Protein AF-0000000078832193 (afdb_homodimer)

Structure (mmCIF, N/CA/C/O backbone):
data_AF-0000000078832193-model_v1
#
loop_
_entity.id
_entity.type
_entity.pdbx_description
1 polymer 'Adenosylmethionine-8-amino-7-oxononanoate aminotransferase'
#
loop_
_atom_site.group_PDB
_atom_site.id
_atom_site.type_symbol
_atom_site.label_atom_id
_atom_site.label_alt_id
_atom_site.label_comp_id
_atom_site.label_asym_id
_atom_site.label_entity_id
_atom_site.label_seq_id
_atom_site.pdbx_PDB_ins_code
_atom_site.Cartn_x
_atom_site.Cartn_y
_atom_site.Cartn_z
_atom_site.occupancy
_atom_site.B_iso_or_equiv
_atom_site.auth_seq_id
_atom_site.auth_comp_id
_atom_site.auth_asym_id
_atom_site.auth_atom_id
_atom_site.pdbx_PDB_model_num
ATOM 1 N N . MET A 1 1 ? -16.922 -15.695 18.828 1 90 1 MET A N 1
ATOM 2 C CA . MET A 1 1 ? -18.25 -15.602 18.203 1 90 1 MET A CA 1
ATOM 3 C C . MET A 1 1 ? -18.562 -16.875 17.422 1 90 1 MET A C 1
ATOM 5 O O . MET A 1 1 ? -17.656 -17.562 16.969 1 90 1 MET A O 1
ATOM 9 N N . LYS A 1 2 ? -19.953 -17.078 17.328 1 94.19 2 LYS A N 1
ATOM 10 C CA . LYS A 1 2 ? -20.359 -18.203 16.484 1 94.19 2 LYS A CA 1
ATOM 11 C C . LYS A 1 2 ? -20.109 -17.891 15.008 1 94.19 2 LYS A C 1
ATOM 13 O O . LYS A 1 2 ? -20.172 -16.734 14.586 1 94.19 2 LYS A O 1
ATOM 18 N N . ARG A 1 3 ? -19.766 -18.922 14.234 1 97.12 3 ARG A N 1
ATOM 19 C CA . ARG A 1 3 ? -19.516 -18.812 12.805 1 97.12 3 ARG A CA 1
ATOM 20 C C . ARG A 1 3 ? -20.609 -18.016 12.102 1 97.12 3 ARG A C 1
ATOM 22 O O . ARG A 1 3 ? -20.312 -17.109 11.328 1 97.12 3 ARG A O 1
ATOM 29 N N . ALA A 1 4 ? -21.828 -18.297 12.398 1 97.25 4 ALA A N 1
ATOM 30 C CA . ALA A 1 4 ? -22.953 -17.672 11.727 1 97.25 4 ALA A CA 1
ATOM 31 C C . ALA A 1 4 ? -22.969 -16.172 11.961 1 97.25 4 ALA A C 1
ATOM 33 O O . ALA A 1 4 ? -23.328 -15.398 11.062 1 97.25 4 ALA A O 1
ATOM 34 N N . ASP A 1 5 ? -22.625 -15.734 13.156 1 97.94 5 ASP A N 1
ATOM 35 C CA . ASP A 1 5 ? -22.578 -14.312 13.484 1 97.94 5 ASP A CA 1
ATOM 36 C C . ASP A 1 5 ? -21.469 -13.602 12.727 1 97.94 5 ASP A C 1
ATOM 38 O O . ASP A 1 5 ? -21.656 -12.492 12.227 1 97.94 5 ASP A O 1
ATOM 42 N N . ILE A 1 6 ? -20.312 -14.234 12.633 1 98.31 6 ILE A N 1
ATOM 43 C CA . ILE A 1 6 ? -19.188 -13.688 11.906 1 98.31 6 ILE A CA 1
ATOM 44 C C . ILE A 1 6 ? -19.547 -13.516 10.43 1 98.31 6 ILE A C 1
ATOM 46 O O . ILE A 1 6 ? -19.312 -12.445 9.852 1 98.31 6 ILE A O 1
ATOM 50 N N . VAL A 1 7 ? -20.094 -14.516 9.844 1 98.25 7 VAL A N 1
ATOM 51 C CA . VAL A 1 7 ? -20.453 -14.508 8.43 1 98.25 7 VAL A CA 1
ATOM 52 C C . VAL A 1 7 ? -21.531 -13.445 8.18 1 98.25 7 VAL A C 1
ATOM 54 O O . VAL A 1 7 ? -21.5 -12.766 7.152 1 98.25 7 VAL A O 1
ATOM 57 N N . GLY A 1 8 ? -22.5 -13.336 9.133 1 98.44 8 GLY A N 1
ATOM 58 C CA . GLY A 1 8 ? -23.531 -12.305 9 1 98.44 8 GLY A CA 1
ATOM 59 C C . GLY A 1 8 ? -22.953 -10.898 8.93 1 98.44 8 GLY A C 1
ATOM 60 O O . GLY A 1 8 ? -23.344 -10.117 8.062 1 98.44 8 GLY A O 1
ATOM 61 N N . LEU A 1 9 ? -22.062 -10.555 9.844 1 98.69 9 LEU A N 1
ATOM 62 C CA . LEU A 1 9 ? -21.406 -9.25 9.859 1 98.69 9 LEU A CA 1
ATOM 63 C C . LEU A 1 9 ? -20.547 -9.055 8.609 1 98.69 9 LEU A C 1
ATOM 65 O O . LEU A 1 9 ? -20.531 -7.973 8.023 1 98.69 9 LEU A O 1
ATOM 69 N N . ASP A 1 10 ? -19.875 -10.141 8.266 1 98.56 10 ASP A N 1
ATOM 70 C CA . ASP A 1 10 ? -19.016 -10.125 7.09 1 98.56 10 ASP A CA 1
ATOM 71 C C . ASP A 1 10 ? -19.812 -9.781 5.828 1 98.56 10 ASP A C 1
ATOM 73 O O . ASP A 1 10 ? -19.453 -8.844 5.105 1 98.56 10 ASP A O 1
ATOM 77 N N . LYS A 1 11 ? -20.875 -10.5 5.551 1 98.38 11 LYS A N 1
ATOM 78 C CA . LYS A 1 11 ? -21.688 -10.305 4.352 1 98.38 11 LYS A CA 1
ATOM 79 C C . LYS A 1 11 ? -22.391 -8.945 4.375 1 98.38 11 LYS A C 1
ATOM 81 O O . LYS A 1 11 ? -22.656 -8.367 3.324 1 98.38 11 LYS A O 1
ATOM 86 N N . ALA A 1 12 ? -22.531 -8.383 5.566 1 98.5 12 ALA A N 1
ATOM 87 C CA . ALA A 1 12 ? -23.25 -7.117 5.711 1 98.5 12 ALA A CA 1
ATOM 88 C C . ALA A 1 12 ? -22.328 -5.93 5.473 1 98.5 12 ALA A C 1
ATOM 90 O O . ALA A 1 12 ? -22.766 -4.871 5.012 1 98.5 12 ALA A O 1
ATOM 91 N N . HIS A 1 13 ? -21 -6.137 5.742 1 98.75 13 HIS A N 1
ATOM 92 C CA . HIS A 1 13 ? -20.219 -4.902 5.836 1 98.75 13 HIS A CA 1
ATOM 93 C C . HIS A 1 13 ? -18.891 -5.031 5.098 1 98.75 13 HIS A C 1
ATOM 95 O O . HIS A 1 13 ? -18.281 -4.023 4.738 1 98.75 13 HIS A O 1
ATOM 101 N N . VAL A 1 14 ? -18.375 -6.215 4.938 1 98.75 14 VAL A N 1
ATOM 102 C CA . VAL A 1 14 ? -17.047 -6.367 4.355 1 98.75 14 VAL A CA 1
ATOM 103 C C . VAL A 1 14 ? -17.156 -6.438 2.834 1 98.75 14 VAL A C 1
ATOM 105 O O . VAL A 1 14 ? -17.953 -7.207 2.297 1 98.75 14 VAL A O 1
ATOM 108 N N . TRP A 1 15 ? -16.516 -5.59 2.076 1 98.69 15 TRP A N 1
ATOM 109 C CA . TRP A 1 15 ? -16.312 -5.688 0.634 1 98.69 15 TRP A CA 1
ATOM 110 C C . TRP A 1 15 ? -15.016 -6.418 0.313 1 98.69 15 TRP A C 1
ATOM 112 O O . TRP A 1 15 ? -13.938 -5.84 0.411 1 98.69 15 TRP A O 1
ATOM 122 N N . HIS A 1 16 ? -15.078 -7.699 -0.088 1 98.12 16 HIS A N 1
ATOM 123 C CA . HIS A 1 16 ? -13.945 -8.594 -0.252 1 98.12 16 HIS A CA 1
ATOM 124 C C . HIS A 1 16 ? -13.172 -8.281 -1.527 1 98.12 16 HIS A C 1
ATOM 126 O O . HIS A 1 16 ? -13.766 -7.945 -2.553 1 98.12 16 HIS A O 1
ATOM 132 N N . PRO A 1 17 ? -11.867 -8.422 -1.45 1 96.56 17 PRO A N 1
ATOM 133 C CA . PRO A 1 17 ? -11.055 -8.281 -2.666 1 96.56 17 PRO A CA 1
ATOM 134 C C . PRO A 1 17 ? -11.328 -9.391 -3.68 1 96.56 17 PRO A C 1
ATOM 136 O O . PRO A 1 17 ? -11.547 -10.547 -3.297 1 96.56 17 PRO A O 1
ATOM 139 N N . TYR A 1 18 ? -11.367 -9.047 -4.996 1 94.25 18 TYR A N 1
ATOM 140 C CA . TYR A 1 18 ? -11.453 -9.984 -6.105 1 94.25 18 TYR A CA 1
ATOM 141 C C . TYR A 1 18 ? -12.664 -10.906 -5.945 1 94.25 18 TYR A C 1
ATOM 143 O O . TYR A 1 18 ? -12.562 -12.117 -6.152 1 94.25 18 TYR A O 1
ATOM 151 N N . THR A 1 19 ? -13.766 -10.328 -5.543 1 95.75 19 THR A N 1
ATOM 152 C CA . THR A 1 19 ? -14.922 -11.156 -5.215 1 95.75 19 THR A CA 1
ATOM 153 C C . THR A 1 19 ? -16.188 -10.594 -5.855 1 95.75 19 THR A C 1
ATOM 155 O O . THR A 1 19 ? -16.484 -9.398 -5.727 1 95.75 19 THR A O 1
ATOM 158 N N . ALA A 1 20 ? -16.875 -11.414 -6.621 1 95.69 20 ALA A N 1
ATOM 159 C CA . ALA A 1 20 ? -18.219 -11.078 -7.051 1 95.69 20 ALA A CA 1
ATOM 160 C C . ALA A 1 20 ? -19.188 -11.078 -5.875 1 95.69 20 ALA A C 1
ATOM 162 O O . ALA A 1 20 ? -19.766 -12.125 -5.531 1 95.69 20 ALA A O 1
ATOM 163 N N . MET A 1 21 ? -19.5 -9.945 -5.332 1 97.62 21 MET A N 1
ATOM 164 C CA . MET A 1 21 ? -20.094 -9.82 -4 1 97.62 21 MET A CA 1
ATOM 165 C C . MET A 1 21 ? -21.531 -10.289 -4 1 97.62 21 MET A C 1
ATOM 167 O O . MET A 1 21 ? -22.031 -10.797 -2.992 1 97.62 21 MET A O 1
ATOM 171 N N . GLU A 1 22 ? -22.266 -10.078 -5.125 1 97.94 22 GLU A N 1
ATOM 172 C CA . GLU A 1 22 ? -23.641 -10.578 -5.141 1 97.94 22 GLU A CA 1
ATOM 173 C C . GLU A 1 22 ? -23.688 -12.078 -4.898 1 97.94 22 GLU A C 1
ATOM 175 O O . GLU A 1 22 ? -24.438 -12.555 -4.039 1 97.94 22 GLU A O 1
ATOM 180 N N . ALA A 1 23 ? -22.906 -12.797 -5.641 1 96.06 23 ALA A N 1
ATOM 181 C CA . ALA A 1 23 ? -22.828 -14.242 -5.473 1 96.06 23 ALA A CA 1
ATOM 182 C C . ALA A 1 23 ? -22.281 -14.609 -4.098 1 96.06 23 ALA A C 1
ATOM 184 O O . ALA A 1 23 ? -22.719 -15.57 -3.475 1 96.06 23 ALA A O 1
ATOM 185 N N . TYR A 1 24 ? -21.312 -13.883 -3.646 1 96.62 24 TYR A N 1
ATOM 186 C CA . TYR A 1 24 ? -20.719 -14.133 -2.34 1 96.62 24 TYR A CA 1
ATOM 187 C C . TYR A 1 24 ? -21.766 -14.031 -1.234 1 96.62 24 TYR A C 1
ATOM 189 O O . TYR A 1 24 ? -21.859 -14.922 -0.387 1 96.62 24 TYR A O 1
ATOM 197 N N . ILE A 1 25 ? -22.531 -12.969 -1.25 1 97.5 25 ILE A N 1
ATOM 198 C CA . ILE A 1 25 ? -23.516 -12.711 -0.208 1 97.5 25 ILE A CA 1
ATOM 199 C C . ILE A 1 25 ? -24.641 -13.742 -0.289 1 97.5 25 ILE A C 1
ATOM 201 O O . ILE A 1 25 ? -25.078 -14.273 0.734 1 97.5 25 ILE A O 1
ATOM 205 N N . ALA A 1 26 ? -25.016 -14.102 -1.475 1 97.06 26 ALA A N 1
ATOM 206 C CA . ALA A 1 26 ? -26.203 -14.938 -1.674 1 97.06 26 ALA A CA 1
ATOM 207 C C . ALA A 1 26 ? -25.875 -16.422 -1.49 1 97.06 26 ALA A C 1
ATOM 209 O O . ALA A 1 26 ? -26.688 -17.172 -0.962 1 97.06 26 ALA A O 1
ATOM 210 N N . GLU A 1 27 ? -24.641 -16.797 -1.952 1 94.75 27 GLU A N 1
ATOM 211 C CA . GLU A 1 27 ? -24.453 -18.219 -2.209 1 94.75 27 GLU A CA 1
ATOM 212 C C . GLU A 1 27 ? -23.234 -18.766 -1.485 1 94.75 27 GLU A C 1
ATOM 214 O O . GLU A 1 27 ? -23.156 -19.969 -1.209 1 94.75 27 GLU A O 1
ATOM 219 N N . THR A 1 28 ? -22.297 -17.938 -1.209 1 93.5 28 THR A N 1
ATOM 220 C CA . THR A 1 28 ? -21.016 -18.438 -0.758 1 93.5 28 THR A CA 1
ATOM 221 C C . THR A 1 28 ? -21.047 -18.75 0.737 1 93.5 28 THR A C 1
ATOM 223 O O . THR A 1 28 ? -21.547 -17.938 1.527 1 93.5 28 THR A O 1
ATOM 226 N N . ASP A 1 29 ? -20.625 -19.938 1.06 1 92.56 29 ASP A N 1
ATOM 227 C CA . ASP A 1 29 ? -20.281 -20.25 2.443 1 92.56 29 ASP A CA 1
ATOM 228 C C . ASP A 1 29 ? -18.797 -20.047 2.703 1 92.56 29 ASP A C 1
ATOM 230 O O . ASP A 1 29 ? -18 -20.984 2.529 1 92.56 29 ASP A O 1
ATOM 234 N N . PRO A 1 30 ? -18.438 -18.906 3.121 1 94.56 30 PRO A N 1
ATOM 235 C CA . PRO A 1 30 ? -17 -18.609 3.215 1 94.56 30 PRO A CA 1
ATOM 236 C C . PRO A 1 30 ? -16.312 -19.406 4.316 1 94.56 30 PRO A C 1
ATOM 238 O O . PRO A 1 30 ? -16.938 -19.734 5.332 1 94.56 30 PRO A O 1
ATOM 241 N N . LEU A 1 31 ? -15.062 -19.766 4.051 1 95.75 31 LEU A N 1
ATOM 242 C CA . LEU A 1 31 ? -14.219 -20.281 5.125 1 95.75 31 LEU A CA 1
ATOM 243 C C . LEU A 1 31 ? -13.984 -19.219 6.188 1 95.75 31 LEU A C 1
ATOM 245 O O . LEU A 1 31 ? -13.609 -18.078 5.871 1 95.75 31 LEU A O 1
ATOM 249 N N . VAL A 1 32 ? -14.273 -19.5 7.43 1 98.06 32 VAL A N 1
ATOM 250 C CA . VAL A 1 32 ? -13.992 -18.625 8.555 1 98.06 32 VAL A CA 1
ATOM 251 C C . VAL A 1 32 ? -12.781 -19.141 9.328 1 98.06 32 VAL A C 1
ATOM 253 O O . VAL A 1 32 ? -12.906 -20 10.188 1 98.06 32 VAL A O 1
ATOM 256 N N . VAL A 1 33 ? -11.625 -18.578 9.078 1 98.38 33 VAL A N 1
ATOM 257 C CA . VAL A 1 33 ? -10.383 -19.062 9.664 1 98.38 33 VAL A CA 1
ATOM 258 C C . VAL A 1 33 ? -10.156 -18.391 11.023 1 98.38 33 VAL A C 1
ATOM 260 O O . VAL A 1 33 ? -10.32 -17.188 11.148 1 98.38 33 VAL A O 1
ATOM 263 N N . VAL A 1 34 ? -9.766 -19.156 12.031 1 98.19 34 VAL A N 1
ATOM 264 C CA . VAL A 1 34 ? -9.617 -18.594 13.375 1 98.19 34 VAL A CA 1
ATOM 265 C C . VAL A 1 34 ? -8.195 -18.812 13.875 1 98.19 34 VAL A C 1
ATOM 267 O O . VAL A 1 34 ? -7.746 -18.141 14.805 1 98.19 34 VAL A O 1
ATOM 270 N N . ARG A 1 35 ? -7.5 -19.75 13.211 1 98.12 35 ARG A N 1
ATOM 271 C CA . ARG A 1 35 ? -6.145 -20.094 13.641 1 98.12 35 ARG A CA 1
ATOM 272 C C . ARG A 1 35 ? -5.324 -20.656 12.484 1 98.12 35 ARG A C 1
ATOM 274 O O . ARG A 1 35 ? -5.879 -21.266 11.57 1 98.12 35 ARG A O 1
ATOM 281 N N . SER A 1 36 ? -4.016 -20.406 12.516 1 98 36 SER A N 1
ATOM 282 C CA . SER A 1 36 ? -3.107 -21.016 11.539 1 98 36 SER A CA 1
ATOM 283 C C . SER A 1 36 ? -1.822 -21.484 12.211 1 98 36 SER A C 1
ATOM 285 O O . SER A 1 36 ? -1.416 -20.953 13.242 1 98 36 SER A O 1
ATOM 287 N N . GLU A 1 37 ? -1.204 -22.5 11.727 1 97.12 37 GLU A N 1
ATOM 288 C CA . GLU A 1 37 ? 0.043 -23.047 12.258 1 97.12 37 GLU A CA 1
ATOM 289 C C . GLU A 1 37 ? 0.708 -23.984 11.25 1 97.12 37 GLU A C 1
ATOM 291 O O . GLU A 1 37 ? 0.05 -24.844 10.672 1 97.12 37 GLU A O 1
ATOM 296 N N . GLY A 1 38 ? 1.979 -23.797 11.133 1 97.25 38 GLY A N 1
ATOM 297 C CA . GLY A 1 38 ? 2.66 -24.625 10.148 1 97.25 38 GLY A CA 1
ATOM 298 C C . GLY A 1 38 ? 2.072 -24.516 8.758 1 97.25 38 GLY A C 1
ATOM 299 O O . GLY A 1 38 ? 1.941 -23.406 8.227 1 97.25 38 GLY A O 1
ATOM 300 N N . ALA A 1 39 ? 1.659 -25.656 8.234 1 98 39 ALA A N 1
ATOM 301 C CA . ALA A 1 39 ? 1.095 -25.656 6.887 1 98 39 ALA A CA 1
ATOM 302 C C . ALA A 1 39 ? -0.43 -25.656 6.93 1 98 39 ALA A C 1
ATOM 304 O O . ALA A 1 39 ? -1.087 -25.875 5.91 1 98 39 ALA A O 1
ATOM 305 N N . TYR A 1 40 ? -1.032 -25.312 8.117 1 98.31 40 TYR A N 1
ATOM 306 C CA . TYR A 1 40 ? -2.453 -25.594 8.273 1 98.31 40 TYR A CA 1
ATOM 307 C C . TYR A 1 40 ? -3.219 -24.344 8.688 1 98.31 40 TYR A C 1
ATOM 309 O O . TYR A 1 40 ? -2.691 -23.5 9.422 1 98.31 40 TYR A O 1
ATOM 317 N N . LEU A 1 41 ? -4.418 -24.25 8.234 1 97.88 41 LEU A N 1
ATOM 318 C CA . LEU A 1 41 ? -5.453 -23.328 8.688 1 97.88 41 LEU A CA 1
ATOM 319 C C . LEU A 1 41 ? -6.531 -24.062 9.477 1 97.88 41 LEU A C 1
ATOM 321 O O . LEU A 1 41 ? -6.832 -25.219 9.195 1 97.88 41 LEU A O 1
ATOM 325 N N . HIS A 1 42 ? -7.059 -23.406 10.398 1 98.12 42 HIS A N 1
ATOM 326 C CA . HIS A 1 42 ? -8.172 -23.938 11.18 1 98.12 42 HIS A CA 1
ATOM 327 C C . HIS A 1 42 ? -9.383 -23.016 11.109 1 98.12 42 HIS A C 1
ATOM 329 O O . HIS A 1 42 ? -9.258 -21.812 11.32 1 98.12 42 HIS A O 1
ATOM 335 N N . ASP A 1 43 ? -10.547 -23.594 10.836 1 97.31 43 ASP A N 1
ATOM 336 C CA . ASP A 1 43 ? -11.734 -22.75 10.711 1 97.31 43 ASP A CA 1
ATOM 337 C C . ASP A 1 43 ? -12.523 -22.719 12.023 1 97.31 43 ASP A C 1
ATOM 339 O O . ASP A 1 43 ? -12.125 -23.344 13.008 1 97.31 43 ASP A O 1
ATOM 343 N N . ALA A 1 44 ? -13.586 -22.016 12.047 1 97.31 44 ALA A N 1
ATOM 344 C CA . ALA A 1 44 ? -14.375 -21.75 13.25 1 97.31 44 ALA A CA 1
ATOM 345 C C . ALA A 1 44 ? -15.102 -23 13.719 1 97.31 44 ALA A C 1
ATOM 347 O O . ALA A 1 44 ? -15.562 -23.062 14.859 1 97.31 44 ALA A O 1
ATOM 348 N N . ASP A 1 45 ? -15.188 -24.047 12.883 1 96.19 45 ASP A N 1
ATOM 349 C CA . ASP A 1 45 ? -15.859 -25.281 13.242 1 96.19 45 ASP A CA 1
ATOM 350 C C . ASP A 1 45 ? -14.852 -26.344 13.695 1 96.19 45 ASP A C 1
ATOM 352 O O . ASP A 1 45 ? -15.234 -27.469 14.008 1 96.19 45 ASP A O 1
ATOM 356 N N . GLY A 1 46 ? -13.609 -26.031 13.625 1 96.25 46 GLY A N 1
ATOM 357 C CA . GLY A 1 46 ? -12.578 -26.922 14.117 1 96.25 46 GLY A CA 1
ATOM 358 C C . GLY A 1 46 ? -11.945 -27.781 13.031 1 96.25 46 GLY A C 1
ATOM 359 O O . GLY A 1 46 ? -11.094 -28.625 13.312 1 96.25 46 GLY A O 1
ATOM 360 N N . THR A 1 47 ? -12.352 -27.594 11.82 1 97.31 47 THR A N 1
ATOM 361 C CA . THR A 1 47 ? -11.766 -28.344 10.711 1 97.31 47 THR A CA 1
ATOM 362 C C . THR A 1 47 ? -10.406 -27.75 10.328 1 97.31 47 THR A C 1
ATOM 364 O O . THR A 1 47 ? -10.234 -26.531 10.297 1 97.31 47 THR A O 1
ATOM 367 N N . ARG A 1 48 ? -9.539 -28.641 10.086 1 97.69 48 ARG A N 1
ATOM 368 C CA . ARG A 1 48 ? -8.203 -28.25 9.656 1 97.69 48 ARG A CA 1
ATOM 369 C C . ARG A 1 48 ? -8.055 -28.375 8.141 1 97.69 48 ARG A C 1
ATOM 371 O O . ARG A 1 48 ? -8.57 -29.312 7.535 1 97.69 48 ARG A O 1
ATOM 378 N N . TYR A 1 49 ? -7.355 -27.406 7.523 1 98.12 49 TYR A N 1
ATOM 379 C CA . TYR A 1 49 ? -7.094 -27.422 6.086 1 98.12 49 TYR A CA 1
ATOM 380 C C . TYR A 1 49 ? -5.605 -27.281 5.801 1 98.12 49 TYR A C 1
ATOM 382 O O . TYR A 1 49 ? -4.941 -26.406 6.367 1 98.12 49 TYR A O 1
ATOM 390 N N . LEU A 1 50 ? -5.094 -28.156 5.039 1 98.69 50 LEU A N 1
ATOM 391 C CA . LEU A 1 50 ? -3.746 -27.984 4.512 1 98.69 50 LEU A CA 1
ATOM 392 C C . LEU A 1 50 ? -3.711 -26.859 3.484 1 98.69 50 LEU A C 1
ATOM 394 O O . LEU A 1 50 ? -4.43 -26.906 2.482 1 98.69 50 LEU A O 1
ATOM 398 N N . ASP A 1 51 ? -2.945 -25.844 3.732 1 98.06 51 ASP A N 1
ATOM 399 C CA . ASP A 1 51 ? -2.873 -24.656 2.896 1 98.06 51 ASP A CA 1
ATOM 400 C C . ASP A 1 51 ? -2.027 -24.906 1.649 1 98.06 51 ASP A C 1
ATOM 402 O O . ASP A 1 51 ? -0.797 -24.875 1.71 1 98.06 51 ASP A O 1
ATOM 406 N N . ALA A 1 52 ? -2.648 -25 0.529 1 98.12 52 ALA A N 1
ATOM 407 C CA . ALA A 1 52 ? -1.964 -25.344 -0.714 1 98.12 52 ALA A CA 1
ATOM 408 C C . ALA A 1 52 ? -1.36 -24.109 -1.373 1 98.12 52 ALA A C 1
ATOM 410 O O . ALA A 1 52 ? -0.583 -24.219 -2.324 1 98.12 52 ALA A O 1
ATOM 411 N N . ASN A 1 53 ? -1.647 -22.969 -0.881 1 95.5 53 ASN A N 1
ATOM 412 C CA . ASN A 1 53 ? -1.271 -21.766 -1.615 1 95.5 53 ASN A CA 1
ATOM 413 C C . ASN A 1 53 ? -0.446 -20.812 -0.75 1 95.5 53 ASN A C 1
ATOM 415 O O . ASN A 1 53 ? -0.036 -19.75 -1.21 1 95.5 53 ASN A O 1
ATOM 419 N N . GLY A 1 54 ? -0.193 -21.172 0.528 1 95.56 54 GLY A N 1
ATOM 420 C CA . GLY A 1 54 ? 0.604 -20.328 1.401 1 95.56 54 GLY A CA 1
ATOM 421 C C . GLY A 1 54 ? -0.069 -19.016 1.734 1 95.56 54 GLY A C 1
ATOM 422 O O . GLY A 1 54 ? 0.565 -17.953 1.689 1 95.56 54 GLY A O 1
ATOM 423 N N . SER A 1 55 ? -1.348 -19.062 1.993 1 94.75 55 SER A N 1
ATOM 424 C CA . SER A 1 55 ? -2.125 -17.875 2.324 1 94.75 55 SER A CA 1
ATOM 425 C C . SER A 1 55 ? -1.891 -16.766 1.312 1 94.75 55 SER A C 1
ATOM 427 O O . SER A 1 55 ? -1.487 -15.656 1.679 1 94.75 55 SER A O 1
ATOM 429 N N . TRP A 1 56 ? -2.188 -17.109 0.113 1 94.75 56 TRP A N 1
ATOM 430 C CA . TRP A 1 56 ? -2.049 -16.234 -1.039 1 94.75 56 TRP A CA 1
ATOM 431 C C . TRP A 1 56 ? -0.589 -15.844 -1.258 1 94.75 56 TRP A C 1
ATOM 433 O O . TRP A 1 56 ? -0.264 -14.656 -1.382 1 94.75 56 TRP A O 1
ATOM 443 N N . TRP A 1 57 ? 0.235 -16.828 -1.126 1 96.69 57 TRP A N 1
ATOM 444 C CA . TRP A 1 57 ? 1.615 -16.906 -1.593 1 96.69 57 TRP A CA 1
ATOM 445 C C . TRP A 1 57 ? 2.555 -16.188 -0.631 1 96.69 57 TRP A C 1
ATOM 447 O O . TRP A 1 57 ? 3.711 -15.922 -0.968 1 96.69 57 TRP A O 1
ATOM 457 N N . VAL A 1 58 ? 2.135 -15.797 0.604 1 97.31 58 VAL A N 1
ATOM 458 C CA . VAL A 1 58 ? 2.977 -14.961 1.454 1 97.31 58 VAL A CA 1
ATOM 459 C C . VAL A 1 58 ? 3.688 -15.836 2.49 1 97.31 58 VAL A C 1
ATOM 461 O O . VAL A 1 58 ? 4.773 -15.484 2.961 1 97.31 58 VAL A O 1
ATOM 464 N N . SER A 1 59 ? 3.113 -16.953 2.9 1 97.31 59 SER A N 1
ATOM 465 C CA . SER A 1 59 ? 3.609 -17.75 4.027 1 97.31 59 SER A CA 1
ATOM 466 C C . SER A 1 59 ? 4.617 -18.797 3.566 1 97.31 59 SER A C 1
ATOM 468 O O . SER A 1 59 ? 4.422 -19.984 3.797 1 97.31 59 SER A O 1
ATOM 470 N N . THR A 1 60 ? 5.738 -18.359 3.082 1 97.81 60 THR A N 1
ATOM 471 C CA . THR A 1 60 ? 6.742 -19.25 2.525 1 97.81 60 THR A CA 1
ATOM 472 C C . THR A 1 60 ? 7.387 -20.094 3.625 1 97.81 60 THR A C 1
ATOM 474 O O . THR A 1 60 ? 7.902 -21.172 3.359 1 97.81 60 THR A O 1
ATOM 477 N N . LEU A 1 61 ? 7.352 -19.641 4.902 1 98.38 61 LEU A N 1
ATOM 478 C CA . LEU A 1 61 ? 7.961 -20.359 6.012 1 98.38 61 LEU A CA 1
ATOM 479 C C . LEU A 1 61 ? 6.898 -21.031 6.875 1 98.38 61 LEU A C 1
ATOM 481 O O . LEU A 1 61 ? 7.18 -21.438 8.008 1 98.38 61 LEU A O 1
ATOM 485 N N . GLY A 1 62 ? 5.699 -21.141 6.324 1 97.75 62 GLY A N 1
ATOM 486 C CA . GLY A 1 62 ? 4.586 -21.641 7.109 1 97.75 62 GLY A CA 1
ATOM 487 C C . GLY A 1 62 ? 3.977 -20.594 8.023 1 97.75 62 GLY A C 1
ATOM 488 O O . GLY A 1 62 ? 4.488 -19.469 8.117 1 97.75 62 GLY A O 1
ATOM 489 N N . HIS A 1 63 ? 2.908 -20.984 8.641 1 97.75 63 HIS A N 1
ATOM 490 C CA . HIS A 1 63 ? 2.186 -20.078 9.523 1 97.75 63 HIS A CA 1
ATOM 491 C C . HIS A 1 63 ? 2.773 -20.094 10.93 1 97.75 63 HIS A C 1
ATOM 493 O O . HIS A 1 63 ? 3.162 -21.141 11.438 1 97.75 63 HIS A O 1
ATOM 499 N N . ARG A 1 64 ? 2.941 -18.891 11.445 1 96.81 64 ARG A N 1
ATOM 500 C CA . ARG A 1 64 ? 3.344 -18.672 12.828 1 96.81 64 ARG A CA 1
ATOM 501 C C . ARG A 1 64 ? 4.688 -19.328 13.125 1 96.81 64 ARG A C 1
ATOM 503 O O . ARG A 1 64 ? 4.816 -20.078 14.094 1 96.81 64 ARG A O 1
ATOM 510 N N . HIS A 1 65 ? 5.574 -19.203 12.18 1 97.94 65 HIS A N 1
ATOM 511 C CA . HIS A 1 65 ? 6.922 -19.688 12.484 1 97.94 65 HIS A CA 1
ATOM 512 C C . HIS A 1 65 ? 7.422 -19.109 13.805 1 97.94 65 HIS A C 1
ATOM 514 O O . HIS A 1 65 ? 7.422 -17.891 13.992 1 97.94 65 HIS A O 1
ATOM 520 N N . PRO A 1 66 ? 7.871 -19.906 14.734 1 97.94 66 PRO A N 1
ATOM 521 C CA . PRO A 1 66 ? 8.156 -19.438 16.094 1 97.94 66 PRO A CA 1
ATOM 522 C C . PRO A 1 66 ? 9.203 -18.328 16.125 1 97.94 66 PRO A C 1
ATOM 524 O O . PRO A 1 66 ? 9.094 -17.391 16.922 1 97.94 66 PRO A O 1
ATOM 527 N N . ARG A 1 67 ? 10.203 -18.391 15.312 1 98.44 67 ARG A N 1
ATOM 528 C CA . ARG A 1 67 ? 11.25 -17.375 15.289 1 98.44 67 ARG A CA 1
ATOM 529 C C . ARG A 1 67 ? 10.695 -16.031 14.828 1 98.44 67 ARG A C 1
ATOM 531 O O . ARG A 1 67 ? 11.109 -14.984 15.32 1 98.44 67 ARG A O 1
ATOM 538 N N . LEU A 1 68 ? 9.797 -16.016 13.852 1 98.62 68 LEU A N 1
ATOM 539 C CA . LEU A 1 68 ? 9.203 -14.773 13.375 1 98.62 68 LEU A CA 1
ATOM 540 C C . LEU A 1 68 ? 8.281 -14.172 14.43 1 98.62 68 LEU A C 1
ATOM 542 O O . LEU A 1 68 ? 8.234 -12.953 14.594 1 98.62 68 LEU A O 1
ATOM 546 N N . MET A 1 69 ? 7.531 -15.039 15.141 1 98.25 69 MET A N 1
ATOM 547 C CA . MET A 1 69 ? 6.672 -14.555 16.219 1 98.25 69 MET A CA 1
ATOM 548 C C . MET A 1 69 ? 7.496 -13.906 17.328 1 98.25 69 MET A C 1
ATOM 550 O O . MET A 1 69 ? 7.094 -12.883 17.875 1 98.25 69 MET A O 1
ATOM 554 N N . ARG A 1 70 ? 8.609 -14.5 17.609 1 98.5 70 ARG A N 1
ATOM 555 C CA . ARG A 1 70 ? 9.508 -13.922 18.609 1 98.5 70 ARG A CA 1
ATOM 556 C C . ARG A 1 70 ? 10.039 -12.57 18.156 1 98.5 70 ARG A C 1
ATOM 558 O O . ARG A 1 70 ? 10.062 -11.617 18.938 1 98.5 70 ARG A O 1
ATOM 565 N N . ALA A 1 71 ? 10.492 -12.461 16.906 1 98.69 71 ALA A N 1
ATOM 566 C CA . ALA A 1 71 ? 11 -11.211 16.359 1 98.69 71 ALA A CA 1
ATOM 567 C C . ALA A 1 71 ? 9.938 -10.109 16.438 1 98.69 71 ALA A C 1
ATOM 569 O O . ALA A 1 71 ? 10.25 -8.961 16.766 1 98.69 71 ALA A O 1
ATOM 570 N N . LEU A 1 72 ? 8.711 -10.477 16.078 1 98.62 72 LEU A N 1
ATOM 571 C CA . LEU A 1 72 ? 7.605 -9.523 16.156 1 98.62 72 LEU A CA 1
ATOM 572 C C . LEU A 1 72 ? 7.434 -9.008 17.594 1 98.62 72 LEU A C 1
ATOM 574 O O . LEU A 1 72 ? 7.336 -7.801 17.812 1 98.62 72 LEU A O 1
ATOM 578 N N . ALA A 1 73 ? 7.387 -9.938 18.516 1 98.12 73 ALA A N 1
ATOM 579 C CA . ALA A 1 73 ? 7.148 -9.586 19.906 1 98.12 73 ALA A CA 1
ATOM 580 C C . ALA A 1 73 ? 8.273 -8.703 20.453 1 98.12 73 ALA A C 1
ATOM 582 O O . ALA A 1 73 ? 8.016 -7.711 21.125 1 98.12 73 ALA A O 1
ATOM 583 N N . GLU A 1 74 ? 9.523 -9.086 20.188 1 98.5 74 GLU A N 1
ATOM 584 C CA . GLU A 1 74 ? 10.68 -8.352 20.688 1 98.5 74 GLU A CA 1
ATOM 585 C C . GLU A 1 74 ? 10.734 -6.941 20.109 1 98.5 74 GLU A C 1
ATOM 587 O O . GLU A 1 74 ? 10.969 -5.977 20.844 1 98.5 74 GLU A O 1
ATOM 592 N N . GLN A 1 75 ? 10.516 -6.805 18.844 1 98.56 75 GLN A N 1
ATOM 593 C CA . GLN A 1 75 ? 10.539 -5.488 18.219 1 98.56 75 GLN A CA 1
ATOM 594 C C . GLN A 1 75 ? 9.383 -4.617 18.703 1 98.56 75 GLN A C 1
ATOM 596 O O . GLN A 1 75 ? 9.562 -3.42 18.938 1 98.56 75 GLN A O 1
ATOM 601 N N . ALA A 1 76 ? 8.18 -5.227 18.797 1 98.25 76 ALA A N 1
ATOM 602 C CA . ALA A 1 76 ? 7.004 -4.492 19.266 1 98.25 76 ALA A CA 1
ATOM 603 C C . ALA A 1 76 ? 7.223 -3.945 20.672 1 98.25 76 ALA A C 1
ATOM 605 O O . ALA A 1 76 ? 6.746 -2.857 21 1 98.25 76 ALA A O 1
ATOM 606 N N . ALA A 1 77 ? 7.93 -4.688 21.453 1 97.56 77 ALA A N 1
ATOM 607 C CA . ALA A 1 77 ? 8.164 -4.312 22.844 1 97.56 77 ALA A CA 1
ATOM 608 C C . ALA A 1 77 ? 9.078 -3.098 22.938 1 97.56 77 ALA A C 1
ATOM 610 O O . ALA A 1 77 ? 9.055 -2.369 23.938 1 97.56 77 ALA A O 1
ATOM 611 N N . ALA A 1 78 ? 9.844 -2.863 21.906 1 97.81 78 ALA A N 1
ATOM 612 C CA . ALA A 1 78 ? 10.812 -1.769 21.938 1 97.81 78 ALA A CA 1
ATOM 613 C C . ALA A 1 78 ? 10.344 -0.598 21.078 1 97.81 78 ALA A C 1
ATOM 615 O O . ALA A 1 78 ? 10.297 0.542 21.547 1 97.81 78 ALA A O 1
ATOM 616 N N . LEU A 1 79 ? 10.039 -0.842 19.906 1 98.06 79 LEU A N 1
ATOM 617 C CA . LEU A 1 79 ? 9.773 0.19 18.906 1 98.06 79 LEU A CA 1
ATOM 618 C C . LEU A 1 79 ? 8.852 -0.335 17.812 1 98.06 79 LEU A C 1
ATOM 620 O O . LEU A 1 79 ? 9.312 -0.773 16.766 1 98.06 79 LEU A O 1
ATOM 624 N N . PRO A 1 80 ? 7.57 -0.134 18 1 97.06 80 PRO A N 1
ATOM 625 C CA . PRO A 1 80 ? 6.645 -0.617 16.969 1 97.06 80 PRO A CA 1
ATOM 626 C C . PRO A 1 80 ? 6.664 0.245 15.711 1 97.06 80 PRO A C 1
ATOM 628 O O . PRO A 1 80 ? 6.449 -0.263 14.609 1 97.06 80 PRO A O 1
ATOM 631 N N . HIS A 1 81 ? 6.906 1.513 15.93 1 95.94 81 HIS A N 1
ATOM 632 C CA . HIS A 1 81 ? 6.883 2.379 14.758 1 95.94 81 HIS A CA 1
ATOM 633 C C . HIS A 1 81 ? 7.719 3.635 14.984 1 95.94 81 HIS A C 1
ATOM 635 O O . HIS A 1 81 ? 7.754 4.172 16.094 1 95.94 81 HIS A O 1
ATOM 641 N N . VAL A 1 82 ? 8.336 4.023 13.961 1 96.12 82 VAL A N 1
ATOM 642 C CA . VAL A 1 82 ? 8.875 5.367 13.75 1 96.12 82 VAL A CA 1
ATOM 643 C C . VAL A 1 82 ? 9.062 5.617 12.25 1 96.12 82 VAL A C 1
ATOM 645 O O . VAL A 1 82 ? 9.398 4.703 11.5 1 96.12 82 VAL A O 1
ATOM 648 N N . SER A 1 83 ? 8.773 6.75 11.828 1 91.06 83 SER A N 1
ATOM 649 C CA . SER A 1 83 ? 8.898 7.055 10.406 1 91.06 83 SER A CA 1
ATOM 650 C C . SER A 1 83 ? 10.359 7.07 9.969 1 91.06 83 SER A C 1
ATOM 652 O O . SER A 1 83 ? 11.25 7.344 10.773 1 91.06 83 SER A O 1
ATOM 654 N N . LEU A 1 84 ? 10.633 6.879 8.695 1 94.25 84 LEU A N 1
ATOM 655 C CA . LEU A 1 84 ? 11.992 6.812 8.172 1 94.25 84 LEU A CA 1
ATOM 656 C C . LEU A 1 84 ? 12.383 8.133 7.508 1 94.25 84 LEU A C 1
ATOM 658 O O . LEU A 1 84 ? 13.5 8.273 7.012 1 94.25 84 LEU A O 1
ATOM 662 N N . ALA A 1 85 ? 11.508 9.039 7.496 1 86.5 85 ALA A N 1
ATOM 663 C CA . ALA A 1 85 ? 11.836 10.336 6.906 1 86.5 85 ALA A CA 1
ATOM 664 C C . ALA A 1 85 ? 12.641 11.188 7.875 1 86.5 85 ALA A C 1
ATOM 666 O O . ALA A 1 85 ? 12.078 11.805 8.781 1 86.5 85 ALA A O 1
ATOM 667 N N . GLY A 1 86 ? 13.953 11.258 7.762 1 81.06 86 GLY A N 1
ATOM 668 C CA . GLY A 1 86 ? 14.828 12.008 8.648 1 81.06 86 GLY A CA 1
ATOM 669 C C . GLY A 1 86 ? 15.234 11.227 9.883 1 81.06 86 GLY A C 1
ATOM 670 O O . GLY A 1 86 ? 15.984 11.734 10.727 1 81.06 86 GLY A O 1
ATOM 671 N N . ILE A 1 87 ? 14.703 10.047 10.031 1 93.94 87 ILE A N 1
ATOM 672 C CA . ILE A 1 87 ? 14.953 9.148 11.156 1 93.94 87 ILE A CA 1
ATOM 673 C C . ILE A 1 87 ? 15.383 7.777 10.625 1 93.94 87 ILE A C 1
ATOM 675 O O . ILE A 1 87 ? 15 7.383 9.523 1 93.94 87 ILE A O 1
ATOM 679 N N . THR A 1 88 ? 16.328 7.16 11.289 1 97.44 88 THR A N 1
ATOM 680 C CA . THR A 1 88 ? 16.641 5.766 10.984 1 97.44 88 THR A CA 1
ATOM 681 C C . THR A 1 88 ? 16.562 4.91 12.242 1 97.44 88 THR A C 1
ATOM 683 O O . THR A 1 88 ? 16.312 5.422 13.336 1 97.44 88 THR A O 1
ATOM 686 N N . HIS A 1 89 ? 16.562 3.662 12.094 1 98.5 89 HIS A N 1
ATOM 687 C CA . HIS A 1 89 ? 16.594 2.68 13.172 1 98.5 89 HIS A CA 1
ATOM 688 C C . HIS A 1 89 ? 17.328 1.415 12.742 1 98.5 89 HIS A C 1
ATOM 690 O O . HIS A 1 89 ? 17.469 1.154 11.547 1 98.5 89 HIS A O 1
ATOM 696 N N . GLU A 1 90 ? 17.734 0.684 13.672 1 98.62 90 GLU A N 1
ATOM 697 C CA . GLU A 1 90 ? 18.672 -0.42 13.484 1 98.62 90 GLU A CA 1
ATOM 698 C C . GLU A 1 90 ? 18.094 -1.478 12.547 1 98.62 90 GLU A C 1
ATOM 700 O O . GLU A 1 90 ? 18.75 -1.897 11.594 1 98.62 90 GLU A O 1
ATOM 705 N N . PRO A 1 91 ? 16.859 -1.938 12.703 1 98.75 91 PRO A N 1
ATOM 706 C CA . PRO A 1 91 ? 16.344 -2.996 11.836 1 98.75 91 PRO A CA 1
ATOM 707 C C . PRO A 1 91 ? 16.312 -2.592 10.367 1 98.75 91 PRO A C 1
ATOM 709 O O . PRO A 1 91 ? 16.641 -3.398 9.492 1 98.75 91 PRO A O 1
ATOM 712 N N . ALA A 1 92 ? 15.969 -1.389 10.047 1 98.75 92 ALA A N 1
ATOM 713 C CA . ALA A 1 92 ? 15.906 -0.948 8.656 1 98.75 92 ALA A CA 1
ATOM 714 C C . ALA A 1 92 ? 17.297 -0.886 8.039 1 98.75 92 ALA A C 1
ATOM 716 O O . ALA A 1 92 ? 17.5 -1.297 6.895 1 98.75 92 ALA A O 1
ATOM 717 N N . ALA A 1 93 ? 18.25 -0.351 8.797 1 98.81 93 ALA A N 1
ATOM 718 C CA . ALA A 1 93 ? 19.625 -0.231 8.312 1 98.81 93 ALA A CA 1
ATOM 719 C C . ALA A 1 93 ? 20.234 -1.604 8.055 1 98.81 93 ALA A C 1
ATOM 721 O O . ALA A 1 93 ? 20.828 -1.836 7 1 98.81 93 ALA A O 1
ATOM 722 N N . LEU A 1 94 ? 20.047 -2.51 8.984 1 98.88 94 LEU A N 1
ATOM 723 C CA . LEU A 1 94 ? 20.594 -3.854 8.867 1 98.88 94 LEU A CA 1
ATOM 724 C C . LEU A 1 94 ? 19.938 -4.617 7.723 1 98.88 94 LEU A C 1
ATOM 726 O O . LEU A 1 94 ? 20.625 -5.305 6.957 1 98.88 94 LEU A O 1
ATOM 730 N N . LEU A 1 95 ? 18.656 -4.492 7.625 1 98.94 95 LEU A N 1
ATOM 731 C CA . LEU A 1 95 ? 17.938 -5.207 6.57 1 98.94 95 LEU A CA 1
ATOM 732 C C . LEU A 1 95 ? 18.422 -4.773 5.191 1 98.94 95 LEU A C 1
ATOM 734 O O . LEU A 1 95 ? 18.609 -5.609 4.301 1 98.94 95 LEU A O 1
ATOM 738 N N . ALA A 1 96 ? 18.562 -3.461 5.02 1 98.94 96 ALA A N 1
ATOM 739 C CA . ALA A 1 96 ? 19.031 -2.965 3.723 1 98.94 96 ALA A CA 1
ATOM 740 C C . ALA A 1 96 ? 20.375 -3.566 3.354 1 98.94 96 ALA A C 1
ATOM 742 O O . ALA A 1 96 ? 20.594 -3.98 2.211 1 98.94 96 ALA A O 1
ATOM 743 N N . SER A 1 97 ? 21.25 -3.596 4.289 1 98.81 97 SER A N 1
ATOM 744 C CA . SER A 1 97 ? 22.578 -4.184 4.074 1 98.81 97 SER A CA 1
ATOM 745 C C . SER A 1 97 ? 22.469 -5.672 3.754 1 98.81 97 SER A C 1
ATOM 747 O O . SER A 1 97 ? 23.156 -6.168 2.855 1 98.81 97 SER A O 1
ATOM 749 N N . GLU A 1 98 ? 21.641 -6.363 4.441 1 98.81 98 GLU A N 1
ATOM 750 C CA . GLU A 1 98 ? 21.469 -7.801 4.242 1 98.81 98 GLU A CA 1
ATOM 751 C C . GLU A 1 98 ? 20.859 -8.094 2.877 1 98.81 98 GLU A C 1
ATOM 753 O O . GLU A 1 98 ? 21.266 -9.047 2.201 1 98.81 98 GLU A O 1
ATOM 758 N N . LEU A 1 99 ? 19.875 -7.309 2.459 1 98.94 99 LEU A N 1
ATOM 759 C CA . LEU A 1 99 ? 19.266 -7.477 1.145 1 98.94 99 LEU A CA 1
ATOM 760 C C . LEU A 1 99 ? 20.281 -7.207 0.036 1 98.94 99 LEU A C 1
ATOM 762 O O . LEU A 1 99 ? 20.328 -7.934 -0.96 1 98.94 99 LEU A O 1
ATOM 766 N N . ALA A 1 100 ? 21.062 -6.164 0.209 1 98.75 100 ALA A N 1
ATOM 767 C CA . ALA A 1 100 ? 22.109 -5.863 -0.77 1 98.75 100 ALA A CA 1
ATOM 768 C C . ALA A 1 100 ? 23.109 -7.012 -0.878 1 98.75 100 ALA A C 1
ATOM 770 O O . ALA A 1 100 ? 23.578 -7.332 -1.972 1 98.75 100 ALA A O 1
ATOM 771 N N . ALA A 1 101 ? 23.375 -7.641 0.198 1 98.38 101 ALA A N 1
ATOM 772 C CA . ALA A 1 101 ? 24.391 -8.695 0.264 1 98.38 101 ALA A CA 1
ATOM 773 C C . ALA A 1 101 ? 23.906 -9.953 -0.453 1 98.38 101 ALA A C 1
ATOM 775 O O . ALA A 1 101 ? 24.734 -10.75 -0.935 1 98.38 101 ALA A O 1
ATOM 776 N N . ILE A 1 102 ? 22.625 -10.117 -0.54 1 98.19 102 ILE A N 1
ATOM 777 C CA . ILE A 1 102 ? 22.141 -11.352 -1.155 1 98.19 102 ILE A CA 1
ATOM 778 C C . ILE A 1 102 ? 21.516 -11.039 -2.518 1 98.19 102 ILE A C 1
ATOM 780 O O . ILE A 1 102 ? 21.016 -11.93 -3.197 1 98.19 102 ILE A O 1
ATOM 784 N N . ALA A 1 103 ? 21.547 -9.797 -2.947 1 98.62 103 ALA A N 1
ATOM 785 C CA . ALA A 1 103 ? 20.938 -9.391 -4.207 1 98.62 103 ALA A CA 1
ATOM 786 C C . ALA A 1 103 ? 21.578 -10.109 -5.391 1 98.62 103 ALA A C 1
ATOM 788 O O . ALA A 1 103 ? 22.719 -10.562 -5.301 1 98.62 103 ALA A O 1
ATOM 789 N N . PRO A 1 104 ? 20.812 -10.242 -6.531 1 98.62 104 PRO A N 1
ATOM 790 C CA . PRO A 1 104 ? 21.406 -10.844 -7.723 1 98.62 104 PRO A CA 1
ATOM 791 C C . PRO A 1 104 ? 22.734 -10.195 -8.109 1 98.62 104 PRO A C 1
ATOM 793 O O . PRO A 1 104 ? 22.828 -8.969 -8.164 1 98.62 104 PRO A O 1
ATOM 796 N N . GLY A 1 105 ? 23.719 -10.977 -8.281 1 97.75 105 GLY A N 1
ATOM 797 C CA . GLY A 1 105 ? 25 -10.484 -8.742 1 97.75 105 GLY A CA 1
ATOM 798 C C . GLY A 1 105 ? 25.922 -10.055 -7.613 1 97.75 105 GLY A C 1
ATOM 799 O O . GLY A 1 105 ? 27.078 -9.703 -7.848 1 97.75 105 GLY A O 1
ATOM 800 N N . SER A 1 106 ? 25.453 -10.164 -6.34 1 96.75 106 SER A N 1
ATOM 801 C CA . SER A 1 106 ? 26.25 -9.688 -5.219 1 96.75 106 SER A CA 1
ATOM 802 C C . SER A 1 106 ? 27.516 -10.523 -5.035 1 96.75 106 SER A C 1
ATOM 804 O O . SER A 1 106 ? 28.516 -10.039 -4.5 1 96.75 106 SER A O 1
ATOM 806 N N . ASP A 1 107 ? 27.469 -11.727 -5.52 1 94.25 107 ASP A N 1
ATOM 807 C CA . ASP A 1 107 ? 28.609 -12.633 -5.359 1 94.25 107 ASP A CA 1
ATOM 808 C C . ASP A 1 107 ? 29.531 -12.586 -6.578 1 94.25 107 ASP A C 1
ATOM 810 O O . ASP A 1 107 ? 30.469 -13.367 -6.68 1 94.25 107 ASP A O 1
ATOM 814 N N . ARG A 1 108 ? 29.266 -11.703 -7.5 1 95.56 108 ARG A N 1
ATOM 815 C CA . ARG A 1 108 ? 30.078 -11.562 -8.703 1 95.56 108 ARG A CA 1
ATOM 816 C C . ARG A 1 108 ? 31.078 -10.43 -8.555 1 95.56 108 ARG A C 1
ATOM 818 O O . ARG A 1 108 ? 30.75 -9.266 -8.75 1 95.56 108 ARG A O 1
ATOM 825 N N . PRO A 1 109 ? 32.312 -10.695 -8.359 1 91.56 109 PRO A N 1
ATOM 826 C CA . PRO A 1 109 ? 33.312 -9.641 -8.156 1 91.56 109 PRO A CA 1
ATOM 827 C C . PRO A 1 109 ? 33.469 -8.75 -9.383 1 91.56 109 PRO A C 1
ATOM 829 O O . PRO A 1 109 ? 33.812 -7.574 -9.258 1 91.56 109 PRO A O 1
ATOM 832 N N . GLY A 1 110 ? 33.188 -9.234 -10.484 1 94.19 110 GLY A N 1
ATOM 833 C CA . GLY A 1 110 ? 33.406 -8.484 -11.711 1 94.19 110 GLY A CA 1
ATOM 834 C C . GLY A 1 110 ? 32.25 -7.586 -12.07 1 94.19 110 GLY A C 1
ATOM 835 O O . GLY A 1 110 ? 32.312 -6.816 -13.031 1 94.19 110 GLY A O 1
ATOM 836 N N . LEU A 1 111 ? 31.156 -7.676 -11.32 1 96.31 111 LEU A N 1
ATOM 837 C CA . LEU A 1 111 ? 30.016 -6.812 -11.586 1 96.31 111 LEU A CA 1
ATOM 838 C C . LEU A 1 111 ? 30.344 -5.359 -11.258 1 96.31 111 LEU A C 1
ATOM 840 O O . LEU A 1 111 ? 30.766 -5.051 -10.141 1 96.31 111 LEU A O 1
ATOM 844 N N . PRO A 1 112 ? 30.234 -4.457 -12.195 1 97.19 112 PRO A N 1
ATOM 845 C CA . PRO A 1 112 ? 30.469 -3.041 -11.906 1 97.19 112 PRO A CA 1
ATOM 846 C C . PRO A 1 112 ? 29.609 -2.525 -10.75 1 97.19 112 PRO A C 1
ATOM 848 O O . PRO A 1 112 ? 28.453 -2.912 -10.625 1 97.19 112 PRO A O 1
ATOM 851 N N . SER A 1 113 ? 30.172 -1.64 -9.984 1 96.75 113 SER A N 1
ATOM 852 C CA . SER A 1 113 ? 29.469 -1.08 -8.836 1 96.75 113 SER A CA 1
ATOM 853 C C . SER A 1 113 ? 28.141 -0.447 -9.258 1 96.75 113 SER A C 1
ATOM 855 O O . SER A 1 113 ? 27.141 -0.542 -8.531 1 96.75 113 SER A O 1
ATOM 857 N N . SER A 1 114 ? 28.172 0.168 -10.383 1 97.88 114 SER A N 1
ATOM 858 C CA . SER A 1 114 ? 26.984 0.867 -10.875 1 97.88 114 SER A CA 1
ATOM 859 C C . SER A 1 114 ? 25.828 -0.103 -11.125 1 97.88 114 SER A C 1
ATOM 861 O O . SER A 1 114 ? 24.672 0.298 -11.133 1 97.88 114 SER A O 1
ATOM 863 N N . GLU A 1 115 ? 26.141 -1.37 -11.328 1 98.19 115 GLU A N 1
ATOM 864 C CA . GLU A 1 115 ? 25.125 -2.359 -11.68 1 98.19 115 GLU A CA 1
ATOM 865 C C . GLU A 1 115 ? 24.688 -3.162 -10.461 1 98.19 115 GLU A C 1
ATOM 867 O O . GLU A 1 115 ? 23.75 -3.949 -10.531 1 98.19 115 GLU A O 1
ATOM 872 N N . ARG A 1 116 ? 25.344 -2.953 -9.336 1 98.44 116 ARG A N 1
ATOM 873 C CA . ARG A 1 116 ? 25.016 -3.668 -8.109 1 98.44 116 ARG A CA 1
ATOM 874 C C . ARG A 1 116 ? 23.734 -3.125 -7.48 1 98.44 116 ARG A C 1
ATOM 876 O O . ARG A 1 116 ? 23.547 -1.91 -7.402 1 98.44 116 ARG A O 1
ATOM 883 N N . LEU A 1 117 ? 22.844 -4.016 -7.129 1 98.81 117 LEU A N 1
ATOM 884 C CA . LEU A 1 117 ? 21.656 -3.641 -6.355 1 98.81 117 LEU A CA 1
ATOM 885 C C . LEU A 1 117 ? 22.031 -3.324 -4.91 1 98.81 117 LEU A C 1
ATOM 887 O O . LEU A 1 117 ? 21.875 -4.168 -4.023 1 98.81 117 LEU A O 1
ATOM 891 N N . SER A 1 118 ? 22.406 -2.051 -4.66 1 98.31 118 SER A N 1
ATOM 892 C CA . SER A 1 118 ? 23.031 -1.706 -3.389 1 98.31 118 SER A CA 1
ATOM 893 C C . SER A 1 118 ? 22.109 -0.842 -2.535 1 98.31 118 SER A C 1
ATOM 895 O O . SER A 1 118 ? 22.406 -0.586 -1.363 1 98.31 118 SER A O 1
ATOM 897 N N . ARG A 1 119 ? 21 -0.37 -3.125 1 98.88 119 ARG A N 1
ATOM 898 C CA . ARG A 1 119 ? 20.109 0.57 -2.441 1 98.88 119 ARG A CA 1
ATOM 899 C C . ARG A 1 119 ? 18.734 -0.03 -2.24 1 98.88 119 ARG A C 1
ATOM 901 O O . ARG A 1 119 ? 18.203 -0.712 -3.125 1 98.88 119 ARG A O 1
ATOM 908 N N . VAL A 1 120 ? 18.172 0.223 -1.072 1 98.94 120 VAL A N 1
ATOM 909 C CA . VAL A 1 120 ? 16.875 -0.359 -0.741 1 98.94 120 VAL A CA 1
ATOM 910 C C . VAL A 1 120 ? 15.891 0.748 -0.36 1 98.94 120 VAL A C 1
ATOM 912 O O . VAL A 1 120 ? 16.156 1.527 0.559 1 98.94 120 VAL A O 1
ATOM 915 N N . PHE A 1 121 ? 14.797 0.905 -1.057 1 98.88 121 PHE A N 1
ATOM 916 C CA . PHE A 1 121 ? 13.648 1.722 -0.687 1 98.88 121 PHE A CA 1
ATOM 917 C C . PHE A 1 121 ? 12.516 0.853 -0.153 1 98.88 121 PHE A C 1
ATOM 919 O O . PHE A 1 121 ? 12.062 -0.072 -0.831 1 98.88 121 PHE A O 1
ATOM 926 N N . TYR A 1 122 ? 12.023 1.173 1.04 1 98.69 122 TYR A N 1
ATOM 927 C CA . TYR A 1 122 ? 11.008 0.347 1.68 1 98.69 122 TYR A CA 1
ATOM 928 C C . TYR A 1 122 ? 9.609 0.864 1.366 1 98.69 122 TYR A C 1
ATOM 930 O O . TYR A 1 122 ? 9.391 2.074 1.281 1 98.69 122 TYR A O 1
ATOM 938 N N . SER A 1 123 ? 8.68 -0.034 1.201 1 97.81 123 SER A N 1
ATOM 939 C CA . SER A 1 123 ? 7.25 0.226 1.111 1 97.81 123 SER A CA 1
ATOM 940 C C . SER A 1 123 ? 6.449 -0.787 1.924 1 97.81 123 SER A C 1
ATOM 942 O O . SER A 1 123 ? 6.883 -1.205 3 1 97.81 123 SER A O 1
ATOM 944 N N . ASP A 1 124 ? 5.176 -1.174 1.466 1 97 124 ASP A N 1
ATOM 945 C CA . ASP A 1 124 ? 4.426 -2.023 2.387 1 97 124 ASP A CA 1
ATOM 946 C C . ASP A 1 124 ? 3.686 -3.129 1.635 1 97 124 ASP A C 1
ATOM 948 O O . ASP A 1 124 ? 3.041 -3.98 2.25 1 97 124 ASP A O 1
ATOM 952 N N . ASN A 1 125 ? 3.707 -3.162 0.328 1 97.44 125 ASN A N 1
ATOM 953 C CA . ASN A 1 125 ? 3.133 -4.266 -0.434 1 97.44 125 ASN A CA 1
ATOM 954 C C . ASN A 1 125 ? 3.73 -4.352 -1.836 1 97.44 125 ASN A C 1
ATOM 956 O O . ASN A 1 125 ? 4.598 -3.553 -2.195 1 97.44 125 ASN A O 1
ATOM 960 N N . GLY A 1 126 ? 3.314 -5.387 -2.629 1 98.06 126 GLY A N 1
ATOM 961 C CA . GLY A 1 126 ? 3.854 -5.586 -3.965 1 98.06 126 GLY A CA 1
ATOM 962 C C . GLY A 1 126 ? 3.525 -4.453 -4.918 1 98.06 126 GLY A C 1
ATOM 963 O O . GLY A 1 126 ? 4.387 -4.008 -5.68 1 98.06 126 GLY A O 1
ATOM 964 N N . SER A 1 127 ? 2.26 -3.953 -4.879 1 98.31 127 SER A N 1
ATOM 965 C CA . SER A 1 127 ? 1.853 -2.852 -5.742 1 98.31 127 SER A CA 1
ATOM 966 C C . SER A 1 127 ? 2.717 -1.616 -5.512 1 98.31 127 SER A C 1
ATOM 968 O O . SER A 1 127 ? 3.162 -0.975 -6.465 1 98.31 127 SER A O 1
ATOM 970 N N . THR A 1 128 ? 2.967 -1.301 -4.234 1 98.38 128 THR A N 1
ATOM 971 C CA . THR A 1 128 ? 3.723 -0.091 -3.932 1 98.38 128 THR A CA 1
ATOM 972 C C . THR A 1 128 ? 5.207 -0.291 -4.23 1 98.38 128 THR A C 1
ATOM 974 O O . THR A 1 128 ? 5.898 0.65 -4.625 1 98.38 128 THR A O 1
ATOM 977 N N . ALA A 1 129 ? 5.727 -1.501 -4.086 1 98.75 129 ALA A N 1
ATOM 978 C CA . ALA A 1 129 ? 7.098 -1.769 -4.52 1 98.75 129 ALA A CA 1
ATOM 979 C C . ALA A 1 129 ? 7.254 -1.531 -6.02 1 98.75 129 ALA A C 1
ATOM 981 O O . ALA A 1 129 ? 8.25 -0.946 -6.461 1 98.75 129 ALA A O 1
ATOM 982 N N . VAL A 1 130 ? 6.258 -1.944 -6.785 1 98.88 130 VAL A N 1
ATOM 983 C CA . VAL A 1 130 ? 6.258 -1.756 -8.227 1 98.88 130 VAL A CA 1
ATOM 984 C C . VAL A 1 130 ? 6.094 -0.273 -8.555 1 98.88 130 VAL A C 1
ATOM 986 O O . VAL A 1 130 ? 6.758 0.247 -9.461 1 98.88 130 VAL A O 1
ATOM 989 N N . GLU A 1 131 ? 5.211 0.407 -7.812 1 98.69 131 GLU A N 1
ATOM 990 C CA . GLU A 1 131 ? 5.031 1.848 -7.969 1 98.69 131 GLU A CA 1
ATOM 991 C C . GLU A 1 131 ? 6.352 2.59 -7.793 1 98.69 131 GLU A C 1
ATOM 993 O O . GLU A 1 131 ? 6.652 3.523 -8.539 1 98.69 131 GLU A O 1
ATOM 998 N N . VAL A 1 132 ? 7.117 2.205 -6.801 1 98.81 132 VAL A N 1
ATOM 999 C CA . VAL A 1 132 ? 8.406 2.826 -6.527 1 98.81 132 VAL A CA 1
ATOM 1000 C C . VAL A 1 132 ? 9.344 2.611 -7.711 1 98.81 132 VAL A C 1
ATOM 1002 O O . VAL A 1 132 ? 10.008 3.549 -8.164 1 98.81 132 VAL A O 1
ATOM 1005 N N . ALA A 1 133 ? 9.375 1.404 -8.25 1 98.94 133 ALA A N 1
ATOM 1006 C CA . ALA A 1 133 ? 10.242 1.098 -9.391 1 98.94 133 ALA A CA 1
ATOM 1007 C C . ALA A 1 133 ? 9.844 1.914 -10.617 1 98.94 133 ALA A C 1
ATOM 1009 O O . ALA A 1 133 ? 10.711 2.443 -11.32 1 98.94 133 ALA A O 1
ATOM 1010 N N . ILE A 1 134 ? 8.562 2.02 -10.875 1 98.81 134 ILE A N 1
ATOM 1011 C CA . ILE A 1 134 ? 8.055 2.793 -12 1 98.81 134 ILE A CA 1
ATOM 1012 C C . ILE A 1 134 ? 8.469 4.258 -11.852 1 98.81 134 ILE A C 1
ATOM 1014 O O . ILE A 1 134 ? 8.977 4.863 -12.797 1 98.81 134 ILE A O 1
ATOM 1018 N N . LYS A 1 135 ? 8.289 4.797 -10.727 1 98.69 135 LYS A N 1
ATOM 1019 C CA . LYS A 1 135 ? 8.602 6.207 -10.484 1 98.69 135 LYS A CA 1
ATOM 1020 C C . LYS A 1 135 ? 10.102 6.453 -10.516 1 98.69 135 LYS A C 1
ATOM 1022 O O . LYS A 1 135 ? 10.555 7.496 -11 1 98.69 135 LYS A O 1
ATOM 1027 N N . MET A 1 136 ? 10.891 5.5 -9.945 1 98.81 136 MET A N 1
ATOM 1028 C CA . MET A 1 136 ? 12.344 5.602 -10.047 1 98.81 136 MET A CA 1
ATOM 1029 C C . MET A 1 136 ? 12.781 5.684 -11.508 1 98.81 136 MET A C 1
ATOM 1031 O O . MET A 1 136 ? 13.562 6.562 -11.883 1 98.81 136 MET A O 1
ATOM 1035 N N . ALA A 1 137 ? 12.227 4.789 -12.336 1 98.81 137 ALA A N 1
ATOM 1036 C CA . ALA A 1 137 ? 12.617 4.734 -13.742 1 98.81 137 ALA A CA 1
ATOM 1037 C C . ALA A 1 137 ? 12.219 6.02 -14.469 1 98.81 137 ALA A C 1
ATOM 1039 O O . ALA A 1 137 ? 13.047 6.652 -15.125 1 98.81 137 ALA A O 1
ATOM 1040 N N . ALA A 1 138 ? 11 6.398 -14.312 1 98.38 138 ALA A N 1
ATOM 1041 C CA . ALA A 1 138 ? 10.477 7.57 -15.016 1 98.38 138 ALA A CA 1
ATOM 1042 C C . ALA A 1 138 ? 11.211 8.836 -14.578 1 98.38 138 ALA A C 1
ATOM 1044 O O . ALA A 1 138 ? 11.609 9.648 -15.422 1 98.38 138 ALA A O 1
ATOM 1045 N N . GLN A 1 139 ? 11.336 9.039 -13.305 1 98.5 139 GLN A N 1
ATOM 1046 C CA . GLN A 1 139 ? 11.977 10.25 -12.797 1 98.5 139 GLN A CA 1
ATOM 1047 C C . GLN A 1 139 ? 13.461 10.273 -13.148 1 98.5 139 GLN A C 1
ATOM 1049 O O . GLN A 1 139 ? 14.023 11.336 -13.406 1 98.5 139 GLN A O 1
ATOM 1054 N N . TYR A 1 140 ? 14.125 9.109 -13.078 1 98.75 140 TYR A N 1
ATOM 1055 C CA . TYR A 1 140 ? 15.523 9.023 -13.484 1 98.75 140 TYR A CA 1
ATOM 1056 C C . TYR A 1 140 ? 15.727 9.641 -14.859 1 98.75 140 TYR A C 1
ATOM 1058 O O . TYR A 1 140 ? 16.594 10.5 -15.039 1 98.75 140 TYR A O 1
ATOM 1066 N N . TRP A 1 141 ? 14.906 9.211 -15.812 1 98.56 141 TRP A N 1
ATOM 1067 C CA . TRP A 1 141 ? 15.078 9.688 -17.188 1 98.56 141 TRP A CA 1
ATOM 1068 C C . TRP A 1 141 ? 14.688 11.156 -17.297 1 98.56 141 TRP A C 1
ATOM 1070 O O . TRP A 1 141 ? 15.383 11.938 -17.953 1 98.56 141 TRP A O 1
ATOM 1080 N N . ALA A 1 142 ? 13.594 11.523 -16.641 1 97.62 142 ALA A N 1
ATOM 1081 C CA . ALA A 1 142 ? 13.086 12.891 -16.719 1 97.62 142 ALA A CA 1
ATOM 1082 C C . ALA A 1 142 ? 14.133 13.891 -16.219 1 97.62 142 ALA A C 1
ATOM 1084 O O . ALA A 1 142 ? 14.312 14.953 -16.812 1 97.62 142 ALA A O 1
ATOM 1085 N N . GLN A 1 143 ? 14.812 13.516 -15.188 1 97.06 143 GLN A N 1
ATOM 1086 C CA . GLN A 1 143 ? 15.68 14.5 -14.555 1 97.06 143 GLN A CA 1
ATOM 1087 C C . GLN A 1 143 ? 17.125 14.375 -15.039 1 97.06 143 GLN A C 1
ATOM 1089 O O . GLN A 1 143 ? 17.969 15.195 -14.703 1 97.06 143 GLN A O 1
ATOM 1094 N N . ASN A 1 144 ? 17.406 13.336 -15.836 1 97.94 144 ASN A N 1
ATOM 1095 C CA . ASN A 1 144 ? 18.766 13.148 -16.359 1 97.94 144 ASN A CA 1
ATOM 1096 C C . ASN A 1 144 ? 18.781 13.273 -17.891 1 97.94 144 ASN A C 1
ATOM 1098 O O . ASN A 1 144 ? 19.438 12.484 -18.562 1 97.94 144 ASN A O 1
ATOM 1102 N N . GLY A 1 145 ? 18.016 14.141 -18.453 1 97 145 GLY A N 1
ATOM 1103 C CA . GLY A 1 145 ? 18.172 14.625 -19.828 1 97 145 GLY A CA 1
ATOM 1104 C C . GLY A 1 145 ? 17.328 13.867 -20.828 1 97 145 GLY A C 1
ATOM 1105 O O . GLY A 1 145 ? 17.391 14.125 -22.031 1 97 145 GLY A O 1
ATOM 1106 N N . GLN A 1 146 ? 16.484 12.93 -20.422 1 97.69 146 GLN A N 1
ATOM 1107 C CA . GLN A 1 146 ? 15.688 12.148 -21.359 1 97.69 146 GLN A CA 1
ATOM 1108 C C . GLN A 1 146 ? 14.227 12.055 -20.922 1 97.69 146 GLN A C 1
ATOM 1110 O O . GLN A 1 146 ? 13.703 10.961 -20.719 1 97.69 146 GLN A O 1
ATOM 1115 N N . PRO A 1 147 ? 13.57 13.172 -20.812 1 96.19 147 PRO A N 1
ATOM 1116 C CA . PRO A 1 147 ? 12.219 13.234 -20.25 1 96.19 147 PRO A CA 1
ATOM 1117 C C . PRO A 1 147 ? 11.188 12.516 -21.109 1 96.19 147 PRO A C 1
ATOM 1119 O O . PRO A 1 147 ? 10.07 12.258 -20.656 1 96.19 147 PRO A O 1
ATOM 1122 N N . ARG A 1 148 ? 11.555 12.102 -22.375 1 96.69 148 ARG A N 1
ATOM 1123 C CA . ARG A 1 148 ? 10.602 11.445 -23.266 1 96.69 148 ARG A CA 1
ATOM 1124 C C . ARG A 1 148 ? 10.484 9.961 -22.938 1 96.69 148 ARG A C 1
ATOM 1126 O O . ARG A 1 148 ? 9.562 9.289 -23.406 1 96.69 148 ARG A O 1
ATOM 1133 N N . ARG A 1 149 ? 11.359 9.414 -22.156 1 97.81 149 ARG A N 1
ATOM 1134 C CA . ARG A 1 149 ? 11.328 8 -21.797 1 97.81 149 ARG A CA 1
ATOM 1135 C C . ARG A 1 149 ? 10.305 7.742 -20.703 1 97.81 149 ARG A C 1
ATOM 1137 O O . ARG A 1 149 ? 10.648 7.711 -19.516 1 97.81 149 ARG A O 1
ATOM 1144 N N . THR A 1 150 ? 9.094 7.52 -21.125 1 97.12 150 THR A N 1
ATOM 1145 C CA . THR A 1 150 ? 8 7.422 -20.172 1 97.12 150 THR A CA 1
ATOM 1146 C C . THR A 1 150 ? 7.219 6.129 -20.359 1 97.12 150 THR A C 1
ATOM 1148 O O . THR A 1 150 ? 6.309 5.82 -19.594 1 97.12 150 THR A O 1
ATOM 1151 N N . ARG A 1 151 ? 7.516 5.352 -21.375 1 97.75 151 ARG A N 1
ATOM 1152 C CA . ARG A 1 151 ? 6.754 4.145 -21.656 1 97.75 151 ARG A CA 1
ATOM 1153 C C . ARG A 1 151 ? 7.461 2.906 -21.125 1 97.75 151 ARG A C 1
ATOM 1155 O O . ARG A 1 151 ? 8.695 2.861 -21.062 1 97.75 151 ARG A O 1
ATOM 1162 N N . PHE A 1 152 ? 6.68 1.961 -20.797 1 98.75 152 PHE A N 1
ATOM 1163 C CA . PHE A 1 152 ? 7.18 0.682 -20.297 1 98.75 152 PHE A CA 1
ATOM 1164 C C . PHE A 1 152 ? 6.734 -0.458 -21.203 1 98.75 152 PHE A C 1
ATOM 1166 O O . PHE A 1 152 ? 5.668 -0.389 -21.828 1 98.75 152 PHE A O 1
ATOM 1173 N N . ILE A 1 153 ? 7.562 -1.417 -21.391 1 98.75 153 ILE A N 1
ATOM 1174 C CA . ILE A 1 153 ? 7.199 -2.676 -22.031 1 98.75 153 ILE A CA 1
ATOM 1175 C C . ILE A 1 153 ? 6.848 -3.715 -20.969 1 98.75 153 ILE A C 1
ATOM 1177 O O . ILE A 1 153 ? 7.555 -3.85 -19.969 1 98.75 153 ILE A O 1
ATOM 1181 N N . THR A 1 154 ? 5.762 -4.395 -21.109 1 98.31 154 THR A N 1
ATOM 1182 C CA . THR A 1 154 ? 5.328 -5.453 -20.203 1 98.31 154 THR A CA 1
ATOM 1183 C C . THR A 1 154 ? 4.77 -6.637 -20.984 1 98.31 154 THR A C 1
ATOM 1185 O O . THR A 1 154 ? 4.641 -6.574 -22.219 1 98.31 154 THR A O 1
ATOM 1188 N N . LEU A 1 155 ? 4.531 -7.738 -20.297 1 97.62 155 LEU A N 1
ATOM 1189 C CA . LEU A 1 155 ? 4.066 -8.961 -20.938 1 97.62 155 LEU A CA 1
ATOM 1190 C C . LEU A 1 155 ? 2.549 -9.078 -20.859 1 97.62 155 LEU A C 1
ATOM 1192 O O . LEU A 1 155 ? 1.948 -8.664 -19.859 1 97.62 155 LEU A O 1
ATOM 1196 N N . SER A 1 156 ? 1.974 -9.617 -21.906 1 94.75 156 SER A N 1
ATOM 1197 C CA . SER A 1 156 ? 0.585 -10.039 -21.75 1 94.75 156 SER A CA 1
ATOM 1198 C C . SER A 1 156 ? 0.428 -11.023 -20.594 1 94.75 156 SER A C 1
ATOM 1200 O O . SER A 1 156 ? 1.286 -11.875 -20.375 1 94.75 156 SER A O 1
ATOM 1202 N N . GLY A 1 157 ? -0.66 -10.836 -19.797 1 94.31 157 GLY A N 1
ATOM 1203 C CA . GLY A 1 157 ? -0.913 -11.711 -18.656 1 94.31 157 GLY A CA 1
ATOM 1204 C C . GLY A 1 157 ? -0.158 -11.297 -17.406 1 94.31 157 GLY A C 1
ATOM 1205 O O . GLY A 1 157 ? -0.354 -11.867 -16.344 1 94.31 157 GLY A O 1
ATOM 1206 N N . ALA A 1 158 ? 0.648 -10.234 -17.547 1 97 158 ALA A N 1
ATOM 1207 C CA . ALA A 1 158 ? 1.445 -9.797 -16.406 1 97 158 ALA A CA 1
ATOM 1208 C C . ALA A 1 158 ? 0.553 -9.281 -15.281 1 97 158 ALA A C 1
ATOM 1210 O O . ALA A 1 158 ? -0.49 -8.672 -15.539 1 97 158 ALA A O 1
ATOM 1211 N N . PHE A 1 159 ? 0.927 -9.555 -14.109 1 97.31 159 PHE A N 1
ATOM 1212 C CA . PHE A 1 159 ? 0.304 -9 -12.914 1 97.31 159 PHE A CA 1
ATOM 1213 C C . PHE A 1 159 ? 1.341 -8.32 -12.031 1 97.31 159 PHE A C 1
ATOM 1215 O O . PHE A 1 159 ? 2.205 -8.984 -11.453 1 97.31 159 PHE A O 1
ATOM 1222 N N . HIS A 1 160 ? 1.217 -7.016 -11.852 1 98.56 160 HIS A N 1
ATOM 1223 C CA . HIS A 1 160 ? 2.199 -6.258 -11.086 1 98.56 160 HIS A CA 1
ATOM 1224 C C . HIS A 1 160 ? 1.541 -5.512 -9.93 1 98.56 160 HIS A C 1
ATOM 1226 O O . HIS A 1 160 ? 2.152 -4.629 -9.328 1 98.56 160 HIS A O 1
ATOM 1232 N N . GLY A 1 161 ? 0.333 -5.883 -9.625 1 97.31 161 GLY A N 1
ATOM 1233 C CA . GLY A 1 161 ? -0.389 -5.223 -8.547 1 97.31 161 GLY A CA 1
ATOM 1234 C C . GLY A 1 161 ? -1.604 -4.453 -9.031 1 97.31 161 GLY A C 1
ATOM 1235 O O . GLY A 1 161 ? -2.039 -4.621 -10.172 1 97.31 161 GLY A O 1
ATOM 1236 N N . GLU A 1 162 ? -2.205 -3.629 -8.117 1 95.75 162 GLU A N 1
ATOM 1237 C CA . GLU A 1 162 ? -3.533 -3.146 -8.484 1 95.75 162 GLU A CA 1
ATOM 1238 C C . GLU A 1 162 ? -3.627 -1.629 -8.352 1 95.75 162 GLU A C 1
ATOM 1240 O O . GLU A 1 162 ? -4.629 -1.025 -8.742 1 95.75 162 GLU A O 1
ATOM 1245 N N . THR A 1 163 ? -2.65 -0.926 -7.801 1 97.81 163 THR A N 1
ATOM 1246 C CA . THR A 1 163 ? -2.658 0.529 -7.898 1 97.81 163 THR A CA 1
ATOM 1247 C C . THR A 1 163 ? -2.586 0.974 -9.359 1 97.81 163 THR A C 1
ATOM 1249 O O . THR A 1 163 ? -2.25 0.18 -10.234 1 97.81 163 THR A O 1
ATOM 1252 N N . MET A 1 164 ? -2.918 2.188 -9.594 1 98.25 164 MET A N 1
ATOM 1253 C CA . MET A 1 164 ? -3.072 2.637 -10.977 1 98.25 164 MET A CA 1
ATOM 1254 C C . MET A 1 164 ? -1.776 2.449 -11.758 1 98.25 164 MET A C 1
ATOM 1256 O O . MET A 1 164 ? -1.802 2.041 -12.914 1 98.25 164 MET A O 1
ATOM 1260 N N . GLY A 1 165 ? -0.646 2.789 -11.148 1 98.44 165 GLY A N 1
ATOM 1261 C CA . GLY A 1 165 ? 0.626 2.553 -11.812 1 98.44 165 GLY A CA 1
ATOM 1262 C C . GLY A 1 165 ? 0.904 1.082 -12.062 1 98.44 165 GLY A C 1
ATOM 1263 O O . GLY A 1 165 ? 1.272 0.695 -13.18 1 98.44 165 GLY A O 1
ATOM 1264 N N . ALA A 1 166 ? 0.676 0.268 -11.062 1 98.5 166 ALA A N 1
ATOM 1265 C CA . ALA A 1 166 ? 0.877 -1.173 -11.188 1 98.5 166 ALA A CA 1
ATOM 1266 C C . ALA A 1 166 ? -0.088 -1.776 -12.203 1 98.5 166 ALA A C 1
ATOM 1268 O O . ALA A 1 166 ? 0.296 -2.641 -12.992 1 98.5 166 ALA A O 1
ATOM 1269 N N . THR A 1 167 ? -1.344 -1.344 -12.156 1 98.12 167 THR A N 1
ATOM 1270 C CA . THR A 1 167 ? -2.342 -1.801 -13.117 1 98.12 167 THR A CA 1
ATOM 1271 C C . THR A 1 167 ? -1.942 -1.419 -14.539 1 98.12 167 THR A C 1
ATOM 1273 O O . THR A 1 167 ? -2.16 -2.186 -15.484 1 98.12 167 THR A O 1
ATOM 1276 N N . SER A 1 168 ? -1.383 -0.245 -14.695 1 98.38 168 SER A N 1
ATOM 1277 C CA . SER A 1 168 ? -0.979 0.225 -16.016 1 98.38 168 SER A CA 1
ATOM 1278 C C . SER A 1 168 ? 0.029 -0.724 -16.656 1 98.38 168 SER A C 1
ATOM 1280 O O . SER A 1 168 ? -0.045 -0.999 -17.859 1 98.38 168 SER A O 1
ATOM 1282 N N . VAL A 1 169 ? 0.913 -1.257 -15.859 1 98.31 169 VAL A N 1
ATOM 1283 C CA . VAL A 1 169 ? 1.936 -2.145 -16.406 1 98.31 169 VAL A CA 1
ATOM 1284 C C . VAL A 1 169 ? 1.476 -3.596 -16.297 1 98.31 169 VAL A C 1
ATOM 1286 O O . VAL A 1 169 ? 2.264 -4.52 -16.5 1 98.31 169 VAL A O 1
ATOM 1289 N N . GLY A 1 170 ? 0.224 -3.824 -15.875 1 96.88 170 GLY A N 1
ATOM 1290 C CA . GLY A 1 170 ? -0.363 -5.152 -15.875 1 96.88 170 GLY A CA 1
ATOM 1291 C C . GLY A 1 170 ? -0.81 -5.609 -17.25 1 96.88 170 GLY A C 1
ATOM 1292 O O . GLY A 1 170 ? -0.894 -4.801 -18.188 1 96.88 170 GLY A O 1
ATOM 1293 N N . GLY A 1 171 ? -1.14 -6.934 -17.422 1 94 171 GLY A N 1
ATOM 1294 C CA . GLY A 1 171 ? -1.474 -7.465 -18.734 1 94 171 GLY A CA 1
ATOM 1295 C C . GLY A 1 171 ? -2.707 -8.352 -18.734 1 94 171 GLY A C 1
ATOM 1296 O O . GLY A 1 171 ? -3.037 -8.977 -19.734 1 94 171 GLY A O 1
ATOM 1297 N N . VAL A 1 172 ? -3.367 -8.438 -17.594 1 91.44 172 VAL A N 1
ATOM 1298 C CA . VAL A 1 172 ? -4.625 -9.172 -17.516 1 91.44 172 VAL A CA 1
ATOM 1299 C C . VAL A 1 172 ? -5.793 -8.242 -17.828 1 91.44 172 VAL A C 1
ATOM 1301 O O . VAL A 1 172 ? -6.141 -7.379 -17.016 1 91.44 172 VAL A O 1
ATOM 1304 N N . PRO A 1 173 ? -6.43 -8.375 -18.922 1 90.31 173 PRO A N 1
ATOM 1305 C CA . PRO A 1 173 ? -7.461 -7.434 -19.359 1 90.31 173 PRO A CA 1
ATOM 1306 C C . PRO A 1 173 ? -8.57 -7.25 -18.328 1 90.31 173 PRO A C 1
ATOM 1308 O O . PRO A 1 173 ? -9.016 -6.125 -18.078 1 90.31 173 PRO A O 1
ATOM 1311 N N . LEU A 1 174 ? -8.977 -8.305 -17.688 1 89.12 174 LEU A N 1
ATOM 1312 C CA . LEU A 1 174 ? -10.055 -8.273 -16.703 1 89.12 174 LEU A CA 1
ATOM 1313 C C . LEU A 1 174 ? -9.742 -7.289 -15.578 1 89.12 174 LEU A C 1
ATOM 1315 O O . LEU A 1 174 ? -10.641 -6.645 -15.039 1 89.12 174 LEU A O 1
ATOM 1319 N N . PHE A 1 175 ? -8.492 -7.098 -15.258 1 91.38 175 PHE A N 1
ATOM 1320 C CA . PHE A 1 175 ? -8.086 -6.289 -14.117 1 91.38 175 PHE A CA 1
ATOM 1321 C C . PHE A 1 175 ? -7.828 -4.848 -14.539 1 91.38 175 PHE A C 1
ATOM 1323 O O . PHE A 1 175 ? -7.703 -3.961 -13.695 1 91.38 175 PHE A O 1
ATOM 1330 N N . ARG A 1 176 ? -7.809 -4.539 -15.812 1 92.19 176 ARG A N 1
ATOM 1331 C CA . ARG A 1 176 ? -7.238 -3.254 -16.203 1 92.19 176 ARG A CA 1
ATOM 1332 C C . ARG A 1 176 ? -8.18 -2.5 -17.141 1 92.19 176 ARG A C 1
ATOM 1334 O O . ARG A 1 176 ? -8.297 -1.274 -17.062 1 92.19 176 ARG A O 1
ATOM 1341 N N . GLU A 1 177 ? -8.93 -3.15 -17.984 1 92.94 177 GLU A N 1
ATOM 1342 C CA . GLU A 1 177 ? -9.586 -2.533 -19.141 1 92.94 177 GLU A CA 1
ATOM 1343 C C . GLU A 1 177 ? -10.625 -1.505 -18.688 1 92.94 177 GLU A C 1
ATOM 1345 O O . GLU A 1 177 ? -10.789 -0.467 -19.344 1 92.94 177 GLU A O 1
ATOM 1350 N N . VAL A 1 178 ? -11.234 -1.771 -17.594 1 94.81 178 VAL A 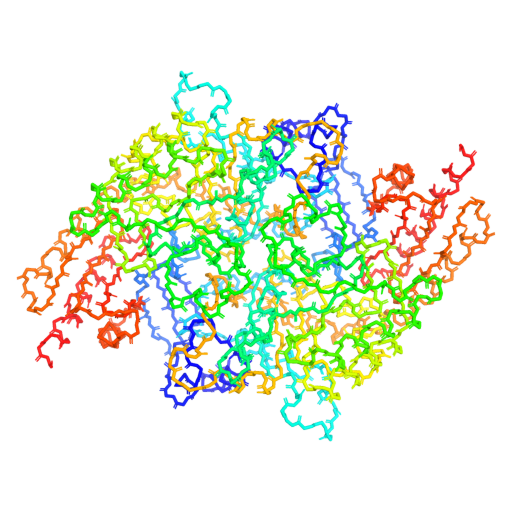N 1
ATOM 1351 C CA . VAL A 1 178 ? -12.312 -0.906 -17.125 1 94.81 178 VAL A CA 1
ATOM 1352 C C . VAL A 1 178 ? -11.742 0.444 -16.688 1 94.81 178 VAL A C 1
ATOM 1354 O O . VAL A 1 178 ? -12.461 1.449 -16.672 1 94.81 178 VAL A O 1
ATOM 1357 N N . PHE A 1 179 ? -10.438 0.523 -16.5 1 96.12 179 PHE A N 1
ATOM 1358 C CA . PHE A 1 179 ? -9.797 1.741 -16 1 96.12 179 PHE A CA 1
ATOM 1359 C C . PHE A 1 179 ? -9.047 2.449 -17.125 1 96.12 179 PHE A C 1
ATOM 1361 O O . PHE A 1 179 ? -8.266 3.365 -16.875 1 96.12 179 PHE A O 1
ATOM 1368 N N . GLY A 1 180 ? -9.266 2.123 -18.375 1 92.38 180 GLY A N 1
ATOM 1369 C CA . GLY A 1 180 ? -8.531 2.537 -19.562 1 92.38 180 GLY A CA 1
ATOM 1370 C C . GLY A 1 180 ? -8.117 3.996 -19.531 1 92.38 180 GLY A C 1
ATOM 1371 O O . GLY A 1 180 ? -6.922 4.309 -19.578 1 92.38 180 GLY A O 1
ATOM 1372 N N . PRO A 1 181 ? -8.969 5 -19.297 1 92 181 PRO A N 1
ATOM 1373 C CA . PRO A 1 181 ? -8.656 6.426 -19.344 1 92 181 PRO A CA 1
ATOM 1374 C C . PRO A 1 181 ? -7.727 6.867 -18.219 1 92 181 PRO A C 1
ATOM 1376 O O . PRO A 1 181 ? -7.129 7.945 -18.281 1 92 181 PRO A O 1
ATOM 1379 N N . LEU A 1 182 ? -7.656 6.051 -17.203 1 97 182 LEU A N 1
ATOM 1380 C CA . LEU A 1 182 ? -6.859 6.41 -16.047 1 97 182 LEU A CA 1
ATOM 1381 C C . LEU A 1 182 ? -5.477 5.777 -16.109 1 97 182 LEU A C 1
ATOM 1383 O O . LEU A 1 182 ? -4.609 6.074 -15.281 1 97 182 LEU A O 1
ATOM 1387 N N . LEU A 1 183 ? -5.238 4.926 -17.031 1 97.56 183 LEU A N 1
ATOM 1388 C CA . LEU A 1 183 ? -3.975 4.207 -17.156 1 97.56 183 LEU A CA 1
ATOM 1389 C C . LEU A 1 183 ? -3.027 4.93 -18.109 1 97.56 183 LEU A C 1
ATOM 1391 O O . LEU A 1 183 ? -3.473 5.613 -19.031 1 97.56 183 LEU A O 1
ATOM 1395 N N . PHE A 1 184 ? -1.728 4.871 -17.875 1 97.25 184 PHE A N 1
ATOM 1396 C CA . PHE A 1 184 ? -0.774 5.426 -18.812 1 97.25 184 PHE A CA 1
ATOM 1397 C C . PHE A 1 184 ? -0.39 4.395 -19.875 1 97.25 184 PHE A C 1
ATOM 1399 O O . PHE A 1 184 ? -0.675 3.205 -19.719 1 97.25 184 PHE A O 1
ATOM 1406 N N . ASP A 1 185 ? 0.178 4.863 -20.906 1 94.44 185 ASP A N 1
ATOM 1407 C CA . ASP A 1 185 ? 0.448 4.059 -22.094 1 94.44 185 ASP A CA 1
ATOM 1408 C C . ASP A 1 185 ? 1.615 3.102 -21.859 1 94.44 185 ASP A C 1
ATOM 1410 O O . ASP A 1 185 ? 2.643 3.496 -21.297 1 94.44 185 ASP A O 1
ATOM 1414 N N . VAL A 1 186 ? 1.402 1.849 -22.234 1 97.19 186 VAL A N 1
ATOM 1415 C CA . VAL A 1 186 ? 2.424 0.814 -22.109 1 97.19 186 VAL A CA 1
ATOM 1416 C C . VAL A 1 186 ? 2.445 -0.038 -23.375 1 97.19 186 VAL A C 1
ATOM 1418 O O . VAL A 1 186 ? 1.494 -0.018 -24.172 1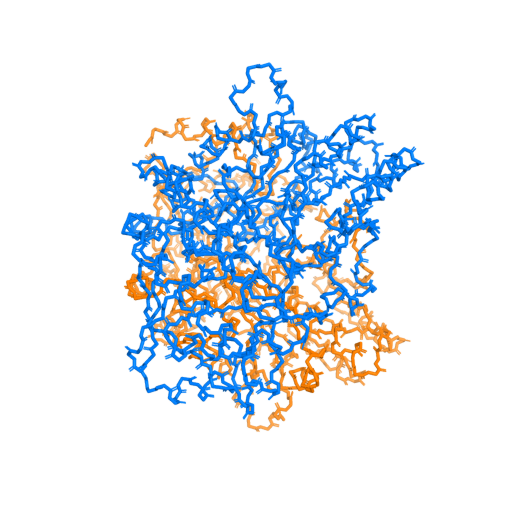 97.19 186 VAL A O 1
ATOM 1421 N N . VAL A 1 187 ? 3.549 -0.661 -23.656 1 97.56 187 VAL A N 1
ATOM 1422 C CA . VAL A 1 187 ? 3.648 -1.625 -24.734 1 97.56 187 VAL A CA 1
ATOM 1423 C C . VAL A 1 187 ? 3.463 -3.041 -24.203 1 97.56 187 VAL A C 1
ATOM 1425 O O . VAL A 1 187 ? 4.301 -3.535 -23.438 1 97.56 187 VAL A O 1
ATOM 1428 N N . HIS A 1 188 ? 2.412 -3.668 -24.609 1 96.44 188 HIS A N 1
ATOM 1429 C CA . HIS A 1 188 ? 2.209 -5.07 -24.266 1 96.44 188 HIS A CA 1
ATOM 1430 C C . HIS A 1 188 ? 2.797 -5.992 -25.344 1 96.44 188 HIS A C 1
ATOM 1432 O O . HIS A 1 188 ? 2.494 -5.848 -26.531 1 96.44 188 HIS A O 1
ATOM 1438 N N . VAL A 1 189 ? 3.613 -6.883 -24.922 1 96.75 189 VAL A N 1
ATOM 1439 C CA . VAL A 1 189 ? 4.102 -7.93 -25.812 1 96.75 189 VAL A CA 1
ATOM 1440 C C . VAL A 1 189 ? 3.527 -9.281 -25.391 1 96.75 189 VAL A C 1
ATOM 1442 O O . VAL A 1 189 ? 3.113 -9.453 -24.234 1 96.75 189 VAL A O 1
ATOM 1445 N N . PRO A 1 190 ? 3.459 -10.195 -26.266 1 95 190 PRO A N 1
ATOM 1446 C CA . PRO A 1 190 ? 2.887 -11.492 -25.891 1 95 190 PRO A CA 1
ATOM 1447 C C . PRO A 1 190 ? 3.711 -12.227 -24.844 1 95 190 PRO A C 1
ATOM 1449 O O . PRO A 1 190 ? 4.918 -12 -24.734 1 95 190 PRO A O 1
ATOM 1452 N N . SER A 1 191 ? 3.006 -13.023 -24.094 1 93.19 191 SER A N 1
ATOM 1453 C CA . SER A 1 191 ? 3.721 -13.875 -23.141 1 93.19 191 SER A CA 1
ATOM 1454 C C . SER A 1 191 ? 4.59 -14.898 -23.859 1 93.19 191 SER A C 1
ATOM 1456 O O . SER A 1 191 ? 4.145 -15.539 -24.812 1 93.19 191 SER A O 1
ATOM 1458 N N . PRO A 1 192 ? 5.828 -15.086 -23.391 1 94.19 192 PRO A N 1
ATOM 1459 C CA . PRO A 1 192 ? 6.707 -16.078 -24 1 94.19 192 PRO A CA 1
ATOM 1460 C C . PRO A 1 192 ? 6.254 -17.516 -23.734 1 94.19 192 PRO A C 1
ATOM 1462 O O . PRO A 1 192 ? 6.762 -18.453 -24.359 1 94.19 192 PRO A O 1
ATOM 1465 N N . ALA A 1 193 ? 5.34 -17.688 -22.844 1 88.62 193 ALA A N 1
ATOM 1466 C CA . ALA A 1 193 ? 4.91 -19.031 -22.438 1 88.62 193 ALA A CA 1
ATOM 1467 C C . ALA A 1 193 ? 3.932 -19.609 -23.453 1 88.62 193 ALA A C 1
ATOM 1469 O O . ALA A 1 193 ? 3.678 -20.828 -23.453 1 88.62 193 ALA A O 1
ATOM 1470 N N . GLU A 1 194 ? 3.467 -18.797 -24.328 1 84.06 194 GLU A N 1
ATOM 1471 C CA . GLU A 1 194 ? 2.574 -19.297 -25.375 1 84.06 194 GLU A CA 1
ATOM 1472 C C . GLU A 1 194 ? 3.328 -20.172 -26.375 1 84.06 194 GLU A C 1
ATOM 1474 O O . GLU A 1 194 ? 4.559 -20.141 -26.422 1 84.06 194 GLU A O 1
ATOM 1479 N N . GLU A 1 195 ? 2.547 -21.047 -27.062 1 79.88 195 GLU A N 1
ATOM 1480 C CA . GLU A 1 195 ? 3.191 -21.797 -28.125 1 79.88 195 GLU A CA 1
ATOM 1481 C C . GLU A 1 195 ? 3.834 -20.875 -29.156 1 79.88 195 GLU A C 1
ATOM 1483 O O . GLU A 1 195 ? 3.166 -20 -29.719 1 79.88 195 GLU A O 1
ATOM 1488 N N . GLY A 1 196 ? 5.113 -21.062 -29.422 1 83.12 196 GLY A N 1
ATOM 1489 C CA . GLY A 1 196 ? 5.852 -20.172 -30.297 1 83.12 196 GLY A CA 1
ATOM 1490 C C . GLY A 1 196 ? 5.992 -18.766 -29.734 1 83.12 196 GLY A C 1
ATOM 1491 O O . GLY A 1 196 ? 6.418 -17.844 -30.422 1 83.12 196 GLY A O 1
ATOM 1492 N N . GLY A 1 197 ? 5.652 -18.75 -28.469 1 88.44 197 GLY A N 1
ATOM 1493 C CA . GLY A 1 197 ? 5.512 -17.453 -27.859 1 88.44 197 GLY A CA 1
ATOM 1494 C C . GLY A 1 197 ? 6.844 -16.781 -27.547 1 88.44 197 GLY A C 1
ATOM 1495 O O . GLY A 1 197 ? 6.961 -15.562 -27.609 1 88.44 197 GLY A O 1
ATOM 1496 N N . TRP A 1 198 ? 7.863 -17.594 -27.328 1 92.44 198 TRP A N 1
ATOM 1497 C CA . TRP A 1 198 ? 9.172 -17.047 -27 1 92.44 198 TRP A CA 1
ATOM 1498 C C . TRP A 1 198 ? 9.695 -16.141 -28.109 1 92.44 198 TRP A C 1
ATOM 1500 O O . TRP A 1 198 ? 10.047 -14.984 -27.859 1 92.44 198 TRP A O 1
ATOM 1510 N N . ALA A 1 199 ? 9.781 -16.656 -29.328 1 94.75 199 ALA A N 1
ATOM 1511 C CA . ALA A 1 199 ? 10.312 -15.906 -30.453 1 94.75 199 ALA A CA 1
ATOM 1512 C C . ALA A 1 199 ? 9.461 -14.664 -30.734 1 94.75 199 ALA A C 1
ATOM 1514 O O . ALA A 1 199 ? 10 -13.586 -30.984 1 94.75 199 ALA A O 1
ATOM 1515 N N . ARG A 1 200 ? 8.227 -14.805 -30.672 1 95.31 200 ARG A N 1
ATOM 1516 C CA . ARG A 1 200 ? 7.305 -13.703 -30.938 1 95.31 200 ARG A CA 1
ATOM 1517 C C . ARG A 1 200 ? 7.445 -12.602 -29.891 1 95.31 200 ARG A C 1
ATOM 1519 O O . ARG A 1 200 ? 7.508 -11.414 -30.219 1 95.31 200 ARG A O 1
ATOM 1526 N N . ALA A 1 201 ? 7.438 -13.016 -28.672 1 96.81 201 ALA A N 1
ATOM 1527 C CA . ALA A 1 201 ? 7.566 -12.07 -27.578 1 96.81 201 ALA A CA 1
ATOM 1528 C C . ALA A 1 201 ? 8.891 -11.312 -27.656 1 96.81 201 ALA A C 1
ATOM 1530 O O . ALA A 1 201 ? 8.914 -10.086 -27.547 1 96.81 201 ALA A O 1
ATOM 1531 N N . PHE A 1 202 ? 9.938 -12.062 -27.875 1 97.69 202 PHE A N 1
ATOM 1532 C CA . PHE A 1 202 ? 11.25 -11.43 -27.875 1 97.69 202 PHE A CA 1
ATOM 1533 C C . PHE A 1 202 ? 11.406 -10.516 -29.094 1 97.69 202 PHE A C 1
ATOM 1535 O O . PHE A 1 202 ? 11.992 -9.438 -28.984 1 97.69 202 PHE A O 1
ATOM 1542 N N . GLU A 1 203 ? 10.969 -10.969 -30.219 1 97.5 203 GLU A N 1
ATOM 1543 C CA . GLU A 1 203 ? 11.016 -10.117 -31.406 1 97.5 203 GLU A CA 1
ATOM 1544 C C . GLU A 1 203 ? 10.312 -8.789 -31.156 1 97.5 203 GLU A C 1
ATOM 1546 O O . GLU A 1 203 ? 10.812 -7.73 -31.547 1 97.5 203 GLU A O 1
ATOM 1551 N N . GLN A 1 204 ? 9.25 -8.828 -30.516 1 97.56 204 GLN A N 1
ATOM 1552 C CA . GLN A 1 204 ? 8.5 -7.609 -30.25 1 97.56 204 GLN A CA 1
ATOM 1553 C C . GLN A 1 204 ? 9.211 -6.738 -29.234 1 97.56 204 GLN A C 1
ATOM 1555 O O . GLN A 1 204 ? 9.211 -5.508 -29.344 1 97.56 204 GLN A O 1
ATOM 1560 N N . VAL A 1 205 ? 9.75 -7.34 -28.188 1 98.25 205 VAL A N 1
ATOM 1561 C CA . VAL A 1 205 ? 10.547 -6.578 -27.234 1 98.25 205 VAL A CA 1
ATOM 1562 C C . VAL A 1 205 ? 11.703 -5.887 -27.953 1 98.25 205 VAL A C 1
ATOM 1564 O O . VAL A 1 205 ? 11.867 -4.672 -27.844 1 98.25 205 VAL A O 1
ATOM 1567 N N . GLN A 1 206 ? 12.438 -6.695 -28.688 1 98.06 206 GLN A N 1
ATOM 1568 C CA . GLN A 1 206 ? 13.648 -6.207 -29.344 1 98.06 206 GLN A CA 1
ATOM 1569 C C . GLN A 1 206 ? 13.328 -5.137 -30.375 1 98.06 206 GLN A C 1
ATOM 1571 O O . GLN A 1 206 ? 13.992 -4.098 -30.438 1 98.06 206 GLN A O 1
ATOM 1576 N N . SER A 1 207 ? 12.336 -5.367 -31.188 1 98.06 207 SER A N 1
ATOM 1577 C CA . SER A 1 207 ? 11.977 -4.41 -32.219 1 98.06 207 SER A CA 1
ATOM 1578 C C . SER A 1 207 ? 11.477 -3.102 -31.625 1 98.06 207 SER A C 1
ATOM 1580 O O . SER A 1 207 ? 11.789 -2.02 -32.125 1 98.06 207 SER A O 1
ATOM 1582 N N . THR A 1 208 ? 10.688 -3.215 -30.547 1 97.94 208 THR A N 1
ATOM 1583 C CA . THR A 1 208 ? 10.18 -2.02 -29.875 1 97.94 208 THR A CA 1
ATOM 1584 C C . THR A 1 208 ? 11.328 -1.201 -29.297 1 97.94 208 THR A C 1
ATOM 1586 O O . THR A 1 208 ? 11.367 0.022 -29.438 1 97.94 208 THR A O 1
ATOM 1589 N N . LEU A 1 209 ? 12.258 -1.854 -28.625 1 98.25 209 LEU A N 1
ATOM 1590 C CA . LEU A 1 209 ? 13.398 -1.189 -28.016 1 98.25 209 LEU A CA 1
ATOM 1591 C C . LEU A 1 209 ? 14.258 -0.508 -29.078 1 98.25 209 LEU A C 1
ATOM 1593 O O . LEU A 1 209 ? 14.727 0.616 -28.875 1 98.25 209 LEU A O 1
ATOM 1597 N N . ARG A 1 210 ? 14.453 -1.135 -30.188 1 97.44 210 ARG A N 1
ATOM 1598 C CA . ARG A 1 210 ? 15.32 -0.603 -31.25 1 97.44 210 ARG A CA 1
ATOM 1599 C C . ARG A 1 210 ? 14.625 0.526 -32 1 97.44 210 ARG A C 1
ATOM 1601 O O . ARG A 1 210 ? 15.273 1.5 -32.406 1 97.44 210 ARG A O 1
ATOM 1608 N N . ALA A 1 211 ? 13.383 0.403 -32.156 1 96.75 211 ALA A N 1
ATOM 1609 C CA . ALA A 1 211 ? 12.625 1.382 -32.938 1 96.75 211 ALA A CA 1
ATOM 1610 C C . ALA A 1 211 ? 12.422 2.668 -32.125 1 96.75 211 ALA A C 1
ATOM 1612 O O . ALA A 1 211 ? 12.391 3.762 -32.719 1 96.75 211 ALA A O 1
ATOM 1613 N N . HIS A 1 212 ? 12.273 2.508 -30.797 1 94.88 212 HIS A N 1
ATOM 1614 C CA . HIS A 1 212 ? 11.891 3.658 -29.984 1 94.88 212 HIS A CA 1
ATOM 1615 C C . HIS A 1 212 ? 12.711 3.727 -28.703 1 94.88 212 HIS A C 1
ATOM 1617 O O . HIS A 1 212 ? 12.148 3.832 -27.609 1 94.88 212 HIS A O 1
ATOM 1623 N N . PRO A 1 213 ? 14 3.691 -28.812 1 93.81 213 PRO A N 1
ATOM 1624 C CA . PRO A 1 213 ? 14.82 3.695 -27.609 1 93.81 213 PRO A CA 1
ATOM 1625 C C . PRO A 1 213 ? 14.633 4.965 -26.766 1 93.81 213 PRO A C 1
ATOM 1627 O O . PRO A 1 213 ? 14.828 4.941 -25.547 1 93.81 213 PRO A O 1
ATOM 1630 N N . GLU A 1 214 ? 14.18 5.992 -27.312 1 96.56 214 GLU A N 1
ATOM 1631 C CA . GLU A 1 214 ? 14.109 7.297 -26.656 1 96.56 214 GLU A CA 1
ATOM 1632 C C . GLU A 1 214 ? 12.789 7.469 -25.922 1 96.56 214 GLU A C 1
ATOM 1634 O O . GLU A 1 214 ? 12.594 8.453 -25.203 1 96.56 214 GLU A O 1
ATOM 1639 N N . VAL A 1 215 ? 11.898 6.477 -25.984 1 97.38 215 VAL A N 1
ATOM 1640 C CA . VAL A 1 215 ? 10.617 6.676 -25.328 1 97.38 215 VAL A CA 1
ATOM 1641 C C . VAL A 1 215 ? 10.406 5.59 -24.266 1 97.38 215 VAL A C 1
ATOM 1643 O O . VAL A 1 215 ? 9.492 5.684 -23.438 1 97.38 215 VAL A O 1
ATOM 1646 N N . ILE A 1 216 ? 11.281 4.566 -24.281 1 98.5 216 ILE A N 1
ATOM 1647 C CA . ILE A 1 216 ? 11.086 3.436 -23.375 1 98.5 216 ILE A CA 1
ATOM 1648 C C . ILE A 1 216 ? 11.859 3.674 -22.078 1 98.5 216 ILE A C 1
ATOM 1650 O O . ILE A 1 216 ? 13.094 3.787 -22.094 1 98.5 216 ILE A O 1
ATOM 1654 N N . ALA A 1 217 ? 11.125 3.709 -20.969 1 98.56 217 ALA A N 1
ATOM 1655 C CA . ALA A 1 217 ? 11.719 3.904 -19.656 1 98.56 217 ALA A CA 1
ATOM 1656 C C . ALA A 1 217 ? 12.297 2.6 -19.109 1 98.56 217 ALA A C 1
ATOM 1658 O O . ALA A 1 217 ? 13.266 2.609 -18.344 1 98.56 217 ALA A O 1
ATOM 1659 N N . GLY A 1 218 ? 11.664 1.496 -19.484 1 98.75 218 GLY A N 1
ATOM 1660 C CA . GLY A 1 218 ? 12.141 0.203 -19.016 1 98.75 218 GLY A CA 1
ATOM 1661 C C . GLY A 1 218 ? 11.234 -0.946 -19.406 1 98.75 218 GLY A C 1
ATOM 1662 O O . GLY A 1 218 ? 10.172 -0.729 -20 1 98.75 218 GLY A O 1
ATOM 1663 N N . VAL A 1 219 ? 11.703 -2.139 -19.25 1 98.88 219 VAL A N 1
ATOM 1664 C CA . VAL A 1 219 ? 10.945 -3.377 -19.359 1 98.88 219 VAL A CA 1
ATOM 1665 C C . VAL A 1 219 ? 10.695 -3.971 -17.984 1 98.88 219 VAL A C 1
ATOM 1667 O O . VAL A 1 219 ? 11.617 -4.074 -17.172 1 98.88 219 VAL A O 1
ATOM 1670 N N . ILE A 1 220 ? 9.484 -4.281 -17.672 1 98.94 220 ILE A N 1
ATOM 1671 C CA . ILE A 1 220 ? 9.141 -4.914 -16.406 1 98.94 220 ILE A CA 1
ATOM 1672 C C . ILE A 1 220 ? 8.547 -6.297 -16.656 1 98.94 220 ILE A C 1
ATOM 1674 O O . ILE A 1 220 ? 7.758 -6.48 -17.594 1 98.94 220 ILE A O 1
ATOM 1678 N N . LEU A 1 221 ? 8.938 -7.27 -15.898 1 98.75 221 LEU A N 1
ATOM 1679 C CA . LEU A 1 221 ? 8.398 -8.617 -16.062 1 98.75 221 LEU A CA 1
ATOM 1680 C C . LEU A 1 221 ? 8.5 -9.398 -14.758 1 98.75 221 LEU A C 1
ATOM 1682 O O . LEU A 1 221 ? 9.266 -9.039 -13.867 1 98.75 221 LEU A O 1
ATOM 1686 N N . GLU A 1 222 ? 7.664 -10.352 -14.523 1 98.62 222 GLU A N 1
ATOM 1687 C CA . GLU A 1 222 ? 7.828 -11.43 -13.547 1 98.62 222 GLU A CA 1
ATOM 1688 C C . GLU A 1 222 ? 8.766 -12.508 -14.07 1 98.62 222 GLU A C 1
ATOM 1690 O O . GLU A 1 222 ? 8.414 -13.266 -14.977 1 98.62 222 GLU A O 1
ATOM 1695 N N . PRO A 1 223 ? 9.922 -12.641 -13.477 1 98.62 223 PRO A N 1
ATOM 1696 C CA . PRO A 1 223 ? 10.883 -13.57 -14.094 1 98.62 223 PRO A CA 1
ATOM 1697 C C . PRO A 1 223 ? 10.43 -15.023 -14.008 1 98.62 223 PRO A C 1
ATOM 1699 O O . PRO A 1 223 ? 10.203 -15.547 -12.914 1 98.62 223 PRO A O 1
ATOM 1702 N N . VAL A 1 224 ? 10.211 -15.688 -15.125 1 98.06 224 VAL A N 1
ATOM 1703 C CA . VAL A 1 224 ? 10.094 -17.125 -15.367 1 98.06 224 VAL A CA 1
ATOM 1704 C C . VAL A 1 224 ? 8.68 -17.594 -15.031 1 98.06 224 VAL A C 1
ATOM 1706 O O . VAL A 1 224 ? 8.234 -18.641 -15.508 1 98.06 224 VAL A O 1
ATOM 1709 N N . LEU A 1 225 ? 7.922 -16.797 -14.219 1 97.94 225 LEU A N 1
ATOM 1710 C CA . LEU A 1 225 ? 6.629 -17.281 -13.742 1 97.94 225 LEU A CA 1
ATOM 1711 C C . LEU A 1 225 ? 5.629 -16.125 -13.625 1 97.94 225 LEU A C 1
ATOM 1713 O O . LEU A 1 225 ? 5.852 -15.18 -12.867 1 97.94 225 LEU A O 1
ATOM 1717 N N . GLN A 1 226 ? 4.566 -16.172 -14.398 1 96.75 226 GLN A N 1
ATOM 1718 C CA . GLN A 1 226 ? 3.422 -15.273 -14.258 1 96.75 226 GLN A CA 1
ATOM 1719 C C . GLN A 1 226 ? 2.297 -15.938 -13.469 1 96.75 226 GLN A C 1
ATOM 1721 O O . GLN A 1 226 ? 1.479 -16.656 -14.039 1 96.75 226 GLN A O 1
ATOM 1726 N N . GLY A 1 227 ? 2.221 -15.648 -12.195 1 96.06 227 GLY A N 1
ATOM 1727 C CA . GLY A 1 227 ? 1.302 -16.312 -11.281 1 96.06 227 GLY A CA 1
ATOM 1728 C C . GLY A 1 227 ? -0.157 -16.062 -11.617 1 96.06 227 GLY A C 1
ATOM 1729 O O . GLY A 1 227 ? -0.901 -17 -11.914 1 96.06 227 GLY A O 1
ATOM 1730 N N . ALA A 1 228 ? -0.579 -14.859 -11.734 1 93.88 228 ALA A N 1
ATOM 1731 C CA . ALA A 1 228 ? -1.981 -14.469 -11.859 1 93.88 228 ALA A CA 1
ATOM 1732 C C . ALA A 1 228 ? -2.537 -14.867 -13.227 1 93.88 228 ALA A C 1
ATOM 1734 O O . ALA A 1 228 ? -3.754 -14.945 -13.414 1 93.88 228 ALA A O 1
ATOM 1735 N N . ALA A 1 229 ? -1.665 -15.156 -14.18 1 93.31 229 ALA A N 1
ATOM 1736 C CA . ALA A 1 229 ? -2.088 -15.555 -15.523 1 93.31 229 ALA A CA 1
ATOM 1737 C C . ALA A 1 229 ? -2.395 -17.047 -15.586 1 93.31 229 ALA A C 1
ATOM 1739 O O . ALA A 1 229 ? -2.674 -17.594 -16.656 1 93.31 229 ALA A O 1
ATOM 1740 N N . GLY A 1 230 ? -2.402 -17.703 -14.43 1 93.81 230 GLY A N 1
ATOM 1741 C CA . GLY A 1 230 ? -2.609 -19.141 -14.398 1 93.81 230 GLY A CA 1
ATOM 1742 C C . GLY A 1 230 ? -1.321 -19.938 -14.242 1 93.81 230 GLY A C 1
ATOM 1743 O O . GLY A 1 230 ? -1.173 -21.016 -14.82 1 93.81 230 GLY A O 1
ATOM 1744 N N . MET A 1 231 ? -0.394 -19.312 -13.555 1 96.44 231 MET A N 1
ATOM 1745 C CA . MET A 1 231 ? 0.902 -19.938 -13.289 1 96.44 231 MET A CA 1
ATOM 1746 C C . MET A 1 231 ? 1.604 -20.312 -14.594 1 96.44 231 MET A C 1
ATOM 1748 O O . MET A 1 231 ? 2.115 -21.422 -14.727 1 96.44 231 MET A O 1
ATOM 1752 N N . VAL A 1 232 ? 1.616 -19.328 -15.461 1 94.75 232 VAL A N 1
ATOM 1753 C CA . VAL A 1 232 ? 2.279 -19.562 -16.734 1 94.75 232 VAL A CA 1
ATOM 1754 C C . VAL A 1 232 ? 3.791 -19.422 -16.562 1 94.75 232 VAL A C 1
ATOM 1756 O O . VAL A 1 232 ? 4.27 -18.5 -15.914 1 94.75 232 VAL A O 1
ATOM 1759 N N . MET A 1 233 ? 4.547 -20.391 -17.172 1 96.88 233 MET A N 1
ATOM 1760 C CA . MET A 1 233 ? 5.992 -20.438 -16.984 1 96.88 233 MET A CA 1
ATOM 1761 C C . MET A 1 233 ? 6.723 -20.312 -18.328 1 96.88 233 MET A C 1
ATOM 1763 O O . MET A 1 233 ? 6.23 -20.797 -19.344 1 96.88 233 MET A O 1
ATOM 1767 N N . TYR A 1 234 ? 7.805 -19.609 -18.344 1 96.81 234 TYR A N 1
ATOM 1768 C CA . TYR A 1 234 ? 8.609 -19.484 -19.547 1 96.81 234 TYR A CA 1
ATOM 1769 C C . TYR A 1 234 ? 10.094 -19.594 -19.219 1 96.81 234 TYR A C 1
ATOM 1771 O O . TYR A 1 234 ? 10.492 -19.562 -18.062 1 96.81 234 TYR A O 1
ATOM 1779 N N . SER A 1 235 ? 10.914 -19.766 -20.188 1 96.62 235 SER A N 1
ATOM 1780 C CA . SER A 1 235 ? 12.328 -20.078 -20.047 1 96.62 235 SER A CA 1
ATOM 1781 C C . SER A 1 235 ? 13.109 -18.906 -19.469 1 96.62 235 SER A C 1
ATOM 1783 O O . SER A 1 235 ? 12.898 -17.766 -19.875 1 96.62 235 SER A O 1
ATOM 1785 N N . PRO A 1 236 ? 14.031 -19.172 -18.531 1 97.69 236 PRO A N 1
ATOM 1786 C CA . PRO A 1 236 ? 14.961 -18.125 -18.078 1 97.69 236 PRO A CA 1
ATOM 1787 C C . PRO A 1 236 ? 15.734 -17.484 -19.234 1 97.69 236 PRO A C 1
ATOM 1789 O O . PRO A 1 236 ? 16.172 -16.344 -19.125 1 97.69 236 PRO A O 1
ATOM 1792 N N . ASP A 1 237 ? 15.836 -18.203 -20.391 1 97.88 237 ASP A N 1
ATOM 1793 C CA . ASP A 1 237 ? 16.531 -17.672 -21.562 1 97.88 237 ASP A CA 1
ATOM 1794 C C . ASP A 1 237 ? 15.867 -16.391 -22.078 1 97.88 237 ASP A C 1
ATOM 1796 O O . ASP A 1 237 ? 16.547 -15.5 -22.594 1 97.88 237 ASP A O 1
ATOM 1800 N N . PHE A 1 238 ? 14.594 -16.328 -21.953 1 98.25 238 PHE A N 1
ATOM 1801 C CA . PHE A 1 238 ? 13.867 -15.117 -22.344 1 98.25 238 PHE A CA 1
ATOM 1802 C C . PHE A 1 238 ? 14.289 -13.93 -21.5 1 98.25 238 PHE A C 1
ATOM 1804 O O . PHE A 1 238 ? 14.508 -12.836 -22.016 1 98.25 238 PHE A O 1
ATOM 1811 N N . VAL A 1 239 ? 14.438 -14.117 -20.125 1 98.62 239 VAL A N 1
ATOM 1812 C CA . VAL A 1 239 ? 14.852 -13.062 -19.203 1 98.62 239 VAL A CA 1
ATOM 1813 C C . VAL A 1 239 ? 16.25 -12.578 -19.578 1 98.62 239 VAL A C 1
ATOM 1815 O O . VAL A 1 239 ? 16.516 -11.367 -19.594 1 98.62 239 VAL A O 1
ATOM 1818 N N . ARG A 1 240 ? 17.109 -13.531 -19.891 1 98.56 240 ARG A N 1
ATOM 1819 C CA . ARG A 1 240 ? 18.469 -13.195 -20.297 1 98.56 240 ARG A CA 1
ATOM 1820 C C . ARG A 1 240 ? 18.469 -12.375 -21.578 1 98.56 240 ARG A C 1
ATOM 1822 O O . ARG A 1 240 ? 19.188 -11.375 -21.672 1 98.56 240 ARG A O 1
ATOM 1829 N N . ALA A 1 241 ? 17.688 -12.812 -22.547 1 98.69 241 ALA A N 1
ATOM 1830 C CA . ALA A 1 241 ? 17.609 -12.109 -23.828 1 98.69 241 ALA A CA 1
ATOM 1831 C C . ALA A 1 241 ? 17.078 -10.688 -23.641 1 98.69 241 ALA A C 1
ATOM 1833 O O . ALA A 1 241 ? 17.594 -9.75 -24.266 1 98.69 241 ALA A O 1
ATOM 1834 N N . VAL A 1 242 ? 16.078 -10.508 -22.797 1 98.75 242 VAL A N 1
ATOM 1835 C CA . VAL A 1 242 ? 15.5 -9.188 -22.547 1 98.75 242 VAL A CA 1
ATOM 1836 C C . VAL A 1 242 ? 16.547 -8.297 -21.875 1 98.75 242 VAL A C 1
ATOM 1838 O O . VAL A 1 242 ? 16.641 -7.109 -22.188 1 98.75 242 VAL A O 1
ATOM 1841 N N . ARG A 1 243 ? 17.297 -8.867 -20.891 1 98.75 243 ARG A N 1
ATOM 1842 C CA . ARG A 1 243 ? 18.359 -8.109 -20.234 1 98.75 243 ARG A CA 1
ATOM 1843 C C . ARG A 1 243 ? 19.375 -7.605 -21.25 1 98.75 243 ARG A C 1
ATOM 1845 O O . ARG A 1 243 ? 19.766 -6.438 -21.219 1 98.75 243 ARG A O 1
ATOM 1852 N N . GLU A 1 244 ? 19.797 -8.5 -22.141 1 98.56 244 GLU A N 1
ATOM 1853 C CA . GLU A 1 244 ? 20.75 -8.125 -23.172 1 98.56 244 GLU A CA 1
ATOM 1854 C C . GLU A 1 244 ? 20.188 -7.027 -24.078 1 98.56 244 GLU A C 1
ATOM 1856 O O . GLU A 1 244 ? 20.875 -6.055 -24.391 1 98.56 244 GLU A O 1
ATOM 1861 N N . ALA A 1 245 ? 18.938 -7.184 -24.484 1 98.62 245 ALA A N 1
ATOM 1862 C CA . ALA A 1 245 ? 18.281 -6.215 -25.359 1 98.62 245 ALA A CA 1
ATOM 1863 C C . ALA A 1 245 ? 18.156 -4.855 -24.688 1 98.62 245 ALA A C 1
ATOM 1865 O O . ALA A 1 245 ? 18.359 -3.816 -25.312 1 98.62 245 ALA A O 1
ATOM 1866 N N . THR A 1 246 ? 17.781 -4.84 -23.359 1 98.62 246 THR A N 1
ATOM 1867 C CA . THR A 1 246 ? 17.641 -3.582 -22.641 1 98.62 246 THR A CA 1
ATOM 1868 C C . THR A 1 246 ? 19 -2.896 -22.484 1 98.62 246 THR A C 1
ATOM 1870 O O . THR A 1 246 ? 19.094 -1.67 -22.562 1 98.62 246 THR A O 1
ATOM 1873 N N . SER A 1 247 ? 20.062 -3.689 -22.25 1 97.81 247 SER A N 1
ATOM 1874 C CA . SER A 1 247 ? 21.406 -3.143 -22.141 1 97.81 247 SER A CA 1
ATOM 1875 C C . SER A 1 247 ? 21.859 -2.506 -23.438 1 97.81 247 SER A C 1
ATOM 1877 O O . SER A 1 247 ? 22.531 -1.468 -23.438 1 97.81 247 SER A O 1
ATOM 1879 N N . GLU A 1 248 ? 21.516 -3.117 -24.5 1 97.75 248 GLU A N 1
ATOM 1880 C CA . GLU A 1 248 ? 21.938 -2.641 -25.812 1 97.75 248 GLU A CA 1
ATOM 1881 C C . GLU A 1 248 ? 21.422 -1.228 -26.078 1 97.75 248 GLU A C 1
ATOM 1883 O O . GLU A 1 248 ? 22.109 -0.419 -26.703 1 97.75 248 GLU A O 1
ATOM 1888 N N . VAL A 1 249 ? 20.25 -0.915 -25.641 1 97.69 249 VAL A N 1
ATOM 1889 C CA . VAL A 1 249 ? 19.672 0.392 -25.938 1 97.69 249 VAL A CA 1
ATOM 1890 C C . VAL A 1 249 ? 19.719 1.275 -24.688 1 97.69 249 VAL A C 1
ATOM 1892 O O . VAL A 1 249 ? 19.109 2.352 -24.656 1 97.69 249 VAL A O 1
ATOM 1895 N N . ASP A 1 250 ? 20.312 0.837 -23.641 1 97.81 250 ASP A N 1
ATOM 1896 C CA . ASP A 1 250 ? 20.531 1.572 -22.391 1 97.81 250 ASP A CA 1
ATOM 1897 C C . ASP A 1 250 ? 19.188 1.94 -21.75 1 97.81 250 ASP A C 1
ATOM 1899 O O . ASP A 1 250 ? 18.938 3.115 -21.484 1 97.81 250 ASP A O 1
ATOM 1903 N N . THR A 1 251 ? 18.375 0.972 -21.484 1 98.62 251 THR A N 1
ATOM 1904 C CA . THR A 1 251 ? 17.172 1.174 -20.688 1 98.62 251 THR A CA 1
ATOM 1905 C C . THR A 1 251 ? 17.125 0.193 -19.516 1 98.62 251 THR A C 1
ATOM 1907 O O . THR A 1 251 ? 18.047 -0.591 -19.312 1 98.62 251 THR A O 1
ATOM 1910 N N . PHE A 1 252 ? 16.125 0.324 -18.703 1 98.88 252 PHE A N 1
ATOM 1911 C CA . PHE A 1 252 ? 16.125 -0.399 -17.422 1 98.88 252 PHE A CA 1
ATOM 1912 C C . PHE A 1 252 ? 15.375 -1.716 -17.547 1 98.88 252 PHE A C 1
ATOM 1914 O O . PHE A 1 252 ? 14.398 -1.81 -18.312 1 98.88 252 PHE A O 1
ATOM 1921 N N . LEU A 1 253 ? 15.859 -2.727 -16.891 1 98.94 253 LEU A N 1
ATOM 1922 C CA . LEU A 1 253 ? 15.109 -3.945 -16.609 1 98.94 253 LEU A CA 1
ATOM 1923 C C . LEU A 1 253 ? 14.625 -3.959 -15.156 1 98.94 253 LEU A C 1
ATOM 1925 O O . LEU A 1 253 ? 15.43 -3.82 -14.234 1 98.94 253 LEU A O 1
ATOM 1929 N N . ILE A 1 254 ? 13.344 -4.039 -14.961 1 99 254 ILE A N 1
ATOM 1930 C CA . ILE A 1 254 ? 12.711 -4.148 -13.648 1 99 254 ILE A CA 1
ATOM 1931 C C . ILE A 1 254 ? 12.211 -5.574 -13.43 1 99 254 ILE A C 1
ATOM 1933 O O . ILE A 1 254 ? 11.359 -6.062 -14.18 1 99 254 ILE A O 1
ATOM 1937 N N . ALA A 1 255 ? 12.742 -6.238 -12.453 1 98.94 255 ALA A N 1
ATOM 1938 C CA . ALA A 1 255 ? 12.297 -7.582 -12.094 1 98.94 255 ALA A CA 1
ATOM 1939 C C . ALA A 1 255 ? 11.266 -7.543 -10.969 1 98.94 255 ALA A C 1
ATOM 1941 O O . ALA A 1 255 ? 11.586 -7.152 -9.844 1 98.94 255 ALA A O 1
ATOM 1942 N N . ASP A 1 256 ? 10.086 -7.902 -11.289 1 98.94 256 ASP A N 1
ATOM 1943 C CA . ASP A 1 256 ? 9.062 -8.086 -10.266 1 98.94 256 ASP A CA 1
ATOM 1944 C C . ASP A 1 256 ? 9.188 -9.453 -9.594 1 98.94 256 ASP A C 1
ATOM 1946 O O . ASP A 1 256 ? 8.688 -10.453 -10.117 1 98.94 256 ASP A O 1
ATOM 1950 N N . GLU A 1 257 ? 9.828 -9.477 -8.445 1 98.88 257 GLU A N 1
ATOM 1951 C CA . GLU A 1 257 ? 10.102 -10.695 -7.691 1 98.88 257 GLU A CA 1
ATOM 1952 C C . GLU A 1 257 ? 9.156 -10.828 -6.5 1 98.88 257 GLU A C 1
ATOM 1954 O O . GLU A 1 257 ? 9.453 -11.555 -5.547 1 98.88 257 GLU A O 1
ATOM 1959 N N . VAL A 1 258 ? 8 -10.125 -6.555 1 98.75 258 VAL A N 1
ATOM 1960 C CA . VAL A 1 258 ? 7.039 -10.125 -5.457 1 98.75 258 VAL A CA 1
ATOM 1961 C C . VAL A 1 258 ? 6.559 -11.555 -5.195 1 98.75 258 VAL A C 1
ATOM 1963 O O . VAL A 1 258 ? 6.543 -12.008 -4.051 1 98.75 258 VAL A O 1
ATOM 1966 N N . PHE A 1 259 ? 6.203 -12.258 -6.215 1 98.44 259 PHE A N 1
ATOM 1967 C CA . PHE A 1 259 ? 5.758 -13.641 -6.078 1 98.44 259 PHE A CA 1
ATOM 1968 C C . PHE A 1 259 ? 6.914 -14.609 -6.289 1 98.44 259 PHE A C 1
ATOM 1970 O O . PHE A 1 259 ? 7.059 -15.586 -5.551 1 98.44 259 PHE A O 1
ATOM 1977 N N . THR A 1 260 ? 7.789 -14.328 -7.195 1 98.5 260 THR A N 1
ATOM 1978 C CA . THR A 1 260 ? 8.781 -15.289 -7.684 1 98.5 260 THR A CA 1
ATOM 1979 C C . THR A 1 260 ? 9.984 -15.336 -6.754 1 98.5 260 THR A C 1
ATOM 1981 O O . THR A 1 260 ? 10.719 -16.328 -6.734 1 98.5 260 THR A O 1
ATOM 1984 N N . GLY A 1 261 ? 10.172 -14.312 -5.965 1 97.12 261 GLY A N 1
ATOM 1985 C CA . GLY A 1 261 ? 11.398 -14.18 -5.203 1 97.12 261 GLY A CA 1
ATOM 1986 C C . GLY A 1 261 ? 11.406 -14.992 -3.926 1 97.12 261 GLY A C 1
ATOM 1987 O O . GLY A 1 261 ? 10.383 -15.586 -3.559 1 97.12 261 GLY A O 1
ATOM 1988 N N . LEU A 1 262 ? 12.57 -15.156 -3.41 1 97.88 262 LEU A N 1
ATOM 1989 C CA . LEU A 1 262 ? 12.867 -15.773 -2.121 1 97.88 262 LEU A CA 1
ATOM 1990 C C . LEU A 1 262 ? 12.484 -17.25 -2.123 1 97.88 262 LEU A C 1
ATOM 1992 O O . LEU A 1 262 ? 11.75 -17.703 -1.239 1 97.88 262 LEU A O 1
ATOM 1996 N N . GLY A 1 263 ? 12.844 -17.953 -3.164 1 97.94 263 GLY A N 1
ATOM 1997 C CA . GLY A 1 263 ? 12.898 -19.406 -3.119 1 97.94 263 GLY A CA 1
ATOM 1998 C C . GLY A 1 263 ? 11.734 -20.062 -3.838 1 97.94 263 GLY A C 1
ATOM 1999 O O . GLY A 1 263 ? 11.766 -21.266 -4.094 1 97.94 263 GLY A O 1
ATOM 2000 N N . ARG A 1 264 ? 10.672 -19.359 -4.23 1 97.5 264 ARG A N 1
ATOM 2001 C CA . ARG A 1 264 ? 9.453 -19.906 -4.812 1 97.5 264 ARG A CA 1
ATOM 2002 C C . ARG A 1 264 ? 9.766 -20.719 -6.074 1 97.5 264 ARG A C 1
ATOM 2004 O O . ARG A 1 264 ? 9.195 -21.781 -6.293 1 97.5 264 ARG A O 1
ATOM 2011 N N . THR A 1 265 ? 10.75 -20.203 -6.883 1 98.19 265 THR A N 1
ATOM 2012 C CA . THR A 1 265 ? 11.031 -20.797 -8.188 1 98.19 265 THR A CA 1
ATOM 2013 C C . THR A 1 265 ? 12.211 -21.75 -8.109 1 98.19 265 THR A C 1
ATOM 2015 O O . THR A 1 265 ? 12.68 -22.25 -9.133 1 98.19 265 THR A O 1
ATOM 2018 N N . GLY A 1 266 ? 12.703 -22 -6.934 1 97.88 266 GLY A N 1
ATOM 2019 C CA . GLY A 1 266 ? 13.836 -22.891 -6.766 1 97.88 266 GLY A CA 1
ATOM 2020 C C . GLY A 1 266 ? 15.156 -22.156 -6.625 1 97.88 266 GLY A C 1
ATOM 2021 O O . GLY A 1 266 ? 16.156 -22.734 -6.18 1 97.88 266 GLY A O 1
ATOM 2022 N N . ALA A 1 267 ? 15.203 -20.922 -7.047 1 97.94 267 ALA A N 1
ATOM 2023 C CA . ALA A 1 267 ? 16.328 -20.031 -6.82 1 97.94 267 ALA A CA 1
ATOM 2024 C C . ALA A 1 267 ? 15.977 -18.938 -5.809 1 97.94 267 ALA A C 1
ATOM 2026 O O . ALA A 1 267 ? 14.797 -18.688 -5.547 1 97.94 267 ALA A O 1
ATOM 2027 N N . ARG A 1 268 ? 17 -18.344 -5.184 1 97.75 268 ARG A N 1
ATOM 2028 C CA . ARG A 1 268 ? 16.703 -17.25 -4.258 1 97.75 268 ARG A CA 1
ATOM 2029 C C . ARG A 1 268 ? 15.859 -16.188 -4.93 1 97.75 268 ARG A C 1
ATOM 2031 O O . ARG A 1 268 ? 14.828 -15.766 -4.387 1 97.75 268 ARG A O 1
ATOM 2038 N N . PHE A 1 269 ? 16.375 -15.719 -6.039 1 98.69 269 PHE A N 1
ATOM 2039 C CA . PHE A 1 269 ? 15.594 -14.875 -6.941 1 98.69 269 PHE A CA 1
ATOM 2040 C C . PHE A 1 269 ? 15.445 -15.531 -8.305 1 98.69 269 PHE A C 1
ATOM 2042 O O . PHE A 1 269 ? 16.375 -16.188 -8.789 1 98.69 269 PHE A O 1
ATOM 2049 N N . ALA A 1 270 ? 14.258 -15.375 -8.914 1 98.81 270 ALA A N 1
ATOM 2050 C CA . ALA A 1 270 ? 13.977 -16.016 -10.195 1 98.81 270 ALA A CA 1
ATOM 2051 C C . ALA A 1 270 ? 14.953 -15.547 -11.273 1 98.81 270 ALA A C 1
ATOM 2053 O O . ALA A 1 270 ? 15.32 -16.312 -12.164 1 98.81 270 ALA A O 1
ATOM 2054 N N . VAL A 1 271 ? 15.422 -14.359 -11.25 1 98.81 271 VAL A N 1
ATOM 2055 C CA . VAL A 1 271 ? 16.359 -13.836 -12.234 1 98.81 271 VAL A CA 1
ATOM 2056 C C . VAL A 1 271 ? 17.672 -14.609 -12.148 1 98.81 271 VAL A C 1
ATOM 2058 O O . VAL A 1 271 ? 18.438 -14.641 -13.117 1 98.81 271 VAL A O 1
ATOM 2061 N N . ASP A 1 272 ? 17.953 -15.211 -10.945 1 98.56 272 ASP A N 1
ATOM 2062 C CA . ASP A 1 272 ? 19.172 -16 -10.789 1 98.56 272 ASP A CA 1
ATOM 2063 C C . ASP A 1 272 ? 19.172 -17.203 -11.734 1 98.56 272 ASP A C 1
ATOM 2065 O O . ASP A 1 272 ? 20.234 -17.656 -12.172 1 98.56 272 ASP A O 1
ATOM 2069 N N . LEU A 1 273 ? 18.016 -17.703 -12.047 1 98.38 273 LEU A N 1
ATOM 2070 C CA . LEU A 1 273 ? 17.891 -18.812 -12.977 1 98.38 273 LEU A CA 1
ATOM 2071 C C . LEU A 1 273 ? 18.375 -18.422 -14.367 1 98.38 273 LEU A C 1
ATOM 2073 O O . LEU A 1 273 ? 18.734 -19.297 -15.164 1 98.38 273 LEU A O 1
ATOM 2077 N N . ALA A 1 274 ? 18.328 -17.141 -14.664 1 98.38 274 ALA A N 1
ATOM 2078 C CA . ALA A 1 274 ? 18.75 -16.609 -15.961 1 98.38 274 ALA A CA 1
ATOM 2079 C C . ALA A 1 274 ? 20.156 -16.016 -15.883 1 98.38 274 ALA A C 1
ATOM 2081 O O . ALA A 1 274 ? 20.703 -15.578 -16.891 1 98.38 274 ALA A O 1
ATOM 2082 N N . GLY A 1 275 ? 20.734 -15.922 -14.641 1 97.88 275 GLY A N 1
ATOM 2083 C CA . GLY A 1 275 ? 22.016 -15.258 -14.453 1 97.88 275 GLY A CA 1
ATOM 2084 C C . GLY A 1 275 ? 21.969 -13.766 -14.695 1 97.88 275 GLY A C 1
ATOM 2085 O O . GLY A 1 275 ? 22.953 -13.164 -15.133 1 97.88 275 GLY A O 1
ATOM 2086 N N . VAL A 1 276 ? 20.875 -13.156 -14.43 1 98.44 276 VAL A N 1
ATOM 2087 C CA . VAL A 1 276 ? 20.609 -11.766 -14.789 1 98.44 276 VAL A CA 1
ATOM 2088 C C . VAL A 1 276 ? 20.641 -10.898 -13.531 1 98.44 276 VAL A C 1
ATOM 2090 O O . VAL A 1 276 ? 20.141 -11.312 -12.477 1 98.44 276 VAL A O 1
ATOM 2093 N N . VAL A 1 277 ? 21.266 -9.734 -13.547 1 98.81 277 VAL A N 1
ATOM 2094 C CA . VAL A 1 277 ? 21.141 -8.664 -12.562 1 98.81 277 VAL A CA 1
ATOM 2095 C C . VAL A 1 277 ? 20.266 -7.551 -13.125 1 98.81 277 VAL A C 1
ATOM 2097 O O . VAL A 1 277 ? 20.641 -6.879 -14.094 1 98.81 277 VAL A O 1
ATOM 2100 N N . PRO A 1 278 ? 19.062 -7.391 -12.656 1 98.94 278 PRO A N 1
ATOM 2101 C CA . PRO A 1 278 ? 18.219 -6.285 -13.117 1 98.94 278 PRO A CA 1
ATOM 2102 C C . PRO A 1 278 ? 18.672 -4.934 -12.57 1 98.94 278 PRO A C 1
ATOM 2104 O O . PRO A 1 278 ? 19.609 -4.871 -11.758 1 98.94 278 PRO A O 1
ATOM 2107 N N . ASP A 1 279 ? 18.062 -3.852 -13.031 1 98.94 279 ASP A N 1
ATOM 2108 C CA . ASP A 1 279 ? 18.375 -2.52 -12.516 1 98.94 279 ASP A CA 1
ATOM 2109 C C . ASP A 1 279 ? 17.562 -2.217 -11.258 1 98.94 279 ASP A C 1
ATOM 2111 O O . ASP A 1 279 ? 17.984 -1.416 -10.422 1 98.94 279 ASP A O 1
ATOM 2115 N N . MET A 1 280 ? 16.422 -2.768 -11.18 1 98.94 280 MET A N 1
ATOM 2116 C CA . MET A 1 280 ? 15.531 -2.689 -10.023 1 98.94 280 MET A CA 1
ATOM 2117 C C . MET A 1 280 ? 14.859 -4.031 -9.758 1 98.94 280 MET A C 1
ATOM 2119 O O . MET A 1 280 ? 14.562 -4.773 -10.695 1 98.94 280 MET A O 1
ATOM 2123 N N . LEU A 1 281 ? 14.633 -4.336 -8.531 1 98.94 281 LEU A N 1
ATOM 2124 C CA . LEU A 1 281 ? 14.023 -5.59 -8.094 1 98.94 281 LEU A CA 1
ATOM 2125 C C . LEU A 1 281 ? 12.992 -5.344 -7 1 98.94 281 LEU A C 1
ATOM 2127 O O . LEU A 1 281 ? 13.305 -4.719 -5.98 1 98.94 281 LEU A O 1
ATOM 2131 N N . CYS A 1 282 ? 11.781 -5.777 -7.195 1 98.94 282 CYS A N 1
ATOM 2132 C CA . CYS A 1 282 ? 10.688 -5.543 -6.258 1 98.94 282 CYS A CA 1
ATOM 2133 C C . CYS A 1 282 ? 10.438 -6.773 -5.395 1 98.94 282 CYS A C 1
ATOM 2135 O O . CYS A 1 282 ? 10.359 -7.891 -5.902 1 98.94 282 CYS A O 1
ATOM 2137 N N . LEU A 1 283 ? 10.328 -6.559 -4.09 1 98.81 283 LEU A N 1
ATOM 2138 C CA . LEU A 1 283 ? 10.07 -7.633 -3.135 1 98.81 283 LEU A CA 1
ATOM 2139 C C . LEU A 1 283 ? 8.867 -7.301 -2.26 1 98.81 283 LEU A C 1
ATOM 2141 O O . LEU A 1 283 ? 8.641 -6.137 -1.919 1 98.81 283 LEU A O 1
ATOM 2145 N N . ALA A 1 284 ? 8.125 -8.25 -1.873 1 98.5 284 ALA A N 1
ATOM 2146 C CA . ALA A 1 284 ? 7.074 -8.25 -0.856 1 98.5 284 ALA A CA 1
ATOM 2147 C C . ALA A 1 284 ? 6.734 -9.672 -0.426 1 98.5 284 ALA A C 1
ATOM 2149 O O . ALA A 1 284 ? 7.625 -10.508 -0.24 1 98.5 284 ALA A O 1
ATOM 2150 N N . LYS A 1 285 ? 5.562 -9.977 -0.089 1 97.69 285 LYS A N 1
ATOM 2151 C CA . LYS A 1 285 ? 5.035 -11.297 0.237 1 97.69 285 LYS A CA 1
ATOM 2152 C C . LYS A 1 285 ? 6.008 -12.078 1.118 1 97.69 285 LYS A C 1
ATOM 2154 O O . LYS A 1 285 ? 6.133 -11.797 2.312 1 97.69 285 LYS A O 1
ATOM 2159 N N . ALA A 1 286 ? 6.828 -12.945 0.565 1 97.88 286 ALA A N 1
ATOM 2160 C CA . ALA A 1 286 ? 7.75 -13.797 1.313 1 97.88 286 ALA A CA 1
ATOM 2161 C C . ALA A 1 286 ? 8.648 -12.969 2.221 1 97.88 286 ALA A C 1
ATOM 2163 O O . ALA A 1 286 ? 9.125 -13.453 3.25 1 97.88 286 ALA A O 1
ATOM 2164 N N . LEU A 1 287 ? 8.836 -11.727 1.911 1 98.5 287 LEU A N 1
ATOM 2165 C CA . LEU A 1 287 ? 9.789 -10.859 2.592 1 98.5 287 LEU A CA 1
ATOM 2166 C C . LEU A 1 287 ? 9.438 -10.711 4.066 1 98.5 287 LEU A C 1
ATOM 2168 O O . LEU A 1 287 ? 10.32 -10.609 4.918 1 98.5 287 LEU A O 1
ATOM 2172 N N . SER A 1 288 ? 8.172 -10.664 4.383 1 97.25 288 SER A N 1
ATOM 2173 C CA . SER A 1 288 ? 7.758 -10.523 5.773 1 97.25 288 SER A CA 1
ATOM 2174 C C . SER A 1 288 ? 7.188 -11.828 6.316 1 97.25 288 SER A C 1
ATOM 2176 O O . SER A 1 288 ? 6.5 -11.836 7.34 1 97.25 288 SER A O 1
ATOM 2178 N N . GLY A 1 289 ? 7.355 -12.922 5.566 1 95.75 289 GLY A N 1
ATOM 2179 C CA . GLY A 1 289 ? 6.973 -14.25 6.031 1 95.75 289 GLY A CA 1
ATOM 2180 C C . GLY A 1 289 ? 5.473 -14.406 6.211 1 95.75 289 GLY A C 1
ATOM 2181 O O . GLY A 1 289 ? 5.023 -15.25 6.988 1 95.75 289 GLY A O 1
ATOM 2182 N N . GLY A 1 290 ? 4.738 -13.516 5.602 1 94.31 290 GLY A N 1
ATOM 2183 C CA . GLY A 1 290 ? 3.287 -13.594 5.684 1 94.31 290 GLY A CA 1
ATOM 2184 C C . GLY A 1 290 ? 2.734 -13.023 6.977 1 94.31 290 GLY A C 1
ATOM 2185 O O . GLY A 1 290 ? 1.583 -13.281 7.332 1 94.31 290 GLY A O 1
ATOM 2186 N N . ILE A 1 291 ? 3.494 -12.227 7.656 1 96.5 291 ILE A N 1
ATOM 2187 C CA . ILE A 1 291 ? 3.061 -11.766 8.969 1 96.5 291 ILE A CA 1
ATOM 2188 C C . ILE A 1 291 ? 2.357 -10.414 8.836 1 96.5 291 ILE A C 1
ATOM 2190 O O . ILE A 1 291 ? 1.264 -10.219 9.375 1 96.5 291 ILE A O 1
ATOM 2194 N N . LEU A 1 292 ? 2.971 -9.484 8.156 1 97.25 292 LEU A N 1
ATOM 2195 C CA . LEU A 1 292 ? 2.396 -8.148 8.031 1 97.25 292 LEU A CA 1
ATOM 2196 C C . LEU A 1 292 ? 2.795 -7.512 6.703 1 97.25 292 LEU A C 1
ATOM 2198 O O . LEU A 1 292 ? 3.707 -7.992 6.027 1 97.25 292 LEU A O 1
ATOM 2202 N N . PRO A 1 293 ? 2.076 -6.43 6.309 1 97.69 293 PRO A N 1
ATOM 2203 C CA . PRO A 1 293 ? 2.432 -5.738 5.07 1 97.69 293 PRO A CA 1
ATOM 2204 C C . PRO A 1 293 ? 3.834 -5.137 5.109 1 97.69 293 PRO A C 1
ATOM 2206 O O . PRO A 1 293 ? 4.156 -4.375 6.023 1 97.69 293 PRO A O 1
ATOM 2209 N N . PHE A 1 294 ? 4.691 -5.484 4.164 1 98.31 294 PHE A N 1
ATOM 2210 C CA . PHE A 1 294 ? 6.055 -4.98 4.035 1 98.31 294 PHE A CA 1
ATOM 2211 C C . PHE A 1 294 ? 6.582 -5.207 2.623 1 98.31 294 PHE A C 1
ATOM 2213 O O . PHE A 1 294 ? 6.289 -6.23 2 1 98.31 294 PHE A O 1
ATOM 2220 N N . GLY A 1 295 ? 7.203 -4.277 2.021 1 98.31 295 GLY A N 1
ATOM 2221 C CA . GLY A 1 295 ? 7.793 -4.375 0.696 1 98.31 295 GLY A CA 1
ATOM 2222 C C . GLY A 1 295 ? 9.102 -3.615 0.565 1 98.31 295 GLY A C 1
ATOM 2223 O O . GLY A 1 295 ? 9.453 -2.82 1.438 1 98.31 295 GLY A O 1
ATOM 2224 N N . ALA A 1 296 ? 9.844 -3.904 -0.433 1 98.88 296 ALA A N 1
ATOM 2225 C CA . ALA A 1 296 ? 11.109 -3.24 -0.727 1 98.88 296 ALA A CA 1
ATOM 2226 C C . ALA A 1 296 ? 11.375 -3.193 -2.23 1 98.88 296 ALA A C 1
ATOM 2228 O O . ALA A 1 296 ? 10.977 -4.102 -2.963 1 98.88 296 ALA A O 1
ATOM 2229 N N . THR A 1 297 ? 11.93 -2.174 -2.666 1 98.94 297 THR A N 1
ATOM 2230 C CA . THR A 1 297 ? 12.477 -2.027 -4.012 1 98.94 297 THR A CA 1
ATOM 2231 C C . THR A 1 297 ? 13.984 -1.822 -3.961 1 98.94 297 THR A C 1
ATOM 2233 O O . THR A 1 297 ? 14.469 -0.835 -3.4 1 98.94 297 THR A O 1
ATOM 2236 N N . LEU A 1 298 ? 14.695 -2.826 -4.426 1 98.94 298 LEU A N 1
ATOM 2237 C CA . LEU A 1 298 ? 16.141 -2.672 -4.578 1 98.94 298 LEU A CA 1
ATOM 2238 C C . LEU A 1 298 ? 16.469 -1.956 -5.883 1 98.94 298 LEU A C 1
ATOM 2240 O O . LEU A 1 298 ? 15.852 -2.215 -6.914 1 98.94 298 LEU A O 1
ATOM 2244 N N . ALA A 1 299 ? 17.391 -1.093 -5.84 1 98.94 299 ALA A N 1
ATOM 2245 C CA . ALA A 1 299 ? 17.844 -0.341 -7.012 1 98.94 299 ALA A CA 1
ATOM 2246 C C . ALA A 1 299 ? 19.359 -0.414 -7.168 1 98.94 299 ALA A C 1
ATOM 2248 O O . ALA A 1 299 ? 20.094 -0.466 -6.172 1 98.94 299 ALA A O 1
ATOM 2249 N N . SER A 1 300 ? 19.812 -0.415 -8.398 1 98.94 300 SER A N 1
ATOM 2250 C CA . SER A 1 300 ? 21.25 -0.353 -8.672 1 98.94 300 SER A CA 1
ATOM 2251 C C . SER A 1 300 ? 21.844 0.991 -8.25 1 98.94 300 SER A C 1
ATOM 2253 O O . SER A 1 300 ? 21.109 1.979 -8.133 1 98.94 300 SER A O 1
ATOM 2255 N N . GLU A 1 301 ? 23.109 0.965 -8.023 1 98.75 301 GLU A N 1
ATOM 2256 C CA . GLU A 1 301 ? 23.797 2.215 -7.699 1 98.75 301 GLU A CA 1
ATOM 2257 C C . GLU A 1 301 ? 23.625 3.242 -8.812 1 98.75 301 GLU A C 1
ATOM 2259 O O . GLU A 1 301 ? 23.547 4.445 -8.555 1 98.75 301 GLU A O 1
ATOM 2264 N N . ARG A 1 302 ? 23.516 2.791 -10.039 1 98.75 302 ARG A N 1
ATOM 2265 C CA . ARG A 1 302 ? 23.281 3.684 -11.172 1 98.75 302 ARG A CA 1
ATOM 2266 C C . ARG A 1 302 ? 21.953 4.422 -11.008 1 98.75 302 ARG A C 1
ATOM 2268 O O . ARG A 1 302 ? 21.891 5.645 -11.156 1 98.75 302 ARG A O 1
ATOM 2275 N N . VAL A 1 303 ? 20.906 3.703 -10.711 1 98.94 303 VAL A N 1
ATOM 2276 C CA . VAL A 1 303 ? 19.594 4.316 -10.555 1 98.94 303 VAL A CA 1
ATOM 2277 C C . VAL A 1 303 ? 19.641 5.332 -9.414 1 98.94 303 VAL A C 1
ATOM 2279 O O . VAL A 1 303 ? 19.203 6.477 -9.578 1 98.94 303 VAL A O 1
ATOM 2282 N N . PHE A 1 304 ? 20.25 4.941 -8.32 1 98.88 304 PHE A N 1
ATOM 2283 C CA . PHE A 1 304 ? 20.312 5.785 -7.133 1 98.88 304 PHE A CA 1
ATOM 2284 C C . PHE A 1 304 ? 21.078 7.066 -7.41 1 98.88 304 PHE A C 1
ATOM 2286 O O . PHE A 1 304 ? 20.641 8.156 -7.055 1 98.88 304 PHE A O 1
ATOM 2293 N N . SER A 1 305 ? 22.156 6.918 -8.062 1 98.56 305 SER A N 1
ATOM 2294 C CA . SER A 1 305 ? 23.031 8.055 -8.336 1 98.56 305 SER A CA 1
ATOM 2295 C C . SER A 1 305 ? 22.344 9.094 -9.211 1 98.56 305 SER A C 1
ATOM 2297 O O . SER A 1 305 ? 22.672 10.281 -9.156 1 98.56 305 SER A O 1
ATOM 2299 N N . GLY A 1 306 ? 21.375 8.609 -9.992 1 98.62 306 GLY A N 1
ATOM 2300 C CA . GLY A 1 306 ? 20.625 9.5 -10.859 1 98.62 306 GLY A CA 1
ATOM 2301 C C . GLY A 1 306 ? 19.719 10.445 -10.094 1 98.62 306 GLY A C 1
ATOM 2302 O O . GLY A 1 306 ? 19.203 11.422 -10.648 1 98.62 306 GLY A O 1
ATOM 2303 N N . PHE A 1 307 ? 19.578 10.25 -8.781 1 98.62 307 PHE A N 1
ATOM 2304 C CA . PHE A 1 307 ? 18.688 11.062 -7.953 1 98.62 307 PHE A CA 1
ATOM 2305 C C . PHE A 1 307 ? 19.5 12 -7.059 1 98.62 307 PHE A C 1
ATOM 2307 O O . PHE A 1 307 ? 18.938 12.805 -6.324 1 98.62 307 PHE A O 1
ATOM 2314 N N . LEU A 1 308 ? 20.844 11.898 -7.027 1 98.19 308 LEU A N 1
ATOM 2315 C CA . LEU A 1 308 ? 21.703 12.75 -6.199 1 98.19 308 LEU A CA 1
ATOM 2316 C C . LEU A 1 308 ? 21.781 14.164 -6.766 1 98.19 308 LEU A C 1
ATOM 2318 O O . LEU A 1 308 ? 21.547 14.367 -7.961 1 98.19 308 LEU A O 1
ATOM 2322 N N . GLY A 1 309 ? 22.031 15.172 -5.949 1 96.81 309 GLY A N 1
ATOM 2323 C CA . GLY A 1 309 ? 22.062 16.578 -6.32 1 96.81 309 GLY A CA 1
ATOM 2324 C C . GLY A 1 309 ? 21.156 17.438 -5.465 1 96.81 309 GLY A C 1
ATOM 2325 O O . GLY A 1 309 ? 21.047 17.234 -4.254 1 96.81 309 GLY A O 1
ATOM 2326 N N . ALA A 1 310 ? 20.594 18.422 -6.102 1 94.44 310 ALA A N 1
ATOM 2327 C CA . ALA A 1 310 ? 19.75 19.375 -5.395 1 94.44 310 ALA A CA 1
ATOM 2328 C C . ALA A 1 310 ? 18.484 18.703 -4.863 1 94.44 310 ALA A C 1
ATOM 2330 O O . ALA A 1 310 ? 18.094 17.625 -5.336 1 94.44 310 ALA A O 1
ATOM 2331 N N . SER A 1 311 ? 17.859 19.312 -3.889 1 93 311 SER A N 1
ATOM 2332 C CA . SER A 1 311 ? 16.719 18.734 -3.164 1 93 311 SER A CA 1
ATOM 2333 C C . SER A 1 311 ? 15.555 18.453 -4.102 1 93 311 SER A C 1
ATOM 2335 O O . SER A 1 311 ? 14.781 17.516 -3.865 1 93 311 SER A O 1
ATOM 2337 N N . ASN A 1 312 ? 15.43 19.203 -5.129 1 93.5 312 ASN A N 1
ATOM 2338 C CA . ASN A 1 312 ? 14.297 19 -6.027 1 93.5 312 ASN A CA 1
ATOM 2339 C C . ASN A 1 312 ? 14.477 17.734 -6.871 1 93.5 312 ASN A C 1
ATOM 2341 O O . ASN A 1 312 ? 13.57 17.344 -7.598 1 93.5 312 ASN A O 1
ATOM 2345 N N . ARG A 1 313 ? 15.656 17.031 -6.785 1 96 313 ARG A N 1
ATOM 2346 C CA . ARG A 1 313 ? 15.938 15.812 -7.531 1 96 313 ARG A CA 1
ATOM 2347 C C . ARG A 1 313 ? 15.602 14.578 -6.707 1 96 313 ARG A C 1
ATOM 2349 O O . ARG A 1 313 ? 15.641 13.453 -7.219 1 96 313 ARG A O 1
ATOM 2356 N N . ALA A 1 314 ? 15.219 14.75 -5.445 1 96.56 314 ALA A N 1
ATOM 2357 C CA . ALA A 1 314 ? 14.93 13.641 -4.539 1 96.56 314 ALA A CA 1
ATOM 2358 C C . ALA A 1 314 ? 13.703 12.859 -5 1 96.56 314 ALA A C 1
ATOM 2360 O O . ALA A 1 314 ? 12.836 13.406 -5.691 1 96.56 314 ALA A O 1
ATOM 2361 N N . LEU A 1 315 ? 13.648 11.578 -4.73 1 97.25 315 LEU A N 1
ATOM 2362 C CA . LEU A 1 315 ? 12.422 10.805 -4.891 1 97.25 315 LEU A CA 1
ATOM 2363 C C . LEU A 1 315 ? 11.406 11.156 -3.803 1 97.25 315 LEU A C 1
ATOM 2365 O O . LEU A 1 315 ? 11.5 10.648 -2.682 1 97.25 315 LEU A O 1
ATOM 2369 N N . TYR A 1 316 ? 10.508 11.992 -4.156 1 94.19 316 TYR A N 1
ATOM 2370 C CA . TYR A 1 316 ? 9.469 12.367 -3.203 1 94.19 316 TYR A CA 1
ATOM 2371 C C . TYR A 1 316 ? 8.344 11.344 -3.188 1 94.19 316 TYR A C 1
ATOM 2373 O O . TYR A 1 316 ? 7.223 11.633 -3.615 1 94.19 316 TYR A O 1
ATOM 2381 N N . TYR A 1 317 ? 8.656 10.203 -2.703 1 94.06 317 TYR A N 1
ATOM 2382 C CA . TYR A 1 317 ? 7.77 9.07 -2.457 1 94.06 317 TYR A CA 1
ATOM 2383 C C . TYR A 1 317 ? 7.918 8.562 -1.027 1 94.06 317 TYR A C 1
ATOM 2385 O O . TYR A 1 317 ? 9 8.648 -0.441 1 94.06 317 TYR A O 1
ATOM 2393 N N . GLY A 1 318 ? 6.809 8.117 -0.554 1 92.88 318 GLY A N 1
ATOM 2394 C CA . GLY A 1 318 ? 6.852 7.496 0.759 1 92.88 318 GLY A CA 1
ATOM 2395 C C . GLY A 1 318 ? 5.535 7.598 1.509 1 92.88 318 GLY A C 1
ATOM 2396 O O . GLY A 1 318 ? 4.652 8.367 1.125 1 92.88 318 GLY A O 1
ATOM 2397 N N . HIS A 1 319 ? 5.398 6.746 2.469 1 91.06 319 HIS A N 1
ATOM 2398 C CA . HIS A 1 319 ? 4.277 6.801 3.4 1 91.06 319 HIS A CA 1
ATOM 2399 C C . HIS A 1 319 ? 4.742 6.562 4.832 1 91.06 319 HIS A C 1
ATOM 2401 O O . HIS A 1 319 ? 5.906 6.234 5.066 1 91.06 319 HIS A O 1
ATOM 2407 N N . SER A 1 320 ? 3.846 6.727 5.734 1 93.38 320 SER A N 1
ATOM 2408 C CA . SER A 1 320 ? 4.148 6.781 7.16 1 93.38 320 SER A CA 1
ATOM 2409 C C . SER A 1 320 ? 4.793 5.484 7.641 1 93.38 320 SER A C 1
ATOM 2411 O O . SER A 1 320 ? 5.504 5.477 8.648 1 93.38 320 SER A O 1
ATOM 2413 N N . TYR A 1 321 ? 4.66 4.406 6.91 1 95.69 321 TYR A N 1
ATOM 2414 C CA . TYR A 1 321 ? 5.133 3.123 7.414 1 95.69 321 TYR A CA 1
ATOM 2415 C C . TYR A 1 321 ? 6.309 2.613 6.594 1 95.69 321 TYR A C 1
ATOM 2417 O O . TYR A 1 321 ? 6.676 1.439 6.684 1 95.69 321 TYR A O 1
ATOM 2425 N N . CYS A 1 322 ? 6.871 3.455 5.727 1 96 322 CYS A N 1
ATOM 2426 C CA . CYS A 1 322 ? 8.094 3.043 5.039 1 96 322 CYS A CA 1
ATOM 2427 C C . CYS A 1 322 ? 9.164 2.623 6.035 1 96 322 CYS A C 1
ATOM 2429 O O . CYS A 1 322 ? 9.516 3.387 6.934 1 96 322 CYS A O 1
ATOM 2431 N N . GLY A 1 323 ? 9.648 1.414 5.844 1 96.94 323 GLY A N 1
ATOM 2432 C CA . GLY A 1 323 ? 10.68 0.928 6.754 1 96.94 323 GLY A CA 1
ATOM 2433 C C . GLY A 1 323 ? 10.164 0.676 8.156 1 96.94 323 GLY A C 1
ATOM 2434 O O . GLY A 1 323 ? 10.898 0.833 9.133 1 96.94 323 GLY A O 1
ATOM 2435 N N . ASN A 1 324 ? 8.898 0.353 8.281 1 96.94 324 ASN A N 1
ATOM 2436 C CA . ASN A 1 324 ? 8.305 0.016 9.57 1 96.94 324 ASN A CA 1
ATOM 2437 C C . ASN A 1 324 ? 9.203 -0.928 10.367 1 96.94 324 ASN A C 1
ATOM 2439 O O . ASN A 1 324 ? 9.641 -1.957 9.852 1 96.94 324 ASN A O 1
ATOM 2443 N N . PRO A 1 325 ? 9.5 -0.549 11.617 1 98.19 325 PRO A N 1
ATOM 2444 C CA . PRO A 1 325 ? 10.43 -1.353 12.414 1 98.19 325 PRO A CA 1
ATOM 2445 C C . PRO A 1 325 ? 9.977 -2.805 12.562 1 98.19 325 PRO A C 1
ATOM 2447 O O . PRO A 1 325 ? 10.805 -3.717 12.539 1 98.19 325 PRO A O 1
ATOM 2450 N N . LEU A 1 326 ? 8.688 -3.039 12.742 1 98.56 326 LEU A N 1
ATOM 2451 C CA . LEU A 1 326 ? 8.188 -4.402 12.844 1 98.56 326 LEU A CA 1
ATOM 2452 C C . LEU A 1 326 ? 8.484 -5.195 11.578 1 98.56 326 LEU A C 1
ATOM 2454 O O . LEU A 1 326 ? 9.008 -6.312 11.648 1 98.56 326 LEU A O 1
ATOM 2458 N N . GLY A 1 327 ? 8.102 -4.594 10.414 1 98.38 327 GLY A N 1
ATOM 2459 C CA . GLY A 1 327 ? 8.352 -5.242 9.141 1 98.38 327 GLY A CA 1
ATOM 2460 C C . GLY A 1 327 ? 9.82 -5.516 8.883 1 98.38 327 GLY A C 1
ATOM 2461 O O . GLY A 1 327 ? 10.18 -6.598 8.414 1 98.38 327 GLY A O 1
ATOM 2462 N N . ALA A 1 328 ? 10.648 -4.551 9.211 1 98.75 328 ALA A N 1
ATOM 2463 C CA . ALA A 1 328 ? 12.086 -4.695 8.984 1 98.75 328 ALA A CA 1
ATOM 2464 C C . ALA A 1 328 ? 12.672 -5.797 9.859 1 98.75 328 ALA A C 1
ATOM 2466 O O . ALA A 1 328 ? 13.477 -6.613 9.391 1 98.75 328 ALA A O 1
ATOM 2467 N N . ALA A 1 329 ? 12.289 -5.809 11.125 1 98.81 329 ALA A N 1
ATOM 2468 C CA . ALA A 1 329 ? 12.789 -6.824 12.047 1 98.81 329 ALA A CA 1
ATOM 2469 C C . ALA A 1 329 ? 12.359 -8.219 11.609 1 98.81 329 ALA A C 1
ATOM 2471 O O . ALA A 1 329 ? 13.148 -9.164 11.664 1 98.81 329 ALA A O 1
ATOM 2472 N N . ILE A 1 330 ? 11.156 -8.359 11.227 1 98.81 330 ILE A N 1
ATOM 2473 C CA . ILE A 1 330 ? 10.633 -9.648 10.789 1 98.81 330 ILE A CA 1
ATOM 2474 C C . ILE A 1 330 ? 11.352 -10.094 9.516 1 98.81 330 ILE A C 1
ATOM 2476 O O . ILE A 1 330 ? 11.742 -11.25 9.391 1 98.81 330 ILE A O 1
ATOM 2480 N N . ALA A 1 331 ? 11.477 -9.172 8.555 1 98.88 331 ALA A N 1
ATOM 2481 C CA . ALA A 1 331 ? 12.156 -9.492 7.305 1 98.88 331 ALA A CA 1
ATOM 2482 C C . ALA A 1 331 ? 13.57 -9.992 7.559 1 98.88 331 ALA A C 1
ATOM 2484 O O . ALA A 1 331 ? 14.039 -10.93 6.906 1 98.88 331 ALA A O 1
ATOM 2485 N N . ARG A 1 332 ? 14.281 -9.359 8.484 1 98.88 332 ARG A N 1
ATOM 2486 C CA . ARG A 1 332 ? 15.625 -9.82 8.836 1 98.88 332 ARG A CA 1
ATOM 2487 C C . ARG A 1 332 ? 15.586 -11.25 9.367 1 98.88 332 ARG A C 1
ATOM 2489 O O . ARG A 1 332 ? 16.453 -12.062 9.023 1 98.88 332 ARG A O 1
ATOM 2496 N N . GLU A 1 333 ? 14.594 -11.461 10.234 1 98.88 333 GLU A N 1
ATOM 2497 C CA . GLU A 1 333 ? 14.5 -12.805 10.805 1 98.88 333 GLU A CA 1
ATOM 2498 C C . GLU A 1 333 ? 14.133 -13.828 9.734 1 98.88 333 GLU A C 1
ATOM 2500 O O . GLU A 1 333 ? 14.57 -14.984 9.797 1 98.88 333 GLU A O 1
ATOM 2505 N N . VAL A 1 334 ? 13.305 -13.43 8.75 1 98.81 334 VAL A N 1
ATOM 2506 C CA . VAL A 1 334 ? 13.008 -14.297 7.609 1 98.81 334 VAL A CA 1
ATOM 2507 C C . VAL A 1 334 ? 14.305 -14.688 6.906 1 98.81 334 VAL A C 1
ATOM 2509 O O . VAL A 1 334 ? 14.547 -15.867 6.652 1 98.81 334 VAL A O 1
ATOM 2512 N N . LEU A 1 335 ? 15.141 -13.711 6.586 1 98.69 335 LEU A N 1
ATOM 2513 C CA . LEU A 1 335 ? 16.406 -13.984 5.926 1 98.69 335 LEU A CA 1
ATOM 2514 C C . LEU A 1 335 ? 17.266 -14.914 6.773 1 98.69 335 LEU A C 1
ATOM 2516 O O . LEU A 1 335 ? 17.938 -15.812 6.242 1 98.69 335 LEU A O 1
ATOM 2520 N N . ALA A 1 336 ? 17.25 -14.672 8.062 1 98.75 336 ALA A N 1
ATOM 2521 C CA . ALA A 1 336 ? 18.016 -15.523 8.961 1 98.75 336 ALA A CA 1
ATOM 2522 C C . ALA A 1 336 ? 17.516 -16.969 8.938 1 98.75 336 ALA A C 1
ATOM 2524 O O . ALA A 1 336 ? 18.297 -17.906 8.938 1 98.75 336 ALA A O 1
ATOM 2525 N N . VAL A 1 337 ? 16.188 -17.156 8.938 1 98.69 337 VAL A N 1
ATOM 2526 C CA . VAL A 1 337 ? 15.594 -18.484 8.891 1 98.69 337 VAL A CA 1
ATOM 2527 C C . VAL A 1 337 ? 15.977 -19.172 7.582 1 98.69 337 VAL A C 1
ATOM 2529 O O . VAL A 1 337 ? 16.312 -20.359 7.578 1 98.69 337 VAL A O 1
ATOM 2532 N N . TYR A 1 338 ? 15.906 -18.453 6.484 1 98.06 338 TYR A N 1
ATOM 2533 C CA . TYR A 1 338 ? 16.297 -19.016 5.195 1 98.06 338 TYR A CA 1
ATOM 2534 C C . TYR A 1 338 ? 17.719 -19.562 5.242 1 98.06 338 TYR A C 1
ATOM 2536 O O . TYR A 1 338 ? 18 -20.609 4.668 1 98.06 338 TYR A O 1
ATOM 2544 N N . ARG A 1 339 ? 18.562 -18.859 5.898 1 96.62 339 ARG A N 1
ATOM 2545 C CA . ARG A 1 339 ? 19.969 -19.234 6.02 1 96.62 339 ARG A CA 1
ATOM 2546 C C . ARG A 1 339 ? 20.141 -20.406 6.992 1 96.62 339 ARG A C 1
ATOM 2548 O O . ARG A 1 339 ? 20.75 -21.422 6.652 1 96.62 339 ARG A O 1
ATOM 2555 N N . ASP A 1 340 ? 19.547 -20.312 8.164 1 98.25 340 ASP A N 1
ATOM 2556 C CA . ASP A 1 340 ? 19.828 -21.203 9.281 1 98.25 340 ASP A CA 1
ATOM 2557 C C . ASP A 1 340 ? 19.094 -22.531 9.109 1 98.25 340 ASP A C 1
ATOM 2559 O O . ASP A 1 340 ? 19.562 -23.562 9.609 1 98.25 340 ASP A O 1
ATOM 2563 N N . GLU A 1 341 ? 17.953 -22.531 8.43 1 97.75 341 GLU A N 1
ATOM 2564 C CA . GLU A 1 341 ? 17.141 -23.734 8.344 1 97.75 341 GLU A CA 1
ATOM 2565 C C . GLU A 1 341 ? 17.188 -24.344 6.941 1 97.75 341 GLU A C 1
ATOM 2567 O O . GLU A 1 341 ? 16.391 -25.203 6.602 1 97.75 341 GLU A O 1
ATOM 2572 N N . ASP A 1 342 ? 18.062 -24 6.129 1 96.94 342 ASP A N 1
ATOM 2573 C CA . ASP A 1 342 ? 18.344 -24.516 4.793 1 96.94 342 ASP A CA 1
ATOM 2574 C C . ASP A 1 342 ? 17.062 -24.562 3.957 1 96.94 342 ASP A C 1
ATOM 2576 O O . ASP A 1 342 ? 16.719 -25.625 3.416 1 96.94 342 ASP A O 1
ATOM 2580 N N . VAL A 1 343 ? 16.375 -23.531 3.891 1 98.25 343 VAL A N 1
ATOM 2581 C CA . VAL A 1 343 ? 15.094 -23.453 3.193 1 98.25 343 VAL A CA 1
ATOM 2582 C C . VAL A 1 343 ? 15.289 -23.766 1.713 1 98.25 343 VAL A C 1
ATOM 2584 O O . VAL A 1 343 ? 14.523 -24.531 1.127 1 98.25 343 VAL A O 1
ATOM 2587 N N . MET A 1 344 ? 16.328 -23.25 1.121 1 97.81 344 MET A N 1
ATOM 2588 C CA . MET A 1 344 ? 16.578 -23.484 -0.299 1 97.81 344 MET A CA 1
ATOM 2589 C C . MET A 1 344 ? 16.906 -24.953 -0.559 1 97.81 344 MET A C 1
ATOM 2591 O O . MET A 1 344 ? 16.547 -25.5 -1.607 1 97.81 344 MET A O 1
ATOM 2595 N N . GLY A 1 345 ? 17.656 -25.562 0.37 1 98.06 345 GLY A N 1
ATOM 2596 C CA . GLY A 1 345 ? 17.922 -27 0.248 1 98.06 345 GLY A CA 1
ATOM 2597 C C . GLY A 1 345 ? 16.656 -27.844 0.298 1 98.06 345 GLY A C 1
ATOM 2598 O O . GLY A 1 345 ? 16.531 -28.828 -0.435 1 98.06 345 GLY A O 1
ATOM 2599 N N . GLN A 1 346 ? 15.742 -27.5 1.124 1 97.56 346 GLN A N 1
ATOM 2600 C CA . GLN A 1 346 ? 14.461 -28.188 1.197 1 97.56 346 GLN A CA 1
ATOM 2601 C C . GLN A 1 346 ? 13.695 -28.062 -0.118 1 97.56 346 GLN A C 1
ATOM 2603 O O . GLN A 1 346 ? 13.125 -29.047 -0.602 1 97.56 346 GLN A O 1
ATOM 2608 N N . VAL A 1 347 ? 13.703 -26.875 -0.689 1 98.44 347 VAL A N 1
ATOM 2609 C CA . VAL A 1 347 ? 13.039 -26.641 -1.966 1 98.44 347 VAL A CA 1
ATOM 2610 C C . VAL A 1 347 ? 13.648 -27.547 -3.039 1 98.44 347 VAL A C 1
ATOM 2612 O O . VAL A 1 347 ? 12.922 -28.188 -3.807 1 98.44 347 VAL A O 1
ATOM 2615 N N . ALA A 1 348 ? 14.977 -27.578 -3.057 1 98.19 348 ALA A N 1
ATOM 2616 C CA . ALA A 1 348 ? 15.688 -28.391 -4.055 1 98.19 348 ALA A CA 1
ATOM 2617 C C . ALA A 1 348 ? 15.297 -29.859 -3.955 1 98.19 348 ALA A C 1
ATOM 2619 O O . ALA A 1 348 ? 15.18 -30.547 -4.973 1 98.19 348 ALA A O 1
ATOM 2620 N N . ARG A 1 349 ? 15.078 -30.328 -2.807 1 98 349 ARG A N 1
ATOM 2621 C CA . ARG A 1 349 ? 14.766 -31.734 -2.578 1 98 349 ARG A CA 1
ATOM 2622 C C . ARG A 1 349 ? 13.305 -32.031 -2.91 1 98 349 ARG A C 1
ATOM 2624 O O . ARG A 1 349 ? 12.977 -33.125 -3.383 1 98 349 ARG A O 1
ATOM 2631 N N . LYS A 1 350 ? 12.43 -31.094 -2.711 1 98.56 350 LYS A N 1
ATOM 2632 C CA . LYS A 1 350 ? 10.992 -31.328 -2.83 1 98.56 350 LYS A CA 1
ATOM 2633 C C . LYS A 1 350 ? 10.492 -30.969 -4.227 1 98.56 350 LYS A C 1
ATOM 2635 O O . LYS A 1 350 ? 9.5 -31.531 -4.699 1 98.56 350 LYS A O 1
ATOM 2640 N N . ALA A 1 351 ? 11.188 -30.094 -4.922 1 98.62 351 ALA A N 1
ATOM 2641 C CA . ALA A 1 351 ? 10.75 -29.547 -6.203 1 98.62 351 ALA A CA 1
ATOM 2642 C C . ALA A 1 351 ? 10.508 -30.656 -7.215 1 98.62 351 ALA A C 1
ATOM 2644 O O . ALA A 1 351 ? 9.5 -30.672 -7.918 1 98.62 351 ALA A O 1
ATOM 2645 N N . PRO A 1 352 ? 11.414 -31.688 -7.312 1 98.5 352 PRO A N 1
ATOM 2646 C CA . PRO A 1 352 ? 11.188 -32.75 -8.289 1 98.5 352 PRO A CA 1
ATOM 2647 C C . PRO A 1 352 ? 9.906 -33.531 -8.008 1 98.5 352 PRO A C 1
ATOM 2649 O O . PRO A 1 352 ? 9.266 -34.031 -8.945 1 98.5 352 PRO A O 1
ATOM 2652 N N . ARG A 1 353 ? 9.516 -33.625 -6.762 1 98.44 353 ARG A N 1
ATOM 2653 C CA . ARG A 1 353 ? 8.289 -34.344 -6.398 1 98.44 353 ARG A CA 1
ATOM 2654 C C . ARG A 1 353 ? 7.059 -33.594 -6.895 1 98.44 353 ARG A C 1
ATOM 2656 O O . ARG A 1 353 ? 6.098 -34.188 -7.371 1 98.44 353 ARG A O 1
ATOM 2663 N N . VAL A 1 354 ? 7.074 -32.312 -6.727 1 98.81 354 VAL A N 1
ATOM 2664 C CA . VAL A 1 354 ? 5.977 -31.469 -7.211 1 98.81 354 VAL A CA 1
ATOM 2665 C C . VAL A 1 354 ? 5.828 -31.641 -8.719 1 98.81 354 VAL A C 1
ATOM 2667 O O . VAL A 1 354 ? 4.73 -31.875 -9.219 1 98.81 354 VAL A O 1
ATOM 2670 N N . LYS A 1 355 ? 6.969 -31.5 -9.414 1 98.75 355 LYS A N 1
ATOM 2671 C CA . LYS A 1 355 ? 6.969 -31.625 -10.875 1 98.75 355 LYS A CA 1
ATOM 2672 C C . LYS A 1 355 ? 6.43 -33 -11.297 1 98.75 355 LYS A C 1
ATOM 2674 O O . LYS A 1 355 ? 5.566 -33.094 -12.172 1 98.75 355 LYS A O 1
ATOM 2679 N N . ALA A 1 356 ? 6.934 -34.031 -10.703 1 98.75 356 ALA A N 1
ATOM 2680 C CA . ALA A 1 356 ? 6.543 -35.375 -11.055 1 98.75 356 ALA A CA 1
ATOM 2681 C C . ALA A 1 356 ? 5.055 -35.625 -10.805 1 98.75 356 ALA A C 1
ATOM 2683 O O . ALA A 1 356 ? 4.379 -36.281 -11.586 1 98.75 356 ALA A O 1
ATOM 2684 N N . ALA A 1 357 ? 4.551 -35.125 -9.703 1 98.75 357 ALA A N 1
ATOM 2685 C CA . ALA A 1 357 ? 3.145 -35.312 -9.344 1 98.75 357 ALA A CA 1
ATOM 2686 C C . ALA A 1 357 ? 2.225 -34.656 -10.391 1 98.75 357 ALA A C 1
ATOM 2688 O O . ALA A 1 357 ? 1.247 -35.281 -10.812 1 98.75 357 ALA A O 1
ATOM 2689 N N . PHE A 1 358 ? 2.486 -33.438 -10.781 1 98.69 358 PHE A N 1
ATOM 2690 C CA . PHE A 1 358 ? 1.61 -32.75 -11.719 1 98.69 358 PHE A CA 1
ATOM 2691 C C . PHE A 1 358 ? 1.708 -33.375 -13.109 1 98.69 358 PHE A C 1
ATOM 2693 O O . PHE A 1 358 ? 0.718 -33.438 -13.844 1 98.69 358 PHE A O 1
ATOM 2700 N N . GLU A 1 359 ? 2.93 -33.812 -13.508 1 98.44 359 GLU A N 1
ATOM 2701 C CA . GLU A 1 359 ? 3.074 -34.531 -14.766 1 98.44 359 GLU A CA 1
ATOM 2702 C C . GLU A 1 359 ? 2.262 -35.844 -14.75 1 98.44 359 GLU A C 1
ATOM 2704 O O . GLU A 1 359 ? 1.584 -36.156 -15.727 1 98.44 359 GLU A O 1
ATOM 2709 N N . ARG A 1 360 ? 2.342 -36.5 -13.656 1 98.31 360 ARG A N 1
ATOM 2710 C CA . ARG A 1 360 ? 1.597 -37.75 -13.508 1 98.31 360 ARG A CA 1
ATOM 2711 C C . ARG A 1 360 ? 0.093 -37.5 -13.57 1 98.31 360 ARG A C 1
ATOM 2713 O O . ARG A 1 360 ? -0.639 -38.25 -14.234 1 98.31 360 ARG A O 1
ATOM 2720 N N . MET A 1 361 ? -0.408 -36.5 -12.852 1 98.06 361 MET A N 1
ATOM 2721 C CA . MET A 1 361 ? -1.83 -36.188 -12.852 1 98.06 361 MET A CA 1
ATOM 2722 C C . MET A 1 361 ? -2.324 -35.906 -14.266 1 98.06 361 MET A C 1
ATOM 2724 O O . MET A 1 361 ? -3.383 -36.375 -14.672 1 98.06 361 MET A O 1
ATOM 2728 N N . ALA A 1 362 ? -1.547 -35.094 -15.023 1 97.06 362 ALA A N 1
ATOM 2729 C CA . ALA A 1 362 ? -1.939 -34.75 -16.391 1 97.06 362 ALA A CA 1
ATOM 2730 C C . ALA A 1 362 ? -1.953 -36 -17.281 1 97.06 362 ALA A C 1
ATOM 2732 O O . ALA A 1 362 ? -2.77 -36.094 -18.203 1 97.06 362 ALA A O 1
ATOM 2733 N N . ALA A 1 363 ? -1.063 -36.938 -17.031 1 97.12 363 ALA A N 1
ATOM 2734 C CA . ALA A 1 363 ? -0.94 -38.156 -17.844 1 97.12 363 ALA A CA 1
ATOM 2735 C C . ALA A 1 363 ? -2.045 -39.156 -17.5 1 97.12 363 ALA A C 1
ATOM 2737 O O . ALA A 1 363 ? -2.498 -39.906 -18.375 1 97.12 363 ALA A O 1
ATOM 2738 N N . SER A 1 364 ? -2.496 -39.125 -16.297 1 96.94 364 SER A N 1
ATOM 2739 C CA . SER A 1 364 ? -3.355 -40.219 -15.852 1 96.94 364 SER A CA 1
ATOM 2740 C C . SER A 1 364 ? -4.812 -39.781 -15.773 1 96.94 364 SER A C 1
ATOM 2742 O O . SER A 1 364 ? -5.723 -40.625 -15.844 1 96.94 364 SER A O 1
ATOM 2744 N N . ILE A 1 365 ? -5.059 -38.531 -15.562 1 96.94 365 ILE A N 1
ATOM 2745 C CA . ILE A 1 365 ? -6.426 -38.062 -15.398 1 96.94 365 ILE A CA 1
ATOM 2746 C C . ILE A 1 365 ? -6.91 -37.406 -16.703 1 96.94 365 ILE A C 1
ATOM 2748 O O . ILE A 1 365 ? -6.324 -36.438 -17.188 1 96.94 365 ILE A O 1
ATOM 2752 N N . PRO A 1 366 ? -7.973 -37.906 -17.297 1 94.69 366 PRO A N 1
ATOM 2753 C CA . PRO A 1 366 ? -8.461 -37.406 -18.578 1 94.69 366 PRO A CA 1
ATOM 2754 C C . PRO A 1 366 ? -8.875 -35.938 -18.5 1 94.69 366 PRO A C 1
ATOM 2756 O O . PRO A 1 366 ? -9.469 -35.5 -17.5 1 94.69 366 PRO A O 1
ATOM 2759 N N . GLY A 1 367 ? -8.453 -35.188 -19.5 1 93.06 367 GLY A N 1
ATOM 2760 C CA . GLY A 1 367 ? -8.914 -33.812 -19.625 1 93.06 367 GLY A CA 1
ATOM 2761 C C . GLY A 1 367 ? -7.922 -32.781 -19.094 1 93.06 367 GLY A C 1
ATOM 2762 O O . GLY A 1 367 ? -8.016 -31.594 -19.406 1 93.06 367 GLY A O 1
ATOM 2763 N N . LEU A 1 368 ? -7.016 -33.25 -18.281 1 96.06 368 LEU A N 1
ATOM 2764 C CA . LEU A 1 368 ? -5.996 -32.344 -17.766 1 96.06 368 LEU A CA 1
ATOM 2765 C C . LEU A 1 368 ? -4.957 -32.031 -18.844 1 96.06 368 LEU A C 1
ATOM 2767 O O . LEU A 1 368 ? -4.559 -32.938 -19.594 1 96.06 368 LEU A O 1
ATOM 2771 N N . VAL A 1 369 ? -4.602 -30.734 -18.922 1 93.81 369 VAL A N 1
ATOM 2772 C CA . VAL A 1 369 ? -3.619 -30.359 -19.938 1 93.81 369 VAL A CA 1
ATOM 2773 C C . VAL A 1 369 ? -2.602 -29.391 -19.328 1 93.81 369 VAL A C 1
ATOM 2775 O O . VAL A 1 369 ? -2.824 -28.844 -18.25 1 93.81 369 VAL A O 1
ATOM 2778 N N . ARG A 1 370 ? -1.449 -29.281 -19.875 1 93.75 370 ARG A N 1
ATOM 2779 C CA . ARG A 1 370 ? -0.401 -28.297 -19.625 1 93.75 370 ARG A CA 1
ATOM 2780 C C . ARG A 1 370 ? 0.113 -28.391 -18.188 1 93.75 370 ARG A C 1
ATOM 2782 O O . ARG A 1 370 ? 0.146 -27.391 -17.469 1 93.75 370 ARG A O 1
ATOM 2789 N N . PRO A 1 371 ? 0.452 -29.594 -17.797 1 96.75 371 PRO A N 1
ATOM 2790 C CA . PRO A 1 371 ? 1.149 -29.625 -16.5 1 96.75 371 PRO A CA 1
ATOM 2791 C C . PRO A 1 371 ? 2.439 -28.812 -16.5 1 96.75 371 PRO A C 1
ATOM 2793 O O . PRO A 1 371 ? 3.15 -28.766 -17.516 1 96.75 371 PRO A O 1
ATOM 2796 N N . ARG A 1 372 ? 2.689 -28.109 -15.477 1 97 372 ARG A N 1
ATOM 2797 C CA . ARG A 1 372 ? 3.908 -27.312 -15.359 1 97 372 ARG A CA 1
ATOM 2798 C C . ARG A 1 372 ? 4.305 -27.141 -13.898 1 97 372 ARG A C 1
ATOM 2800 O O . ARG A 1 372 ? 3.449 -27.141 -13.016 1 97 372 ARG A O 1
ATOM 2807 N N . ALA A 1 373 ? 5.539 -27.031 -13.68 1 98.44 373 ALA A N 1
ATOM 2808 C CA . ALA A 1 373 ? 6.059 -26.844 -12.328 1 98.44 373 ALA A CA 1
ATOM 2809 C C . ALA A 1 373 ? 7.402 -26.109 -12.367 1 98.44 373 ALA A C 1
ATOM 2811 O O . ALA A 1 373 ? 8.188 -26.281 -13.297 1 98.44 373 ALA A O 1
ATOM 2812 N N . VAL A 1 374 ? 7.629 -25.266 -11.43 1 98.44 374 VAL A N 1
ATOM 2813 C CA . VAL A 1 374 ? 8.914 -24.625 -11.156 1 98.44 374 VAL A CA 1
ATOM 2814 C C . VAL A 1 374 ? 9.078 -24.422 -9.656 1 98.44 374 VAL A C 1
ATOM 2816 O O . VAL A 1 374 ? 8.195 -23.891 -8.992 1 98.44 374 VAL A O 1
ATOM 2819 N N . GLY A 1 375 ? 10.195 -24.938 -9.07 1 98.44 375 GLY A N 1
ATOM 2820 C CA . GLY A 1 375 ? 10.359 -24.891 -7.629 1 98.44 375 GLY A CA 1
ATOM 2821 C C . GLY A 1 375 ? 9.219 -25.562 -6.883 1 98.44 375 GLY A C 1
ATOM 2822 O O . GLY A 1 375 ? 8.891 -26.719 -7.145 1 98.44 375 GLY A O 1
ATOM 2823 N N . MET A 1 376 ? 8.562 -24.828 -6.066 1 98.62 376 MET A N 1
ATOM 2824 C CA . MET A 1 376 ? 7.504 -25.375 -5.219 1 98.62 376 MET A CA 1
ATOM 2825 C C . MET A 1 376 ? 6.129 -24.969 -5.75 1 98.62 376 MET A C 1
ATOM 2827 O O . MET A 1 376 ? 5.156 -24.938 -4.992 1 98.62 376 MET A O 1
ATOM 2831 N N . VAL A 1 377 ? 6.074 -24.625 -7.031 1 98.81 377 VAL A N 1
ATOM 2832 C CA . VAL A 1 377 ? 4.809 -24.312 -7.688 1 98.81 377 VAL A CA 1
ATOM 2833 C C . VAL A 1 377 ? 4.465 -25.406 -8.695 1 98.81 377 VAL A C 1
ATOM 2835 O O . VAL A 1 377 ? 5.316 -25.812 -9.484 1 98.81 377 VAL A O 1
ATOM 2838 N N . GLY A 1 378 ? 3.338 -25.938 -8.648 1 98.75 378 GLY A N 1
ATOM 2839 C CA . GLY A 1 378 ? 2.775 -26.859 -9.625 1 98.75 378 GLY A CA 1
ATOM 2840 C C . GLY A 1 378 ? 1.396 -26.438 -10.102 1 98.75 378 GLY A C 1
ATOM 2841 O O . GLY A 1 378 ? 0.61 -25.891 -9.336 1 98.75 378 GLY A O 1
ATOM 2842 N N . ALA A 1 379 ? 1.076 -26.688 -11.352 1 98.06 379 ALA A N 1
ATOM 2843 C CA . ALA A 1 379 ? -0.22 -26.281 -11.891 1 98.06 379 ALA A CA 1
ATOM 2844 C C . ALA A 1 379 ? -0.656 -27.219 -13.016 1 98.06 379 ALA A C 1
ATOM 2846 O O . ALA A 1 379 ? 0.18 -27.859 -13.664 1 98.06 379 ALA A O 1
ATOM 2847 N N . VAL A 1 380 ? -1.866 -27.312 -13.242 1 97.38 380 VAL A N 1
ATOM 2848 C CA . VAL A 1 380 ? -2.48 -28.031 -14.352 1 97.38 380 VAL A CA 1
ATOM 2849 C C . VAL A 1 380 ? -3.779 -27.344 -14.758 1 97.38 380 VAL A C 1
ATOM 2851 O O . VAL A 1 380 ? -4.387 -26.625 -13.961 1 97.38 380 VAL A O 1
ATOM 2854 N N . ASP A 1 381 ? -4.219 -27.484 -16.016 1 95.88 381 ASP A N 1
ATOM 2855 C CA . ASP A 1 381 ? -5.453 -26.875 -16.5 1 95.88 381 ASP A CA 1
ATOM 2856 C C . ASP A 1 381 ? -6.52 -27.938 -16.766 1 95.88 381 ASP A C 1
ATOM 2858 O O . ASP A 1 381 ? -6.207 -29.031 -17.234 1 95.88 381 ASP A O 1
ATOM 2862 N N . LEU A 1 382 ? -7.785 -27.797 -16.375 1 93.31 382 LEU A N 1
ATOM 2863 C CA . LEU A 1 382 ? -8.93 -28.672 -16.609 1 93.31 382 LEU A CA 1
ATOM 2864 C C . LEU A 1 382 ? -9.461 -28.5 -18.031 1 93.31 382 LEU A C 1
ATOM 2866 O O . LEU A 1 382 ? -10.156 -29.391 -18.531 1 93.31 382 LEU A O 1
ATOM 2870 N N . GLY A 1 383 ? -9.281 -27.391 -18.672 1 78.62 383 GLY A N 1
ATOM 2871 C CA . GLY A 1 383 ? -9.805 -27.062 -19.984 1 78.62 383 GLY A CA 1
ATOM 2872 C C . GLY A 1 383 ? -9.359 -25.703 -20.484 1 78.62 383 GLY A C 1
ATOM 2873 O O . GLY A 1 383 ? -8.422 -25.109 -19.938 1 78.62 383 GLY A O 1
ATOM 2874 N N . GLY A 1 384 ? -9.938 -25.25 -21.547 1 65.5 384 GLY A N 1
ATOM 2875 C CA . GLY A 1 384 ? -9.469 -24.047 -22.203 1 65.5 384 GLY A CA 1
ATOM 2876 C C . GLY A 1 384 ? -10.117 -22.781 -21.688 1 65.5 384 GLY A C 1
ATOM 2877 O O . GLY A 1 384 ? -10.039 -21.734 -22.312 1 65.5 384 GLY A O 1
ATOM 2878 N N . GLY A 1 385 ? -10.664 -22.781 -20.406 1 68.69 385 GLY A N 1
ATOM 2879 C CA . GLY A 1 385 ? -11.359 -21.578 -20.031 1 68.69 385 GLY A CA 1
ATOM 2880 C C . GLY A 1 385 ? -10.469 -20.562 -19.328 1 68.69 385 GLY A C 1
ATOM 2881 O O . GLY A 1 385 ? -9.344 -20.891 -18.938 1 68.69 385 GLY A O 1
ATOM 2882 N N . GLY A 1 386 ? -10.852 -19.25 -19.266 1 68.12 386 GLY A N 1
ATOM 2883 C CA . GLY A 1 386 ? -10.125 -18.141 -18.688 1 68.12 386 GLY A CA 1
ATOM 2884 C C . GLY A 1 386 ? -10.359 -17.984 -17.203 1 68.12 386 GLY A C 1
ATOM 2885 O O . GLY A 1 386 ? -10.82 -18.922 -16.531 1 68.12 386 GLY A O 1
ATOM 2886 N N . TYR A 1 387 ? -10.008 -16.938 -16.594 1 71.94 387 TYR A N 1
ATOM 2887 C CA . TYR A 1 387 ? -9.984 -16.609 -15.18 1 71.94 387 TYR A CA 1
ATOM 2888 C C . TYR A 1 387 ? -11.367 -16.766 -14.562 1 71.94 387 TYR A C 1
ATOM 2890 O O . TYR A 1 387 ? -11.492 -17.078 -13.375 1 71.94 387 TYR A O 1
ATOM 2898 N N . LEU A 1 388 ? -12.43 -16.625 -15.297 1 76.69 388 LEU A N 1
ATOM 2899 C CA . LEU A 1 388 ? -13.789 -16.641 -14.758 1 76.69 388 LEU A CA 1
ATOM 2900 C C . LEU A 1 388 ? -14.43 -18.016 -14.914 1 76.69 388 LEU A C 1
ATOM 2902 O O . LEU A 1 388 ? -15.562 -18.234 -14.484 1 76.69 388 LEU A O 1
ATOM 2906 N N . ALA A 1 389 ? -13.609 -18.953 -15.422 1 80.75 389 ALA A N 1
ATOM 2907 C CA . ALA A 1 389 ? -14.125 -20.312 -15.547 1 80.75 389 ALA A CA 1
ATOM 2908 C C . ALA A 1 389 ? -14.367 -20.938 -14.172 1 80.75 389 ALA A C 1
ATOM 2910 O O . ALA A 1 389 ? -13.812 -20.484 -13.172 1 80.75 389 ALA A O 1
ATOM 2911 N N . ARG A 1 390 ? -15.203 -22.094 -14.102 1 83.69 390 ARG A N 1
ATOM 2912 C CA . ARG A 1 390 ? -15.68 -22.594 -12.812 1 83.69 390 ARG A CA 1
ATOM 2913 C C . ARG A 1 390 ? -15.117 -23.969 -12.523 1 83.69 390 ARG A C 1
ATOM 2915 O O . ARG A 1 390 ? -15.305 -24.516 -11.43 1 83.69 390 ARG A O 1
ATOM 2922 N N . GLY A 1 391 ? -14.383 -24.438 -13.477 1 87.62 391 GLY A N 1
ATOM 2923 C CA . GLY A 1 391 ? -13.875 -25.781 -13.297 1 87.62 391 GLY A CA 1
ATOM 2924 C C . GLY A 1 391 ? -12.969 -25.922 -12.086 1 87.62 391 GLY A C 1
ATOM 2925 O O . GLY A 1 391 ? -13.078 -26.906 -11.336 1 87.62 391 GLY A O 1
ATOM 2926 N N . GLY A 1 392 ? -12.039 -25.016 -11.961 1 93.38 392 GLY A N 1
ATOM 2927 C CA . GLY A 1 392 ? -11.133 -25.062 -10.828 1 93.38 392 GLY A CA 1
ATOM 2928 C C . GLY A 1 392 ? -11.844 -25 -9.492 1 93.38 392 GLY A C 1
ATOM 2929 O O . GLY A 1 392 ? -11.383 -25.594 -8.508 1 93.38 392 GLY A O 1
ATOM 2930 N N . TRP A 1 393 ? -12.977 -24.328 -9.453 1 92.31 393 TRP A N 1
ATOM 2931 C CA . TRP A 1 393 ? -13.711 -24.156 -8.203 1 92.31 393 TRP A CA 1
ATOM 2932 C C . TRP A 1 393 ? -14.414 -25.453 -7.805 1 92.31 393 TRP A C 1
ATOM 2934 O O . TRP A 1 393 ? -14.609 -25.719 -6.617 1 92.31 393 TRP A O 1
ATOM 2944 N N . ARG A 1 394 ? -14.781 -26.312 -8.75 1 94.38 394 ARG A N 1
ATOM 2945 C CA . ARG A 1 394 ? -15.281 -27.656 -8.43 1 94.38 394 ARG A CA 1
ATOM 2946 C C . ARG A 1 394 ? -14.203 -28.5 -7.766 1 94.38 394 ARG A C 1
ATOM 2948 O O . ARG A 1 394 ? -14.484 -29.266 -6.844 1 94.38 394 ARG A O 1
ATOM 2955 N N . VAL A 1 395 ? -13.023 -28.312 -8.305 1 97.12 395 VAL A N 1
ATOM 2956 C CA . VAL A 1 395 ? -11.891 -29.031 -7.711 1 97.12 395 VAL A CA 1
ATOM 2957 C C . VAL A 1 395 ? -11.656 -28.516 -6.289 1 97.12 395 VAL A C 1
ATOM 2959 O O . VAL A 1 395 ? -11.352 -29.297 -5.387 1 97.12 395 VAL A O 1
ATOM 2962 N N . TYR A 1 396 ? -11.789 -27.25 -6.086 1 96.12 396 TYR A N 1
ATOM 2963 C CA . TYR A 1 396 ? -11.641 -26.656 -4.762 1 96.12 396 TYR A CA 1
ATOM 2964 C C . TYR A 1 396 ? -12.656 -27.234 -3.785 1 96.12 396 TYR A C 1
ATOM 2966 O O . TYR A 1 396 ? -12.312 -27.547 -2.643 1 96.12 396 TYR A O 1
ATOM 2974 N N . GLU A 1 397 ? -13.883 -27.344 -4.188 1 95.88 397 GLU A N 1
ATOM 2975 C CA . GLU A 1 397 ? -14.906 -27.906 -3.311 1 95.88 397 GLU A CA 1
ATOM 2976 C C . GLU A 1 397 ? -14.57 -29.344 -2.91 1 95.88 397 GLU A C 1
ATOM 2978 O O . GLU A 1 397 ? -14.742 -29.719 -1.75 1 95.88 397 GLU A O 1
ATOM 2983 N N . ALA A 1 398 ? -14.117 -30.109 -3.873 1 97.75 398 ALA A N 1
ATOM 2984 C CA . ALA A 1 398 ? -13.688 -31.484 -3.59 1 97.75 398 ALA A CA 1
ATOM 2985 C C . ALA A 1 398 ? -12.508 -31.5 -2.625 1 97.75 398 ALA A C 1
ATOM 2987 O O . ALA A 1 398 ? -12.461 -32.312 -1.698 1 97.75 398 ALA A O 1
ATOM 2988 N N . ALA A 1 399 ? -11.531 -30.641 -2.855 1 98.38 399 ALA A N 1
ATOM 2989 C CA . ALA A 1 399 ? -10.344 -30.547 -2.014 1 98.38 399 ALA A CA 1
ATOM 2990 C C . ALA A 1 399 ? -10.711 -30.141 -0.592 1 98.38 399 ALA A C 1
ATOM 2992 O O . ALA A 1 399 ? -10.148 -30.656 0.376 1 98.38 399 ALA A O 1
ATOM 2993 N N . ARG A 1 400 ? -11.617 -29.188 -0.49 1 96.88 400 ARG A N 1
ATOM 2994 C CA . ARG A 1 400 ? -12.055 -28.719 0.816 1 96.88 400 ARG A CA 1
ATOM 2995 C C . ARG A 1 400 ? -12.656 -29.844 1.644 1 96.88 400 ARG A C 1
ATOM 2997 O O . ARG A 1 400 ? -12.422 -29.922 2.852 1 96.88 400 ARG A O 1
ATOM 3004 N N . ARG A 1 401 ? -13.406 -30.703 1.003 1 97.38 401 ARG A N 1
ATOM 3005 C CA . ARG A 1 401 ? -13.992 -31.844 1.688 1 97.38 401 ARG A CA 1
ATOM 3006 C C . ARG A 1 401 ? -12.906 -32.812 2.168 1 97.38 401 ARG A C 1
ATOM 3008 O O . ARG A 1 401 ? -13.148 -33.625 3.062 1 97.38 401 ARG A O 1
ATOM 3015 N N . ARG A 1 402 ? -11.742 -32.688 1.588 1 97.94 402 ARG A N 1
ATOM 3016 C CA . ARG A 1 402 ? -10.625 -33.562 1.933 1 97.94 402 ARG A CA 1
ATOM 3017 C C . ARG A 1 402 ? -9.656 -32.875 2.881 1 97.94 402 ARG A C 1
ATOM 3019 O O . ARG A 1 402 ? -8.578 -33.406 3.168 1 97.94 402 ARG A O 1
ATOM 3026 N N . GLY A 1 403 ? -9.992 -31.609 3.275 1 97.88 403 GLY A N 1
ATOM 3027 C CA . GLY A 1 403 ? -9.148 -30.891 4.223 1 97.88 403 GLY A CA 1
ATOM 3028 C C . GLY A 1 403 ? -8.031 -30.125 3.555 1 97.88 403 GLY A C 1
ATOM 3029 O O . GLY A 1 403 ? -6.977 -29.906 4.156 1 97.88 403 GLY A O 1
ATOM 3030 N N . LEU A 1 404 ? -8.195 -29.781 2.32 1 98.44 404 LEU A N 1
ATOM 3031 C CA . LEU A 1 404 ? -7.234 -28.969 1.599 1 98.44 404 LEU A CA 1
ATOM 3032 C C . LEU A 1 404 ? -7.836 -27.609 1.241 1 98.44 404 LEU A C 1
ATOM 3034 O O . LEU A 1 404 ? -9.016 -27.516 0.88 1 98.44 404 LEU A O 1
ATOM 3038 N N . TYR A 1 405 ? -7.07 -26.609 1.393 1 97.19 405 TYR A N 1
ATOM 3039 C CA . TYR A 1 405 ? -7.457 -25.297 0.909 1 97.19 405 TYR A CA 1
ATOM 3040 C C . TYR A 1 405 ? -6.719 -24.953 -0.379 1 97.19 405 TYR A C 1
ATOM 3042 O O . TYR A 1 405 ? -5.504 -24.734 -0.37 1 97.19 405 TYR A O 1
ATOM 3050 N N . LEU A 1 406 ? -7.418 -24.922 -1.478 1 96.69 406 LEU A N 1
ATOM 3051 C CA . LEU A 1 406 ? -6.906 -24.484 -2.77 1 96.69 406 LEU A CA 1
ATOM 3052 C C . LEU A 1 406 ? -7.465 -23.109 -3.137 1 96.69 406 LEU A C 1
ATOM 3054 O O . LEU A 1 406 ? -8.43 -22.641 -2.521 1 96.69 406 LEU A O 1
ATOM 3058 N N . ARG A 1 407 ? -6.863 -22.422 -4.086 1 94.12 407 ARG A N 1
ATOM 3059 C CA . ARG A 1 407 ? -7.352 -21.188 -4.688 1 94.12 407 ARG A CA 1
ATOM 3060 C C . ARG A 1 407 ? -7.121 -21.188 -6.195 1 94.12 407 ARG A C 1
ATOM 3062 O O . ARG A 1 407 ? -6.211 -20.516 -6.688 1 94.12 407 ARG A O 1
ATOM 3069 N N . PRO A 1 408 ? -7.992 -21.891 -6.859 1 93.69 408 PRO A N 1
ATOM 3070 C CA . PRO A 1 408 ? -7.793 -21.984 -8.305 1 93.69 408 PRO A CA 1
ATOM 3071 C C . PRO A 1 408 ? -7.906 -20.625 -9.008 1 93.69 408 PRO A C 1
ATOM 3073 O O . PRO A 1 408 ? -8.461 -19.688 -8.445 1 93.69 408 PRO A O 1
ATOM 3076 N N . MET A 1 409 ? -7.379 -20.531 -10.125 1 92.5 409 MET A N 1
ATOM 3077 C CA . MET A 1 409 ? -7.543 -19.422 -11.055 1 92.5 409 MET A CA 1
ATOM 3078 C C . MET A 1 409 ? -8.297 -19.859 -12.305 1 92.5 409 MET A C 1
ATOM 3080 O O . MET A 1 409 ? -7.688 -20.312 -13.273 1 92.5 409 MET A O 1
ATOM 3084 N N . GLY A 1 410 ? -9.594 -19.688 -12.211 1 91.69 410 GLY A N 1
ATOM 3085 C CA . GLY A 1 410 ? -10.406 -20.25 -13.281 1 91.69 410 GLY A CA 1
ATOM 3086 C C . GLY A 1 410 ? -10.273 -21.75 -13.398 1 91.69 410 GLY A C 1
ATOM 3087 O O . GLY A 1 410 ? -10.508 -22.484 -12.43 1 91.69 410 GLY A O 1
ATOM 3088 N N . ASP A 1 411 ? -9.75 -22.172 -14.523 1 94.5 411 ASP A N 1
ATOM 3089 C CA . ASP A 1 411 ? -9.625 -23.609 -14.797 1 94.5 411 ASP A CA 1
ATOM 3090 C C . ASP A 1 411 ? -8.211 -24.094 -14.484 1 94.5 411 ASP A C 1
ATOM 3092 O O . ASP A 1 411 ? -7.848 -25.219 -14.836 1 94.5 411 ASP A O 1
ATOM 3096 N N . THR A 1 412 ? -7.453 -23.234 -13.844 1 96.31 412 THR A N 1
ATOM 3097 C CA . THR A 1 412 ? -6.113 -23.625 -13.438 1 96.31 412 THR A CA 1
ATOM 3098 C C . THR A 1 412 ? -6.098 -24.047 -11.969 1 96.31 412 THR A C 1
ATOM 3100 O O . THR A 1 412 ? -6.461 -23.25 -11.094 1 96.31 412 THR A O 1
ATOM 3103 N N . VAL A 1 413 ? -5.766 -25.25 -11.727 1 97.69 413 VAL A N 1
ATOM 3104 C CA . VAL A 1 413 ? -5.52 -25.75 -10.375 1 97.69 413 VAL A CA 1
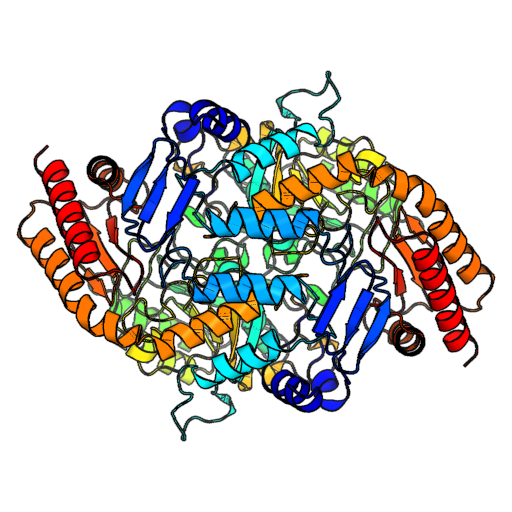ATOM 3105 C C . VAL A 1 413 ? -4.023 -25.75 -10.086 1 97.69 413 VAL A C 1
ATOM 3107 O O . VAL A 1 413 ? -3.23 -26.281 -10.875 1 97.69 413 VAL A O 1
ATOM 3110 N N . TYR A 1 414 ? -3.652 -25.125 -9.008 1 98.25 414 TYR A N 1
ATOM 3111 C CA . TYR A 1 414 ? -2.227 -25.016 -8.727 1 98.25 414 TYR A CA 1
ATOM 3112 C C . TYR A 1 414 ? -1.96 -25.125 -7.23 1 98.25 414 TYR A C 1
ATOM 3114 O O . TYR A 1 414 ? -2.889 -25.078 -6.422 1 98.25 414 TYR A O 1
ATOM 3122 N N . ILE A 1 415 ? -0.734 -25.375 -6.91 1 98.75 415 ILE A N 1
ATOM 3123 C CA . ILE A 1 415 ? -0.271 -25.297 -5.531 1 98.75 415 ILE A CA 1
ATOM 3124 C C . ILE A 1 415 ? 0.958 -24.391 -5.445 1 98.75 415 ILE A C 1
ATOM 3126 O O . ILE A 1 415 ? 1.728 -24.297 -6.402 1 98.75 415 ILE A O 1
ATOM 3130 N N . ALA A 1 416 ? 1.109 -23.688 -4.422 1 98.56 416 ALA A N 1
ATOM 3131 C CA . ALA A 1 416 ? 2.262 -22.891 -3.998 1 98.56 416 ALA A CA 1
ATOM 3132 C C . ALA A 1 416 ? 2.398 -22.891 -2.479 1 98.56 416 ALA A C 1
ATOM 3134 O O . ALA A 1 416 ? 2.328 -21.844 -1.843 1 98.56 416 ALA A O 1
ATOM 3135 N N . PRO A 1 417 ? 2.572 -24.062 -1.867 1 98.44 417 PRO A N 1
ATOM 3136 C CA . PRO A 1 417 ? 2.576 -24.188 -0.409 1 98.44 417 PRO A CA 1
ATOM 3137 C C . PRO A 1 417 ? 3.814 -23.562 0.236 1 98.44 417 PRO A C 1
ATOM 3139 O O . PRO A 1 417 ? 4.699 -23.078 -0.468 1 98.44 417 PRO A O 1
ATOM 3142 N N . ALA A 1 418 ? 3.859 -23.562 1.544 1 98.25 418 ALA A N 1
ATOM 3143 C CA . ALA A 1 418 ? 5.059 -23.156 2.268 1 98.25 418 ALA A CA 1
ATOM 3144 C C . ALA A 1 418 ? 6.277 -23.953 1.797 1 98.25 418 ALA A C 1
ATOM 3146 O O . ALA A 1 418 ? 6.184 -25.156 1.537 1 98.25 418 ALA A O 1
ATOM 3147 N N . LEU A 1 419 ? 7.383 -23.297 1.699 1 98.5 419 LEU A N 1
ATOM 3148 C CA . LEU A 1 419 ? 8.617 -23.938 1.249 1 98.5 419 LEU A CA 1
ATOM 3149 C C . LEU A 1 419 ? 9.109 -24.953 2.277 1 98.5 419 LEU A C 1
ATOM 3151 O O . LEU A 1 419 ? 9.844 -25.875 1.934 1 98.5 419 LEU A O 1
ATOM 3155 N N . THR A 1 420 ? 8.641 -24.797 3.506 1 97.38 420 THR A N 1
ATOM 3156 C CA . THR A 1 420 ? 9.094 -25.641 4.609 1 97.38 420 THR A CA 1
ATOM 3157 C C . THR A 1 420 ? 8.078 -26.734 4.914 1 97.38 420 THR A C 1
ATOM 3159 O O . THR A 1 420 ? 8.172 -27.406 5.945 1 97.38 420 THR A O 1
ATOM 3162 N N . ILE A 1 421 ? 7.105 -26.906 4.086 1 98.5 421 ILE A N 1
ATOM 3163 C CA . ILE A 1 421 ? 6.105 -27.938 4.289 1 98.5 421 ILE A CA 1
ATOM 3164 C C . ILE A 1 421 ? 6.805 -29.281 4.492 1 98.5 421 ILE A C 1
ATOM 3166 O O . ILE A 1 421 ? 7.789 -29.594 3.812 1 98.5 421 ILE A O 1
ATOM 3170 N N . SER A 1 422 ? 6.348 -30.078 5.449 1 98.25 422 SER A N 1
ATOM 3171 C CA . SER A 1 422 ? 6.973 -31.375 5.688 1 98.25 422 SER A CA 1
ATOM 3172 C C . SER A 1 422 ? 6.75 -32.312 4.512 1 98.25 422 SER A C 1
ATOM 3174 O O . SER A 1 422 ? 5.824 -32.125 3.723 1 98.25 422 SER A O 1
ATOM 3176 N N . ASP A 1 423 ? 7.652 -33.312 4.43 1 98.25 423 ASP A N 1
ATOM 3177 C CA . ASP A 1 423 ? 7.512 -34.312 3.369 1 98.25 423 ASP A CA 1
ATOM 3178 C C . ASP A 1 423 ? 6.16 -35 3.447 1 98.25 423 ASP A C 1
ATOM 3180 O O . ASP A 1 423 ? 5.516 -35.25 2.422 1 98.25 423 ASP A O 1
ATOM 3184 N N . GLU A 1 424 ? 5.746 -35.281 4.625 1 98.38 424 GLU A N 1
ATOM 3185 C CA . GLU A 1 424 ? 4.469 -35.969 4.832 1 98.38 424 GLU A CA 1
ATOM 3186 C C . GLU A 1 424 ? 3.299 -35.062 4.414 1 98.38 424 GLU A C 1
ATOM 3188 O O . GLU A 1 424 ? 2.377 -35.531 3.74 1 98.38 424 GLU A O 1
ATOM 3193 N N . ALA A 1 425 ? 3.309 -33.844 4.816 1 98.56 425 ALA A N 1
ATOM 3194 C CA . ALA A 1 425 ? 2.25 -32.906 4.461 1 98.56 425 ALA A CA 1
ATOM 3195 C C . ALA A 1 425 ? 2.219 -32.656 2.953 1 98.56 425 ALA A C 1
ATOM 3197 O O . ALA A 1 425 ? 1.146 -32.469 2.369 1 98.56 425 ALA A O 1
ATOM 3198 N N . LEU A 1 426 ? 3.402 -32.594 2.348 1 98.75 426 LEU A N 1
ATOM 3199 C CA . LEU A 1 426 ? 3.467 -32.406 0.9 1 98.75 426 LEU A CA 1
ATOM 3200 C C . LEU A 1 426 ? 2.828 -33.594 0.183 1 98.75 426 LEU A C 1
ATOM 3202 O O . LEU A 1 426 ? 2.094 -33.406 -0.792 1 98.75 426 LEU A O 1
ATOM 3206 N N . GLU A 1 427 ? 3.152 -34.781 0.671 1 98.5 427 GLU A N 1
ATOM 3207 C CA . GLU A 1 427 ? 2.547 -35.969 0.084 1 98.5 427 GLU A CA 1
ATOM 3208 C C . GLU A 1 427 ? 1.029 -35.938 0.24 1 98.5 427 GLU A C 1
ATOM 3210 O O . GLU A 1 427 ? 0.3 -36.312 -0.687 1 98.5 427 GLU A O 1
ATOM 3215 N N . GLU A 1 428 ? 0.586 -35.562 1.409 1 98.56 428 GLU A N 1
ATOM 3216 C CA . GLU A 1 428 ? -0.845 -35.438 1.662 1 98.56 428 GLU A CA 1
ATOM 3217 C C . GLU A 1 428 ? -1.476 -34.406 0.711 1 98.56 428 GLU A C 1
ATOM 3219 O O . GLU A 1 428 ? -2.551 -34.656 0.161 1 98.56 428 GLU A O 1
ATOM 3224 N N . LEU A 1 429 ? -0.817 -33.344 0.511 1 98.81 429 LEU A N 1
ATOM 3225 C CA . LEU A 1 429 ? -1.295 -32.281 -0.365 1 98.81 429 LEU A CA 1
ATOM 3226 C C . LEU A 1 429 ? -1.412 -32.75 -1.804 1 98.81 429 LEU A C 1
ATOM 3228 O O . LEU A 1 429 ? -2.461 -32.594 -2.434 1 98.81 429 LEU A O 1
ATOM 3232 N N . LEU A 1 430 ? -0.347 -33.344 -2.299 1 98.81 430 LEU A N 1
ATOM 3233 C CA . LEU A 1 430 ? -0.311 -33.812 -3.686 1 98.81 430 LEU A CA 1
ATOM 3234 C C . LEU A 1 430 ? -1.344 -34.906 -3.924 1 98.81 430 LEU A C 1
ATOM 3236 O O . LEU A 1 430 ? -2.049 -34.875 -4.934 1 98.81 430 LEU A O 1
ATOM 3240 N N . SER A 1 431 ? -1.446 -35.812 -2.979 1 98.62 431 SER A N 1
ATOM 3241 C CA . SER A 1 431 ? -2.422 -36.906 -3.094 1 98.62 431 SER A CA 1
ATOM 3242 C C . SER A 1 431 ? -3.848 -36.375 -3.051 1 98.62 431 SER A C 1
ATOM 3244 O O . SER A 1 431 ? -4.723 -36.844 -3.775 1 98.62 431 SER A O 1
ATOM 3246 N N . GLY A 1 432 ? -4.074 -35.438 -2.135 1 98.69 432 GLY A N 1
ATOM 3247 C CA . GLY A 1 432 ? -5.391 -34.812 -2.039 1 98.69 432 GLY A CA 1
ATOM 3248 C C . GLY A 1 432 ? -5.789 -34.062 -3.289 1 98.69 432 GLY A C 1
ATOM 3249 O O . GLY A 1 432 ? -6.945 -34.094 -3.707 1 98.69 432 GLY A O 1
ATOM 3250 N N . VAL A 1 433 ? -4.855 -33.312 -3.869 1 98.75 433 VAL A N 1
ATOM 3251 C CA . VAL A 1 433 ? -5.105 -32.594 -5.113 1 98.75 433 VAL A CA 1
ATOM 3252 C C . VAL A 1 433 ? -5.453 -33.594 -6.223 1 98.75 433 VAL A C 1
ATOM 3254 O O . VAL A 1 433 ? -6.422 -33.406 -6.957 1 98.75 433 VAL A O 1
ATOM 3257 N N . GLU A 1 434 ? -4.672 -34.656 -6.309 1 98.5 434 GLU A N 1
ATOM 3258 C CA . GLU A 1 434 ? -4.902 -35.656 -7.324 1 98.5 434 GLU A CA 1
ATOM 3259 C C . GLU A 1 434 ? -6.285 -36.281 -7.176 1 98.5 434 GLU A C 1
ATOM 3261 O O . GLU A 1 434 ? -7.02 -36.438 -8.156 1 98.5 434 GLU A O 1
ATOM 3266 N N . ALA A 1 435 ? -6.613 -36.656 -5.957 1 98.5 435 ALA A N 1
ATOM 3267 C CA . ALA A 1 435 ? -7.918 -37.25 -5.695 1 98.5 435 ALA A CA 1
ATOM 3268 C C . ALA A 1 435 ? -9.047 -36.312 -6.055 1 98.5 435 ALA A C 1
ATOM 3270 O O . ALA A 1 435 ? -10.094 -36.719 -6.559 1 98.5 435 ALA A O 1
ATOM 3271 N N . SER A 1 436 ? -8.875 -35.031 -5.758 1 98.44 436 SER A N 1
ATOM 3272 C CA . SER A 1 436 ? -9.883 -34.031 -6.059 1 98.44 436 SER A CA 1
ATOM 3273 C C . SER A 1 436 ? -10.047 -33.844 -7.562 1 98.44 436 SER A C 1
ATOM 3275 O O . SER A 1 436 ? -11.172 -33.688 -8.055 1 98.44 436 SER A O 1
ATOM 3277 N N . LEU A 1 437 ? -8.922 -33.844 -8.273 1 98.06 437 LEU A N 1
ATOM 3278 C CA . LEU A 1 437 ? -8.953 -33.75 -9.727 1 98.06 437 LEU A CA 1
ATOM 3279 C C . LEU A 1 437 ? -9.641 -34.969 -10.336 1 98.06 437 LEU A C 1
ATOM 3281 O O . LEU A 1 437 ? -10.43 -34.812 -11.273 1 98.06 437 LEU A O 1
ATOM 3285 N N . GLN A 1 438 ? -9.422 -36.125 -9.812 1 97.81 438 GLN A N 1
ATOM 3286 C CA . GLN A 1 438 ? -10.039 -37.375 -10.289 1 97.81 438 GLN A CA 1
ATOM 3287 C C . GLN A 1 438 ? -11.547 -37.344 -10.102 1 97.81 438 GLN A C 1
ATOM 3289 O O . GLN A 1 438 ? -12.305 -37.75 -10.984 1 97.81 438 GLN A O 1
ATOM 3294 N N . GLU A 1 439 ? -11.883 -36.875 -8.938 1 96.69 439 GLU A N 1
ATOM 3295 C CA . GLU A 1 439 ? -13.312 -36.781 -8.641 1 96.69 439 GLU A CA 1
ATOM 3296 C C . GLU A 1 439 ? -14.031 -35.906 -9.656 1 96.69 439 GLU A C 1
ATOM 3298 O O . GLU A 1 439 ? -15.109 -36.281 -10.141 1 96.69 439 GLU A O 1
ATOM 3303 N N . VAL A 1 440 ? -13.469 -34.781 -9.961 1 94.19 440 VAL A N 1
ATOM 3304 C CA . VAL A 1 440 ? -14.117 -33.812 -10.844 1 94.19 440 VAL A CA 1
ATOM 3305 C C . VAL A 1 440 ? -14.062 -34.312 -12.289 1 94.19 440 VAL A C 1
ATOM 3307 O O . VAL A 1 440 ? -14.992 -34.094 -13.062 1 94.19 440 VAL A O 1
ATOM 3310 N N . ALA A 1 441 ? -13.031 -34.969 -12.688 1 91.19 441 ALA A N 1
ATOM 3311 C CA . ALA A 1 441 ? -12.898 -35.531 -14.039 1 91.19 441 ALA A CA 1
ATOM 3312 C C . ALA A 1 441 ? -13.891 -36.688 -14.258 1 91.19 441 ALA A C 1
ATOM 3314 O O . ALA A 1 441 ? -14.367 -36.875 -15.375 1 91.19 441 ALA A O 1
ATOM 3315 N N . GLY A 1 442 ? -14.117 -37.625 -13.266 1 84.5 442 GLY A N 1
ATOM 3316 C CA . GLY A 1 442 ? -15.008 -38.75 -13.375 1 84.5 442 GLY A CA 1
ATOM 3317 C C . GLY A 1 442 ? -16.469 -38.375 -13.203 1 84.5 442 GLY A C 1
ATOM 3318 O O . GLY A 1 442 ? -17.344 -39.219 -13.438 1 84.5 442 GLY A O 1
ATOM 3319 N N . GLY A 1 443 ? -16.844 -37.219 -12.758 1 69.12 443 GLY A N 1
ATOM 3320 C CA . GLY A 1 443 ? -18.234 -36.812 -12.57 1 69.12 443 GLY A CA 1
ATOM 3321 C C . GLY A 1 443 ? -18.703 -35.812 -13.602 1 69.12 443 GLY A C 1
ATOM 3322 O O . GLY A 1 443 ? -17.875 -35.188 -14.289 1 69.12 443 GLY A O 1
ATOM 3323 N N . MET B 1 1 ? 23.734 -2.404 18.5 1 90 1 MET B N 1
ATOM 3324 C CA . MET B 1 1 ? 24.812 -1.821 17.703 1 90 1 MET B CA 1
ATOM 3325 C C . MET B 1 1 ? 25.078 -0.377 18.125 1 90 1 MET B C 1
ATOM 3327 O O . MET B 1 1 ? 24.188 0.294 18.641 1 90 1 MET B O 1
ATOM 3331 N N . LYS B 1 2 ? 26.391 0.009 17.859 1 94.38 2 LYS B N 1
ATOM 3332 C CA . LYS B 1 2 ? 26.703 1.414 18.094 1 94.38 2 LYS B CA 1
ATOM 3333 C C . LYS B 1 2 ? 26.031 2.312 17.062 1 94.38 2 LYS B C 1
ATOM 3335 O O . LYS B 1 2 ? 25.828 1.905 15.922 1 94.38 2 LYS B O 1
ATOM 3340 N N . ARG B 1 3 ? 25.656 3.502 17.484 1 97.12 3 ARG B N 1
ATOM 3341 C CA . ARG B 1 3 ? 25.016 4.504 16.625 1 97.12 3 ARG B CA 1
ATOM 3342 C C . ARG B 1 3 ? 25.781 4.656 15.312 1 97.12 3 ARG B C 1
ATOM 3344 O O . ARG B 1 3 ? 25.172 4.637 14.242 1 97.12 3 ARG B O 1
ATOM 3351 N N . ALA B 1 4 ? 27.047 4.766 15.391 1 97.25 4 ALA B N 1
ATOM 3352 C CA . ALA B 1 4 ? 27.875 5.031 14.211 1 97.25 4 ALA B CA 1
ATOM 3353 C C . ALA B 1 4 ? 27.766 3.896 13.195 1 97.25 4 ALA B C 1
ATOM 3355 O O . ALA B 1 4 ? 27.781 4.137 11.984 1 97.25 4 ALA B O 1
ATOM 3356 N N . ASP B 1 5 ? 27.688 2.672 13.672 1 98 5 ASP B N 1
ATOM 3357 C CA . ASP B 1 5 ? 27.562 1.513 12.789 1 98 5 ASP B CA 1
ATOM 3358 C C . ASP B 1 5 ? 26.203 1.505 12.094 1 98 5 ASP B C 1
ATOM 3360 O O . ASP B 1 5 ? 26.109 1.202 10.906 1 98 5 ASP B O 1
ATOM 3364 N N . ILE B 1 6 ? 25.156 1.833 12.828 1 98.38 6 ILE B N 1
ATOM 3365 C CA . ILE B 1 6 ? 23.812 1.893 12.273 1 98.38 6 ILE B CA 1
ATOM 3366 C C . ILE B 1 6 ? 23.734 2.955 11.18 1 98.38 6 ILE B C 1
ATOM 3368 O O . ILE B 1 6 ? 23.234 2.697 10.086 1 98.38 6 ILE B O 1
ATOM 3372 N N . VAL B 1 7 ? 24.25 4.102 11.461 1 98.25 7 VAL B N 1
ATOM 3373 C CA . VAL B 1 7 ? 24.219 5.223 10.523 1 98.25 7 VAL B CA 1
ATOM 3374 C C . VAL B 1 7 ? 25.047 4.883 9.281 1 98.25 7 VAL B C 1
ATOM 3376 O O . VAL B 1 7 ? 24.656 5.227 8.164 1 98.25 7 VAL B O 1
ATOM 3379 N N . GLY B 1 8 ? 26.219 4.203 9.492 1 98.44 8 GLY B N 1
ATOM 3380 C CA . GLY B 1 8 ? 27.031 3.783 8.367 1 98.44 8 GLY B CA 1
ATOM 3381 C C . GLY B 1 8 ? 26.297 2.871 7.406 1 98.44 8 GLY B C 1
ATOM 3382 O O . GLY B 1 8 ? 26.328 3.082 6.191 1 98.44 8 GLY B O 1
ATOM 3383 N N . LEU B 1 9 ? 25.625 1.841 7.914 1 98.69 9 LEU B N 1
ATOM 3384 C CA . LEU B 1 9 ? 24.844 0.921 7.094 1 98.69 9 LEU B CA 1
ATOM 3385 C C . LEU B 1 9 ? 23.672 1.642 6.441 1 98.69 9 LEU B C 1
ATOM 3387 O O . LEU B 1 9 ? 23.375 1.399 5.27 1 98.69 9 LEU B O 1
ATOM 3391 N N . ASP B 1 10 ? 23.078 2.508 7.234 1 98.62 10 ASP B N 1
ATOM 3392 C CA . ASP B 1 10 ? 21.938 3.281 6.758 1 98.62 10 ASP B CA 1
ATOM 3393 C C . ASP B 1 10 ? 22.312 4.125 5.543 1 98.62 10 ASP B C 1
ATOM 3395 O O . ASP B 1 10 ? 21.672 4.039 4.496 1 98.62 10 ASP B O 1
ATOM 3399 N N . LYS B 1 11 ? 23.359 4.938 5.645 1 98.38 11 LYS B N 1
ATOM 3400 C CA . LYS B 1 11 ? 23.781 5.832 4.574 1 98.38 11 LYS B CA 1
ATOM 3401 C C . LYS B 1 11 ? 24.297 5.047 3.369 1 98.38 11 LYS B C 1
ATOM 3403 O O . LYS B 1 11 ? 24.203 5.512 2.232 1 98.38 11 LYS B O 1
ATOM 3408 N N . ALA B 1 12 ? 24.688 3.797 3.604 1 98.5 12 ALA B N 1
ATOM 3409 C CA . ALA B 1 12 ? 25.25 2.979 2.535 1 98.5 12 ALA B CA 1
ATOM 3410 C C . ALA B 1 12 ? 24.156 2.293 1.729 1 98.5 12 ALA B C 1
ATOM 3412 O O . ALA B 1 12 ? 24.328 2.027 0.536 1 98.5 12 ALA B O 1
ATOM 3413 N N . HIS B 1 13 ? 22.969 2.047 2.408 1 98.75 13 HIS B N 1
ATOM 3414 C CA . HIS B 1 13 ? 22.094 1.096 1.725 1 98.75 13 HIS B CA 1
ATOM 3415 C C . HIS B 1 13 ? 20.656 1.57 1.733 1 98.75 13 HIS B C 1
ATOM 3417 O O . HIS B 1 13 ? 19.844 1.129 0.912 1 98.75 13 HIS B O 1
ATOM 3423 N N . VAL B 1 14 ? 20.25 2.377 2.676 1 98.75 14 VAL B N 1
ATOM 3424 C CA . VAL B 1 14 ? 18.859 2.754 2.799 1 98.75 14 VAL B CA 1
ATOM 3425 C C . VAL B 1 14 ? 18.562 3.973 1.923 1 98.75 14 VAL B C 1
ATOM 3427 O O . VAL B 1 14 ? 19.297 4.969 1.977 1 98.75 14 VAL B O 1
ATOM 3430 N N . TRP B 1 15 ? 17.656 3.934 1.003 1 98.69 15 TRP B N 1
ATOM 3431 C CA . TRP B 1 15 ? 17.094 5.07 0.276 1 98.69 15 TRP B CA 1
ATOM 3432 C C . TRP B 1 15 ? 15.859 5.613 0.98 1 98.69 15 TRP B C 1
ATOM 3434 O O . TRP B 1 15 ? 14.773 5.035 0.875 1 98.69 15 TRP B O 1
ATOM 3444 N N . HIS B 1 16 ? 15.984 6.734 1.711 1 98.12 16 HIS B N 1
ATOM 3445 C CA . HIS B 1 16 ? 14.961 7.285 2.596 1 98.12 16 HIS B CA 1
ATOM 3446 C C . HIS B 1 16 ? 13.844 7.957 1.802 1 98.12 16 HIS B C 1
ATOM 3448 O O . HIS B 1 16 ? 14.109 8.602 0.785 1 98.12 16 HIS B O 1
ATOM 3454 N N . PRO B 1 17 ? 12.641 7.828 2.293 1 96.5 17 PRO B N 1
ATOM 3455 C CA . PRO B 1 17 ? 11.531 8.562 1.682 1 96.5 17 PRO B CA 1
ATOM 3456 C C . PRO B 1 17 ? 11.664 10.078 1.859 1 96.5 17 PRO B C 1
ATOM 3458 O O . PRO B 1 17 ? 12.117 10.539 2.908 1 96.5 17 PRO B O 1
ATOM 3461 N N . TYR B 1 18 ? 11.312 10.867 0.811 1 94.25 18 TYR B N 1
ATOM 3462 C CA . TYR B 1 18 ? 11.227 12.32 0.853 1 94.25 18 TYR B CA 1
ATOM 3463 C C . TYR B 1 18 ? 12.539 12.938 1.328 1 94.25 18 TYR B C 1
ATOM 3465 O O . TYR B 1 18 ? 12.539 13.852 2.15 1 94.25 18 TYR B O 1
ATOM 3473 N N . THR B 1 19 ? 13.625 12.398 0.847 1 95.75 19 THR B N 1
ATOM 3474 C CA . THR B 1 19 ? 14.922 12.812 1.371 1 95.75 19 THR B CA 1
ATOM 3475 C C . THR B 1 19 ? 15.891 13.109 0.233 1 95.75 19 THR B C 1
ATOM 3477 O O . THR B 1 19 ? 16.062 12.289 -0.676 1 95.75 19 THR B O 1
ATOM 3480 N N . ALA B 1 20 ? 16.453 14.297 0.225 1 95.69 20 ALA B N 1
ATOM 3481 C CA . ALA B 1 20 ? 17.594 14.586 -0.644 1 95.69 20 ALA B CA 1
ATOM 3482 C C . ALA B 1 20 ? 18.828 13.805 -0.2 1 95.69 20 ALA B C 1
ATOM 3484 O O . ALA B 1 20 ? 19.594 14.273 0.649 1 95.69 20 ALA B O 1
ATOM 3485 N N . MET B 1 21 ? 19.125 12.719 -0.826 1 97.62 21 MET B N 1
ATOM 3486 C CA . MET B 1 21 ? 20.016 11.695 -0.293 1 97.62 21 MET B CA 1
ATOM 3487 C C . MET B 1 21 ? 21.453 12.172 -0.316 1 97.62 21 MET B C 1
ATOM 3489 O O . MET B 1 21 ? 22.266 11.781 0.537 1 97.62 21 MET B O 1
ATOM 3493 N N . GLU B 1 22 ? 21.844 13 -1.328 1 97.88 22 GLU B N 1
ATOM 3494 C CA . GLU B 1 22 ? 23.203 13.492 -1.315 1 97.88 22 GLU B CA 1
ATOM 3495 C C . GLU B 1 22 ? 23.5 14.273 -0.036 1 97.88 22 GLU B C 1
ATOM 3497 O O . GLU B 1 22 ? 24.5 14.016 0.638 1 97.88 22 GLU B O 1
ATOM 3502 N N . ALA B 1 23 ? 22.656 15.188 0.274 1 96.06 23 ALA B N 1
ATOM 3503 C CA . ALA B 1 23 ? 22.812 15.969 1.498 1 96.06 23 ALA B CA 1
ATOM 3504 C C . ALA B 1 23 ? 22.688 15.078 2.734 1 96.06 23 ALA B C 1
ATOM 3506 O O . ALA B 1 23 ? 23.391 15.273 3.721 1 96.06 23 ALA B O 1
ATOM 3507 N N . TYR B 1 24 ? 21.781 14.148 2.695 1 96.62 24 TYR B N 1
ATOM 3508 C CA . TYR B 1 24 ? 21.594 13.234 3.814 1 96.62 24 TYR B CA 1
ATOM 3509 C C . TYR B 1 24 ? 22.875 12.461 4.117 1 96.62 24 TYR B C 1
ATOM 3511 O O . TYR B 1 24 ? 23.297 12.398 5.27 1 96.62 24 TYR B O 1
ATOM 3519 N N . ILE B 1 25 ? 23.469 11.898 3.1 1 97.5 25 ILE B N 1
ATOM 3520 C CA . ILE B 1 25 ? 24.656 11.07 3.256 1 97.5 25 ILE B CA 1
ATOM 3521 C C . ILE B 1 25 ? 25.844 11.93 3.703 1 97.5 25 ILE B C 1
ATOM 3523 O O . ILE B 1 25 ? 26.594 11.539 4.594 1 97.5 25 ILE B O 1
ATOM 3527 N N . ALA B 1 26 ? 25.938 13.109 3.172 1 97 26 ALA B N 1
ATOM 3528 C CA . ALA B 1 26 ? 27.125 13.945 3.379 1 97 26 ALA B CA 1
ATOM 3529 C C . ALA B 1 26 ? 27.031 14.695 4.703 1 97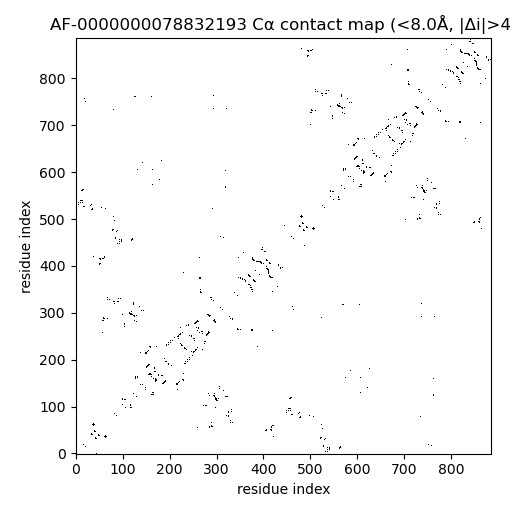 26 ALA B C 1
ATOM 3531 O O . ALA B 1 26 ? 28.047 14.875 5.383 1 97 26 ALA B O 1
ATOM 3532 N N . GLU B 1 27 ? 25.781 15.125 5.051 1 94.75 27 GLU B N 1
ATOM 3533 C CA . GLU B 1 27 ? 25.734 16.203 6.035 1 94.75 27 GLU B CA 1
ATOM 3534 C C . GLU B 1 27 ? 24.812 15.844 7.199 1 94.75 27 GLU B C 1
ATOM 3536 O O . GLU B 1 27 ? 24.953 16.375 8.297 1 94.75 27 GLU B O 1
ATOM 3541 N N . THR B 1 28 ? 23.875 14.992 6.965 1 93.62 28 THR B N 1
ATOM 3542 C CA . THR B 1 28 ? 22.828 14.812 7.961 1 93.62 28 THR B CA 1
ATOM 3543 C C . THR B 1 28 ? 23.281 13.859 9.062 1 93.62 28 THR B C 1
ATOM 3545 O O . THR B 1 28 ? 23.875 12.812 8.789 1 93.62 28 THR B O 1
ATOM 3548 N N . ASP B 1 29 ? 23.125 14.32 10.273 1 92.88 29 ASP B N 1
ATOM 3549 C CA . ASP B 1 29 ? 23.203 13.422 11.414 1 92.88 29 ASP B CA 1
ATOM 3550 C C . ASP B 1 29 ? 21.812 12.906 11.812 1 92.88 29 ASP B C 1
ATOM 3552 O O . ASP B 1 29 ? 21.125 13.523 12.625 1 92.88 29 ASP B O 1
ATOM 3556 N N . PRO B 1 30 ? 21.453 11.805 11.289 1 94.69 30 PRO B N 1
ATOM 3557 C CA . PRO B 1 30 ? 20.062 11.367 11.5 1 94.69 30 PRO B CA 1
ATOM 3558 C C . PRO B 1 30 ? 19.797 10.945 12.945 1 94.69 30 PRO B C 1
ATOM 3560 O O . PRO B 1 30 ? 20.703 10.453 13.625 1 94.69 30 PRO B O 1
ATOM 3563 N N . LEU B 1 31 ? 18.578 11.227 13.375 1 95.88 31 LEU B N 1
ATOM 3564 C CA . LEU B 1 31 ? 18.109 10.625 14.625 1 95.88 31 LEU B CA 1
ATOM 3565 C C . LEU B 1 31 ? 18.031 9.109 14.5 1 95.88 31 LEU B C 1
ATOM 3567 O O . LEU B 1 31 ? 17.438 8.594 13.547 1 95.88 31 LEU B O 1
ATOM 3571 N N . VAL B 1 32 ? 18.672 8.367 15.375 1 98.12 32 VAL B N 1
ATOM 3572 C CA . VAL B 1 32 ? 18.594 6.914 15.438 1 98.12 32 VAL B CA 1
ATOM 3573 C C . VAL B 1 32 ? 17.703 6.492 16.609 1 98.12 32 VAL B C 1
ATOM 3575 O O . VAL B 1 32 ? 18.172 6.387 17.75 1 98.12 32 VAL B O 1
ATOM 3578 N N . VAL B 1 33 ? 16.469 6.18 16.344 1 98.38 33 VAL B N 1
ATOM 3579 C CA . VAL B 1 33 ? 15.5 5.871 17.391 1 98.38 33 VAL B CA 1
ATOM 3580 C C . VAL B 1 33 ? 15.562 4.383 17.719 1 98.38 33 VAL B C 1
ATOM 3582 O O . VAL B 1 33 ? 15.602 3.537 16.828 1 98.38 33 VAL B O 1
ATOM 3585 N N . VAL B 1 34 ? 15.547 4.031 19 1 98.19 34 VAL B N 1
ATOM 3586 C CA . VAL B 1 34 ? 15.695 2.637 19.406 1 98.19 34 VAL B CA 1
ATOM 3587 C C . VAL B 1 34 ? 14.492 2.209 20.234 1 98.19 34 VAL B C 1
ATOM 3589 O O . VAL B 1 34 ? 14.219 1.013 20.391 1 98.19 34 VAL B O 1
ATOM 3592 N N . ARG B 1 35 ? 13.766 3.227 20.75 1 98.12 35 ARG B N 1
ATOM 3593 C CA . ARG B 1 35 ? 12.625 2.936 21.609 1 98.12 35 ARG B CA 1
ATOM 3594 C C . ARG B 1 35 ? 11.609 4.07 21.578 1 98.12 35 ARG B C 1
ATOM 3596 O O . ARG B 1 35 ? 11.969 5.23 21.359 1 98.12 35 ARG B O 1
ATOM 3603 N N . SER B 1 36 ? 10.328 3.73 21.75 1 98 36 SER B N 1
ATOM 3604 C CA . SER B 1 36 ? 9.281 4.734 21.875 1 98 36 SER B CA 1
ATOM 3605 C C . SER B 1 36 ? 8.289 4.363 22.969 1 98 36 SER B C 1
ATOM 3607 O O . SER B 1 36 ? 8.102 3.184 23.281 1 98 36 SER B O 1
ATOM 3609 N N . GLU B 1 37 ? 7.707 5.297 23.625 1 97.06 37 GLU B N 1
ATOM 3610 C CA . GLU B 1 37 ? 6.723 5.078 24.688 1 97.06 37 GLU B CA 1
ATOM 3611 C C . GLU B 1 37 ? 5.941 6.355 24.984 1 97.06 37 GLU B C 1
ATOM 3613 O O . GLU B 1 37 ? 6.531 7.426 25.141 1 97.06 37 GLU B O 1
ATOM 3618 N N . GLY B 1 38 ? 4.664 6.172 25.109 1 97.19 38 GLY B N 1
ATOM 3619 C CA . GLY B 1 38 ? 3.863 7.359 25.344 1 97.19 38 GLY B CA 1
ATOM 3620 C C . GLY B 1 38 ? 4.039 8.422 24.281 1 97.19 38 GLY B C 1
ATOM 3621 O O . GLY B 1 38 ? 3.879 8.156 23.094 1 97.19 38 GLY B O 1
ATOM 3622 N N . ALA B 1 39 ? 4.441 9.602 24.734 1 97.94 39 ALA B N 1
ATOM 3623 C CA . ALA B 1 39 ? 4.629 10.711 23.797 1 97.94 39 ALA B CA 1
ATOM 3624 C C . ALA B 1 39 ? 6.098 10.875 23.422 1 97.94 39 ALA B C 1
ATOM 3626 O O . ALA B 1 39 ? 6.484 11.875 22.812 1 97.94 39 ALA B O 1
ATOM 3627 N N . TYR B 1 40 ? 6.945 9.812 23.703 1 98.31 40 TYR B N 1
ATOM 3628 C CA . TYR B 1 40 ? 8.383 10.055 23.641 1 98.31 40 TYR B CA 1
ATOM 3629 C C . TYR B 1 40 ? 9.062 9.039 22.719 1 98.31 40 TYR B C 1
ATOM 3631 O O . TYR B 1 40 ? 8.648 7.883 22.656 1 98.31 40 TYR B O 1
ATOM 3639 N N . LEU B 1 41 ? 10.086 9.477 22.078 1 97.88 41 LEU B N 1
ATOM 3640 C CA . LEU B 1 41 ? 11.07 8.68 21.359 1 97.88 41 LEU B CA 1
ATOM 3641 C C . LEU B 1 41 ? 12.406 8.672 22.109 1 97.88 41 LEU B C 1
ATOM 3643 O O . LEU B 1 41 ? 12.766 9.664 22.75 1 97.88 41 LEU B O 1
ATOM 3647 N N . HIS B 1 42 ? 13.07 7.629 22.016 1 98.12 42 HIS B N 1
ATOM 3648 C CA . HIS B 1 42 ? 14.406 7.508 22.578 1 98.12 42 HIS B CA 1
ATOM 3649 C C . HIS B 1 42 ? 15.43 7.129 21.516 1 98.12 42 HIS B C 1
ATOM 3651 O O . HIS B 1 42 ? 15.211 6.188 20.75 1 98.12 42 HIS B O 1
ATOM 3657 N N . ASP B 1 43 ? 16.531 7.84 21.484 1 97.31 43 ASP B N 1
ATOM 3658 C CA . ASP B 1 43 ? 17.531 7.559 20.469 1 97.31 43 ASP B CA 1
ATOM 3659 C C . ASP B 1 43 ? 18.625 6.641 21 1 97.31 43 ASP B C 1
ATOM 3661 O O . ASP B 1 43 ? 18.594 6.23 22.156 1 97.31 43 ASP B O 1
ATOM 3665 N N . ALA B 1 44 ? 19.562 6.324 20.203 1 97.31 44 ALA B N 1
ATOM 3666 C CA . ALA B 1 44 ? 20.609 5.336 20.484 1 97.31 44 ALA B CA 1
ATOM 3667 C C . ALA B 1 44 ? 21.594 5.855 21.531 1 97.31 44 ALA B C 1
ATOM 3669 O O . ALA B 1 44 ? 22.344 5.078 22.125 1 97.31 44 ALA B O 1
ATOM 3670 N N . ASP B 1 45 ? 21.578 7.164 21.812 1 96.25 45 ASP B N 1
ATOM 3671 C CA . ASP B 1 45 ? 22.484 7.754 22.797 1 96.25 45 ASP B CA 1
ATOM 3672 C C . ASP B 1 45 ? 21.781 7.949 24.141 1 96.25 45 ASP B C 1
ATOM 3674 O O . ASP B 1 45 ? 22.375 8.461 25.094 1 96.25 45 ASP B O 1
ATOM 3678 N N . GLY B 1 46 ? 20.516 7.652 24.188 1 96.19 46 GLY B N 1
ATOM 3679 C CA . GLY B 1 46 ? 19.781 7.707 25.438 1 96.19 46 GLY B CA 1
ATOM 3680 C C . GLY B 1 46 ? 19 8.992 25.609 1 96.19 46 GLY B C 1
ATOM 3681 O O . GLY B 1 46 ? 18.344 9.195 26.641 1 96.19 46 GLY B O 1
ATOM 3682 N N . THR B 1 47 ? 19.031 9.852 24.656 1 97.25 47 THR B N 1
ATOM 3683 C CA . THR B 1 47 ? 18.281 11.094 24.719 1 97.25 47 THR B CA 1
ATOM 3684 C C . THR B 1 47 ? 16.797 10.844 24.406 1 97.25 47 THR B C 1
ATOM 3686 O O . THR B 1 47 ? 16.484 10.078 23.5 1 97.25 47 THR B O 1
ATOM 3689 N N . ARG B 1 48 ? 16.016 11.492 25.172 1 97.62 48 ARG B N 1
ATOM 3690 C CA . ARG B 1 48 ? 14.578 11.406 24.969 1 97.62 48 ARG B CA 1
ATOM 3691 C C . ARG B 1 48 ? 14.062 12.617 24.203 1 97.62 48 ARG B C 1
ATOM 3693 O O . ARG B 1 48 ? 14.516 13.742 24.422 1 97.62 48 ARG B O 1
ATOM 3700 N N . TYR B 1 49 ? 13.102 12.398 23.297 1 98.12 49 TYR B N 1
ATOM 3701 C CA . TYR B 1 49 ? 12.477 13.469 22.531 1 98.12 49 TYR B CA 1
ATOM 3702 C C . TYR B 1 49 ? 10.953 13.406 22.641 1 98.12 49 TYR B C 1
ATOM 3704 O O . TYR B 1 49 ? 10.359 12.344 22.469 1 98.12 49 TYR B O 1
ATOM 3712 N N . LEU B 1 50 ? 10.383 14.484 23 1 98.69 50 LEU B N 1
ATOM 3713 C CA . LEU B 1 50 ? 8.93 14.609 22.906 1 98.69 50 LEU B CA 1
ATOM 3714 C C . LEU B 1 50 ? 8.484 14.68 21.453 1 98.69 50 LEU B C 1
ATOM 3716 O O . LEU B 1 50 ? 8.914 15.562 20.719 1 98.69 50 LEU B O 1
ATOM 3720 N N . ASP B 1 51 ? 7.691 13.758 21.031 1 98.06 51 ASP B N 1
ATOM 3721 C CA . ASP B 1 51 ? 7.25 13.633 19.641 1 98.06 51 ASP B CA 1
ATOM 3722 C C . ASP B 1 51 ? 6.148 14.641 19.328 1 98.06 51 ASP B C 1
ATOM 3724 O O . ASP B 1 51 ? 4.98 14.422 19.656 1 98.06 51 ASP B O 1
ATOM 3728 N N . ALA B 1 52 ? 6.457 15.633 18.578 1 98.12 52 ALA B N 1
ATOM 3729 C CA . ALA B 1 52 ? 5.52 16.719 18.297 1 98.12 52 ALA B CA 1
ATOM 3730 C C . ALA B 1 52 ? 4.613 16.359 17.109 1 98.12 52 ALA B C 1
ATOM 3732 O O . ALA B 1 52 ? 3.631 17.062 16.844 1 98.12 52 ALA B O 1
ATOM 3733 N N . ASN B 1 53 ? 4.867 15.289 16.453 1 95.44 53 ASN B N 1
ATOM 3734 C CA . ASN B 1 53 ? 4.156 15.039 15.203 1 95.44 53 ASN B CA 1
ATOM 3735 C C . ASN B 1 53 ? 3.479 13.672 15.211 1 95.44 53 ASN B C 1
ATOM 3737 O O . ASN B 1 53 ? 2.824 13.297 14.234 1 95.44 53 ASN B O 1
ATOM 3741 N N . GLY B 1 54 ? 3.627 12.883 16.297 1 95.44 54 GLY B N 1
ATOM 3742 C CA . GLY B 1 54 ? 2.99 11.578 16.375 1 95.44 54 GLY B CA 1
ATOM 3743 C C . GLY B 1 54 ? 3.555 10.578 15.391 1 95.44 54 GLY B C 1
ATOM 3744 O O . GLY B 1 54 ? 2.805 9.852 14.742 1 95.44 54 GLY B O 1
ATOM 3745 N N . SER B 1 55 ? 4.855 10.594 15.242 1 94.62 55 SER B N 1
ATOM 3746 C CA . SER B 1 55 ? 5.535 9.688 14.32 1 94.62 55 SER B CA 1
ATOM 3747 C C . SER B 1 55 ? 4.895 9.734 12.938 1 94.62 55 SER B C 1
ATOM 3749 O O . SER B 1 55 ? 4.465 8.703 12.414 1 94.62 55 SER B O 1
ATOM 3751 N N . TRP B 1 56 ? 4.91 10.906 12.414 1 94.56 56 TRP B N 1
ATOM 3752 C CA . TRP B 1 56 ? 4.359 11.211 11.102 1 94.56 56 TRP B CA 1
ATOM 3753 C C . TRP B 1 56 ? 2.859 10.945 11.062 1 94.56 56 TRP B C 1
ATOM 3755 O O . TRP B 1 56 ? 2.365 10.258 10.164 1 94.56 56 TRP B O 1
ATOM 3765 N N . TRP B 1 57 ? 2.225 11.367 12.117 1 96.62 57 TRP B N 1
ATOM 3766 C CA . TRP B 1 57 ? 0.79 11.594 12.258 1 96.62 57 TRP B CA 1
ATOM 3767 C C . TRP B 1 57 ? 0.051 10.289 12.516 1 96.62 57 TRP B C 1
ATOM 3769 O O . TRP B 1 57 ? -1.175 10.227 12.398 1 96.62 57 TRP B O 1
ATOM 3779 N N . VAL B 1 58 ? 0.729 9.156 12.852 1 97.31 58 VAL B N 1
ATOM 3780 C CA . VAL B 1 58 ? 0.04 7.871 12.93 1 97.31 58 VAL B CA 1
ATOM 3781 C C . VAL B 1 58 ? -0.26 7.539 14.391 1 97.31 58 VAL B C 1
ATOM 3783 O O . VAL B 1 58 ? -1.221 6.828 14.688 1 97.31 58 VAL B O 1
ATOM 3786 N N . SER B 1 59 ? 0.542 8.008 15.352 1 97.31 59 SER B N 1
ATOM 3787 C CA . SER B 1 59 ? 0.462 7.578 16.734 1 97.31 59 SER B CA 1
ATOM 3788 C C . SER B 1 59 ? -0.486 8.469 17.531 1 97.31 59 SER B C 1
ATOM 3790 O O . SER B 1 59 ? -0.087 9.07 18.531 1 97.31 59 SER B O 1
ATOM 3792 N N . THR B 1 60 ? -1.743 8.422 17.203 1 97.81 60 THR B N 1
ATOM 3793 C CA . THR B 1 60 ? -2.736 9.289 17.844 1 97.81 60 THR B CA 1
ATOM 3794 C C . THR B 1 60 ? -2.953 8.898 19.297 1 97.81 60 THR B C 1
ATOM 3796 O O . THR B 1 60 ? -3.375 9.719 20.109 1 97.81 60 THR B O 1
ATOM 3799 N N . LEU B 1 61 ? -2.639 7.645 19.688 1 98.38 61 LEU B N 1
ATOM 3800 C CA . LEU B 1 61 ? -2.838 7.172 21.047 1 98.38 61 LEU B CA 1
ATOM 3801 C C . LEU B 1 61 ? -1.508 7.066 21.797 1 98.38 61 LEU B C 1
ATOM 3803 O O . LEU B 1 61 ? -1.424 6.418 22.844 1 98.38 61 LEU B O 1
ATOM 3807 N N . GLY B 1 62 ? -0.5 7.703 21.234 1 97.75 62 GLY B N 1
ATOM 3808 C CA . GLY B 1 62 ? 0.837 7.559 21.781 1 97.75 62 GLY B CA 1
ATOM 3809 C C . GLY B 1 62 ? 1.524 6.277 21.359 1 97.75 62 GLY B C 1
ATOM 3810 O O . GLY B 1 62 ? 0.92 5.438 20.688 1 97.75 62 GLY B O 1
ATOM 3811 N N . HIS B 1 63 ? 2.754 6.184 21.75 1 97.75 63 HIS B N 1
ATOM 3812 C CA . HIS B 1 63 ? 3.559 5.023 21.375 1 97.75 63 HIS B CA 1
ATOM 3813 C C . HIS B 1 63 ? 3.365 3.881 22.375 1 97.75 63 HIS B C 1
ATOM 3815 O O . HIS B 1 63 ? 3.258 4.109 23.578 1 97.75 63 HIS B O 1
ATOM 3821 N N . ARG B 1 64 ? 3.195 2.707 21.797 1 96.81 64 ARG B N 1
ATOM 3822 C CA . ARG B 1 64 ? 3.148 1.459 22.562 1 96.81 64 ARG B CA 1
ATOM 3823 C C . ARG B 1 64 ? 2.021 1.484 23.594 1 96.81 64 ARG B C 1
ATOM 3825 O O . ARG B 1 64 ? 2.242 1.195 24.766 1 96.81 64 ARG B O 1
ATOM 3832 N N . HIS B 1 65 ? 0.911 2.021 23.156 1 97.94 65 HIS B N 1
ATOM 3833 C CA . HIS B 1 65 ? -0.237 1.919 24.062 1 97.94 65 HIS B CA 1
ATOM 3834 C C . HIS B 1 65 ? -0.445 0.482 24.531 1 97.94 65 HIS B C 1
ATOM 3836 O O . HIS B 1 65 ? -0.552 -0.432 23.703 1 97.94 65 HIS B O 1
ATOM 3842 N N . PRO B 1 66 ? -0.53 0.215 25.812 1 97.94 66 PRO B N 1
ATOM 3843 C CA . PRO B 1 66 ? -0.507 -1.158 26.328 1 97.94 66 PRO B CA 1
ATOM 3844 C C . PRO B 1 66 ? -1.643 -2.014 25.766 1 97.94 66 PRO B C 1
ATOM 3846 O O . PRO B 1 66 ? -1.45 -3.201 25.5 1 97.94 66 PRO B O 1
ATOM 3849 N N . ARG B 1 67 ? -2.809 -1.474 25.594 1 98.44 67 ARG B N 1
ATOM 3850 C CA . ARG B 1 67 ? -3.947 -2.227 25.078 1 98.44 67 ARG B CA 1
ATOM 3851 C C . ARG B 1 67 ? -3.711 -2.654 23.641 1 98.44 67 ARG B C 1
ATOM 3853 O O . ARG B 1 67 ? -4.109 -3.75 23.234 1 98.44 67 ARG B O 1
ATOM 3860 N N . LEU B 1 68 ? -3.104 -1.805 22.812 1 98.62 68 LEU B N 1
ATOM 3861 C CA . LEU B 1 68 ? -2.818 -2.148 21.438 1 98.62 68 LEU B CA 1
ATOM 3862 C C . LEU B 1 68 ? -1.738 -3.225 21.344 1 98.62 68 LEU B C 1
ATOM 3864 O O . LEU B 1 68 ? -1.807 -4.113 20.5 1 98.62 68 LEU B O 1
ATOM 3868 N N . MET B 1 69 ? -0.724 -3.127 22.234 1 98.25 69 MET B N 1
ATOM 3869 C CA . MET B 1 69 ? 0.321 -4.148 22.281 1 98.25 69 MET B CA 1
ATOM 3870 C C . MET B 1 69 ? -0.262 -5.508 22.641 1 98.25 69 MET B C 1
ATOM 3872 O O . MET B 1 69 ? 0.141 -6.531 22.078 1 98.25 69 MET B O 1
ATOM 3876 N N . ARG B 1 70 ? -1.179 -5.492 23.562 1 98.5 70 ARG B N 1
ATOM 3877 C CA . ARG B 1 70 ? -1.845 -6.73 23.938 1 98.5 70 ARG B CA 1
ATOM 3878 C C . ARG B 1 70 ? -2.65 -7.305 22.781 1 98.5 70 ARG B C 1
ATOM 3880 O O . ARG B 1 70 ? -2.596 -8.508 22.516 1 98.5 70 ARG B O 1
ATOM 3887 N N . ALA B 1 71 ? -3.416 -6.473 22.078 1 98.69 71 ALA B N 1
ATOM 3888 C CA . ALA B 1 71 ? -4.203 -6.906 20.938 1 98.69 71 ALA B CA 1
ATOM 3889 C C . ALA B 1 71 ? -3.311 -7.531 19.859 1 98.69 71 ALA B C 1
ATOM 3891 O O . ALA B 1 71 ? -3.666 -8.547 19.266 1 98.69 71 ALA B O 1
ATOM 3892 N N . LEU B 1 72 ? -2.182 -6.879 19.609 1 98.62 72 LEU B N 1
ATOM 3893 C CA . LEU B 1 72 ? -1.222 -7.402 18.641 1 98.62 72 LEU B CA 1
ATOM 3894 C C . LEU B 1 72 ? -0.749 -8.797 19.047 1 98.62 72 LEU B C 1
ATOM 3896 O O . LEU B 1 72 ? -0.751 -9.719 18.234 1 98.62 72 LEU B O 1
ATOM 3900 N N . ALA B 1 73 ? -0.343 -8.906 20.281 1 98.12 73 ALA B N 1
ATOM 3901 C CA . ALA B 1 73 ? 0.206 -10.164 20.781 1 98.12 73 ALA B CA 1
ATOM 3902 C C . ALA B 1 73 ? -0.838 -11.281 20.719 1 98.12 73 ALA B C 1
ATOM 3904 O O . ALA B 1 73 ? -0.539 -12.398 20.297 1 98.12 73 ALA B O 1
ATOM 3905 N N . GLU B 1 74 ? -2.057 -10.992 21.172 1 98.5 74 GLU B N 1
ATOM 3906 C CA . GLU B 1 74 ? -3.127 -11.984 21.219 1 98.5 74 GLU B CA 1
ATOM 3907 C C . GLU B 1 74 ? -3.504 -12.445 19.812 1 98.5 74 GLU B C 1
ATOM 3909 O O . GLU B 1 74 ? -3.654 -13.648 19.562 1 98.5 74 GLU B O 1
ATOM 3914 N N . GLN B 1 75 ? -3.643 -11.539 18.906 1 98.56 75 GLN B N 1
ATOM 3915 C CA . GLN B 1 75 ? -3.998 -11.891 17.531 1 98.56 75 GLN B CA 1
ATOM 3916 C C . GLN B 1 75 ? -2.873 -12.672 16.859 1 98.56 75 GLN B C 1
ATOM 3918 O O . GLN B 1 75 ? -3.129 -13.633 16.125 1 98.56 75 GLN B O 1
ATOM 3923 N N . ALA B 1 76 ? -1.617 -12.203 17.047 1 98.25 76 ALA B N 1
ATOM 3924 C CA . ALA B 1 76 ? -0.465 -12.875 16.453 1 98.25 76 ALA B CA 1
ATOM 3925 C C . ALA B 1 76 ? -0.371 -14.328 16.922 1 98.25 76 ALA B C 1
ATOM 3927 O O . ALA B 1 76 ? 0.042 -15.203 16.172 1 98.25 76 ALA B O 1
ATOM 3928 N N . ALA B 1 77 ? -0.752 -14.547 18.141 1 97.56 77 ALA B N 1
ATOM 3929 C CA . ALA B 1 77 ? -0.658 -15.883 18.734 1 97.56 77 ALA B CA 1
ATOM 3930 C C . ALA B 1 77 ? -1.669 -16.828 18.109 1 97.56 77 ALA B C 1
ATOM 3932 O O . ALA B 1 77 ? -1.482 -18.047 18.141 1 97.56 77 ALA B O 1
ATOM 3933 N N . ALA B 1 78 ? -2.695 -16.297 17.516 1 97.81 78 ALA B N 1
ATOM 3934 C CA . ALA B 1 78 ? -3.75 -17.125 16.953 1 97.81 78 ALA B CA 1
ATOM 3935 C C . ALA B 1 78 ? -3.68 -17.156 15.43 1 97.81 78 ALA B C 1
ATOM 3937 O O . ALA B 1 78 ? -3.646 -18.219 14.82 1 97.81 78 ALA B O 1
ATOM 3938 N N . LEU B 1 79 ? -3.67 -16.062 14.852 1 98.06 79 LEU B N 1
ATOM 3939 C CA . LEU B 1 79 ? -3.803 -15.922 13.406 1 98.06 79 LEU B CA 1
ATOM 3940 C C . LEU B 1 79 ? -3.135 -14.633 12.922 1 98.06 79 LEU B C 1
ATOM 3942 O O . LEU B 1 79 ? -3.799 -13.609 12.758 1 98.06 79 LEU B O 1
ATOM 3946 N N . PRO B 1 80 ? -1.889 -14.734 12.539 1 97 80 PRO B N 1
ATOM 3947 C CA . PRO B 1 80 ? -1.209 -13.523 12.062 1 97 80 PRO B CA 1
ATOM 3948 C C . PRO B 1 80 ? -1.654 -13.109 10.664 1 97 80 PRO B C 1
ATOM 3950 O O . PRO B 1 80 ? -1.661 -11.922 10.344 1 97 80 PRO B O 1
ATOM 3953 N N . HIS B 1 81 ? -1.99 -14.109 9.883 1 96.06 81 HIS B N 1
ATOM 3954 C CA . HIS B 1 81 ? -2.383 -13.758 8.523 1 96.06 81 HIS B CA 1
ATOM 3955 C C . HIS B 1 81 ? -3.283 -14.82 7.914 1 96.06 81 HIS B C 1
ATOM 3957 O O . HIS B 1 81 ? -3.092 -16.016 8.164 1 96.06 81 HIS B O 1
ATOM 3963 N N . VAL B 1 82 ? -4.188 -14.359 7.184 1 96.19 82 VAL B N 1
ATOM 3964 C CA . VAL B 1 82 ? -4.926 -15.109 6.172 1 96.19 82 VAL B CA 1
ATOM 3965 C C . VAL B 1 82 ? -5.531 -14.148 5.152 1 96.19 82 VAL B C 1
ATOM 3967 O O . VAL B 1 82 ? -5.93 -13.031 5.5 1 96.19 82 VAL B O 1
ATOM 3970 N N . SER B 1 83 ? -5.516 -14.516 3.957 1 91.12 83 SER B N 1
ATOM 3971 C CA . SER B 1 83 ? -6.051 -13.641 2.918 1 91.12 83 SER B CA 1
ATOM 3972 C C . SER B 1 83 ? -7.566 -13.5 3.035 1 91.12 83 SER B C 1
ATOM 3974 O O . SER B 1 83 ? -8.242 -14.414 3.514 1 91.12 83 SER B O 1
ATOM 3976 N N . LEU B 1 84 ? -8.141 -12.422 2.525 1 94.44 84 LEU B N 1
ATOM 3977 C CA . LEU B 1 84 ? -9.57 -12.156 2.621 1 94.44 84 LEU B CA 1
ATOM 3978 C C . LEU B 1 84 ? -10.281 -12.531 1.323 1 94.44 84 LEU B C 1
ATOM 3980 O O . LEU B 1 84 ? -11.5 -12.406 1.222 1 94.44 84 LEU B O 1
ATOM 3984 N N . ALA B 1 85 ? -9.555 -12.969 0.387 1 86.56 85 ALA B N 1
ATOM 3985 C CA . ALA B 1 85 ? -10.18 -13.367 -0.869 1 86.56 85 ALA B CA 1
ATOM 3986 C C . ALA B 1 85 ? -10.828 -14.75 -0.744 1 86.56 85 ALA B C 1
ATOM 3988 O O . ALA B 1 85 ? -10.156 -15.773 -0.872 1 86.56 85 ALA B O 1
ATOM 3989 N N . GLY B 1 86 ? -12.102 -14.859 -0.508 1 81 86 GLY B N 1
ATOM 3990 C CA . GLY B 1 86 ? -12.82 -16.109 -0.334 1 81 86 GLY B CA 1
ATOM 3991 C C . GLY B 1 86 ? -12.781 -16.625 1.092 1 81 86 GLY B C 1
ATOM 3992 O O . GLY B 1 86 ? -13.352 -17.672 1.392 1 81 86 GLY B O 1
ATOM 3993 N N . ILE B 1 87 ? -12.078 -15.945 1.948 1 94 87 ILE B N 1
ATOM 3994 C CA . ILE B 1 87 ? -11.914 -16.266 3.359 1 94 87 ILE B CA 1
ATOM 3995 C C . ILE B 1 87 ? -12.273 -15.062 4.215 1 94 87 ILE B C 1
ATOM 3997 O O . ILE B 1 87 ? -12.133 -13.914 3.777 1 94 87 ILE B O 1
ATOM 4001 N N . THR B 1 88 ? -12.938 -15.297 5.32 1 97.44 88 THR B N 1
ATOM 4002 C CA . THR B 1 88 ? -13.133 -14.227 6.289 1 97.44 88 THR B CA 1
ATOM 4003 C C . THR B 1 88 ? -12.633 -14.641 7.668 1 97.44 88 THR B C 1
ATOM 4005 O O . THR B 1 88 ? -12.172 -15.773 7.852 1 97.44 88 THR B O 1
ATOM 4008 N N . HIS B 1 89 ? -12.5 -13.758 8.531 1 98.5 89 HIS B N 1
ATOM 4009 C CA . HIS B 1 89 ? -12.125 -13.969 9.93 1 98.5 89 HIS B CA 1
ATOM 4010 C C . HIS B 1 89 ? -12.789 -12.938 10.836 1 98.5 89 HIS B C 1
ATOM 4012 O O . HIS B 1 89 ? -13.211 -11.875 10.367 1 98.5 89 HIS B O 1
ATOM 4018 N N . GLU B 1 90 ? -12.852 -13.227 12.047 1 98.62 90 GLU B N 1
ATOM 4019 C CA . GLU B 1 90 ? -13.656 -12.5 13.023 1 98.62 90 GLU B CA 1
ATOM 4020 C C . GLU B 1 90 ? -13.219 -11.047 13.125 1 98.62 90 GLU B C 1
ATOM 4022 O O . GLU B 1 90 ? -14.047 -10.133 13.062 1 98.62 90 GLU B O 1
ATOM 4027 N N . PRO B 1 91 ? -11.945 -10.719 13.25 1 98.75 91 PRO B N 1
ATOM 4028 C CA . PRO B 1 91 ? -11.539 -9.32 13.414 1 98.75 91 PRO B CA 1
ATOM 4029 C C . PRO B 1 91 ? -11.945 -8.453 12.227 1 98.75 91 PRO B C 1
ATOM 4031 O O . PRO B 1 91 ? -12.383 -7.312 12.422 1 98.75 91 PRO B O 1
ATOM 4034 N N . ALA B 1 92 ? -11.852 -8.93 11.039 1 98.75 92 ALA B N 1
ATOM 4035 C CA . ALA B 1 92 ? -12.211 -8.133 9.867 1 98.75 92 ALA B CA 1
ATOM 4036 C C . ALA B 1 92 ? -13.711 -7.875 9.82 1 98.75 92 ALA B C 1
ATOM 4038 O O . ALA B 1 92 ? -14.148 -6.766 9.508 1 98.75 92 ALA B O 1
ATOM 4039 N N . ALA B 1 93 ? -14.492 -8.906 10.109 1 98.81 93 ALA B N 1
ATOM 4040 C CA . ALA B 1 93 ? -15.945 -8.781 10.086 1 98.81 93 ALA B CA 1
ATOM 4041 C C . ALA B 1 93 ? -16.422 -7.793 11.148 1 98.81 93 ALA B C 1
ATOM 4043 O O . ALA B 1 93 ? -17.25 -6.918 10.859 1 98.81 93 ALA B O 1
ATOM 4044 N N . LEU B 1 94 ? -15.891 -7.91 12.336 1 98.88 94 LEU B N 1
ATOM 4045 C CA . LEU B 1 94 ? -16.281 -7.043 13.438 1 98.88 94 LEU B CA 1
ATOM 4046 C C . LEU B 1 94 ? -15.852 -5.602 13.18 1 98.88 94 LEU B C 1
ATOM 4048 O O . LEU B 1 94 ? -16.609 -4.668 13.43 1 98.88 94 LEU B O 1
ATOM 4052 N N . LEU B 1 95 ? -14.664 -5.445 12.68 1 98.88 95 LEU B N 1
ATOM 4053 C CA . LEU B 1 95 ? -14.164 -4.102 12.422 1 98.88 95 LEU B CA 1
ATOM 4054 C C . LEU B 1 95 ? -15.039 -3.381 11.406 1 98.88 95 LEU B C 1
ATOM 4056 O O . LEU B 1 95 ? -15.344 -2.195 11.562 1 98.88 95 LEU B O 1
ATOM 4060 N N . ALA B 1 96 ? -15.391 -4.098 10.336 1 98.94 96 ALA B N 1
ATOM 4061 C CA . ALA B 1 96 ? -16.234 -3.48 9.312 1 98.94 96 ALA B CA 1
ATOM 4062 C C . ALA B 1 96 ? -17.547 -2.986 9.914 1 98.94 96 ALA B C 1
ATOM 4064 O O . ALA B 1 96 ? -18 -1.877 9.609 1 98.94 96 ALA B O 1
ATOM 4065 N N . SER B 1 97 ? -18.141 -3.791 10.711 1 98.81 97 SER B N 1
ATOM 4066 C CA . SER B 1 97 ? -19.375 -3.418 11.375 1 98.81 97 SER B CA 1
ATOM 4067 C C . SER B 1 97 ? -19.172 -2.219 12.297 1 98.81 97 SER B C 1
ATOM 4069 O O . SER B 1 97 ? -20 -1.305 12.328 1 98.81 97 SER B O 1
ATOM 4071 N N . GLU B 1 98 ? -18.125 -2.201 13.016 1 98.81 98 GLU B N 1
ATOM 4072 C CA . GLU B 1 98 ? -17.828 -1.118 13.953 1 98.81 98 GLU B CA 1
ATOM 4073 C C . GLU B 1 98 ? -17.562 0.19 13.211 1 98.81 98 GLU B C 1
ATOM 4075 O O . GLU B 1 98 ? -18 1.255 13.641 1 98.81 98 GLU B O 1
ATOM 4080 N N . LEU B 1 99 ? -16.828 0.133 12.109 1 98.94 99 LEU B N 1
ATOM 4081 C CA . LEU B 1 99 ? -16.562 1.319 11.305 1 98.94 99 LEU B CA 1
ATOM 4082 C C . LEU B 1 99 ? -17.859 1.868 10.711 1 98.94 99 LEU B C 1
ATOM 4084 O O . LEU B 1 99 ? -18.078 3.082 10.688 1 98.94 99 LEU B O 1
ATOM 4088 N N . ALA B 1 100 ? -18.703 0.975 10.219 1 98.75 100 ALA B N 1
ATOM 4089 C CA . ALA B 1 100 ? -20 1.399 9.688 1 98.75 100 ALA B CA 1
ATOM 4090 C C . ALA B 1 100 ? -20.828 2.082 10.766 1 98.75 100 ALA B C 1
ATOM 4092 O O . ALA B 1 100 ? -21.531 3.062 10.492 1 98.75 100 ALA B O 1
ATOM 4093 N N . ALA B 1 101 ? -20.734 1.621 11.945 1 98.31 101 ALA B N 1
ATOM 4094 C CA . ALA B 1 101 ? -21.547 2.109 13.055 1 98.31 101 ALA B CA 1
ATOM 4095 C C . ALA B 1 101 ? -21.125 3.514 13.469 1 98.31 101 ALA B C 1
ATOM 4097 O O . ALA B 1 101 ? -21.922 4.277 14.008 1 98.31 101 ALA B O 1
ATOM 4098 N N . ILE B 1 102 ? -19.891 3.852 13.211 1 98.19 102 ILE B N 1
ATOM 4099 C CA . ILE B 1 102 ? -19.438 5.16 13.664 1 98.19 102 ILE B CA 1
ATOM 4100 C C . ILE B 1 102 ? -19.25 6.082 12.461 1 98.19 102 ILE B C 1
ATOM 4102 O O . ILE B 1 102 ? -18.812 7.23 12.609 1 98.19 102 ILE B O 1
ATOM 4106 N N . ALA B 1 103 ? -19.531 5.625 11.266 1 98.62 103 ALA B N 1
ATOM 4107 C CA . ALA B 1 103 ? -19.328 6.402 10.047 1 98.62 103 ALA B CA 1
ATOM 4108 C C . ALA B 1 103 ? -20.172 7.684 10.07 1 98.62 103 ALA B C 1
ATOM 4110 O O . ALA B 1 103 ? -21.172 7.758 10.773 1 98.62 103 ALA B O 1
ATOM 4111 N N . PRO B 1 104 ? -19.719 8.742 9.305 1 98.62 104 PRO B N 1
ATOM 4112 C CA . PRO B 1 104 ? -20.516 9.961 9.227 1 98.62 104 PRO B CA 1
ATOM 4113 C C . PRO B 1 104 ? -21.969 9.68 8.852 1 98.62 104 PRO B C 1
ATOM 4115 O O . PRO B 1 104 ? -22.234 8.93 7.91 1 98.62 104 PRO B O 1
ATOM 4118 N N . GLY B 1 105 ? -22.859 10.18 9.602 1 97.75 105 GLY B N 1
ATOM 4119 C CA . GLY B 1 105 ? -24.281 10.062 9.289 1 97.75 105 GLY B CA 1
ATOM 4120 C C . GLY B 1 105 ? -24.906 8.812 9.875 1 97.75 105 GLY B C 1
ATOM 4121 O O . GLY B 1 105 ? -26.125 8.625 9.781 1 97.75 105 GLY B O 1
ATOM 4122 N N . SER B 1 106 ? -24.125 7.957 10.586 1 96.75 106 SER B N 1
ATOM 4123 C CA . SER B 1 106 ? -24.641 6.695 11.086 1 96.75 106 SER B CA 1
ATOM 4124 C C . SER B 1 106 ? -25.688 6.93 12.172 1 96.75 106 SER B C 1
ATOM 4126 O O . SER B 1 106 ? -26.578 6.09 12.383 1 96.75 106 SER B O 1
ATOM 4128 N N . ASP B 1 107 ? -25.625 8.078 12.797 1 94.25 107 ASP B N 1
ATOM 4129 C CA . ASP B 1 107 ? -26.547 8.383 13.883 1 94.25 107 ASP B CA 1
ATOM 4130 C C . ASP B 1 107 ? -27.75 9.172 13.375 1 94.25 107 ASP B C 1
ATOM 4132 O O . ASP B 1 107 ? -28.578 9.633 14.164 1 94.25 107 ASP B O 1
ATOM 4136 N N . ARG B 1 108 ? -27.875 9.344 12.078 1 95.56 108 ARG B N 1
ATOM 4137 C CA . ARG B 1 108 ? -28.984 10.07 11.484 1 95.56 108 ARG B CA 1
ATOM 4138 C C . ARG B 1 108 ? -30.047 9.109 10.969 1 95.56 108 ARG B C 1
ATOM 4140 O O . ARG B 1 108 ? -29.922 8.562 9.867 1 95.56 108 ARG B O 1
ATOM 4147 N N . PRO B 1 109 ? -31.125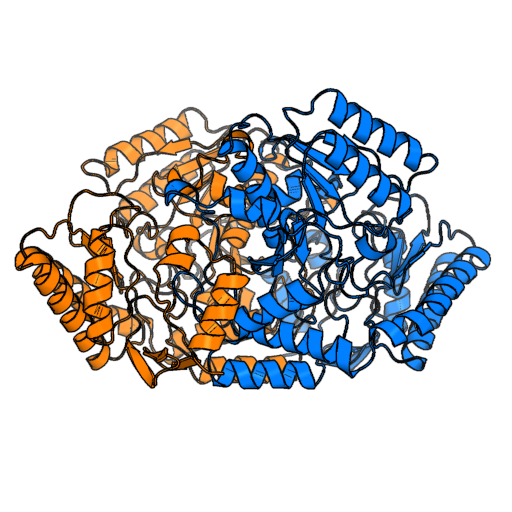 8.969 11.617 1 91.56 109 PRO B N 1
ATOM 4148 C CA . PRO B 1 109 ? -32.156 8.008 11.195 1 91.56 109 PRO B CA 1
ATOM 4149 C C . PRO B 1 109 ? -32.75 8.359 9.844 1 91.56 109 PRO B C 1
ATOM 4151 O O . PRO B 1 109 ? -33.188 7.473 9.109 1 91.56 109 PRO B O 1
ATOM 4154 N N . GLY B 1 110 ? -32.719 9.547 9.484 1 94.31 110 GLY B N 1
ATOM 4155 C CA . GLY B 1 110 ? -33.344 9.977 8.242 1 94.31 110 GLY B CA 1
ATOM 4156 C C . GLY B 1 110 ? -32.438 9.836 7.035 1 94.31 110 GLY B C 1
ATOM 4157 O O . GLY B 1 110 ? -32.875 10.07 5.902 1 94.31 110 GLY B O 1
ATOM 4158 N N . LEU B 1 111 ? -31.203 9.461 7.27 1 96.38 111 LEU B N 1
ATOM 4159 C CA . LEU B 1 111 ? -30.281 9.266 6.148 1 96.38 111 LEU B CA 1
ATOM 4160 C C . LEU B 1 111 ? -30.688 8.055 5.316 1 96.38 111 LEU B C 1
ATOM 4162 O O . LEU B 1 111 ? -30.828 6.953 5.844 1 96.38 111 LEU B O 1
ATOM 4166 N N . PRO B 1 112 ? -30.953 8.227 4.039 1 97.19 112 PRO B N 1
ATOM 4167 C CA . PRO B 1 112 ? -31.281 7.078 3.189 1 97.19 112 PRO B CA 1
ATOM 4168 C C . PRO B 1 112 ? -30.219 5.977 3.248 1 97.19 112 PRO B C 1
ATOM 4170 O O . PRO B 1 112 ? -29.031 6.27 3.312 1 97.19 112 PRO B O 1
ATOM 4173 N N . SER B 1 113 ? -30.672 4.766 3.164 1 96.75 113 SER B N 1
ATOM 4174 C CA . SER B 1 113 ? -29.766 3.621 3.227 1 96.75 113 SER B CA 1
ATOM 4175 C C . SER B 1 113 ? -28.688 3.709 2.148 1 96.75 113 SER B C 1
ATOM 4177 O O . SER B 1 113 ? -27.531 3.344 2.385 1 96.75 113 SER B O 1
ATOM 4179 N N . SER B 1 114 ? -29.078 4.18 1.019 1 97.88 114 SER B N 1
ATOM 4180 C CA . SER B 1 114 ? -28.172 4.27 -0.117 1 97.88 114 SER B CA 1
ATOM 4181 C C . SER B 1 114 ? -27.016 5.219 0.176 1 97.88 114 SER B C 1
ATOM 4183 O O . SER B 1 114 ? -25.938 5.117 -0.437 1 97.88 114 SER B O 1
ATOM 4185 N N . GLU B 1 115 ? -27.203 6.145 1.104 1 98.19 115 GLU B N 1
ATOM 4186 C CA . GLU B 1 115 ? -26.203 7.164 1.392 1 98.19 115 GLU B CA 1
ATOM 4187 C C . GLU B 1 115 ? -25.359 6.785 2.607 1 98.19 115 GLU B C 1
ATOM 4189 O O . GLU B 1 115 ? -24.375 7.457 2.918 1 98.19 115 GLU B O 1
ATOM 4194 N N . ARG B 1 116 ? -25.703 5.707 3.281 1 98.44 116 ARG B N 1
ATOM 4195 C CA . ARG B 1 116 ? -24.984 5.254 4.465 1 98.44 116 ARG B CA 1
ATOM 4196 C C . ARG B 1 116 ? -23.672 4.59 4.082 1 98.44 116 ARG B C 1
ATOM 4198 O O . ARG B 1 116 ? -23.609 3.791 3.145 1 98.44 116 ARG B O 1
ATOM 4205 N N . LEU B 1 117 ? -22.609 4.996 4.73 1 98.81 117 LEU B N 1
ATOM 4206 C CA . LEU B 1 117 ? -21.328 4.316 4.586 1 98.81 117 LEU B CA 1
ATOM 4207 C C . LEU B 1 117 ? -21.344 2.965 5.297 1 98.81 117 LEU B C 1
ATOM 4209 O O . LEU B 1 117 ? -20.859 2.844 6.422 1 98.81 117 LEU B O 1
ATOM 4213 N N . SER B 1 118 ? -21.781 1.926 4.566 1 98.31 118 SER B N 1
ATOM 4214 C CA . SER B 1 118 ? -22.094 0.658 5.219 1 98.31 118 SER B CA 1
ATOM 4215 C C . SER B 1 118 ? -21.094 -0.427 4.816 1 98.31 118 SER B C 1
ATOM 4217 O O . SER B 1 118 ? -21.094 -1.521 5.387 1 98.31 118 SER B O 1
ATOM 4219 N N . ARG B 1 119 ? -20.25 -0.138 3.816 1 98.88 119 ARG B N 1
ATOM 4220 C CA . ARG B 1 119 ? -19.344 -1.144 3.27 1 98.88 119 ARG B CA 1
ATOM 4221 C C . ARG B 1 119 ? -17.891 -0.742 3.48 1 98.88 119 ARG B C 1
ATOM 4223 O O . ARG B 1 119 ? -17.531 0.431 3.342 1 98.88 119 ARG B O 1
ATOM 4230 N N . VAL B 1 120 ? -17.078 -1.726 3.824 1 98.94 120 VAL B N 1
ATOM 4231 C CA . VAL B 1 120 ? -15.68 -1.447 4.125 1 98.94 120 VAL B CA 1
ATOM 4232 C C . VAL B 1 120 ? -14.781 -2.316 3.246 1 98.94 120 VAL B C 1
ATOM 4234 O O . VAL B 1 120 ? -14.883 -3.545 3.262 1 98.94 120 VAL B O 1
ATOM 4237 N N . PHE B 1 121 ? -13.938 -1.75 2.439 1 98.88 121 PHE B N 1
ATOM 4238 C CA . PHE B 1 121 ? -12.844 -2.404 1.729 1 98.88 121 PHE B CA 1
ATOM 4239 C C . PHE B 1 121 ? -11.508 -2.121 2.41 1 98.88 121 PHE B C 1
ATOM 4241 O O . PHE B 1 121 ? -11.133 -0.96 2.598 1 98.88 121 PHE B O 1
ATOM 4248 N N . TYR B 1 122 ? -10.773 -3.172 2.736 1 98.69 122 TYR B N 1
ATOM 4249 C CA . TYR B 1 122 ? -9.523 -3.01 3.477 1 98.69 122 TYR B CA 1
ATOM 4250 C C . TYR B 1 122 ? -8.336 -2.928 2.529 1 98.69 122 TYR B C 1
ATOM 4252 O O . TYR B 1 122 ? -8.297 -3.613 1.505 1 98.69 122 TYR B O 1
ATOM 4260 N N . SER B 1 123 ? -7.379 -2.111 2.861 1 97.81 123 SER B N 1
ATOM 4261 C CA . SER B 1 123 ? -6.062 -2.033 2.236 1 97.81 123 SER B CA 1
ATOM 4262 C C . SER B 1 123 ? -4.961 -1.906 3.283 1 97.81 123 SER B C 1
ATOM 4264 O O . SER B 1 123 ? -5.039 -2.514 4.352 1 97.81 123 SER B O 1
ATOM 4266 N N . ASP B 1 124 ? -3.805 -1.151 2.975 1 97 124 ASP B N 1
ATOM 4267 C CA . ASP B 1 124 ? -2.748 -1.218 3.98 1 97 124 ASP B CA 1
ATOM 4268 C C . ASP B 1 124 ? -2.098 0.149 4.184 1 97 124 ASP B C 1
ATOM 4270 O O . ASP B 1 124 ? -1.215 0.302 5.031 1 97 124 ASP B O 1
ATOM 4274 N N . ASN B 1 125 ? -2.469 1.17 3.438 1 97.44 125 ASN B N 1
ATOM 4275 C CA . ASN B 1 125 ? -1.977 2.523 3.676 1 97.44 125 ASN B CA 1
ATOM 4276 C C . ASN B 1 125 ? -2.906 3.572 3.072 1 97.44 125 ASN B C 1
ATOM 4278 O O . ASN B 1 125 ? -3.932 3.23 2.482 1 97.44 125 ASN B O 1
ATOM 4282 N N . GLY B 1 126 ? -2.584 4.883 3.293 1 98.06 126 GLY B N 1
ATOM 4283 C CA . GLY B 1 126 ? -3.426 5.961 2.801 1 98.06 126 GLY B CA 1
ATOM 4284 C C . GLY B 1 126 ? -3.504 6.012 1.287 1 98.06 126 GLY B C 1
ATOM 4285 O O . GLY B 1 126 ? -4.582 6.199 0.723 1 98.06 126 GLY B O 1
ATOM 4286 N N . SER B 1 127 ? -2.348 5.832 0.6 1 98.31 127 SER B N 1
ATOM 4287 C CA . SER B 1 127 ? -2.322 5.848 -0.859 1 98.31 127 SER B CA 1
ATOM 4288 C C . SER B 1 127 ? -3.248 4.785 -1.44 1 98.31 127 SER B C 1
ATOM 4290 O O . SER B 1 127 ? -4.004 5.055 -2.377 1 98.31 127 SER B O 1
ATOM 4292 N N . THR B 1 128 ? -3.191 3.578 -0.866 1 98.38 128 THR B N 1
ATOM 4293 C CA . THR B 1 128 ? -3.99 2.488 -1.417 1 98.38 128 THR B CA 1
ATOM 4294 C C . THR B 1 128 ? -5.461 2.658 -1.049 1 98.38 128 THR B C 1
ATOM 4296 O O . THR B 1 128 ? -6.348 2.281 -1.819 1 98.38 128 THR B O 1
ATOM 4299 N N . ALA B 1 129 ? -5.77 3.244 0.103 1 98.75 129 ALA B N 1
ATOM 4300 C CA . ALA B 1 129 ? -7.16 3.572 0.411 1 98.75 129 ALA B CA 1
ATOM 4301 C C . ALA B 1 129 ? -7.73 4.551 -0.613 1 98.75 129 ALA B C 1
ATOM 4303 O O . ALA B 1 129 ? -8.867 4.391 -1.062 1 98.75 129 ALA B O 1
ATOM 4304 N N . VAL B 1 130 ? -6.926 5.523 -1.011 1 98.88 130 VAL B N 1
ATOM 4305 C CA . VAL B 1 130 ? -7.328 6.512 -2.01 1 98.88 130 VAL B CA 1
ATOM 4306 C C . VAL B 1 130 ? -7.445 5.844 -3.377 1 98.88 130 VAL B C 1
ATOM 4308 O O . VAL B 1 130 ? -8.383 6.113 -4.129 1 98.88 130 VAL B O 1
ATOM 4311 N N . GLU B 1 131 ? -6.488 4.949 -3.689 1 98.69 131 GLU B N 1
ATOM 4312 C CA . GLU B 1 131 ? -6.539 4.18 -4.93 1 98.69 131 GLU B CA 1
ATOM 4313 C C . GLU B 1 131 ? -7.848 3.404 -5.043 1 98.69 131 GLU B C 1
ATOM 4315 O O . GLU B 1 131 ? -8.453 3.35 -6.117 1 98.69 131 GLU B O 1
ATOM 4320 N N . VAL B 1 132 ? -8.266 2.795 -3.971 1 98.81 132 VAL B N 1
ATOM 4321 C CA . VAL B 1 132 ? -9.508 2.027 -3.945 1 98.81 132 VAL B CA 1
ATOM 4322 C C . VAL B 1 132 ? -10.695 2.949 -4.23 1 98.81 132 VAL B C 1
ATOM 4324 O O . VAL B 1 132 ? -11.562 2.623 -5.039 1 98.81 132 VAL B O 1
ATOM 4327 N N . ALA B 1 133 ? -10.711 4.125 -3.615 1 98.94 133 ALA B N 1
ATOM 4328 C CA . ALA B 1 133 ? -11.805 5.074 -3.82 1 98.94 133 ALA B CA 1
ATOM 4329 C C . ALA B 1 133 ? -11.852 5.543 -5.273 1 98.94 133 ALA B C 1
ATOM 4331 O O . ALA B 1 133 ? -12.93 5.637 -5.863 1 98.94 133 ALA B O 1
ATOM 4332 N N . ILE B 1 134 ? -10.703 5.84 -5.844 1 98.81 134 ILE B N 1
ATOM 4333 C CA . ILE B 1 134 ? -10.617 6.281 -7.234 1 98.81 134 ILE B CA 1
ATOM 4334 C C . ILE B 1 134 ? -11.156 5.188 -8.156 1 98.81 134 ILE B C 1
ATOM 4336 O O . ILE B 1 134 ? -11.969 5.461 -9.039 1 98.81 134 ILE B O 1
ATOM 4340 N N . LYS B 1 135 ? -10.758 4.004 -7.953 1 98.69 135 LYS B N 1
ATOM 4341 C CA . LYS B 1 135 ? -11.172 2.887 -8.805 1 98.69 135 LYS B CA 1
ATOM 4342 C C . LYS B 1 135 ? -12.648 2.566 -8.617 1 98.69 135 LYS B C 1
ATOM 4344 O O . LYS B 1 135 ? -13.336 2.215 -9.578 1 98.69 135 LYS B O 1
ATOM 4349 N N . MET B 1 136 ? -13.133 2.631 -7.336 1 98.81 136 MET B N 1
ATOM 4350 C CA . MET B 1 136 ? -14.562 2.465 -7.098 1 98.81 136 MET B CA 1
ATOM 4351 C C . MET B 1 136 ? -15.367 3.473 -7.906 1 98.81 136 MET B C 1
ATOM 4353 O O . MET B 1 136 ? -16.312 3.104 -8.594 1 98.81 136 MET B O 1
ATOM 4357 N N . ALA B 1 137 ? -14.945 4.75 -7.855 1 98.81 137 ALA B N 1
ATOM 4358 C CA . ALA B 1 137 ? -15.68 5.805 -8.547 1 98.81 137 ALA B CA 1
ATOM 4359 C C . ALA B 1 137 ? -15.648 5.598 -10.055 1 98.81 137 ALA B C 1
ATOM 4361 O O . ALA B 1 137 ? -16.688 5.59 -10.711 1 98.81 137 ALA B O 1
ATOM 4362 N N . ALA B 1 138 ? -14.484 5.387 -10.578 1 98.38 138 ALA B N 1
ATOM 4363 C CA . ALA B 1 138 ? -14.312 5.246 -12.023 1 98.38 138 ALA B CA 1
ATOM 4364 C C . ALA B 1 138 ? -15.062 4.027 -12.547 1 98.38 138 ALA B C 1
ATOM 4366 O O . ALA B 1 138 ? -15.766 4.105 -13.555 1 98.38 138 ALA B O 1
ATOM 4367 N N . GLN B 1 139 ? -14.883 2.902 -11.914 1 98.5 139 GLN B N 1
ATOM 4368 C CA . GLN B 1 139 ? -15.516 1.671 -12.367 1 98.5 139 GLN B CA 1
ATOM 4369 C C . GLN B 1 139 ? -17.031 1.739 -12.203 1 98.5 139 GLN B C 1
ATOM 4371 O O . GLN B 1 139 ? -17.766 1.197 -13.031 1 98.5 139 GLN B O 1
ATOM 4376 N N . TYR B 1 140 ? -17.5 2.336 -11.102 1 98.75 140 TYR B N 1
ATOM 4377 C CA . TYR B 1 140 ? -18.938 2.529 -10.906 1 98.75 140 TYR B CA 1
ATOM 4378 C C . TYR B 1 140 ? -19.562 3.168 -12.141 1 98.75 140 TYR B C 1
ATOM 4380 O O . TYR B 1 140 ? -20.547 2.65 -12.672 1 98.75 140 TYR B O 1
ATOM 4388 N N . TRP B 1 141 ? -18.984 4.27 -12.578 1 98.62 141 TRP B N 1
ATOM 4389 C CA . TRP B 1 141 ? -19.562 4.996 -13.703 1 98.62 141 TRP B CA 1
ATOM 4390 C C . TRP B 1 141 ? -19.406 4.207 -15 1 98.62 141 TRP B C 1
ATOM 4392 O O . TRP B 1 141 ? -20.328 4.121 -15.797 1 98.62 141 TRP B O 1
ATOM 4402 N N . ALA B 1 142 ? -18.219 3.604 -15.18 1 97.62 142 ALA B N 1
ATOM 4403 C CA . ALA B 1 142 ? -17.922 2.859 -16.406 1 97.62 142 ALA B CA 1
ATOM 4404 C C . ALA B 1 142 ? -18.938 1.726 -16.609 1 97.62 142 ALA B C 1
ATOM 4406 O O . ALA B 1 142 ? -19.391 1.487 -17.719 1 97.62 142 ALA B O 1
ATOM 4407 N N . GLN B 1 143 ? -19.266 1.083 -15.531 1 97 143 GLN B N 1
ATOM 4408 C CA . GLN B 1 143 ? -20.047 -0.137 -15.688 1 97 143 GLN B CA 1
ATOM 4409 C C . GLN B 1 143 ? -21.547 0.14 -15.5 1 97 143 GLN B C 1
ATOM 4411 O O . GLN B 1 143 ? -22.375 -0.745 -15.703 1 97 143 GLN B O 1
ATOM 4416 N N . ASN B 1 144 ? -21.891 1.357 -15.086 1 97.88 144 ASN B N 1
ATOM 4417 C CA . ASN B 1 144 ? -23.297 1.713 -14.898 1 97.88 144 ASN B CA 1
ATOM 4418 C C . ASN B 1 144 ? -23.734 2.793 -15.883 1 97.88 144 ASN B C 1
ATOM 4420 O O . ASN B 1 144 ? -24.438 3.736 -15.508 1 97.88 144 ASN B O 1
ATOM 4424 N N . GLY B 1 145 ? -23.281 2.781 -17.094 1 97 145 GLY B N 1
ATOM 4425 C CA . GLY B 1 145 ? -23.844 3.498 -18.219 1 97 145 GLY B CA 1
ATOM 4426 C C . GLY B 1 145 ? -23.203 4.855 -18.453 1 97 145 GLY B C 1
ATOM 4427 O O . GLY B 1 145 ? -23.609 5.605 -19.328 1 97 145 GLY B O 1
ATOM 4428 N N . GLN B 1 146 ? -22.156 5.238 -17.719 1 97.69 146 GLN B N 1
ATOM 4429 C CA . GLN B 1 146 ? -21.562 6.559 -17.891 1 97.69 146 GLN B CA 1
ATOM 4430 C C . GLN B 1 146 ? -20.031 6.461 -17.938 1 97.69 146 GLN B C 1
ATOM 4432 O O . GLN B 1 146 ? -19.344 7.055 -17.125 1 97.69 146 GLN B O 1
ATOM 4437 N N . PRO B 1 147 ? -19.516 5.75 -18.906 1 96.12 147 PRO B N 1
ATOM 4438 C CA . PRO B 1 147 ? -18.078 5.453 -18.984 1 96.12 147 PRO B CA 1
ATOM 4439 C C . PRO B 1 147 ? -17.234 6.703 -19.203 1 96.12 147 PRO B C 1
ATOM 4441 O O . PRO B 1 147 ? -16.016 6.66 -19.031 1 96.12 147 PRO B O 1
ATOM 4444 N N . ARG B 1 148 ? -17.859 7.887 -19.547 1 96.69 148 ARG B N 1
ATOM 4445 C CA . ARG B 1 148 ? -17.094 9.102 -19.812 1 96.69 148 ARG B CA 1
ATOM 4446 C C . ARG B 1 148 ? -16.719 9.812 -18.516 1 96.69 148 ARG B C 1
ATOM 4448 O O . ARG B 1 148 ? -15.875 10.711 -18.516 1 96.69 148 ARG B O 1
ATOM 4455 N N . ARG B 1 149 ? -17.281 9.438 -17.406 1 97.81 149 ARG B N 1
ATOM 4456 C CA . ARG B 1 149 ? -16.969 10.062 -16.125 1 97.81 149 ARG B CA 1
ATOM 4457 C C . ARG B 1 149 ? -15.672 9.516 -15.539 1 97.81 149 ARG B C 1
ATOM 4459 O O . ARG B 1 149 ? -15.695 8.594 -14.727 1 97.81 149 ARG B O 1
ATOM 4466 N N . THR B 1 150 ? -14.602 10.133 -15.945 1 97.12 150 THR B N 1
ATOM 4467 C CA . THR B 1 150 ? -13.289 9.602 -15.594 1 97.12 150 THR B CA 1
ATOM 4468 C C . THR B 1 150 ? -12.43 10.672 -14.93 1 97.12 150 THR B C 1
ATOM 4470 O O . THR B 1 150 ? -11.312 10.391 -14.484 1 97.12 150 THR B O 1
ATOM 4473 N N . ARG B 1 151 ? -12.875 11.891 -14.844 1 97.75 151 ARG B N 1
ATOM 4474 C CA . ARG B 1 151 ? -12.07 12.977 -14.297 1 97.75 151 ARG B CA 1
ATOM 4475 C C . ARG B 1 151 ? -12.445 13.258 -12.844 1 97.75 151 ARG B C 1
ATOM 4477 O O . ARG B 1 151 ? -13.602 13.086 -12.453 1 97.75 151 ARG B O 1
ATOM 4484 N N . PHE B 1 152 ? -11.492 13.695 -12.141 1 98.69 152 PHE B N 1
ATOM 4485 C CA . PHE B 1 152 ? -11.68 14.062 -10.742 1 98.69 152 PHE B CA 1
ATOM 4486 C C . PHE B 1 152 ? -11.352 15.539 -10.523 1 98.69 152 PHE B C 1
ATOM 4488 O O . PHE B 1 152 ? -10.5 16.094 -11.211 1 98.69 152 PHE B O 1
ATOM 4495 N N . ILE B 1 153 ? -12.062 16.172 -9.672 1 98.75 153 ILE B N 1
ATOM 4496 C CA . ILE B 1 153 ? -11.727 17.516 -9.18 1 98.75 153 ILE B CA 1
ATOM 4497 C C . ILE B 1 153 ? -10.977 17.406 -7.852 1 98.75 153 ILE B C 1
ATOM 4499 O O . ILE B 1 153 ? -11.375 16.625 -6.973 1 98.75 153 ILE B O 1
ATOM 4503 N N . THR B 1 154 ? -9.898 18.062 -7.707 1 98.25 154 THR B N 1
ATOM 4504 C CA . THR B 1 154 ? -9.109 18.109 -6.48 1 98.25 154 THR B CA 1
ATOM 4505 C C . THR B 1 154 ? -8.633 19.516 -6.184 1 98.25 154 THR B C 1
ATOM 4507 O O . THR B 1 154 ? -8.844 20.438 -6.988 1 98.25 154 THR B O 1
ATOM 4510 N N . LEU B 1 155 ? -8.078 19.734 -5.008 1 97.56 155 LEU B N 1
ATOM 4511 C CA . LEU B 1 155 ? -7.648 21.062 -4.574 1 97.56 155 LEU B CA 1
ATOM 4512 C C . LEU B 1 155 ? -6.156 21.25 -4.828 1 97.56 155 LEU B C 1
ATOM 4514 O O . LEU B 1 155 ? -5.375 20.312 -4.715 1 97.56 155 LEU B O 1
ATOM 4518 N N . SER B 1 156 ? -5.812 22.469 -5.184 1 94.62 156 SER B N 1
ATOM 4519 C CA . SER B 1 156 ? -4.391 22.797 -5.133 1 94.62 156 SER B CA 1
ATOM 4520 C C . SER B 1 156 ? -3.816 22.547 -3.744 1 94.62 156 SER B C 1
ATOM 4522 O O . SER B 1 156 ? -4.473 22.812 -2.736 1 94.62 156 SER B O 1
ATOM 4524 N N . GLY B 1 157 ? -2.592 21.953 -3.699 1 94.12 157 GLY B N 1
ATOM 4525 C CA . GLY B 1 157 ? -1.939 21.656 -2.432 1 94.12 157 GLY B CA 1
ATOM 4526 C C . GLY B 1 157 ? -2.389 20.359 -1.813 1 94.12 157 GLY B C 1
ATOM 4527 O O . GLY B 1 157 ? -1.852 19.922 -0.789 1 94.12 157 GLY B O 1
ATOM 4528 N N . ALA B 1 158 ? -3.336 19.688 -2.492 1 96.94 158 ALA B N 1
ATOM 4529 C CA . ALA B 1 158 ? -3.848 18.438 -1.944 1 96.94 158 ALA B CA 1
ATOM 4530 C C . ALA B 1 158 ? -2.762 17.359 -1.913 1 96.94 158 ALA B C 1
ATOM 4532 O O . ALA B 1 158 ? -1.91 17.312 -2.803 1 96.94 158 ALA B O 1
ATOM 4533 N N . PHE B 1 159 ? -2.773 16.594 -0.916 1 97.25 159 PHE B N 1
ATOM 4534 C CA . PHE B 1 159 ? -1.934 15.414 -0.797 1 97.25 159 PHE B CA 1
ATOM 4535 C C . PHE B 1 159 ? -2.779 14.172 -0.523 1 97.25 159 PHE B C 1
ATOM 4537 O O . PHE B 1 159 ? -3.371 14.047 0.55 1 97.25 159 PHE B O 1
ATOM 4544 N N . HIS B 1 160 ? -2.773 13.234 -1.441 1 98.56 160 HIS B N 1
ATOM 4545 C CA . HIS B 1 160 ? -3.609 12.047 -1.315 1 98.56 160 HIS B CA 1
ATOM 4546 C C . HIS B 1 160 ? -2.771 10.773 -1.379 1 98.56 160 HIS B C 1
ATOM 4548 O O . HIS B 1 160 ? -3.311 9.672 -1.545 1 98.56 160 HIS B O 1
ATOM 4554 N N . GLY B 1 161 ? -1.494 10.922 -1.228 1 97.25 161 GLY B N 1
ATOM 4555 C CA . GLY B 1 161 ? -0.606 9.766 -1.295 1 97.25 161 GLY B CA 1
ATOM 4556 C C . GLY B 1 161 ? 0.328 9.805 -2.49 1 97.25 161 GLY B C 1
ATOM 4557 O O . GLY B 1 161 ? 0.471 10.844 -3.141 1 97.25 161 GLY B O 1
ATOM 4558 N N . GLU B 1 162 ? 1.041 8.664 -2.746 1 95.69 162 GLU B N 1
ATOM 4559 C CA . GLU B 1 162 ? 2.148 8.812 -3.686 1 95.69 162 GLU B CA 1
ATOM 4560 C C . GLU B 1 162 ? 2.084 7.762 -4.785 1 95.69 162 GLU B C 1
ATOM 4562 O O . GLU B 1 162 ? 2.859 7.809 -5.746 1 95.69 162 GLU B O 1
ATOM 4567 N N . THR B 1 163 ? 1.202 6.77 -4.746 1 97.81 163 THR B N 1
ATOM 4568 C CA . THR B 1 163 ? 1.002 5.926 -5.918 1 97.81 163 THR B CA 1
ATOM 4569 C C . THR B 1 163 ? 0.498 6.75 -7.098 1 97.81 163 THR B C 1
ATOM 4571 O O . THR B 1 163 ? 0.048 7.883 -6.922 1 97.81 163 THR B O 1
ATOM 4574 N N . MET B 1 164 ? 0.608 6.203 -8.25 1 98.25 164 MET B N 1
ATOM 4575 C CA . MET B 1 164 ? 0.336 6.992 -9.445 1 98.25 164 MET B CA 1
ATOM 4576 C C . MET B 1 164 ? -1.085 7.547 -9.422 1 98.25 164 MET B C 1
ATOM 4578 O O . MET B 1 164 ? -1.314 8.695 -9.805 1 98.25 164 MET B O 1
ATOM 4582 N N . GLY B 1 165 ? -2.049 6.73 -9.023 1 98.44 165 GLY B N 1
ATOM 4583 C CA . GLY B 1 165 ? -3.41 7.223 -8.898 1 98.44 165 GLY B CA 1
ATOM 4584 C C . GLY B 1 165 ? -3.559 8.312 -7.852 1 98.44 165 GLY B C 1
ATOM 4585 O O . GLY B 1 165 ? -4.156 9.352 -8.109 1 98.44 165 GLY B O 1
ATOM 4586 N N . ALA B 1 166 ? -2.975 8.086 -6.695 1 98.5 166 ALA B N 1
ATOM 4587 C CA . ALA B 1 166 ? -3.016 9.062 -5.617 1 98.5 166 ALA B CA 1
ATOM 4588 C C . ALA B 1 166 ? -2.283 10.344 -6.008 1 98.5 166 ALA B C 1
ATOM 4590 O O . ALA B 1 166 ? -2.748 11.445 -5.715 1 98.5 166 ALA B O 1
ATOM 4591 N N . THR B 1 167 ? -1.125 10.195 -6.648 1 98.12 167 THR B N 1
ATOM 4592 C CA . THR B 1 167 ? -0.363 11.344 -7.129 1 98.12 167 THR B CA 1
ATOM 4593 C C . THR B 1 167 ? -1.171 12.141 -8.148 1 98.12 167 THR B C 1
ATOM 4595 O O . THR B 1 167 ? -1.114 13.375 -8.172 1 98.12 167 THR B O 1
ATOM 4598 N N . SER B 1 168 ? -1.898 11.453 -8.984 1 98.38 168 SER B N 1
ATOM 4599 C CA . SER B 1 168 ? -2.693 12.109 -10.016 1 98.38 168 SER B CA 1
ATOM 4600 C C . SER B 1 168 ? -3.703 13.078 -9.398 1 98.38 168 SER B C 1
ATOM 4602 O O . SER B 1 168 ? -3.916 14.172 -9.922 1 98.38 168 SER B O 1
ATOM 4604 N N . VAL B 1 169 ? -4.27 12.695 -8.289 1 98.31 169 VAL B N 1
ATOM 4605 C CA . VAL B 1 169 ? -5.277 13.539 -7.664 1 98.31 169 VAL B CA 1
ATOM 4606 C C . VAL B 1 169 ? -4.625 14.43 -6.609 1 98.31 169 VAL B C 1
ATOM 4608 O O . VAL B 1 169 ? -5.312 15.086 -5.824 1 98.31 169 VAL B O 1
ATOM 4611 N N . GLY B 1 170 ? -3.291 14.406 -6.523 1 96.81 170 GLY B N 1
ATOM 4612 C CA . GLY B 1 170 ? -2.561 15.32 -5.66 1 96.81 170 GLY B CA 1
ATOM 4613 C C . GLY B 1 170 ? -2.441 16.719 -6.242 1 96.81 170 GLY B C 1
ATOM 4614 O O . GLY B 1 170 ? -2.709 16.938 -7.426 1 96.81 170 GLY B O 1
ATOM 4615 N N . GLY B 1 171 ? -2 17.734 -5.41 1 93.69 171 GLY B N 1
ATOM 4616 C CA . GLY B 1 171 ? -1.958 19.109 -5.863 1 93.69 171 GLY B CA 1
ATOM 4617 C C . GLY B 1 171 ? -0.659 19.812 -5.516 1 93.69 171 GLY B C 1
ATOM 4618 O O . GLY B 1 171 ? -0.521 21.016 -5.734 1 93.69 171 GLY B O 1
ATOM 4619 N N . VAL B 1 172 ? 0.283 19.094 -4.949 1 91.25 172 VAL B N 1
ATOM 4620 C CA . VAL B 1 172 ? 1.599 19.656 -4.672 1 91.25 172 VAL B CA 1
ATOM 4621 C C . VAL B 1 172 ? 2.512 19.453 -5.879 1 91.25 172 VAL B C 1
ATOM 4623 O O . VAL B 1 172 ? 2.945 18.328 -6.156 1 91.25 172 VAL B O 1
ATOM 4626 N N . PRO B 1 173 ? 2.852 20.453 -6.586 1 90.25 173 PRO B N 1
ATOM 4627 C CA . PRO B 1 173 ? 3.604 20.328 -7.836 1 90.25 173 PRO B CA 1
ATOM 4628 C C . PRO B 1 173 ? 4.914 19.562 -7.66 1 90.25 173 PRO B C 1
ATOM 4630 O O . PRO B 1 173 ? 5.258 18.719 -8.492 1 90.25 173 PRO B O 1
ATOM 4633 N N . LEU B 1 174 ? 5.605 19.781 -6.586 1 89.19 174 LEU B N 1
ATOM 4634 C CA . LEU B 1 174 ? 6.891 19.156 -6.312 1 89.19 174 LEU B CA 1
ATOM 4635 C C . LEU B 1 174 ? 6.758 17.641 -6.32 1 89.19 174 LEU B C 1
ATOM 4637 O O . LEU B 1 174 ? 7.684 16.938 -6.73 1 89.19 174 LEU B O 1
ATOM 4641 N N . PHE B 1 175 ? 5.617 17.109 -5.957 1 91.44 175 PHE B N 1
ATOM 4642 C CA . PHE B 1 175 ? 5.43 15.672 -5.797 1 91.44 175 PHE B CA 1
ATOM 4643 C C . PHE B 1 175 ? 4.879 15.055 -7.074 1 91.44 175 PHE B C 1
ATOM 4645 O O . PHE B 1 175 ? 4.863 13.828 -7.219 1 91.44 175 PHE B O 1
ATOM 4652 N N . ARG B 1 176 ? 4.496 15.836 -8.055 1 92.31 176 ARG B N 1
ATOM 4653 C CA . ARG B 1 176 ? 3.68 15.25 -9.117 1 92.31 176 ARG B CA 1
ATOM 4654 C C . ARG B 1 176 ? 4.242 15.602 -10.492 1 92.31 176 ARG B C 1
ATOM 4656 O O . ARG B 1 176 ? 4.223 14.773 -11.406 1 92.31 176 ARG B O 1
ATOM 4663 N N . GLU B 1 177 ? 4.82 16.766 -10.688 1 92.94 177 GLU B N 1
ATOM 4664 C CA . GLU B 1 177 ? 5.059 17.328 -12.008 1 92.94 177 GLU B CA 1
ATOM 4665 C C . GLU B 1 177 ? 6.039 16.484 -12.812 1 92.94 177 GLU B C 1
ATOM 4667 O O . GLU B 1 177 ? 5.898 16.344 -14.023 1 92.94 177 GLU B O 1
ATOM 4672 N N . VAL B 1 178 ? 6.953 15.883 -12.117 1 94.75 178 VAL B N 1
ATOM 4673 C CA . VAL B 1 178 ? 8 15.117 -12.781 1 94.75 178 VAL B CA 1
ATOM 4674 C C . VAL B 1 178 ? 7.406 13.867 -13.422 1 94.75 178 VAL B C 1
ATOM 4676 O O . VAL B 1 178 ? 7.973 13.312 -14.367 1 94.75 178 VAL B O 1
ATOM 4679 N N . PHE B 1 179 ? 6.191 13.492 -13.023 1 96.25 179 PHE B N 1
ATOM 4680 C CA . PHE B 1 179 ? 5.566 12.266 -13.508 1 96.25 179 PHE B CA 1
ATOM 4681 C C . PHE B 1 179 ? 4.477 12.578 -14.523 1 96.25 179 PHE B C 1
ATOM 4683 O O . PHE B 1 179 ? 3.689 11.703 -14.891 1 96.25 179 PHE B O 1
ATOM 4690 N N . GLY B 1 180 ? 4.391 13.766 -15.07 1 92.44 180 GLY B N 1
ATOM 4691 C CA . GLY B 1 180 ? 3.326 14.312 -15.898 1 92.44 180 GLY B CA 1
ATOM 4692 C C . GLY B 1 180 ? 2.74 13.305 -16.859 1 92.44 180 GLY B C 1
ATOM 4693 O O . GLY B 1 180 ? 1.551 12.984 -16.797 1 92.44 180 GLY B O 1
ATOM 4694 N N . PRO B 1 181 ? 3.475 12.602 -17.734 1 92.19 181 PRO B N 1
ATOM 4695 C CA . PRO B 1 181 ? 2.957 11.688 -18.75 1 92.19 181 PRO B CA 1
ATOM 4696 C C . PRO B 1 181 ? 2.32 10.438 -18.172 1 92.19 181 PRO B C 1
ATOM 4698 O O . PRO B 1 181 ? 1.584 9.727 -18.859 1 92.19 181 PRO B O 1
ATOM 4701 N N . LEU B 1 182 ? 2.633 10.18 -16.938 1 97.06 182 LEU B N 1
ATOM 4702 C CA . LEU B 1 182 ? 2.139 8.961 -16.312 1 97.06 182 LEU B CA 1
ATOM 4703 C C . LEU B 1 182 ? 0.878 9.242 -15.5 1 97.06 182 LEU B C 1
ATOM 4705 O O . LEU B 1 182 ? 0.23 8.312 -15.008 1 97.06 182 LEU B O 1
ATOM 4709 N N . LEU B 1 183 ? 0.516 10.453 -15.328 1 97.5 183 LEU B N 1
ATOM 4710 C CA . LEU B 1 183 ? -0.633 10.844 -14.516 1 97.5 183 LEU B CA 1
ATOM 4711 C C . LEU B 1 183 ? -1.882 10.992 -15.383 1 97.5 183 LEU B C 1
ATOM 4713 O O . LEU B 1 183 ? -1.786 11.328 -16.562 1 97.5 183 LEU B O 1
ATOM 4717 N N . PHE B 1 184 ? -3.045 10.688 -14.844 1 97.25 184 PHE B N 1
ATOM 4718 C CA . PHE B 1 184 ? -4.277 10.938 -15.578 1 97.25 184 PHE B CA 1
ATOM 4719 C C . PHE B 1 184 ? -4.793 12.352 -15.305 1 97.25 184 PHE B C 1
ATOM 4721 O O . PHE B 1 184 ? -4.328 13.016 -14.375 1 97.25 184 PHE B O 1
ATOM 4728 N N . ASP B 1 185 ? -5.676 12.781 -16.125 1 94.38 185 ASP B N 1
ATOM 4729 C CA . ASP B 1 185 ? -6.141 14.164 -16.141 1 94.38 185 ASP B CA 1
ATOM 4730 C C . ASP B 1 185 ? -7.07 14.438 -14.961 1 94.38 185 ASP B C 1
ATOM 4732 O O . ASP B 1 185 ? -7.953 13.625 -14.656 1 94.38 185 ASP B O 1
ATOM 4736 N N . VAL B 1 186 ? -6.809 15.539 -14.289 1 97.12 186 VAL B N 1
ATOM 4737 C CA . VAL B 1 186 ? -7.621 15.969 -13.156 1 97.12 186 VAL B CA 1
ATOM 4738 C C . VAL B 1 186 ? -7.871 17.469 -13.25 1 97.12 186 VAL B C 1
ATOM 4740 O O . VAL B 1 186 ? -7.172 18.188 -13.977 1 97.12 186 VAL B O 1
ATOM 4743 N N . VAL B 1 187 ? -8.914 17.938 -12.641 1 97.5 187 VAL B N 1
ATOM 4744 C CA . VAL B 1 187 ? -9.18 19.375 -12.516 1 97.5 187 VAL B CA 1
ATOM 4745 C C . VAL B 1 187 ? -8.68 19.875 -11.164 1 97.5 187 VAL B C 1
ATOM 4747 O O . VAL B 1 187 ? -9.211 19.5 -10.117 1 97.5 187 VAL B O 1
ATOM 4750 N N . HIS B 1 188 ? -7.707 20.719 -11.203 1 96.31 188 HIS B N 1
ATOM 4751 C CA . HIS B 1 188 ? -7.246 21.359 -9.984 1 96.31 188 HIS B CA 1
ATOM 4752 C C . HIS B 1 188 ? -7.973 22.688 -9.758 1 96.31 188 HIS B C 1
ATOM 4754 O O . HIS B 1 188 ? -8.008 23.531 -10.648 1 96.31 188 HIS B O 1
ATOM 4760 N N . VAL B 1 189 ? -8.516 22.844 -8.617 1 96.69 189 VAL B N 1
ATOM 4761 C CA . VAL B 1 189 ? -9.086 24.125 -8.211 1 96.69 189 VAL B CA 1
ATOM 4762 C C . VAL B 1 189 ? -8.25 24.719 -7.082 1 96.69 189 VAL B C 1
ATOM 4764 O O . VAL B 1 189 ? -7.539 24 -6.375 1 96.69 189 VAL B O 1
ATOM 4767 N N . PRO B 1 190 ? -8.305 25.969 -6.914 1 94.88 190 PRO B N 1
ATOM 4768 C CA . PRO B 1 190 ? -7.492 26.578 -5.855 1 94.88 190 PRO B CA 1
ATOM 4769 C C . PRO B 1 190 ? -7.914 26.125 -4.461 1 94.88 190 PRO B C 1
ATOM 4771 O O . PRO B 1 190 ? -9.07 25.766 -4.25 1 94.88 190 PRO B O 1
ATOM 4774 N N . SER B 1 191 ? -6.953 26.156 -3.6 1 93.12 191 SER B N 1
ATOM 4775 C CA . SER B 1 191 ? -7.281 25.875 -2.205 1 93.12 191 SER B CA 1
ATOM 4776 C C . SER B 1 191 ? -8.164 26.969 -1.616 1 93.12 191 SER B C 1
ATOM 4778 O O . SER B 1 191 ? -7.895 28.156 -1.806 1 93.12 191 SER B O 1
ATOM 4780 N N . PRO B 1 192 ? -9.195 26.578 -0.873 1 93.94 192 PRO B N 1
ATOM 4781 C CA . PRO B 1 192 ? -10.07 27.578 -0.239 1 93.94 192 PRO B CA 1
ATOM 4782 C C . PRO B 1 192 ? -9.375 28.344 0.886 1 93.94 192 PRO B C 1
ATOM 4784 O O . PRO B 1 192 ? -9.898 29.344 1.366 1 93.94 192 PRO B O 1
ATOM 4787 N N . ALA B 1 193 ? -8.25 27.859 1.317 1 88.5 193 ALA B N 1
ATOM 4788 C CA . ALA B 1 193 ? -7.555 28.453 2.457 1 88.5 193 ALA B CA 1
ATOM 4789 C C . ALA B 1 193 ? -6.801 29.719 2.041 1 88.5 193 ALA B C 1
ATOM 4791 O O . ALA B 1 193 ? -6.398 30.516 2.889 1 88.5 193 ALA B O 1
ATOM 4792 N N . GLU B 1 194 ? -6.691 29.906 0.777 1 84 194 GLU B N 1
ATOM 4793 C CA . GLU B 1 194 ? -6.043 31.125 0.3 1 84 194 GLU B CA 1
ATOM 4794 C C . GLU B 1 194 ? -6.906 32.344 0.576 1 84 194 GLU B C 1
ATOM 4796 O O . GLU B 1 194 ? -8.094 32.25 0.866 1 84 194 GLU B O 1
ATOM 4801 N N . GLU B 1 195 ? -6.23 33.531 0.627 1 79.62 195 GLU B N 1
ATOM 4802 C CA . GLU B 1 195 ? -7.023 34.75 0.75 1 79.62 195 GLU B CA 1
ATOM 4803 C C . GLU B 1 195 ? -8.039 34.875 -0.383 1 79.62 195 GLU B C 1
ATOM 4805 O O . GLU B 1 195 ? -7.668 34.844 -1.559 1 79.62 195 GLU B O 1
ATOM 4810 N N . GLY B 1 196 ? -9.297 35.062 -0.04 1 82.75 196 GLY B N 1
ATOM 4811 C CA . GLY B 1 196 ? -10.352 35.062 -1.037 1 82.75 196 GLY B CA 1
ATOM 4812 C C . GLY B 1 196 ? -10.531 33.719 -1.733 1 82.75 196 GLY B C 1
ATOM 4813 O O . GLY B 1 196 ? -11.234 33.625 -2.736 1 82.75 196 GLY B O 1
ATOM 4814 N N . GLY B 1 197 ? -9.883 32.781 -1.093 1 88.38 197 GLY B N 1
ATOM 4815 C CA . GLY B 1 197 ? -9.758 31.5 -1.77 1 88.38 197 GLY B CA 1
ATOM 4816 C C . GLY B 1 197 ? -11.039 30.688 -1.748 1 88.38 197 GLY B C 1
ATOM 4817 O O . GLY B 1 197 ? -11.328 29.953 -2.691 1 88.38 197 GLY B O 1
ATOM 4818 N N . TRP B 1 198 ? -11.859 30.906 -0.741 1 92.38 198 TRP B N 1
ATOM 4819 C CA . TRP B 1 198 ? -13.094 30.156 -0.609 1 92.38 198 TRP B CA 1
ATOM 4820 C C . TRP B 1 198 ? -14 30.359 -1.822 1 92.38 198 TRP B C 1
ATOM 4822 O O . TRP B 1 198 ? -14.414 29.406 -2.467 1 92.38 198 TRP B O 1
ATOM 4832 N N . ALA B 1 199 ? -14.328 31.609 -2.111 1 94.62 199 ALA B N 1
ATOM 4833 C CA . ALA B 1 199 ? -15.234 31.922 -3.215 1 94.62 199 ALA B CA 1
ATOM 4834 C C . ALA B 1 199 ? -14.656 31.469 -4.547 1 94.62 199 ALA B C 1
ATOM 4836 O O . ALA B 1 199 ? -15.375 30.906 -5.383 1 94.62 199 ALA B O 1
ATOM 4837 N N . ARG B 1 200 ? -13.43 31.641 -4.734 1 95.25 200 ARG B N 1
ATOM 4838 C CA . ARG B 1 200 ? -12.758 31.266 -5.977 1 95.25 200 ARG B CA 1
ATOM 4839 C C . ARG B 1 200 ? -12.758 29.75 -6.156 1 95.25 200 ARG B C 1
ATOM 4841 O O . ARG B 1 200 ? -13.055 29.25 -7.242 1 95.25 200 ARG B O 1
ATOM 4848 N N . ALA B 1 201 ? -12.383 29.094 -5.133 1 96.75 201 ALA B N 1
ATOM 4849 C CA . ALA B 1 201 ? -12.344 27.641 -5.176 1 96.75 201 ALA B CA 1
ATOM 4850 C C . ALA B 1 201 ? -13.727 27.062 -5.453 1 96.75 201 ALA B C 1
ATOM 4852 O O . ALA B 1 201 ? -13.883 26.203 -6.324 1 96.75 201 ALA B O 1
ATOM 4853 N N . PHE B 1 202 ? -14.688 27.562 -4.73 1 97.62 202 PHE B N 1
ATOM 4854 C CA . PHE B 1 202 ? -16.031 27.016 -4.871 1 97.62 202 PHE B CA 1
ATOM 4855 C C . PHE B 1 202 ? -16.609 27.328 -6.242 1 97.62 202 PHE B C 1
ATOM 4857 O O . PHE B 1 202 ? -17.281 26.5 -6.852 1 97.62 202 PHE B O 1
ATOM 4864 N N . GLU B 1 203 ? -16.438 28.531 -6.672 1 97.5 203 GLU B N 1
ATOM 4865 C CA . GLU B 1 203 ? -16.891 28.906 -8.008 1 97.5 203 GLU B CA 1
ATOM 4866 C C . GLU B 1 203 ? -16.328 27.953 -9.062 1 97.5 203 GLU B C 1
ATOM 4868 O O . GLU B 1 203 ? -17.047 27.531 -9.977 1 97.5 203 GLU B O 1
ATOM 4873 N N . GLN B 1 204 ? -15.141 27.625 -8.938 1 97.5 204 GLN B N 1
ATOM 4874 C CA . GLN B 1 204 ? -14.508 26.75 -9.914 1 97.5 204 GLN B CA 1
ATOM 4875 C C . GLN B 1 204 ? -15.031 25.328 -9.789 1 97.5 204 GLN B C 1
ATOM 4877 O O . GLN B 1 204 ? -15.219 24.641 -10.789 1 97.5 204 GLN B O 1
ATOM 4882 N N . VAL B 1 205 ? -15.195 24.844 -8.57 1 98.19 205 VAL B N 1
ATOM 4883 C CA . VAL B 1 205 ? -15.797 23.531 -8.375 1 98.19 205 VAL B CA 1
ATOM 4884 C C . VAL B 1 205 ? -17.188 23.484 -9.023 1 98.19 205 VAL B C 1
ATOM 4886 O O . VAL B 1 205 ? -17.469 22.625 -9.852 1 98.19 205 VAL B O 1
ATOM 4889 N N . GLN B 1 206 ? -17.969 24.469 -8.648 1 98.06 206 GLN B N 1
ATOM 4890 C CA . GLN B 1 206 ? -19.375 24.516 -9.078 1 98.06 206 GLN B CA 1
ATOM 4891 C C . GLN B 1 206 ? -19.469 24.672 -10.594 1 98.06 206 GLN B C 1
ATOM 4893 O O . GLN B 1 206 ? -20.25 23.969 -11.25 1 98.06 206 GLN B O 1
ATOM 4898 N N . SER B 1 207 ? -18.703 25.562 -11.164 1 98 207 SER B N 1
ATOM 4899 C CA . SER B 1 207 ? -18.766 25.797 -12.602 1 98 207 SER B CA 1
ATOM 4900 C C . SER B 1 207 ? -18.297 24.578 -13.383 1 98 207 SER B C 1
ATOM 4902 O O . SER B 1 207 ? -18.859 24.234 -14.422 1 98 207 SER B O 1
ATOM 4904 N N . THR B 1 208 ? -17.234 23.922 -12.867 1 97.88 208 THR B N 1
ATOM 4905 C CA . THR B 1 208 ? -16.734 22.719 -13.523 1 97.88 208 THR B CA 1
ATOM 4906 C C . THR B 1 208 ? -17.781 21.609 -13.5 1 97.88 208 THR B C 1
ATOM 4908 O O . THR B 1 208 ? -18 20.938 -14.516 1 97.88 208 THR B O 1
ATOM 4911 N N . LEU B 1 209 ? -18.391 21.391 -12.367 1 98.25 209 LEU B N 1
ATOM 4912 C CA . LEU B 1 209 ? -19.422 20.375 -12.219 1 98.25 209 LEU B CA 1
ATOM 4913 C C . LEU B 1 209 ? -20.609 20.641 -13.133 1 98.25 209 LEU B C 1
ATOM 4915 O O . LEU B 1 209 ? -21.141 19.719 -13.758 1 98.25 209 LEU B O 1
ATOM 4919 N N . ARG B 1 210 ? -21 21.859 -13.258 1 97.38 210 ARG B N 1
ATOM 4920 C CA . ARG B 1 210 ? -22.172 22.219 -14.055 1 97.38 210 ARG B CA 1
ATOM 4921 C C . ARG B 1 210 ? -21.859 22.172 -15.547 1 97.38 210 ARG B C 1
ATOM 4923 O O . ARG B 1 210 ? -22.703 21.781 -16.359 1 97.38 210 ARG B O 1
ATOM 4930 N N . ALA B 1 211 ? -20.688 22.516 -15.867 1 96.69 211 ALA B N 1
ATOM 4931 C CA . ALA B 1 211 ? -20.281 22.594 -17.266 1 96.69 211 ALA B CA 1
ATOM 4932 C C . ALA B 1 211 ? -20.047 21.203 -17.844 1 96.69 211 ALA B C 1
ATOM 4934 O O . ALA B 1 211 ? -20.312 20.938 -19.016 1 96.69 211 ALA B O 1
ATOM 4935 N N . HIS B 1 212 ? -19.531 20.297 -16.969 1 94.75 212 HIS B N 1
ATOM 4936 C CA . HIS B 1 212 ? -19.109 18.984 -17.469 1 94.75 212 HIS B CA 1
ATOM 4937 C C . HIS B 1 212 ? -19.562 17.859 -16.547 1 94.75 212 HIS B C 1
ATOM 4939 O O . HIS B 1 212 ? -18.766 17.031 -16.125 1 94.75 212 HIS B O 1
ATOM 4945 N N . PRO B 1 213 ? -20.828 17.828 -16.25 1 93.69 213 PRO B N 1
ATOM 4946 C CA . PRO B 1 213 ? -21.297 16.797 -15.328 1 93.69 213 PRO B CA 1
ATOM 4947 C C . PRO B 1 213 ? -21.062 15.375 -15.852 1 93.69 213 PRO B C 1
ATOM 4949 O O . PRO B 1 213 ? -20.938 14.438 -15.062 1 93.69 213 PRO B O 1
ATOM 4952 N N . GLU B 1 214 ? -20.906 15.188 -17.078 1 96.5 214 GLU B N 1
ATOM 4953 C CA . GLU B 1 214 ? -20.828 13.875 -17.703 1 96.5 214 GLU B CA 1
ATOM 4954 C C . GLU B 1 214 ? -19.391 13.367 -17.75 1 96.5 214 GLU B C 1
ATOM 4956 O O . GLU B 1 214 ? -19.141 12.219 -18.141 1 96.5 214 GLU B O 1
ATOM 4961 N N . VAL B 1 215 ? -18.438 14.156 -17.266 1 97.38 215 VAL B N 1
ATOM 4962 C CA . VAL B 1 215 ? -17.062 13.68 -17.375 1 97.38 215 VAL B CA 1
ATOM 4963 C C . VAL B 1 215 ? -16.438 13.586 -15.977 1 97.38 215 VAL B C 1
ATOM 4965 O O . VAL B 1 215 ? -15.367 13.008 -15.805 1 97.38 215 VAL B O 1
ATOM 4968 N N . ILE B 1 216 ? -17.141 14.125 -14.969 1 98.5 216 ILE B N 1
ATOM 4969 C CA . ILE B 1 216 ? -16.578 14.18 -13.625 1 98.5 216 ILE B CA 1
ATOM 4970 C C . ILE B 1 216 ? -17.016 12.938 -12.836 1 98.5 216 ILE B C 1
ATOM 4972 O O . ILE B 1 216 ? -18.203 12.719 -12.617 1 98.5 216 ILE B O 1
ATOM 4976 N N . ALA B 1 217 ? -16.016 12.164 -12.406 1 98.56 217 ALA B N 1
ATOM 4977 C CA . ALA B 1 217 ? -16.266 10.961 -11.625 1 98.56 217 ALA B CA 1
ATOM 4978 C C . ALA B 1 217 ? -16.5 11.297 -10.156 1 98.56 217 ALA B C 1
ATOM 4980 O O . ALA B 1 217 ? -17.219 10.586 -9.461 1 98.56 217 ALA B O 1
ATOM 4981 N N . GLY B 1 218 ? -15.852 12.359 -9.695 1 98.75 218 GLY B N 1
ATOM 4982 C CA . GLY B 1 218 ? -16.031 12.758 -8.305 1 98.75 218 GLY B CA 1
ATOM 4983 C C . GLY B 1 218 ? -15.117 13.906 -7.902 1 98.75 218 GLY B C 1
ATOM 4984 O O . GLY B 1 218 ? -14.281 14.352 -8.688 1 98.75 218 GLY B O 1
ATOM 4985 N N . VAL B 1 219 ? -15.367 14.469 -6.766 1 98.88 219 VAL B N 1
ATOM 4986 C CA . VAL B 1 219 ? -14.516 15.445 -6.09 1 98.88 219 VAL B CA 1
ATOM 4987 C C . VAL B 1 219 ? -13.836 14.789 -4.887 1 98.88 219 VAL B C 1
ATOM 4989 O O . VAL B 1 219 ? -14.492 14.117 -4.086 1 98.88 219 VAL B O 1
ATOM 4992 N N . ILE B 1 220 ? -12.562 14.906 -4.793 1 98.94 220 ILE B N 1
ATOM 4993 C CA . ILE B 1 220 ? -11.82 14.375 -3.652 1 98.94 220 ILE B CA 1
ATOM 4994 C C . ILE B 1 220 ? -11.141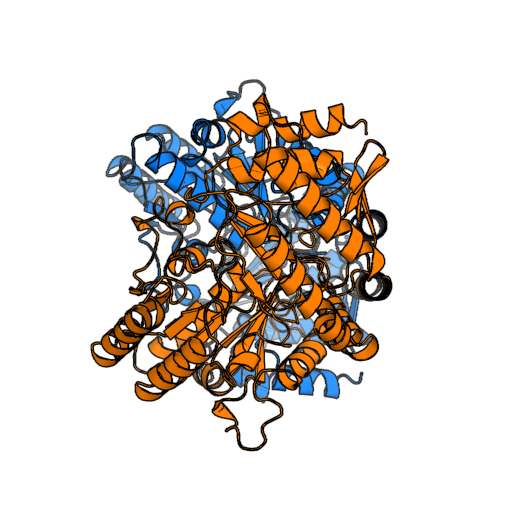 15.523 -2.9 1 98.94 220 ILE B C 1
ATOM 4996 O O . ILE B 1 220 ? -10.609 16.453 -3.516 1 98.94 220 ILE B O 1
ATOM 5000 N N . LEU B 1 221 ? -11.188 15.508 -1.607 1 98.69 221 LEU B N 1
ATOM 5001 C CA . LEU B 1 221 ? -10.547 16.562 -0.816 1 98.69 221 LEU B CA 1
ATOM 5002 C C . LEU B 1 221 ? -10.195 16.047 0.577 1 98.69 221 LEU B C 1
ATOM 5004 O O . LEU B 1 221 ? -10.734 15.031 1.023 1 98.69 221 LEU B O 1
ATOM 5008 N N . GLU B 1 222 ? -9.227 16.578 1.224 1 98.62 222 GLU B N 1
ATOM 5009 C CA . GLU B 1 222 ? -8.992 16.484 2.662 1 98.62 222 GLU B CA 1
ATOM 5010 C C . GLU B 1 222 ? -9.891 17.453 3.43 1 98.62 222 GLU B C 1
ATOM 5012 O O . GLU B 1 222 ? -9.695 18.672 3.387 1 98.62 222 GLU B O 1
ATOM 5017 N N . PRO B 1 223 ? -10.82 16.938 4.188 1 98.56 223 PRO B N 1
ATOM 5018 C CA . PRO B 1 223 ? -11.781 17.875 4.785 1 98.56 223 PRO B CA 1
ATOM 5019 C C . PRO B 1 223 ? -11.141 18.781 5.828 1 98.56 223 PRO B C 1
ATOM 5021 O O . PRO B 1 223 ? -10.562 18.297 6.809 1 98.56 223 PRO B O 1
ATOM 5024 N N . VAL B 1 224 ? -11.141 20.078 5.625 1 98.06 224 VAL B N 1
ATOM 5025 C CA . VAL B 1 224 ? -10.914 21.188 6.547 1 98.06 224 VAL B CA 1
ATOM 5026 C C . VAL B 1 224 ? -9.414 21.406 6.73 1 98.06 224 VAL B C 1
ATOM 5028 O O . VAL B 1 224 ? -8.984 22.484 7.152 1 98.06 224 VAL B O 1
ATOM 5031 N N . LEU B 1 225 ? -8.57 20.391 6.398 1 97.94 225 LEU B N 1
ATOM 5032 C CA . LEU B 1 225 ? -7.152 20.484 6.711 1 97.94 225 LEU B CA 1
ATOM 5033 C C . LEU B 1 225 ? -6.309 19.797 5.637 1 97.94 225 LEU B C 1
ATOM 5035 O O . LEU B 1 225 ? -6.438 18.594 5.422 1 97.94 225 LEU B O 1
ATOM 5039 N N . GLN B 1 226 ? -5.492 20.547 4.926 1 96.69 226 GLN B N 1
ATOM 5040 C CA . GLN B 1 226 ? -4.477 20.016 4.027 1 96.69 226 GLN B CA 1
ATOM 5041 C C . GLN B 1 226 ? -3.109 19.969 4.707 1 96.69 226 GLN B C 1
ATOM 5043 O O . GLN B 1 226 ? -2.383 20.969 4.715 1 96.69 226 GLN B O 1
ATOM 5048 N N . GLY B 1 227 ? -2.734 18.812 5.207 1 95.94 227 GLY B N 1
ATOM 5049 C CA . GLY B 1 227 ? -1.535 18.656 6.016 1 95.94 227 GLY B CA 1
ATOM 5050 C C . GLY B 1 227 ? -0.258 18.938 5.246 1 95.94 227 GLY B C 1
ATOM 5051 O O . GLY B 1 227 ? 0.497 19.844 5.605 1 95.94 227 GLY B O 1
ATOM 5052 N N . ALA B 1 228 ? -0.037 18.328 4.148 1 93.75 228 ALA B N 1
ATOM 5053 C CA . ALA B 1 228 ? 1.225 18.359 3.41 1 93.75 228 ALA B CA 1
ATOM 5054 C C . ALA B 1 228 ? 1.446 19.719 2.762 1 93.75 228 ALA B C 1
ATOM 5056 O O . ALA B 1 228 ? 2.57 20.062 2.389 1 93.75 228 ALA B O 1
ATOM 5057 N N . ALA B 1 229 ? 0.406 20.531 2.664 1 93.19 229 ALA B N 1
ATOM 5058 C CA . ALA B 1 229 ? 0.507 21.859 2.064 1 93.19 229 ALA B CA 1
ATOM 5059 C C . ALA B 1 229 ? 0.965 22.891 3.092 1 93.19 229 ALA B C 1
ATOM 5061 O O . ALA B 1 229 ? 0.999 24.094 2.805 1 93.19 229 ALA B O 1
ATOM 5062 N N . GLY B 1 230 ? 1.371 22.422 4.27 1 93.75 230 GLY B N 1
ATOM 5063 C CA . GLY B 1 230 ? 1.755 23.344 5.34 1 93.75 230 GLY B CA 1
ATOM 5064 C C . GLY B 1 230 ? 0.655 23.562 6.359 1 93.75 230 GLY B C 1
ATOM 5065 O O . GLY B 1 230 ? 0.4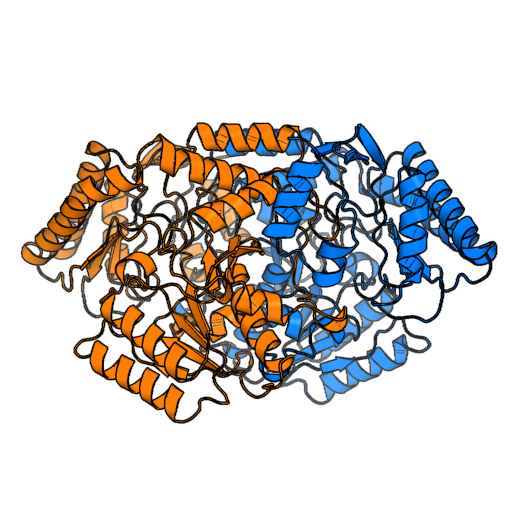92 24.656 6.879 1 93.75 230 GLY B O 1
ATOM 5066 N N . MET B 1 231 ? -0.135 22.516 6.539 1 96.38 231 MET B N 1
ATOM 5067 C CA . MET B 1 231 ? -1.229 22.547 7.504 1 96.38 231 MET B CA 1
ATOM 5068 C C . MET B 1 231 ? -2.199 23.672 7.207 1 96.38 231 MET B C 1
ATOM 5070 O O . MET B 1 231 ? -2.594 24.422 8.109 1 96.38 231 MET B O 1
ATOM 5074 N N . VAL B 1 232 ? -2.551 23.719 5.945 1 94.69 232 VAL B N 1
ATOM 5075 C CA . VAL B 1 232 ? -3.49 24.766 5.547 1 94.69 232 VAL B CA 1
ATOM 5076 C C . VAL B 1 232 ? -4.91 24.359 5.938 1 94.69 232 VAL B C 1
ATOM 5078 O O . VAL B 1 232 ? -5.312 23.203 5.738 1 94.69 232 VAL B O 1
ATOM 5081 N N . MET B 1 233 ? -5.676 25.344 6.512 1 96.81 233 MET B N 1
ATOM 5082 C CA . MET B 1 233 ? -7 25.047 7.051 1 96.81 233 MET B CA 1
ATOM 5083 C C . MET B 1 233 ? -8.062 25.891 6.363 1 96.81 233 MET B C 1
ATOM 5085 O O . MET B 1 233 ? -7.805 27.047 5.992 1 96.81 233 MET B O 1
ATOM 5089 N N . TYR B 1 234 ? -9.18 25.312 6.09 1 96.81 234 TYR B N 1
ATOM 5090 C CA . TYR B 1 234 ? -10.289 26.062 5.496 1 96.81 234 TYR B CA 1
ATOM 5091 C C . TYR B 1 234 ? -11.609 25.703 6.164 1 96.81 234 TYR B C 1
ATOM 5093 O O . TYR B 1 234 ? -11.68 24.734 6.938 1 96.81 234 TYR B O 1
ATOM 5101 N N . SER B 1 235 ? -12.625 26.438 5.949 1 96.62 235 SER B N 1
ATOM 5102 C CA . SER B 1 235 ? -13.898 26.344 6.652 1 96.62 235 SER B CA 1
ATOM 5103 C C . SER B 1 235 ? -14.648 25.062 6.285 1 96.62 235 SER B C 1
ATOM 5105 O O . SER B 1 235 ? -14.695 24.688 5.117 1 96.62 235 SER B O 1
ATOM 5107 N N . PRO B 1 236 ? -15.258 24.391 7.285 1 97.69 236 PRO B N 1
ATOM 5108 C CA . PRO B 1 236 ? -16.156 23.281 6.996 1 97.69 236 PRO B CA 1
ATOM 5109 C C . PRO B 1 236 ? -17.281 23.672 6.031 1 97.69 236 PRO B C 1
ATOM 5111 O O . PRO B 1 236 ? -17.828 22.797 5.34 1 97.69 236 PRO B O 1
ATOM 5114 N N . ASP B 1 237 ? -17.594 25 5.91 1 97.88 237 ASP B N 1
ATOM 5115 C CA . ASP B 1 237 ? -18.625 25.469 5 1 97.88 237 ASP B CA 1
ATOM 5116 C C . ASP B 1 237 ? -18.281 25.125 3.551 1 97.88 237 ASP B C 1
ATOM 5118 O O . ASP B 1 237 ? -19.172 24.875 2.742 1 97.88 237 ASP B O 1
ATOM 5122 N N . PHE B 1 238 ? -17.047 25.172 3.229 1 98.25 238 PHE B N 1
ATOM 5123 C CA . PHE B 1 238 ? -16.609 24.797 1.889 1 98.25 238 PHE B CA 1
ATOM 5124 C C . PHE B 1 238 ? -16.938 23.344 1.596 1 98.25 238 PHE B C 1
ATOM 5126 O O . PHE B 1 238 ? -17.422 23.016 0.511 1 98.25 238 PHE B O 1
ATOM 5133 N N . VAL B 1 239 ? -16.703 22.391 2.578 1 98.62 239 VAL B N 1
ATOM 5134 C CA . VAL B 1 239 ? -16.984 20.969 2.424 1 98.62 239 VAL B CA 1
ATOM 5135 C C . VAL B 1 239 ? -18.484 20.766 2.203 1 98.62 239 VAL B C 1
ATOM 5137 O O . VAL B 1 239 ? -18.891 19.984 1.338 1 98.62 239 VAL B O 1
ATOM 5140 N N . ARG B 1 240 ? -19.266 21.5 2.977 1 98.56 240 ARG B N 1
ATOM 5141 C CA . ARG B 1 240 ? -20.719 21.422 2.848 1 98.56 240 ARG B CA 1
ATOM 5142 C C . ARG B 1 240 ? -21.156 21.875 1.465 1 98.56 240 ARG B C 1
ATOM 5144 O O . ARG B 1 240 ? -22 21.234 0.831 1 98.56 240 ARG B O 1
ATOM 5151 N N . ALA B 1 241 ? -20.609 23 1.007 1 98.62 241 ALA B N 1
ATOM 5152 C CA . ALA B 1 241 ? -20.953 23.547 -0.303 1 98.62 241 ALA B CA 1
ATOM 5153 C C . ALA B 1 241 ? -20.594 22.562 -1.417 1 98.62 241 ALA B C 1
ATOM 5155 O O . ALA B 1 241 ? -21.359 22.391 -2.365 1 98.62 241 ALA B O 1
ATOM 5156 N N . VAL B 1 242 ? -19.422 21.938 -1.323 1 98.75 242 VAL B N 1
ATOM 5157 C CA . VAL B 1 242 ? -18.984 20.984 -2.33 1 98.75 242 VAL B CA 1
ATOM 5158 C C . VAL B 1 242 ? -19.906 19.766 -2.34 1 98.75 242 VAL B C 1
ATOM 5160 O O . VAL B 1 242 ? -20.234 19.25 -3.404 1 98.75 242 VAL B O 1
ATOM 5163 N N . ARG B 1 243 ? -20.297 19.281 -1.132 1 98.75 243 ARG B N 1
ATOM 5164 C CA . ARG B 1 243 ? -21.234 18.172 -1.043 1 98.75 243 ARG B CA 1
ATOM 5165 C C . ARG B 1 243 ? -22.531 18.5 -1.763 1 98.75 243 ARG B C 1
ATOM 5167 O O . ARG B 1 243 ? -23.047 17.688 -2.531 1 98.75 243 ARG B O 1
ATOM 5174 N N . GLU B 1 244 ? -23.062 19.688 -1.484 1 98.56 244 GLU B N 1
ATOM 5175 C CA . GLU B 1 244 ? -24.297 20.125 -2.135 1 98.56 244 GLU B CA 1
ATOM 5176 C C . GLU B 1 244 ? -24.125 20.188 -3.65 1 98.56 244 GLU B C 1
ATOM 5178 O O . GLU B 1 244 ? -24.984 19.719 -4.395 1 98.56 244 GLU B O 1
ATOM 5183 N N . ALA B 1 245 ? -23.016 20.766 -4.102 1 98.62 245 ALA B N 1
ATOM 5184 C CA . ALA B 1 245 ? -22.75 20.906 -5.531 1 98.62 245 ALA B CA 1
ATOM 5185 C C . ALA B 1 245 ? -22.625 19.531 -6.203 1 98.62 245 ALA B C 1
ATOM 5187 O O . ALA B 1 245 ? -23.109 19.344 -7.316 1 98.62 245 ALA B O 1
ATOM 5188 N N . THR B 1 246 ? -21.922 18.578 -5.539 1 98.62 246 THR B N 1
ATOM 5189 C CA . THR B 1 246 ? -21.766 17.234 -6.109 1 98.62 246 THR B CA 1
ATOM 5190 C C . THR B 1 246 ? -23.094 16.516 -6.188 1 98.62 246 THR B C 1
ATOM 5192 O O . THR B 1 246 ? -23.359 15.789 -7.148 1 98.62 246 THR B O 1
ATOM 5195 N N . SER B 1 247 ? -23.953 16.703 -5.16 1 97.75 247 SER B N 1
ATOM 5196 C CA . SER B 1 247 ? -25.281 16.094 -5.152 1 97.75 247 SER B CA 1
ATOM 5197 C C . SER B 1 247 ? -26.141 16.641 -6.289 1 97.75 247 SER B C 1
ATOM 5199 O O . SER B 1 247 ? -26.906 15.891 -6.906 1 97.75 247 SER B O 1
ATOM 5201 N N . GLU B 1 248 ? -26.016 17.875 -6.539 1 97.69 248 GLU B N 1
ATOM 5202 C CA . GLU B 1 248 ? -26.812 18.531 -7.57 1 97.69 248 GLU B CA 1
ATOM 5203 C C . GLU B 1 248 ? -26.578 17.906 -8.938 1 97.69 248 GLU B C 1
ATOM 5205 O O . GLU B 1 248 ? -27.5 17.781 -9.75 1 97.69 248 GLU B O 1
ATOM 5210 N N . VAL B 1 249 ? -25.375 17.516 -9.234 1 97.69 249 VAL B N 1
ATOM 5211 C CA . VAL B 1 249 ? -25.062 16.984 -10.555 1 97.69 249 VAL B CA 1
ATOM 5212 C C . VAL B 1 249 ? -24.906 15.477 -10.484 1 97.69 249 VAL B C 1
ATOM 5214 O O . VAL B 1 249 ? -24.453 14.844 -11.445 1 97.69 249 VAL B O 1
ATOM 5217 N N . ASP B 1 250 ? -25.141 14.867 -9.367 1 97.81 250 ASP B N 1
ATOM 5218 C CA . ASP B 1 250 ? -25.109 13.422 -9.148 1 97.81 250 ASP B CA 1
ATOM 5219 C C . ASP B 1 250 ? -23.719 12.867 -9.398 1 97.81 250 ASP B C 1
ATOM 5221 O O . ASP B 1 250 ? -23.531 11.953 -10.203 1 97.81 250 ASP B O 1
ATOM 5225 N N . THR B 1 251 ? -22.734 13.383 -8.711 1 98.62 251 THR B N 1
ATOM 5226 C CA . THR B 1 251 ? -21.406 12.797 -8.719 1 98.62 251 THR B CA 1
ATOM 5227 C C . THR B 1 251 ? -20.922 12.531 -7.293 1 98.62 251 THR B C 1
ATOM 5229 O O . THR B 1 251 ? -21.656 12.766 -6.332 1 98.62 251 THR B O 1
ATOM 5232 N N . PHE B 1 252 ? -19.766 11.945 -7.168 1 98.88 252 PHE B N 1
ATOM 5233 C CA . PHE B 1 252 ? -19.344 11.438 -5.867 1 98.88 252 PHE B CA 1
ATOM 5234 C C . PHE B 1 252 ? -18.484 12.461 -5.133 1 98.88 252 PHE B C 1
ATOM 5236 O O . PHE B 1 252 ? -17.734 13.211 -5.758 1 98.88 252 PHE B O 1
ATOM 5243 N N . LEU B 1 253 ? -18.656 12.523 -3.842 1 98.94 253 LEU B N 1
ATOM 5244 C CA . LEU B 1 253 ? -17.703 13.172 -2.939 1 98.94 253 LEU B CA 1
ATOM 5245 C C . LEU B 1 253 ? -16.859 12.141 -2.203 1 98.94 253 LEU B C 1
ATOM 5247 O O . LEU B 1 253 ? -17.406 11.242 -1.551 1 98.94 253 LEU B O 1
ATOM 5251 N N . ILE B 1 254 ? -15.57 12.195 -2.355 1 99 254 ILE B N 1
ATOM 5252 C CA . ILE B 1 254 ? -14.609 11.336 -1.668 1 99 254 ILE B CA 1
ATOM 5253 C C . ILE B 1 254 ? -13.891 12.133 -0.58 1 99 254 ILE B C 1
ATOM 5255 O O . ILE B 1 254 ? -13.211 13.125 -0.871 1 99 254 ILE B O 1
ATOM 5259 N N . ALA B 1 255 ? -14.055 11.742 0.639 1 98.94 255 ALA B N 1
ATOM 5260 C CA . ALA B 1 255 ? -13.367 12.383 1.762 1 98.94 255 ALA B CA 1
ATOM 5261 C C . ALA B 1 255 ? -12.094 11.625 2.127 1 98.94 255 ALA B C 1
ATOM 5263 O O . ALA B 1 255 ? -12.156 10.477 2.584 1 98.94 255 ALA B O 1
ATOM 5264 N N . ASP B 1 256 ? -11 12.242 1.9 1 98.94 256 ASP B N 1
ATOM 5265 C CA . ASP B 1 256 ? -9.727 11.711 2.371 1 98.94 256 ASP B CA 1
ATOM 5266 C C . ASP B 1 256 ? -9.5 12.047 3.844 1 98.94 256 ASP B C 1
ATOM 5268 O O . ASP B 1 256 ? -9.039 13.141 4.172 1 98.94 256 ASP B O 1
ATOM 5272 N N . GLU B 1 257 ? -9.805 11.102 4.707 1 98.88 257 GLU B N 1
ATOM 5273 C CA . GLU B 1 257 ? -9.711 11.258 6.156 1 98.88 257 GLU B CA 1
ATOM 5274 C C . GLU B 1 257 ? -8.484 10.555 6.715 1 98.88 257 GLU B C 1
ATOM 5276 O O . GLU B 1 257 ? -8.422 10.25 7.906 1 98.88 257 GLU B O 1
ATOM 5281 N N . VAL B 1 258 ? -7.484 10.289 5.836 1 98.75 258 VAL B N 1
ATOM 5282 C CA . VAL B 1 258 ? -6.273 9.578 6.234 1 98.75 258 VAL B CA 1
ATOM 5283 C C . VAL B 1 258 ? -5.566 10.336 7.352 1 98.75 258 VAL B C 1
ATOM 5285 O O . VAL B 1 258 ? -5.188 9.75 8.367 1 98.75 258 VAL B O 1
ATOM 5288 N N . PHE B 1 259 ? -5.398 11.609 7.203 1 98.38 259 PHE B N 1
ATOM 5289 C CA . PHE B 1 259 ? -4.762 12.438 8.219 1 98.38 259 PHE B CA 1
ATOM 5290 C C . PHE B 1 259 ? -5.801 13.07 9.141 1 98.38 259 PHE B C 1
ATOM 5292 O O . PHE B 1 259 ? -5.625 13.102 10.359 1 98.38 259 PHE B O 1
ATOM 5299 N N . THR B 1 260 ? -6.918 13.469 8.617 1 98.5 260 THR B N 1
ATOM 5300 C CA . THR B 1 260 ? -7.867 14.32 9.32 1 98.5 260 THR B CA 1
ATOM 5301 C C . THR B 1 260 ? -8.773 13.492 10.227 1 98.5 260 THR B C 1
ATOM 5303 O O . THR B 1 260 ? -9.344 14.008 11.188 1 98.5 260 THR B O 1
ATOM 5306 N N . GLY B 1 261 ? -8.867 12.211 9.953 1 97.19 261 GLY B N 1
ATOM 5307 C CA . GLY B 1 261 ? -9.859 11.391 10.625 1 97.19 261 GLY B CA 1
ATOM 5308 C C . GLY B 1 261 ? -9.43 10.93 12.008 1 97.19 261 GLY B C 1
ATOM 5309 O O . GLY B 1 261 ? -8.281 11.156 12.406 1 97.19 261 GLY B O 1
ATOM 5310 N N . LEU B 1 262 ? -10.383 10.492 12.742 1 97.88 262 LEU B N 1
ATOM 5311 C CA . LEU B 1 262 ? -10.25 9.859 14.047 1 97.88 262 LEU B CA 1
ATOM 5312 C C . LEU B 1 262 ? -9.695 10.844 15.078 1 97.88 262 LEU B C 1
ATOM 5314 O O . LEU B 1 262 ? -8.711 10.555 15.758 1 97.88 262 LEU B O 1
ATOM 5318 N N . GLY B 1 263 ? -10.234 12.047 15.094 1 97.94 263 GLY B N 1
ATOM 5319 C CA . GLY B 1 263 ? -10.094 12.922 16.25 1 97.94 263 GLY B CA 1
ATOM 5320 C C . GLY B 1 263 ? -9.086 14.039 16.016 1 97.94 263 GLY B C 1
ATOM 5321 O O . GLY B 1 263 ? -9.031 14.992 16.797 1 97.94 263 GLY B O 1
ATOM 5322 N N . ARG B 1 264 ? -8.258 14.023 14.969 1 97.5 264 ARG B N 1
ATOM 5323 C CA . ARG B 1 264 ? -7.176 14.977 14.727 1 97.5 264 ARG B CA 1
ATOM 5324 C C . ARG B 1 264 ? -7.703 16.406 14.68 1 97.5 264 ARG B C 1
ATOM 5326 O O . ARG B 1 264 ? -7.086 17.312 15.227 1 97.5 264 ARG B O 1
ATOM 5333 N N . THR B 1 265 ? -8.906 16.578 14.07 1 98.19 265 THR B N 1
ATOM 5334 C CA . THR B 1 265 ? -9.445 17.922 13.82 1 98.19 265 THR B CA 1
ATOM 5335 C C . THR B 1 265 ? -10.43 18.312 14.914 1 98.19 265 THR B C 1
ATOM 5337 O O . THR B 1 265 ? -11.086 19.359 14.82 1 98.19 265 THR B O 1
ATOM 5340 N N . GLY B 1 266 ? -10.57 17.5 15.922 1 97.88 266 GLY B N 1
ATOM 5341 C CA . GLY B 1 266 ? -11.5 17.797 17 1 97.88 266 GLY B CA 1
ATOM 5342 C C . GLY B 1 266 ? -12.812 17.047 16.875 1 97.88 266 GLY B C 1
ATOM 5343 O O . GLY B 1 266 ? -13.578 16.953 17.844 1 97.88 266 GLY B O 1
ATOM 5344 N N . ALA B 1 267 ? -13.125 16.594 15.695 1 98 267 ALA B N 1
ATOM 5345 C CA . ALA B 1 267 ? -14.258 15.711 15.438 1 98 267 ALA B CA 1
ATOM 5346 C C . ALA B 1 267 ? -13.789 14.297 15.109 1 98 267 ALA B C 1
ATOM 5348 O O . ALA B 1 267 ? -12.625 14.086 14.758 1 98 267 ALA B O 1
ATOM 5349 N N . ARG B 1 268 ? -14.68 13.312 15.289 1 97.75 268 ARG B N 1
ATOM 5350 C CA . ARG B 1 268 ? -14.297 11.953 14.922 1 97.75 268 ARG B CA 1
ATOM 5351 C C . ARG B 1 268 ? -13.797 11.891 13.484 1 97.75 268 ARG B C 1
ATOM 5353 O O . ARG B 1 268 ? -12.727 11.344 13.211 1 97.75 268 ARG B O 1
ATOM 5360 N N . PHE B 1 269 ? -14.641 12.383 12.609 1 98.69 269 PHE B N 1
ATOM 5361 C CA . PHE B 1 269 ? -14.242 12.633 11.234 1 98.69 269 PHE B CA 1
ATOM 5362 C C . PHE B 1 269 ? -14.383 14.117 10.891 1 98.69 269 PHE B C 1
ATOM 5364 O O . PHE B 1 269 ? -15.312 14.781 11.344 1 98.69 269 PHE B O 1
ATOM 5371 N N . ALA B 1 270 ? -13.414 14.633 10.109 1 98.81 270 ALA B N 1
ATOM 5372 C CA . ALA B 1 270 ? -13.406 16.047 9.766 1 98.81 270 ALA B CA 1
ATOM 5373 C C . ALA B 1 270 ? -14.688 16.453 9.039 1 98.81 270 ALA B C 1
ATOM 5375 O O . ALA B 1 270 ? -15.18 17.578 9.203 1 98.81 270 ALA B O 1
ATOM 5376 N N . VAL B 1 271 ? -15.273 15.625 8.258 1 98.81 271 VAL B N 1
ATOM 5377 C CA . VAL B 1 271 ? -16.5 15.922 7.527 1 98.81 271 VAL B CA 1
ATOM 5378 C C . VAL B 1 271 ? -17.641 16.188 8.516 1 98.81 271 VAL B C 1
ATOM 5380 O O . VAL B 1 271 ? -18.625 16.844 8.172 1 98.81 271 VAL B O 1
ATOM 5383 N N . ASP B 1 272 ? -17.516 15.609 9.75 1 98.56 272 ASP B N 1
ATOM 5384 C CA . ASP B 1 272 ? -18.547 15.836 10.766 1 98.56 272 ASP B CA 1
ATOM 5385 C C . ASP B 1 272 ? -18.641 17.312 11.125 1 98.56 272 ASP B C 1
ATOM 5387 O O . ASP B 1 272 ? -19.703 17.812 11.492 1 98.56 272 ASP B O 1
ATOM 5391 N N . LEU B 1 273 ? -17.547 18.016 11.023 1 98.38 273 LEU B N 1
ATOM 5392 C CA . LEU B 1 273 ? -17.516 19.453 11.297 1 98.38 273 LEU B CA 1
ATOM 5393 C C . LEU B 1 273 ? -18.406 20.203 10.305 1 98.38 273 LEU B C 1
ATOM 5395 O O . LEU B 1 273 ? -18.859 21.312 10.594 1 98.38 273 LEU B O 1
ATOM 5399 N N . ALA B 1 274 ? -18.609 19.625 9.133 1 98.38 274 ALA B N 1
ATOM 5400 C CA . ALA B 1 274 ? -19.406 20.234 8.07 1 98.38 274 ALA B CA 1
ATOM 5401 C C . ALA B 1 274 ? -20.812 19.625 8.031 1 98.38 274 ALA B C 1
ATOM 5403 O O . ALA B 1 274 ? -21.656 20.047 7.242 1 98.38 274 ALA B O 1
ATOM 5404 N N . GLY B 1 275 ? -21.062 18.531 8.844 1 97.88 275 GLY B N 1
ATOM 5405 C CA . GLY B 1 275 ? -22.312 17.812 8.789 1 97.88 275 GLY B CA 1
ATOM 5406 C C . GLY B 1 275 ? -22.516 17.062 7.488 1 97.88 275 GLY B C 1
ATOM 5407 O O . GLY B 1 275 ? -23.641 16.906 7.023 1 97.88 275 GLY B O 1
ATOM 5408 N N . VAL B 1 276 ? -21.484 16.609 6.902 1 98.44 276 VAL B N 1
ATOM 5409 C CA . VAL B 1 276 ? -21.5 16.031 5.562 1 98.44 276 VAL B CA 1
ATOM 5410 C C . VAL B 1 276 ? -21.297 14.523 5.645 1 98.44 276 VAL B C 1
ATOM 5412 O O . VAL B 1 276 ? -20.5 14.039 6.453 1 98.44 276 VAL B O 1
ATOM 5415 N N . VAL B 1 277 ? -22.062 13.719 4.914 1 98.81 277 VAL B N 1
ATOM 5416 C CA . VAL B 1 277 ? -21.812 12.312 4.641 1 98.81 277 VAL B CA 1
ATOM 5417 C C . VAL B 1 277 ? -21.266 12.148 3.225 1 98.81 277 VAL B C 1
ATOM 5419 O O . VAL B 1 277 ? -21.969 12.414 2.246 1 98.81 277 VAL B O 1
ATOM 5422 N N . PRO B 1 278 ? -20.016 11.828 3.066 1 98.94 278 PRO B N 1
ATOM 5423 C CA . PRO B 1 278 ? -19.484 11.594 1.724 1 98.94 278 PRO B CA 1
ATOM 5424 C C . PRO B 1 278 ? -19.938 10.258 1.136 1 98.94 278 PRO B C 1
ATOM 5426 O O . PRO B 1 278 ? -20.625 9.484 1.807 1 98.94 278 PRO B O 1
ATOM 5429 N N . ASP B 1 279 ? -19.609 10.008 -0.12 1 98.94 279 ASP B N 1
ATOM 5430 C CA . ASP B 1 279 ? -19.938 8.734 -0.755 1 98.94 279 ASP B CA 1
ATOM 5431 C C . ASP B 1 279 ? -18.875 7.68 -0.457 1 98.94 279 ASP B C 1
ATOM 5433 O O . ASP B 1 279 ? -19.156 6.48 -0.465 1 98.94 279 ASP B O 1
ATOM 5437 N N . MET B 1 280 ? -17.688 8.109 -0.299 1 98.94 280 MET B N 1
ATOM 5438 C CA . MET B 1 280 ? -16.547 7.289 0.089 1 98.94 280 MET B CA 1
ATOM 5439 C C . MET B 1 280 ? -15.664 8.023 1.092 1 98.94 280 MET B C 1
ATOM 5441 O O . MET B 1 280 ? -15.523 9.242 1.029 1 98.94 280 MET B O 1
ATOM 5445 N N . LEU B 1 281 ? -15.078 7.305 1.988 1 98.94 281 LEU B N 1
ATOM 5446 C CA . LEU B 1 281 ? -14.227 7.844 3.041 1 98.94 281 LEU B CA 1
ATOM 5447 C C . LEU B 1 281 ? -12.984 6.977 3.23 1 98.94 281 LEU B C 1
ATOM 5449 O O . LEU B 1 281 ? -13.094 5.766 3.43 1 98.94 281 LEU B O 1
ATOM 5453 N N . CYS B 1 282 ? -11.82 7.559 3.131 1 98.94 282 CYS B N 1
ATOM 5454 C CA . CYS B 1 282 ? -10.555 6.832 3.217 1 98.94 282 CYS B CA 1
ATOM 5455 C C . CYS B 1 282 ? -9.938 6.98 4.602 1 98.94 282 CYS B C 1
ATOM 5457 O O . CYS B 1 282 ? -9.859 8.086 5.137 1 98.94 282 CYS B O 1
ATOM 5459 N N . LEU B 1 283 ? -9.516 5.867 5.184 1 98.81 283 LEU B N 1
ATOM 5460 C CA . LEU B 1 283 ? -8.883 5.848 6.496 1 98.81 283 LEU B CA 1
ATOM 5461 C C . LEU B 1 283 ? -7.547 5.121 6.445 1 98.81 283 LEU B C 1
ATOM 5463 O O . LEU B 1 283 ? -7.391 4.152 5.699 1 98.81 283 LEU B O 1
ATOM 5467 N N . ALA B 1 284 ? -6.613 5.516 7.203 1 98.5 284 ALA B N 1
ATOM 5468 C CA . ALA B 1 284 ? -5.344 4.871 7.523 1 98.5 284 ALA B CA 1
ATOM 5469 C C . ALA B 1 284 ? -4.715 5.484 8.773 1 98.5 284 ALA B C 1
ATOM 5471 O O . ALA B 1 284 ? -5.414 5.758 9.75 1 98.5 284 ALA B O 1
ATOM 5472 N N . LYS B 1 285 ? -3.465 5.562 8.891 1 97.69 285 LYS B N 1
ATOM 5473 C CA . LYS B 1 285 ? -2.701 6.215 9.953 1 97.69 285 LYS B CA 1
ATOM 5474 C C . LYS B 1 285 ? -3.295 5.906 11.328 1 97.69 285 LYS B C 1
ATOM 5476 O O . LYS B 1 285 ? -3.127 4.805 11.852 1 97.69 285 LYS B O 1
ATOM 5481 N N . ALA B 1 286 ? -4.117 6.773 11.875 1 97.81 286 ALA B N 1
ATOM 5482 C CA . ALA B 1 286 ? -4.691 6.625 13.211 1 97.81 286 ALA B CA 1
ATOM 5483 C C . ALA B 1 286 ? -5.422 5.289 13.352 1 97.81 286 ALA B C 1
ATOM 5485 O O . ALA B 1 286 ? -5.539 4.75 14.453 1 97.81 286 ALA B O 1
ATOM 5486 N N . LEU B 1 287 ? -5.844 4.727 12.266 1 98.44 287 LEU B N 1
ATOM 5487 C CA . LEU B 1 287 ? -6.695 3.539 12.258 1 98.44 287 LEU B CA 1
ATOM 5488 C C . LEU B 1 287 ? -5.988 2.359 12.914 1 98.44 287 LEU B C 1
ATOM 5490 O O . LEU B 1 287 ? -6.629 1.537 13.578 1 98.44 287 LEU B O 1
ATOM 5494 N N . SER B 1 288 ? -4.703 2.24 12.727 1 97.19 288 SER B N 1
ATOM 5495 C CA . SER B 1 288 ? -3.961 1.138 13.328 1 97.19 288 SER B CA 1
ATOM 5496 C C . SER B 1 288 ? -3.098 1.622 14.492 1 97.19 288 SER B C 1
ATOM 5498 O O . SER B 1 288 ? -2.162 0.935 14.906 1 97.19 288 SER B O 1
ATOM 5500 N N . GLY B 1 289 ? -3.311 2.869 14.945 1 95.81 289 GLY B N 1
ATOM 5501 C CA . GLY B 1 289 ? -2.668 3.393 16.141 1 95.81 289 GLY B CA 1
ATOM 5502 C C . GLY B 1 289 ? -1.167 3.551 15.984 1 95.81 289 GLY B C 1
ATOM 5503 O O . GLY B 1 289 ? -0.432 3.543 16.969 1 95.81 289 GLY B O 1
ATOM 5504 N N . GLY B 1 290 ? -0.724 3.549 14.75 1 94.38 290 GLY B N 1
ATOM 5505 C CA . GLY B 1 290 ? 0.697 3.719 14.492 1 94.38 290 GLY B CA 1
ATOM 5506 C C . GLY B 1 290 ? 1.494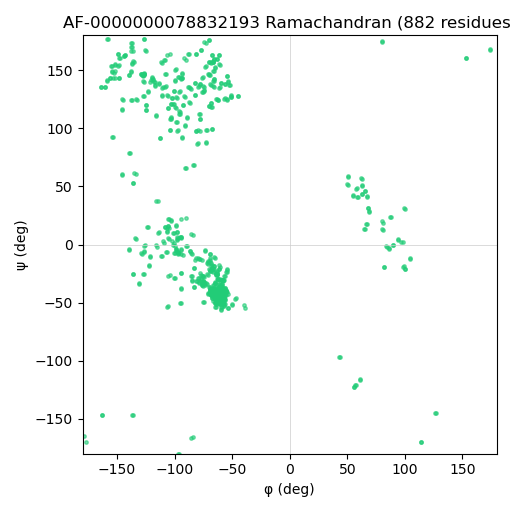 2.441 14.68 1 94.38 290 GLY B C 1
ATOM 5507 O O . GLY B 1 290 ? 2.717 2.484 14.836 1 94.38 290 GLY B O 1
ATOM 5508 N N . ILE B 1 291 ? 0.847 1.327 14.633 1 96.69 291 ILE B N 1
ATOM 5509 C CA . ILE B 1 291 ? 1.544 0.081 14.93 1 96.69 291 ILE B CA 1
ATOM 5510 C C . ILE B 1 291 ? 2.014 -0.575 13.633 1 96.69 291 ILE B C 1
ATOM 5512 O O . ILE B 1 291 ? 3.176 -0.968 13.516 1 96.69 291 ILE B O 1
ATOM 5516 N N . LEU B 1 292 ? 1.136 -0.721 12.688 1 97.19 292 LEU B N 1
ATOM 5517 C CA . LEU B 1 292 ? 1.481 -1.392 11.438 1 97.19 292 LEU B CA 1
ATOM 5518 C C . LEU B 1 292 ? 0.667 -0.832 10.273 1 97.19 292 LEU B C 1
ATOM 5520 O O . LEU B 1 292 ? -0.323 -0.128 10.492 1 97.19 292 LEU B O 1
ATOM 5524 N N . PRO B 1 293 ? 1.107 -1.114 9.023 1 97.69 293 PRO B N 1
ATOM 5525 C CA . PRO B 1 293 ? 0.351 -0.647 7.863 1 97.69 293 PRO B CA 1
ATOM 5526 C C . PRO B 1 293 ? -1.056 -1.239 7.797 1 97.69 293 PRO B C 1
ATOM 5528 O O . PRO B 1 293 ? -1.218 -2.461 7.844 1 97.69 293 PRO B O 1
ATOM 5531 N N . PHE B 1 294 ? -2.088 -0.41 7.734 1 98.31 294 PHE B N 1
ATOM 5532 C CA . PHE B 1 294 ? -3.488 -0.802 7.629 1 98.31 294 PHE B CA 1
ATOM 5533 C C . PHE B 1 294 ? -4.336 0.353 7.105 1 98.31 294 PHE B C 1
ATOM 5535 O O . PHE B 1 294 ? -4.086 1.513 7.438 1 98.31 294 PHE B O 1
ATOM 5542 N N . GLY B 1 295 ? -5.207 0.142 6.207 1 98.31 295 GLY B N 1
ATOM 5543 C CA . GLY B 1 295 ? -6.105 1.143 5.652 1 98.31 295 GLY B CA 1
ATOM 5544 C C . GLY B 1 295 ? -7.488 0.597 5.336 1 98.31 295 GLY B C 1
ATOM 5545 O O . GLY B 1 295 ? -7.691 -0.618 5.332 1 98.31 295 GLY B O 1
ATOM 5546 N N . ALA B 1 296 ? -8.422 1.449 5.176 1 98.88 296 ALA B N 1
ATOM 5547 C CA . ALA B 1 296 ? -9.797 1.095 4.828 1 98.88 296 ALA B CA 1
ATOM 5548 C C . ALA B 1 296 ? -10.445 2.182 3.975 1 98.88 296 ALA B C 1
ATOM 5550 O O . ALA B 1 296 ? -10.148 3.367 4.137 1 98.88 296 ALA B O 1
ATOM 5551 N N . THR B 1 297 ? -11.219 1.8 3.078 1 98.94 297 THR B N 1
ATOM 5552 C CA . THR B 1 297 ? -12.109 2.666 2.318 1 98.94 297 THR B CA 1
ATOM 5553 C C . THR B 1 297 ? -13.57 2.305 2.588 1 98.94 297 THR B C 1
ATOM 5555 O O . THR B 1 297 ? -14.008 1.189 2.293 1 98.94 297 THR B O 1
ATOM 5558 N N . LEU B 1 298 ? -14.242 3.207 3.264 1 98.94 298 LEU B N 1
ATOM 5559 C CA . LEU B 1 298 ? -15.68 3.039 3.438 1 98.94 298 LEU B CA 1
ATOM 5560 C C . LEU B 1 298 ? -16.438 3.539 2.211 1 98.94 298 LEU B C 1
ATOM 5562 O O . LEU B 1 298 ? -16.078 4.57 1.636 1 98.94 298 LEU B O 1
ATOM 5566 N N . ALA B 1 299 ? -17.422 2.846 1.82 1 98.94 299 ALA B N 1
ATOM 5567 C CA . ALA B 1 299 ? -18.266 3.207 0.674 1 98.94 299 ALA B CA 1
ATOM 5568 C C . ALA B 1 299 ? -19.734 3.184 1.04 1 98.94 299 ALA B C 1
ATOM 5570 O O . ALA B 1 299 ? -20.172 2.367 1.858 1 98.94 299 ALA B O 1
ATOM 5571 N N . SER B 1 300 ? -20.516 4.074 0.438 1 98.94 300 SER B N 1
ATOM 5572 C CA . SER B 1 300 ? -21.953 4.062 0.609 1 98.94 300 SER B CA 1
ATOM 5573 C C . SER B 1 300 ? -22.578 2.816 -0.017 1 98.94 300 SER B C 1
ATOM 5575 O O . SER B 1 300 ? -21.984 2.191 -0.893 1 98.94 300 SER B O 1
ATOM 5577 N N . GLU B 1 301 ? -23.734 2.502 0.475 1 98.75 301 GLU B N 1
ATOM 5578 C CA . GLU B 1 301 ? -24.453 1.377 -0.108 1 98.75 301 GLU B CA 1
ATOM 5579 C C . GLU B 1 301 ? -24.719 1.6 -1.596 1 98.75 301 GLU B C 1
ATOM 5581 O O . GLU B 1 301 ? -24.734 0.647 -2.379 1 98.75 301 GLU B O 1
ATOM 5586 N N . ARG B 1 302 ? -24.875 2.826 -2.008 1 98.75 302 ARG B N 1
ATOM 5587 C CA . ARG B 1 302 ? -25.062 3.154 -3.42 1 98.75 302 ARG B CA 1
ATOM 5588 C C . ARG B 1 302 ? -23.844 2.727 -4.234 1 98.75 302 ARG B C 1
ATOM 5590 O O . ARG B 1 302 ? -23.984 2.074 -5.273 1 98.75 302 ARG B O 1
ATOM 5597 N N . VAL B 1 303 ? -22.688 3.1 -3.791 1 98.94 303 VAL B N 1
ATOM 5598 C CA . VAL B 1 303 ? -21.469 2.754 -4.512 1 98.94 303 VAL B CA 1
ATOM 5599 C C . VAL B 1 303 ? -21.328 1.234 -4.605 1 98.94 303 VAL B C 1
ATOM 5601 O O . VAL B 1 303 ? -21.109 0.692 -5.691 1 98.94 303 VAL B O 1
ATOM 5604 N N . PHE B 1 304 ? -21.578 0.571 -3.506 1 98.88 304 PHE B N 1
ATOM 5605 C CA . PHE B 1 304 ? -21.422 -0.877 -3.434 1 98.88 304 PHE B CA 1
ATOM 5606 C C . PHE B 1 304 ? -22.406 -1.573 -4.371 1 98.88 304 PHE B C 1
ATOM 5608 O O . PHE B 1 304 ? -22.016 -2.48 -5.113 1 98.88 304 PHE B O 1
ATOM 5615 N N . SER B 1 305 ? -23.594 -1.123 -4.352 1 98.56 305 SER B N 1
ATOM 5616 C CA . SER B 1 305 ? -24.641 -1.749 -5.148 1 98.56 305 SER B CA 1
ATOM 5617 C C . SER B 1 305 ? -24.344 -1.647 -6.641 1 98.56 305 SER B C 1
ATOM 5619 O O . SER B 1 305 ? -24.781 -2.48 -7.43 1 98.56 305 SER B O 1
ATOM 5621 N N . GLY B 1 306 ? -23.562 -0.622 -6.988 1 98.62 306 GLY B N 1
ATOM 5622 C CA . GLY B 1 306 ? -23.188 -0.433 -8.383 1 98.62 306 GLY B CA 1
ATOM 5623 C C . GLY B 1 306 ? -22.234 -1.505 -8.891 1 98.62 306 GLY B C 1
ATOM 5624 O O . GLY B 1 306 ? -22.031 -1.633 -10.102 1 98.62 306 GLY B O 1
ATOM 5625 N N . PHE B 1 307 ? -21.719 -2.361 -8.016 1 98.62 307 PHE B N 1
ATOM 5626 C CA . PHE B 1 307 ? -20.766 -3.398 -8.375 1 98.62 307 PHE B CA 1
ATOM 5627 C C . PHE B 1 307 ? -21.422 -4.773 -8.352 1 98.62 307 PHE B C 1
ATOM 5629 O O . PHE B 1 307 ? -20.797 -5.773 -8.695 1 98.62 307 PHE B O 1
ATOM 5636 N N . LEU B 1 308 ? -22.688 -4.906 -7.902 1 98.19 308 LEU B N 1
ATOM 5637 C CA . LEU B 1 308 ? -23.391 -6.184 -7.836 1 98.19 308 LEU B CA 1
ATOM 5638 C C . LEU B 1 308 ? -23.797 -6.652 -9.234 1 98.19 308 LEU B C 1
ATOM 5640 O O . LEU B 1 308 ? -23.922 -5.84 -10.148 1 98.19 308 LEU B O 1
ATOM 5644 N N . GLY B 1 309 ? -23.938 -7.945 -9.453 1 96.81 309 GLY B N 1
ATOM 5645 C CA . GLY B 1 309 ? -24.25 -8.555 -10.742 1 96.81 309 GLY B CA 1
ATOM 5646 C C . GLY B 1 309 ? -23.281 -9.648 -11.133 1 96.81 309 GLY B C 1
ATOM 5647 O O . GLY B 1 309 ? -22.828 -10.414 -10.281 1 96.81 309 GLY B O 1
ATOM 5648 N N . ALA B 1 310 ? -23.031 -9.719 -12.406 1 94.44 310 ALA B N 1
ATOM 5649 C CA . ALA B 1 310 ? -22.156 -10.758 -12.938 1 94.44 310 ALA B CA 1
ATOM 5650 C C . ALA B 1 310 ? -20.719 -10.57 -12.445 1 94.44 310 ALA B C 1
ATOM 5652 O O . ALA B 1 310 ? -20.344 -9.477 -12.008 1 94.44 310 ALA B O 1
ATOM 5653 N N . SER B 1 311 ? -19.938 -11.617 -12.492 1 93.06 311 SER B N 1
ATOM 5654 C CA . SER B 1 311 ? -18.594 -11.664 -11.93 1 93.06 311 SER B CA 1
ATOM 5655 C C . SER B 1 311 ? -17.688 -10.609 -12.57 1 93.06 311 SER B C 1
ATOM 5657 O O . SER B 1 311 ? -16.766 -10.109 -11.93 1 93.06 311 SER B O 1
ATOM 5659 N N . ASN B 1 312 ? -17.938 -10.289 -13.789 1 93.56 312 ASN B N 1
ATOM 5660 C CA . ASN B 1 312 ? -17.062 -9.328 -14.453 1 93.56 312 ASN B CA 1
ATOM 5661 C C . ASN B 1 312 ? -17.297 -7.91 -13.945 1 93.56 312 ASN B C 1
ATOM 5663 O O . ASN B 1 312 ? -16.578 -6.98 -14.312 1 93.56 312 ASN B O 1
ATOM 5667 N N . ARG B 1 313 ? -18.312 -7.68 -13.047 1 96.06 313 ARG B N 1
ATOM 5668 C CA . ARG B 1 313 ? -18.625 -6.371 -12.477 1 96.06 313 ARG B CA 1
ATOM 5669 C C . ARG B 1 313 ? -17.938 -6.18 -11.133 1 96.06 313 ARG B C 1
ATOM 5671 O O . ARG B 1 313 ? -17.953 -5.086 -10.562 1 96.06 313 ARG B O 1
ATOM 5678 N N . ALA B 1 314 ? -17.25 -7.207 -10.633 1 96.56 314 ALA B N 1
ATOM 5679 C CA . ALA B 1 314 ? -16.594 -7.16 -9.32 1 96.56 314 ALA B CA 1
ATOM 5680 C C . ALA B 1 314 ? -15.438 -6.16 -9.32 1 96.56 314 ALA B C 1
ATOM 5682 O O . ALA B 1 314 ? -14.859 -5.871 -10.375 1 96.56 314 ALA B O 1
ATOM 5683 N N . LEU B 1 315 ? -15.156 -5.543 -8.203 1 97.25 315 LEU B N 1
ATOM 5684 C CA . LEU B 1 315 ? -13.93 -4.777 -8.023 1 97.25 315 LEU B CA 1
ATOM 5685 C C . LEU B 1 315 ? -12.727 -5.707 -7.918 1 97.25 315 LEU B C 1
ATOM 5687 O O . LEU B 1 315 ? -12.453 -6.262 -6.852 1 97.25 315 LEU B O 1
ATOM 5691 N N . TYR B 1 316 ? -12.047 -5.852 -9 1 94.19 316 TYR B N 1
ATOM 5692 C CA . TYR B 1 316 ? -10.852 -6.691 -9 1 94.19 316 TYR B CA 1
ATOM 5693 C C . TYR B 1 316 ? -9.641 -5.914 -8.508 1 94.19 316 TYR B C 1
ATOM 5695 O O . TYR B 1 316 ? -8.719 -5.637 -9.273 1 94.19 316 TYR B O 1
ATOM 5703 N N . TYR B 1 317 ? -9.68 -5.598 -7.273 1 94.25 317 TYR B N 1
ATOM 5704 C CA . TYR B 1 317 ? -8.625 -4.957 -6.496 1 94.25 317 TYR B CA 1
ATOM 5705 C C . TYR B 1 317 ? -8.328 -5.75 -5.23 1 94.25 317 TYR B C 1
ATOM 5707 O O . TYR B 1 317 ? -9.219 -6.379 -4.656 1 94.25 317 TYR B O 1
ATOM 5715 N N . GLY B 1 318 ? -7.066 -5.691 -4.906 1 93.12 318 GLY B N 1
ATOM 5716 C CA . GLY B 1 318 ? -6.684 -6.305 -3.645 1 93.12 318 GLY B CA 1
ATOM 5717 C C . GLY B 1 318 ? -5.242 -6.77 -3.619 1 93.12 318 GLY B C 1
ATOM 5718 O O . GLY B 1 318 ? -4.59 -6.844 -4.664 1 93.12 318 GLY B O 1
ATOM 5719 N N . HIS B 1 319 ? -4.758 -6.949 -2.439 1 91.31 319 HIS B N 1
ATOM 5720 C CA . HIS B 1 319 ? -3.445 -7.555 -2.225 1 91.31 319 HIS B CA 1
ATOM 5721 C C . HIS B 1 319 ? -3.48 -8.547 -1.069 1 91.31 319 HIS B C 1
ATOM 5723 O O . HIS B 1 319 ? -4.496 -8.672 -0.379 1 91.31 319 HIS B O 1
ATOM 5729 N N . SER B 1 320 ? -2.406 -9.227 -0.895 1 93.62 320 SER B N 1
ATOM 5730 C CA . SER B 1 320 ? -2.328 -10.391 -0.017 1 93.62 320 SER B CA 1
ATOM 5731 C C . SER B 1 320 ? -2.648 -10.016 1.426 1 93.62 320 SER B C 1
ATOM 5733 O O . SER B 1 320 ? -3.043 -10.875 2.223 1 93.62 320 SER B O 1
ATOM 5735 N N . TYR B 1 321 ? -2.6 -8.758 1.775 1 95.81 321 TYR B N 1
ATOM 5736 C CA . TYR B 1 321 ? -2.754 -8.383 3.178 1 95.81 321 TYR B CA 1
ATOM 5737 C C . TYR B 1 321 ? -4.035 -7.586 3.393 1 95.81 321 TYR B C 1
ATOM 5739 O O . TYR B 1 321 ? -4.215 -6.957 4.438 1 95.81 321 TYR B O 1
ATOM 5747 N N . CYS B 1 322 ? -4.906 -7.523 2.389 1 96.19 322 CYS B N 1
ATOM 5748 C CA . CYS B 1 322 ? -6.199 -6.895 2.615 1 96.19 322 CYS B CA 1
ATOM 5749 C C . CYS B 1 322 ? -6.914 -7.527 3.803 1 96.19 322 CYS B C 1
ATOM 5751 O O . CYS B 1 322 ? -7.117 -8.742 3.836 1 96.19 322 CYS B O 1
ATOM 5753 N N . GLY B 1 323 ? -7.277 -6.68 4.754 1 96.94 323 GLY B N 1
ATOM 5754 C CA . GLY B 1 323 ? -7.957 -7.199 5.93 1 96.94 323 GLY B CA 1
ATOM 5755 C C . GLY B 1 323 ? -7.059 -8.047 6.812 1 96.94 323 GLY B C 1
ATOM 5756 O O . GLY B 1 323 ? -7.523 -8.992 7.453 1 96.94 323 GLY B O 1
ATOM 5757 N N . ASN B 1 324 ? -5.785 -7.77 6.805 1 96.88 324 ASN B N 1
ATOM 5758 C CA . ASN B 1 324 ? -4.832 -8.469 7.66 1 96.88 324 ASN B CA 1
ATOM 5759 C C . ASN B 1 324 ? -5.359 -8.602 9.086 1 96.88 324 ASN B C 1
ATOM 5761 O O . ASN B 1 324 ? -5.781 -7.613 9.695 1 96.88 324 ASN B O 1
ATOM 5765 N N . PRO B 1 325 ? -5.359 -9.836 9.609 1 98.19 325 PRO B N 1
ATOM 5766 C CA . PRO B 1 325 ? -5.934 -10.062 10.938 1 98.19 325 PRO B CA 1
ATOM 5767 C C . PRO B 1 325 ? -5.281 -9.195 12.016 1 98.19 325 PRO B C 1
ATOM 5769 O O . PRO B 1 325 ? -5.965 -8.703 12.914 1 98.19 325 PRO B O 1
ATOM 5772 N N . LEU B 1 326 ? -3.973 -9.023 11.961 1 98.56 326 LEU B N 1
ATOM 5773 C CA . LEU B 1 326 ? -3.289 -8.18 12.938 1 98.56 326 LEU B CA 1
ATOM 5774 C C . LEU B 1 326 ? -3.812 -6.746 12.875 1 98.56 326 LEU B C 1
ATOM 5776 O O . LEU B 1 326 ? -4.152 -6.164 13.906 1 98.56 326 LEU B O 1
ATOM 5780 N N . GLY B 1 327 ? -3.824 -6.184 11.625 1 98.38 327 GLY B N 1
ATOM 5781 C CA . GLY B 1 327 ? -4.312 -4.828 11.445 1 98.38 327 GLY B CA 1
ATOM 5782 C C . GLY B 1 327 ? -5.75 -4.645 11.891 1 98.38 327 GLY B C 1
ATOM 5783 O O . GLY B 1 327 ? -6.086 -3.652 12.539 1 98.38 327 GLY B O 1
ATOM 5784 N N . ALA B 1 328 ? -6.582 -5.613 11.562 1 98.75 328 ALA B N 1
ATOM 5785 C CA . ALA B 1 328 ? -8 -5.531 11.914 1 98.75 328 ALA B CA 1
ATOM 5786 C C . ALA B 1 328 ? -8.188 -5.578 13.43 1 98.75 328 ALA B C 1
ATOM 5788 O O . ALA B 1 328 ? -8.977 -4.809 13.984 1 98.75 328 ALA B O 1
ATOM 5789 N N . ALA B 1 329 ? -7.488 -6.492 14.078 1 98.81 329 ALA B N 1
ATOM 5790 C CA . ALA B 1 329 ? -7.594 -6.617 15.531 1 98.81 329 ALA B CA 1
ATOM 5791 C C . ALA B 1 329 ? -7.121 -5.348 16.234 1 98.81 329 ALA B C 1
ATOM 5793 O O . ALA B 1 329 ? -7.746 -4.891 17.188 1 98.81 329 ALA B O 1
ATOM 5794 N N . ILE B 1 330 ? -6.055 -4.812 15.789 1 98.81 330 ILE B N 1
ATOM 5795 C CA . ILE B 1 330 ? -5.504 -3.6 16.375 1 98.81 330 ILE B CA 1
ATOM 5796 C C . ILE B 1 330 ? -6.465 -2.436 16.156 1 98.81 330 ILE B C 1
ATOM 5798 O O . ILE B 1 330 ? -6.727 -1.654 17.078 1 98.81 330 ILE B O 1
ATOM 5802 N N . ALA B 1 331 ? -6.957 -2.299 14.922 1 98.88 331 ALA B N 1
ATOM 5803 C CA . ALA B 1 331 ? -7.891 -1.222 14.609 1 98.88 331 ALA B CA 1
ATOM 5804 C C . ALA B 1 331 ? -9.117 -1.281 15.508 1 98.88 331 ALA B C 1
ATOM 5806 O O . ALA B 1 331 ? -9.617 -0.247 15.961 1 98.88 331 ALA B O 1
ATOM 5807 N N . ARG B 1 332 ? -9.633 -2.473 15.766 1 98.88 332 ARG B N 1
ATOM 5808 C CA . ARG B 1 332 ? -10.766 -2.619 16.672 1 98.88 332 ARG B CA 1
ATOM 5809 C C . ARG B 1 332 ? -10.414 -2.111 18.062 1 98.88 332 ARG B C 1
ATOM 5811 O O . ARG B 1 332 ? -11.227 -1.445 18.719 1 98.88 332 ARG B O 1
ATOM 5818 N N . GLU B 1 333 ? -9.219 -2.518 18.484 1 98.88 333 GLU B N 1
ATOM 5819 C CA . GLU B 1 333 ? -8.805 -2.088 19.812 1 98.88 333 GLU B CA 1
ATOM 5820 C C . GLU B 1 333 ? -8.602 -0.577 19.875 1 98.88 333 GLU B C 1
ATOM 5822 O O . GLU B 1 333 ? -8.867 0.051 20.891 1 98.88 333 GLU B O 1
ATOM 5827 N N . VAL B 1 334 ? -8.117 0.022 18.766 1 98.81 334 VAL B N 1
ATOM 5828 C CA . VAL B 1 334 ? -8.023 1.475 18.672 1 98.81 334 VAL B CA 1
ATOM 5829 C C . VAL B 1 334 ? -9.391 2.102 18.906 1 98.81 334 VAL B C 1
ATOM 5831 O O . VAL B 1 334 ? -9.539 3.012 19.719 1 98.81 334 VAL B O 1
ATOM 5834 N N . LEU B 1 335 ? -10.406 1.622 18.188 1 98.69 335 LEU B N 1
ATOM 5835 C CA . LEU B 1 335 ? -11.758 2.146 18.344 1 98.69 335 LEU B CA 1
ATOM 5836 C C . LEU B 1 335 ? -12.242 1.979 19.781 1 98.69 335 LEU B C 1
ATOM 5838 O O . LEU B 1 335 ? -12.906 2.867 20.328 1 98.69 335 LEU B O 1
ATOM 5842 N N . ALA B 1 336 ? -11.906 0.842 20.344 1 98.75 336 ALA B N 1
ATOM 5843 C CA . ALA B 1 336 ? -12.305 0.598 21.734 1 98.75 336 ALA B CA 1
ATOM 5844 C C . ALA B 1 336 ? -11.641 1.597 22.672 1 98.75 336 ALA B C 1
ATOM 5846 O O . ALA B 1 336 ? -12.281 2.098 23.609 1 98.75 336 ALA B O 1
ATOM 5847 N N . VAL B 1 337 ? -10.352 1.877 22.484 1 98.69 337 VAL B N 1
ATOM 5848 C CA . VAL B 1 337 ? -9.625 2.83 23.312 1 98.69 337 VAL B CA 1
ATOM 5849 C C . VAL B 1 337 ? -10.242 4.219 23.172 1 98.69 337 VAL B C 1
ATOM 5851 O O . VAL B 1 337 ? -10.43 4.93 24.156 1 98.69 337 VAL B O 1
ATOM 5854 N N . TYR B 1 338 ? -10.555 4.605 21.953 1 98.06 338 TYR B N 1
ATOM 5855 C CA . TYR B 1 338 ? -11.195 5.898 21.719 1 98.06 338 TYR B CA 1
ATOM 5856 C C . TYR B 1 338 ? -12.477 6.027 22.531 1 98.06 338 TYR B C 1
ATOM 5858 O O . TYR B 1 338 ? -12.773 7.098 23.062 1 98.06 338 TYR B O 1
ATOM 5866 N N . ARG B 1 339 ? -13.195 4.98 22.609 1 96.5 339 ARG B N 1
ATOM 5867 C CA . ARG B 1 339 ? -14.461 4.957 23.344 1 96.5 339 ARG B CA 1
ATOM 5868 C C . ARG B 1 339 ? -14.219 4.93 24.844 1 96.5 339 ARG B C 1
ATOM 5870 O O . ARG B 1 339 ? -14.766 5.754 25.578 1 96.5 339 ARG B O 1
ATOM 5877 N N . ASP B 1 340 ? -13.367 4.043 25.312 1 98.19 340 ASP B N 1
ATOM 5878 C CA . ASP B 1 340 ? -13.227 3.713 26.734 1 98.19 340 ASP B CA 1
ATOM 5879 C C . ASP B 1 340 ? -12.406 4.773 27.453 1 98.19 340 ASP B C 1
ATOM 5881 O O . ASP B 1 340 ? -12.578 4.988 28.656 1 98.19 340 ASP B O 1
ATOM 5885 N N . GLU B 1 341 ? -11.484 5.434 26.75 1 97.75 341 GLU B N 1
ATOM 5886 C CA . GLU B 1 341 ? -10.578 6.367 27.406 1 97.75 341 GLU B CA 1
ATOM 5887 C C . GLU B 1 341 ? -10.914 7.812 27.062 1 97.75 341 GLU B C 1
ATOM 5889 O O . GLU B 1 341 ? -10.125 8.719 27.312 1 97.75 341 GLU B O 1
ATOM 5894 N N . ASP B 1 342 ? -12.008 8.109 26.547 1 96.88 342 ASP B N 1
ATOM 5895 C CA . ASP B 1 342 ? -12.555 9.422 26.219 1 96.88 342 ASP B CA 1
ATOM 5896 C C . ASP B 1 342 ? -11.547 10.258 25.438 1 96.88 342 ASP B C 1
ATOM 5898 O O . ASP B 1 342 ? -11.219 11.383 25.828 1 96.88 342 ASP B O 1
ATOM 5902 N N . VAL B 1 343 ? -11.031 9.742 24.422 1 98.25 343 VAL B N 1
ATOM 5903 C CA . VAL B 1 343 ? -10 10.383 23.625 1 98.25 343 VAL B CA 1
ATOM 5904 C C . VAL B 1 343 ? -10.547 11.695 23.047 1 98.25 343 VAL B C 1
ATOM 5906 O O . VAL B 1 343 ? -9.867 12.719 23.078 1 98.25 343 VAL B O 1
ATOM 5909 N N . MET B 1 344 ? -11.766 11.688 22.578 1 97.75 344 MET B N 1
ATOM 5910 C CA . MET B 1 344 ? -12.352 12.891 21.984 1 97.75 344 MET B CA 1
ATOM 5911 C C . MET B 1 344 ? -12.539 13.977 23.031 1 97.75 344 MET B C 1
ATOM 5913 O O . MET B 1 344 ? -12.406 15.164 22.734 1 97.75 344 MET B O 1
ATOM 5917 N N . GLY B 1 345 ? -12.938 13.555 24.25 1 98 345 GLY B N 1
ATOM 5918 C CA . GLY B 1 345 ? -13.039 14.516 25.328 1 98 345 GLY B CA 1
ATOM 5919 C C . GLY B 1 345 ? -11.711 15.172 25.672 1 98 345 GLY B C 1
ATOM 5920 O O . GLY B 1 345 ? -11.656 16.375 25.969 1 98 345 GLY B O 1
ATOM 5921 N N . GLN B 1 346 ? -10.664 14.438 25.672 1 97.56 346 GLN B N 1
ATOM 5922 C CA . GLN B 1 346 ? -9.336 14.977 25.906 1 97.56 346 GLN B CA 1
ATOM 5923 C C . GLN B 1 346 ? -8.961 16 24.828 1 97.56 346 GLN B C 1
ATOM 5925 O O . GLN B 1 346 ? -8.414 17.062 25.156 1 97.56 346 GLN B O 1
ATOM 5930 N N . VAL B 1 347 ? -9.266 15.688 23.594 1 98.44 347 VAL B N 1
ATOM 5931 C CA . VAL B 1 347 ? -8.992 16.594 22.484 1 98.44 347 VAL B CA 1
ATOM 5932 C C . VAL B 1 347 ? -9.734 17.922 22.703 1 98.44 347 VAL B C 1
ATOM 5934 O O . VAL B 1 347 ? -9.164 19 22.547 1 98.44 347 VAL B O 1
ATOM 5937 N N . ALA B 1 348 ? -11.016 17.797 23.078 1 98.19 348 ALA B N 1
ATOM 5938 C CA . ALA B 1 348 ? -11.852 18.969 23.297 1 98.19 348 ALA B CA 1
ATOM 5939 C C . ALA B 1 348 ? -11.258 19.875 24.375 1 98.19 348 ALA B C 1
ATOM 5941 O O . ALA B 1 348 ? -11.328 21.109 24.266 1 98.19 348 ALA B O 1
ATOM 5942 N N . ARG B 1 349 ? -10.695 19.312 25.328 1 98 349 ARG B N 1
ATOM 5943 C CA . ARG B 1 349 ? -10.148 20.062 26.469 1 98 349 ARG B CA 1
ATOM 5944 C C . ARG B 1 349 ? -8.805 20.688 26.109 1 98 349 ARG B C 1
ATOM 5946 O O . ARG B 1 349 ? -8.477 21.781 26.578 1 98 349 ARG B O 1
ATOM 5953 N N . LYS B 1 350 ? -8.031 20.062 25.281 1 98.56 350 LYS B N 1
ATOM 5954 C CA . LYS B 1 350 ? -6.664 20.484 25.016 1 98.56 350 LYS B CA 1
ATOM 5955 C C . LYS B 1 350 ? -6.594 21.391 23.781 1 98.56 350 LYS B C 1
ATOM 5957 O O . LYS B 1 350 ? -5.703 22.234 23.688 1 98.56 350 LYS B O 1
ATOM 5962 N N . ALA B 1 351 ? -7.559 21.266 22.891 1 98.62 351 ALA B N 1
ATOM 5963 C CA . ALA B 1 351 ? -7.543 21.969 21.594 1 98.62 351 ALA B CA 1
ATOM 5964 C C . ALA B 1 351 ? -7.441 23.469 21.797 1 98.62 351 ALA B C 1
ATOM 5966 O O . ALA B 1 351 ? -6.66 24.141 21.109 1 98.62 351 ALA B O 1
ATOM 5967 N N . PRO B 1 352 ? -8.203 24.078 22.766 1 98.5 352 PRO B N 1
ATOM 5968 C CA . PRO B 1 352 ? -8.109 25.531 22.953 1 98.5 352 PRO B CA 1
ATOM 5969 C C . PRO B 1 352 ? -6.707 25.969 23.375 1 98.5 352 PRO B C 1
ATOM 5971 O O . PRO B 1 352 ? -6.281 27.078 23.031 1 98.5 352 PRO B O 1
ATOM 5974 N N . ARG B 1 353 ? -5.988 25.125 24.078 1 98.44 353 ARG B N 1
ATOM 5975 C CA . ARG B 1 353 ? -4.633 25.438 24.5 1 98.44 353 ARG B CA 1
ATOM 5976 C C . ARG B 1 353 ? -3.684 25.5 23.312 1 98.44 353 ARG B C 1
ATOM 5978 O O . ARG B 1 353 ? -2.812 26.375 23.25 1 98.44 353 ARG B O 1
ATOM 5985 N N . VAL B 1 354 ? -3.822 24.562 22.438 1 98.81 354 VAL B N 1
ATOM 5986 C CA . VAL B 1 354 ? -3.008 24.547 21.219 1 98.81 354 VAL B CA 1
ATOM 5987 C C . VAL B 1 354 ? -3.242 25.828 20.422 1 98.81 354 VAL B C 1
ATOM 5989 O O . VAL B 1 354 ? -2.289 26.5 20.031 1 98.81 354 VAL B O 1
ATOM 5992 N N . LYS B 1 355 ? -4.531 26.141 20.203 1 98.75 355 LYS B N 1
ATOM 5993 C CA . LYS B 1 355 ? -4.895 27.328 19.453 1 98.75 355 LYS B CA 1
ATOM 5994 C C . LYS B 1 355 ? -4.316 28.594 20.109 1 98.75 355 LYS B C 1
ATOM 5996 O O . LYS B 1 355 ? -3.711 29.422 19.438 1 98.75 355 LYS B O 1
ATOM 6001 N N . ALA B 1 356 ? -4.516 28.719 21.375 1 98.75 356 ALA B N 1
ATOM 6002 C CA . ALA B 1 356 ? -4.059 29.891 22.109 1 98.75 356 ALA B CA 1
ATOM 6003 C C . ALA B 1 356 ? -2.539 30.031 22.031 1 98.75 356 ALA B C 1
ATOM 6005 O O . ALA B 1 356 ? -2.018 31.141 21.906 1 98.75 356 ALA B O 1
ATOM 6006 N N . ALA B 1 357 ? -1.83 28.953 22.172 1 98.75 357 ALA B N 1
ATOM 6007 C CA . ALA B 1 357 ? -0.37 28.969 22.141 1 98.75 357 ALA B CA 1
ATOM 6008 C C . ALA B 1 357 ? 0.155 29.484 20.812 1 98.75 357 ALA B C 1
ATOM 6010 O O . ALA B 1 357 ? 1.053 30.328 20.766 1 98.75 357 ALA B O 1
ATOM 6011 N N . PHE B 1 358 ? -0.36 28.969 19.719 1 98.69 358 PHE B N 1
ATOM 6012 C CA . PHE B 1 358 ? 0.141 29.359 18.406 1 98.69 358 PHE B CA 1
ATOM 6013 C C . PHE B 1 358 ? -0.241 30.797 18.078 1 98.69 358 PHE B C 1
ATOM 6015 O O . PHE B 1 358 ? 0.519 31.516 17.422 1 98.69 358 PHE B O 1
ATOM 6022 N N . GLU B 1 359 ? -1.452 31.234 18.5 1 98.44 359 GLU B N 1
ATOM 6023 C CA . GLU B 1 359 ? -1.83 32.625 18.359 1 98.44 359 GLU B CA 1
ATOM 6024 C C . GLU B 1 359 ? -0.885 33.562 19.141 1 98.44 359 GLU B C 1
ATOM 6026 O O . GLU B 1 359 ? -0.453 34.594 18.641 1 98.44 359 GLU B O 1
ATOM 6031 N N . ARG B 1 360 ? -0.59 33.125 20.328 1 98.31 360 ARG B N 1
ATOM 6032 C CA . ARG B 1 360 ? 0.318 33.906 21.172 1 98.31 360 ARG B CA 1
ATOM 6033 C C . ARG B 1 360 ? 1.709 33.969 20.547 1 98.31 360 ARG B C 1
ATOM 6035 O O . ARG B 1 360 ? 2.328 35.031 20.531 1 98.31 360 ARG B O 1
ATOM 6042 N N . MET B 1 361 ? 2.248 32.875 20.078 1 98.06 361 MET B N 1
ATOM 6043 C CA . MET B 1 361 ? 3.566 32.844 19.453 1 98.06 361 MET B CA 1
ATOM 6044 C C . MET B 1 361 ? 3.631 33.781 18.266 1 98.06 361 MET B C 1
ATOM 6046 O O . MET B 1 361 ? 4.602 34.531 18.125 1 98.06 361 MET B O 1
ATOM 6050 N N . ALA B 1 362 ? 2.586 33.75 17.422 1 97.12 362 ALA B N 1
ATOM 6051 C CA . ALA B 1 362 ? 2.562 34.625 16.25 1 97.12 362 ALA B CA 1
ATOM 6052 C C . ALA B 1 362 ? 2.5 36.094 16.656 1 97.12 362 ALA B C 1
ATOM 6054 O O . ALA B 1 362 ? 3.055 36.969 15.984 1 97.12 362 ALA B O 1
ATOM 6055 N N . ALA B 1 363 ? 1.84 36.406 17.766 1 97.12 363 ALA B N 1
ATOM 6056 C CA . ALA B 1 363 ? 1.663 37.781 18.25 1 97.12 363 ALA B CA 1
ATOM 6057 C C . ALA B 1 363 ? 2.936 38.281 18.906 1 97.12 363 ALA B C 1
ATOM 6059 O O . ALA B 1 363 ? 3.24 39.469 18.844 1 97.12 363 ALA B O 1
ATOM 6060 N N . SER B 1 364 ? 3.674 37.406 19.5 1 96.94 364 SER B N 1
ATOM 6061 C CA . SER B 1 364 ? 4.754 37.875 20.359 1 96.94 364 SER B CA 1
ATOM 6062 C C . SER B 1 364 ? 6.113 37.719 19.688 1 96.94 364 SER B C 1
ATOM 6064 O O . SER B 1 364 ? 7.07 38.406 20.047 1 96.94 364 SER B O 1
ATOM 6066 N N . ILE B 1 365 ? 6.238 36.781 18.781 1 96.94 365 ILE B N 1
ATOM 6067 C CA . ILE B 1 365 ? 7.527 36.531 18.156 1 96.94 365 ILE B CA 1
ATOM 6068 C C . ILE B 1 365 ? 7.57 37.188 16.781 1 96.94 365 ILE B C 1
ATOM 6070 O O . ILE B 1 365 ? 6.762 36.875 15.906 1 96.94 365 ILE B O 1
ATOM 6074 N N . PRO B 1 366 ? 8.492 38.094 16.531 1 94.69 366 PRO B N 1
ATOM 6075 C CA . PRO B 1 366 ? 8.562 38.781 15.25 1 94.69 366 PRO B CA 1
ATOM 6076 C C . PRO B 1 366 ? 8.789 37.844 14.07 1 94.69 366 PRO B C 1
ATOM 6078 O O . PRO B 1 366 ? 9.562 36.906 14.172 1 94.69 366 PRO B O 1
ATOM 6081 N N . GLY B 1 367 ? 8.023 38.094 13.023 1 92.94 367 GLY B N 1
ATOM 6082 C CA . GLY B 1 367 ? 8.266 37.375 11.781 1 92.94 367 GLY B CA 1
ATOM 6083 C C . GLY B 1 367 ? 7.32 36.219 11.578 1 92.94 367 GLY B C 1
ATOM 6084 O O . GLY B 1 367 ? 7.184 35.688 10.461 1 92.94 367 GLY B O 1
ATOM 6085 N N . LEU B 1 368 ? 6.73 35.75 12.664 1 96 368 LEU B N 1
ATOM 6086 C CA . LEU B 1 368 ? 5.773 34.656 12.539 1 96 368 LEU B CA 1
ATOM 6087 C C . LEU B 1 368 ? 4.457 35.156 11.945 1 96 368 LEU B C 1
ATOM 6089 O O . LEU B 1 368 ? 3.99 36.25 12.297 1 96 368 LEU B O 1
ATOM 6093 N N . VAL B 1 369 ? 3.924 34.375 10.984 1 93.75 369 VAL B N 1
ATOM 6094 C CA . VAL B 1 369 ? 2.672 34.781 10.359 1 93.75 369 VAL B CA 1
ATOM 6095 C C . VAL B 1 369 ? 1.734 33.562 10.242 1 93.75 369 VAL B C 1
ATOM 6097 O O . VAL B 1 369 ? 2.162 32.438 10.398 1 93.75 369 VAL B O 1
ATOM 6100 N N . ARG B 1 370 ? 0.484 33.781 10.148 1 93.75 370 ARG B N 1
ATOM 6101 C CA . ARG B 1 370 ? -0.579 32.844 9.812 1 93.75 370 ARG B CA 1
ATOM 6102 C C . ARG B 1 370 ? -0.684 31.734 10.867 1 93.75 370 ARG B C 1
ATOM 6104 O O . ARG B 1 370 ? -0.652 30.547 10.531 1 93.75 370 ARG B O 1
ATOM 6111 N N . PRO B 1 371 ? -0.758 32.156 12.102 1 96.75 371 PRO B N 1
ATOM 6112 C CA . PRO B 1 371 ? -1.084 31.094 13.07 1 96.75 371 PRO B CA 1
ATOM 6113 C C . PRO B 1 371 ? -2.42 30.422 12.781 1 96.75 371 PRO B C 1
ATOM 6115 O O . PRO B 1 371 ? -3.369 31.078 12.344 1 96.75 371 PRO B O 1
ATOM 6118 N N . ARG B 1 372 ? -2.473 29.156 12.914 1 96.94 372 ARG B N 1
ATOM 6119 C CA . ARG B 1 372 ? -3.707 28.406 12.695 1 96.94 372 ARG B CA 1
ATOM 6120 C C . ARG B 1 372 ? -3.725 27.125 13.523 1 96.94 372 ARG B C 1
ATOM 6122 O O . ARG B 1 372 ? -2.672 26.562 13.836 1 96.94 372 ARG B O 1
ATOM 6129 N N . ALA B 1 373 ? -4.859 26.75 13.914 1 98.44 373 ALA B N 1
ATOM 6130 C CA . ALA B 1 373 ? -5.031 25.531 14.695 1 98.44 373 ALA B CA 1
ATOM 6131 C C . ALA B 1 373 ? -6.414 24.922 14.469 1 98.44 373 ALA B C 1
ATOM 6133 O O . ALA B 1 373 ? -7.387 25.656 14.258 1 98.44 373 ALA B O 1
ATOM 6134 N N . VAL B 1 374 ? -6.488 23.641 14.438 1 98.44 374 VAL B N 1
ATOM 6135 C CA . VAL B 1 374 ? -7.723 22.859 14.445 1 98.44 374 VAL B CA 1
ATOM 6136 C C . VAL B 1 374 ? -7.512 21.562 15.227 1 98.44 374 VAL B C 1
ATOM 6138 O O . VAL B 1 374 ? -6.555 20.828 14.969 1 98.44 374 VAL B O 1
ATOM 6141 N N . GLY B 1 375 ? -8.367 21.312 16.266 1 98.44 375 GLY B N 1
ATOM 6142 C CA . GLY B 1 375 ? -8.141 20.156 17.109 1 98.44 375 GLY B CA 1
ATOM 6143 C C . GLY B 1 375 ? -6.77 20.141 17.766 1 98.44 375 GLY B C 1
ATOM 6144 O O . GLY B 1 375 ? -6.379 21.125 18.406 1 98.44 375 GLY B O 1
ATOM 6145 N N . MET B 1 376 ? -6.023 19.141 17.5 1 98.62 376 MET B N 1
ATOM 6146 C CA . MET B 1 376 ? -4.719 18.969 18.141 1 98.62 376 MET B CA 1
ATOM 6147 C C . MET B 1 376 ? -3.594 19.297 17.156 1 98.62 376 MET B C 1
ATOM 6149 O O . MET B 1 376 ? -2.475 18.797 17.297 1 98.62 376 MET B O 1
ATOM 6153 N N . VAL B 1 377 ? -3.916 20.078 16.125 1 98.81 377 VAL B N 1
ATOM 6154 C CA . VAL B 1 377 ? -2.918 20.547 15.172 1 98.81 377 VAL B CA 1
ATOM 6155 C C . VAL B 1 377 ? -2.719 22.047 15.32 1 98.81 377 VAL B C 1
ATOM 6157 O O . VAL B 1 377 ? -3.689 22.812 15.398 1 98.81 377 VAL B O 1
ATOM 6160 N N . GLY B 1 378 ? -1.56 22.5 15.469 1 98.75 378 GLY B N 1
ATOM 6161 C CA . GLY B 1 378 ? -1.164 23.891 15.438 1 98.75 378 GLY B CA 1
ATOM 6162 C C . GLY B 1 378 ? -0.023 24.172 14.477 1 98.75 378 GLY B C 1
ATOM 6163 O O . GLY B 1 378 ? 0.86 23.328 14.297 1 98.75 378 GLY B O 1
ATOM 6164 N N . ALA B 1 379 ? -0.017 25.312 13.852 1 98.06 379 ALA B N 1
ATOM 6165 C CA . ALA B 1 379 ? 1.03 25.641 12.883 1 98.06 379 ALA B CA 1
ATOM 6166 C C . ALA B 1 379 ? 1.267 27.141 12.812 1 98.06 379 ALA B C 1
ATOM 6168 O O . ALA B 1 379 ? 0.376 27.938 13.133 1 98.06 379 ALA B O 1
ATOM 6169 N N . VAL B 1 380 ? 2.375 27.516 12.445 1 97.31 380 VAL B N 1
ATOM 6170 C CA . VAL B 1 380 ? 2.762 28.906 12.18 1 97.31 380 VAL B CA 1
ATOM 6171 C C . VAL B 1 380 ? 3.809 28.938 11.07 1 97.31 380 VAL B C 1
ATOM 6173 O O . VAL B 1 380 ? 4.5 27.953 10.82 1 97.31 380 VAL B O 1
ATOM 6176 N N . ASP B 1 381 ? 3.928 30.047 10.32 1 95.81 381 ASP B N 1
ATOM 6177 C CA . ASP B 1 381 ? 4.898 30.188 9.242 1 95.81 381 ASP B CA 1
ATOM 6178 C C . ASP B 1 381 ? 5.984 31.203 9.617 1 95.81 381 ASP B C 1
ATOM 6180 O O . ASP B 1 381 ? 5.707 32.219 10.258 1 95.81 381 ASP B O 1
ATOM 6184 N N . LEU B 1 382 ? 7.285 30.969 9.406 1 93.19 382 LEU B N 1
ATOM 6185 C CA . LEU B 1 382 ? 8.43 31.844 9.633 1 93.19 382 LEU B CA 1
ATOM 6186 C C . LEU B 1 382 ? 8.539 32.875 8.516 1 93.19 382 LEU B C 1
ATOM 6188 O O . LEU B 1 382 ? 9.188 33.906 8.688 1 93.19 382 LEU B O 1
ATOM 6192 N N . GLY B 1 383 ? 8.039 32.656 7.359 1 79 383 GLY B N 1
ATOM 6193 C CA . GLY B 1 383 ? 8.148 33.531 6.191 1 79 383 GLY B CA 1
ATOM 6194 C C . GLY B 1 383 ? 7.406 32.969 4.984 1 79 383 GLY B C 1
ATOM 6195 O O . GLY B 1 383 ? 6.5 32.156 5.117 1 79 383 GLY B O 1
ATOM 6196 N N . GLY B 1 384 ? 7.727 33.531 3.854 1 65.25 384 GLY B N 1
ATOM 6197 C CA . GLY B 1 384 ? 6.938 33.219 2.672 1 65.25 384 GLY B CA 1
ATOM 6198 C C . GLY B 1 384 ? 7.523 32.094 1.838 1 65.25 384 GLY B C 1
ATOM 6199 O O . GLY B 1 384 ? 7.145 31.906 0.679 1 65.25 384 GLY B O 1
ATOM 6200 N N . GLY B 1 385 ? 8.398 31.203 2.428 1 68.94 385 GLY B N 1
ATOM 6201 C CA . GLY B 1 385 ? 8.992 30.219 1.54 1 68.94 385 GLY B CA 1
ATOM 6202 C C . GLY B 1 385 ? 8.18 28.938 1.435 1 68.94 385 GLY B C 1
ATOM 6203 O O . GLY B 1 385 ? 7.266 28.719 2.229 1 68.94 385 GLY B O 1
ATOM 6204 N N . GLY B 1 386 ? 8.359 28.141 0.373 1 68.31 386 GLY B N 1
ATOM 6205 C CA . GLY B 1 386 ? 7.656 26.906 0.074 1 68.31 386 GLY B CA 1
ATOM 6206 C C . GLY B 1 386 ? 8.258 25.688 0.767 1 68.31 386 GLY B C 1
ATOM 6207 O O . GLY B 1 386 ? 8.992 25.844 1.748 1 68.31 386 GLY B O 1
ATOM 6208 N N . TYR B 1 387 ? 7.945 24.531 0.405 1 72.06 387 TYR B N 1
ATOM 6209 C CA . TYR B 1 387 ? 8.266 23.234 0.985 1 72.06 387 TYR B CA 1
ATOM 6210 C C . TYR B 1 387 ? 9.766 23.047 1.099 1 72.06 387 TYR B C 1
ATOM 6212 O O . TYR B 1 387 ? 10.25 22.359 2.01 1 72.06 387 TYR B O 1
ATOM 6220 N N . LEU B 1 388 ? 10.562 23.656 0.283 1 76.75 388 LEU B N 1
ATOM 6221 C CA . LEU B 1 388 ? 12 23.422 0.251 1 76.75 388 LEU B CA 1
ATOM 6222 C C . LEU B 1 388 ? 12.75 24.5 1.038 1 76.75 388 LEU B C 1
ATOM 6224 O O . LEU B 1 388 ? 13.977 24.453 1.159 1 76.75 388 LEU B O 1
ATOM 6228 N N . ALA B 1 389 ? 11.953 25.359 1.673 1 81.19 389 ALA B N 1
ATOM 6229 C CA . ALA B 1 389 ? 12.586 26.391 2.504 1 81.19 389 ALA B CA 1
ATOM 6230 C C . ALA B 1 389 ? 13.258 25.766 3.723 1 81.19 389 ALA B C 1
ATOM 6232 O O . ALA B 1 389 ? 12.945 24.625 4.102 1 81.19 389 ALA B O 1
ATOM 6233 N N . ARG B 1 390 ? 14.227 26.547 4.438 1 84 390 ARG B N 1
ATOM 6234 C CA . ARG B 1 390 ? 15.078 25.938 5.453 1 84 390 ARG B CA 1
ATOM 6235 C C . ARG B 1 390 ? 14.797 26.531 6.828 1 84 390 ARG B C 1
ATOM 6237 O O . ARG B 1 390 ? 15.336 26.062 7.832 1 84 390 ARG B O 1
ATOM 6244 N N . GLY B 1 391 ? 13.898 27.438 6.805 1 87.62 391 GLY B N 1
ATOM 6245 C CA . GLY B 1 391 ? 13.641 28.109 8.07 1 87.62 391 GLY B CA 1
ATOM 6246 C C . GLY B 1 391 ? 13.109 27.156 9.141 1 87.62 391 GLY B C 1
ATOM 6247 O O . GLY B 1 391 ? 13.531 27.219 10.297 1 87.62 391 GLY B O 1
ATOM 6248 N N . GLY B 1 392 ? 12.141 26.359 8.766 1 93.31 392 GLY B N 1
ATOM 6249 C CA . GLY B 1 392 ? 11.586 25.406 9.703 1 93.31 392 GLY B CA 1
ATOM 6250 C C . GLY B 1 392 ? 12.617 24.438 10.258 1 93.31 392 GLY B C 1
ATOM 6251 O O . GLY B 1 392 ? 12.508 24.016 11.406 1 93.31 392 GLY B O 1
ATOM 6252 N N . TRP B 1 393 ? 13.625 24.141 9.477 1 92.31 393 TRP B N 1
ATOM 6253 C CA . TRP B 1 393 ? 14.633 23.172 9.883 1 92.31 393 TRP B CA 1
ATOM 6254 C C . TRP B 1 393 ? 15.578 23.766 10.922 1 92.31 393 TRP B C 1
ATOM 6256 O O . TRP B 1 393 ? 16.109 23.047 11.773 1 92.31 393 TRP B O 1
ATOM 6266 N N . ARG B 1 394 ? 15.781 25.094 10.93 1 94.38 394 ARG B N 1
ATOM 6267 C CA . ARG B 1 394 ? 16.516 25.75 12 1 94.38 394 ARG B CA 1
ATOM 6268 C C . ARG B 1 394 ? 15.758 25.641 13.328 1 94.38 394 ARG B C 1
ATOM 6270 O O . ARG B 1 394 ? 16.375 25.453 14.375 1 94.38 394 ARG B O 1
ATOM 6277 N N . VAL B 1 395 ? 14.469 25.781 13.18 1 97.06 395 VAL B N 1
ATOM 6278 C CA . VAL B 1 395 ? 13.641 25.625 14.367 1 97.06 395 VAL B CA 1
ATOM 6279 C C . VAL B 1 395 ? 13.719 24.188 14.875 1 97.06 395 VAL B C 1
ATOM 6281 O O . VAL B 1 395 ? 13.766 23.938 16.078 1 97.06 395 VAL B O 1
ATOM 6284 N N . TYR B 1 396 ? 13.742 23.25 13.984 1 96.12 396 TYR B N 1
ATOM 6285 C CA . TYR B 1 396 ? 13.883 21.844 14.344 1 96.12 396 TYR B CA 1
ATOM 6286 C C . TYR B 1 396 ? 15.18 21.594 15.102 1 96.12 396 TYR B C 1
ATOM 6288 O O . TYR B 1 396 ? 15.188 20.875 16.109 1 96.12 396 TYR B O 1
ATOM 6296 N N . GLU B 1 397 ? 16.266 22.125 14.633 1 95.88 397 GLU B N 1
ATOM 6297 C CA . GLU B 1 397 ? 17.547 21.938 15.305 1 95.88 397 GLU B CA 1
ATOM 6298 C C . GLU B 1 397 ? 17.5 22.5 16.719 1 95.88 397 GLU B C 1
ATOM 6300 O O . GLU B 1 397 ? 18.016 21.875 17.656 1 95.88 397 GLU B O 1
ATOM 6305 N N . ALA B 1 398 ? 16.906 23.672 16.875 1 97.75 398 ALA B N 1
ATOM 6306 C CA . ALA B 1 398 ? 16.75 24.266 18.203 1 97.75 398 ALA B CA 1
ATOM 6307 C C . ALA B 1 398 ? 15.867 23.391 19.094 1 97.75 398 ALA B C 1
ATOM 6309 O O . ALA B 1 398 ? 16.172 23.203 20.266 1 97.75 398 ALA B O 1
ATOM 6310 N N . ALA B 1 399 ? 14.773 22.891 18.547 1 98.38 399 ALA B N 1
ATOM 6311 C CA . ALA B 1 399 ? 13.844 22.047 19.281 1 98.38 399 ALA B CA 1
ATOM 6312 C C . ALA B 1 399 ? 14.516 20.734 19.719 1 98.38 399 ALA B C 1
ATOM 6314 O O . ALA B 1 399 ? 14.305 20.266 20.828 1 98.38 399 ALA B O 1
ATOM 6315 N N . ARG B 1 400 ? 15.297 20.188 18.828 1 96.94 400 ARG B N 1
ATOM 6316 C CA . ARG B 1 400 ? 15.992 18.938 19.109 1 96.94 400 ARG B CA 1
ATOM 6317 C C . ARG B 1 400 ? 16.938 19.094 20.297 1 96.94 400 ARG B C 1
ATOM 6319 O O . ARG B 1 400 ? 17.047 18.203 21.141 1 96.94 400 ARG B O 1
ATOM 6326 N N . ARG B 1 401 ? 17.594 20.219 20.375 1 97.38 401 ARG B N 1
ATOM 6327 C CA . ARG B 1 401 ? 18.484 20.5 21.5 1 97.38 401 ARG B CA 1
ATOM 6328 C C . ARG B 1 401 ? 17.703 20.609 22.797 1 97.38 401 ARG B C 1
ATOM 6330 O O . ARG B 1 401 ? 18.266 20.469 23.891 1 97.38 401 ARG B O 1
ATOM 6337 N N . ARG B 1 402 ? 16.406 20.812 22.672 1 97.94 402 ARG B N 1
ATOM 6338 C CA . ARG B 1 402 ? 15.555 20.969 23.844 1 97.94 402 ARG B CA 1
ATOM 6339 C C . ARG B 1 402 ? 14.781 19.688 24.125 1 97.94 402 ARG B C 1
ATOM 6341 O O . ARG B 1 402 ? 13.891 19.656 24.984 1 97.94 402 ARG B O 1
ATOM 6348 N N . GLY B 1 403 ? 15.047 18.641 23.312 1 97.81 403 GLY B N 1
ATOM 6349 C CA . GLY B 1 403 ? 14.398 17.359 23.547 1 97.81 403 GLY B CA 1
ATOM 6350 C C . GLY B 1 403 ? 13.055 17.234 22.859 1 97.81 403 GLY B C 1
ATOM 6351 O O . GLY B 1 403 ? 12.18 16.5 23.312 1 97.81 403 GLY B O 1
ATOM 6352 N N . LEU B 1 404 ? 12.844 17.984 21.828 1 98.44 404 LEU B N 1
ATOM 6353 C CA . LEU B 1 404 ? 11.633 17.891 21.031 1 98.44 404 LEU B CA 1
ATOM 6354 C C . LEU B 1 404 ? 11.938 17.391 19.625 1 98.44 404 LEU B C 1
ATOM 6356 O O . LEU B 1 404 ? 12.961 17.75 19.047 1 98.44 404 LEU B O 1
ATOM 6360 N N . TYR B 1 405 ? 11.117 16.547 19.141 1 97.19 405 TYR B N 1
ATOM 6361 C CA . TYR B 1 405 ? 11.195 16.125 17.75 1 97.19 405 TYR B CA 1
ATOM 6362 C C . TYR B 1 405 ? 10.102 16.797 16.922 1 97.19 405 TYR B C 1
ATOM 6364 O O . TYR B 1 405 ? 8.914 16.5 17.094 1 97.19 405 TYR B O 1
ATOM 6372 N N . LEU B 1 406 ? 10.492 17.734 16.094 1 96.62 406 LEU B N 1
ATOM 6373 C CA . LEU B 1 406 ? 9.602 18.359 15.125 1 96.62 406 LEU B CA 1
ATOM 6374 C C . LEU B 1 406 ? 9.859 17.844 13.711 1 96.62 406 LEU B C 1
ATOM 6376 O O . LEU B 1 406 ? 10.875 17.188 13.469 1 96.62 406 LEU B O 1
ATOM 6380 N N . ARG B 1 407 ? 8.938 18.062 12.781 1 93.94 407 ARG B N 1
ATOM 6381 C CA . ARG B 1 407 ? 9.094 17.797 11.352 1 93.94 407 ARG B CA 1
ATOM 6382 C C . ARG B 1 407 ? 8.469 18.922 10.523 1 93.94 407 ARG B C 1
ATOM 6384 O O . ARG B 1 407 ? 7.391 18.75 9.961 1 93.94 407 ARG B O 1
ATOM 6391 N N . PRO B 1 408 ? 9.219 19.984 10.453 1 93.56 408 PRO B N 1
ATOM 6392 C CA . PRO B 1 408 ? 8.656 21.125 9.727 1 93.56 408 PRO B CA 1
ATOM 6393 C C . PRO B 1 408 ? 8.414 20.828 8.25 1 93.56 408 PRO B C 1
ATOM 6395 O O . PRO B 1 408 ? 8.969 19.859 7.715 1 93.56 408 PRO B O 1
ATOM 6398 N N . MET B 1 409 ? 7.602 21.562 7.645 1 92.44 409 MET B N 1
ATOM 6399 C CA . MET B 1 409 ? 7.379 21.594 6.199 1 92.44 409 MET B CA 1
ATOM 6400 C C . MET B 1 409 ? 7.832 22.922 5.605 1 92.44 409 MET B C 1
ATOM 6402 O O . MET B 1 409 ? 7.055 23.875 5.539 1 92.44 409 MET B O 1
ATOM 6406 N N . GLY B 1 410 ? 9.078 22.891 5.195 1 91.62 410 GLY B N 1
ATOM 6407 C CA . GLY B 1 410 ? 9.648 24.172 4.777 1 91.62 410 GLY B CA 1
ATOM 6408 C C . GLY B 1 410 ? 9.68 25.203 5.887 1 91.62 410 GLY B C 1
ATOM 6409 O O . GLY B 1 410 ? 10.242 24.953 6.957 1 91.62 410 GLY B O 1
ATOM 6410 N N . ASP B 1 411 ? 8.938 26.25 5.672 1 94.5 411 ASP B N 1
ATOM 6411 C CA . ASP B 1 411 ? 8.922 27.359 6.637 1 94.5 411 ASP B CA 1
ATOM 6412 C C . ASP B 1 411 ? 7.711 27.25 7.562 1 94.5 411 ASP B C 1
ATOM 6414 O O . ASP B 1 411 ? 7.406 28.188 8.297 1 94.5 411 ASP B O 1
ATOM 6418 N N . THR B 1 412 ? 7.059 26.109 7.484 1 96.25 412 THR B N 1
ATOM 6419 C CA . THR B 1 412 ? 5.934 25.875 8.383 1 96.25 412 THR B CA 1
ATOM 6420 C C . THR B 1 412 ? 6.355 25.016 9.57 1 96.25 412 THR B C 1
ATOM 6422 O O . THR B 1 412 ? 6.836 23.891 9.383 1 96.25 412 THR B O 1
ATOM 6425 N N . VAL B 1 413 ? 6.242 25.547 10.727 1 97.62 413 VAL B N 1
ATOM 6426 C CA . VAL B 1 413 ? 6.426 24.797 11.961 1 97.62 413 VAL B CA 1
ATOM 6427 C C . VAL B 1 413 ? 5.07 24.391 12.523 1 97.62 413 VAL B C 1
ATOM 6429 O O . VAL B 1 413 ? 4.172 25.219 12.672 1 97.62 413 VAL B O 1
ATOM 6432 N N . TYR B 1 414 ? 4.926 23.125 12.789 1 98.25 414 TYR B N 1
ATOM 6433 C CA . TYR B 1 414 ? 3.621 22.656 13.242 1 98.25 414 TYR B CA 1
ATOM 6434 C C . TYR B 1 414 ? 3.775 21.547 14.281 1 98.25 414 TYR B C 1
ATOM 6436 O O . TYR B 1 414 ? 4.871 21.016 14.469 1 98.25 414 TYR B O 1
ATOM 6444 N N . ILE B 1 415 ? 2.719 21.328 14.992 1 98.75 415 ILE B N 1
ATOM 6445 C CA . ILE B 1 415 ? 2.627 20.156 15.867 1 98.75 415 ILE B CA 1
ATOM 6446 C C . ILE B 1 415 ? 1.36 19.375 15.547 1 98.75 415 ILE B C 1
ATOM 6448 O O . ILE B 1 415 ? 0.36 19.938 15.102 1 98.75 415 ILE B O 1
ATOM 6452 N N . ALA B 1 416 ? 1.394 18.109 15.648 1 98.5 416 ALA B N 1
ATOM 6453 C CA . ALA B 1 416 ? 0.301 17.141 15.594 1 98.5 416 ALA B CA 1
ATOM 6454 C C . ALA B 1 416 ? 0.569 15.961 16.516 1 98.5 416 ALA B C 1
ATOM 6456 O O . ALA B 1 416 ? 0.662 14.82 16.062 1 98.5 416 ALA B O 1
ATOM 6457 N N . PRO B 1 417 ? 0.71 16.219 17.812 1 98.44 417 PRO B N 1
ATOM 6458 C CA . PRO B 1 417 ? 1.108 15.18 18.766 1 98.44 417 PRO B CA 1
ATOM 6459 C C . PRO B 1 417 ? 0.014 14.141 19 1 98.44 417 PRO B C 1
ATOM 6461 O O . PRO B 1 417 ? -1.081 14.258 18.438 1 98.44 417 PRO B O 1
ATOM 6464 N N . ALA B 1 418 ? 0.317 13.133 19.781 1 98.25 418 ALA B N 1
ATOM 6465 C CA . ALA B 1 418 ? -0.693 12.172 20.219 1 98.25 418 ALA B CA 1
ATOM 6466 C C . ALA B 1 418 ? -1.881 12.875 20.875 1 98.25 418 ALA B C 1
ATOM 6468 O O . ALA B 1 418 ? -1.706 13.852 21.609 1 98.25 418 ALA B O 1
ATOM 6469 N N . LEU B 1 419 ? -3.041 12.406 20.594 1 98.5 419 LEU B N 1
ATOM 6470 C CA . LEU B 1 419 ? -4.258 13 21.141 1 98.5 419 LEU B CA 1
ATOM 6471 C C . LEU B 1 419 ? -4.328 12.789 22.656 1 98.5 419 LEU B C 1
ATOM 6473 O O . LEU B 1 419 ? -4.996 13.555 23.359 1 98.5 419 LEU B O 1
ATOM 6477 N N . THR B 1 420 ? -3.58 11.82 23.141 1 97.38 420 THR B N 1
ATOM 6478 C CA . THR B 1 420 ? -3.623 11.445 24.547 1 97.38 420 THR B CA 1
ATOM 6479 C C . THR B 1 420 ? -2.43 12.031 25.297 1 97.38 420 THR B C 1
ATOM 6481 O O . THR B 1 420 ? -2.158 11.648 26.438 1 97.38 420 THR B O 1
ATOM 6484 N N . ILE B 1 421 ? -1.69 12.898 24.672 1 98.5 421 ILE B N 1
ATOM 6485 C CA . ILE B 1 421 ? -0.55 13.523 25.344 1 98.5 421 ILE B CA 1
ATOM 6486 C C . ILE B 1 421 ? -0.991 14.125 26.672 1 98.5 421 ILE B C 1
ATOM 6488 O O . ILE B 1 421 ? -2.07 14.719 26.766 1 98.5 421 ILE B O 1
ATOM 6492 N N . SER B 1 422 ? -0.212 13.961 27.719 1 98.25 422 SER B N 1
ATOM 6493 C CA . SER B 1 422 ? -0.581 14.523 29.016 1 98.25 422 SER B CA 1
ATOM 6494 C C . SER B 1 422 ? -0.555 16.047 28.984 1 98.25 422 SER B C 1
ATOM 6496 O O . SER B 1 422 ? 0.101 16.641 28.141 1 98.25 422 SER B O 1
ATOM 6498 N N . ASP B 1 423 ? -1.306 16.609 29.922 1 98.25 423 ASP B N 1
ATOM 6499 C CA . ASP B 1 423 ? -1.324 18.062 30.031 1 98.25 423 ASP B CA 1
ATOM 6500 C C . ASP B 1 423 ? 0.081 18.625 30.25 1 98.25 423 ASP B C 1
ATOM 6502 O O . ASP B 1 423 ? 0.458 19.625 29.656 1 98.25 423 ASP B O 1
ATOM 6506 N N . GLU B 1 424 ? 0.815 17.938 31.047 1 98.38 424 GLU B N 1
ATOM 6507 C CA . GLU B 1 424 ? 2.176 18.375 31.344 1 98.38 424 GLU B CA 1
ATOM 6508 C C . GLU B 1 424 ? 3.074 18.281 30.125 1 98.38 424 GLU B C 1
ATOM 6510 O O . GLU B 1 424 ? 3.838 19.203 29.828 1 98.38 424 GLU B O 1
ATOM 6515 N N . ALA B 1 425 ? 3.01 17.188 29.422 1 98.56 425 ALA B N 1
ATOM 6516 C CA . ALA B 1 425 ? 3.811 17 28.203 1 98.56 425 ALA B CA 1
ATOM 6517 C C . ALA B 1 425 ? 3.416 18 27.125 1 98.56 425 ALA B C 1
ATOM 6519 O O . ALA B 1 425 ? 4.266 18.469 26.375 1 98.56 425 ALA B O 1
ATOM 6520 N N . LEU B 1 426 ? 2.115 18.281 27.031 1 98.75 426 LEU B N 1
ATOM 6521 C CA . LEU B 1 426 ? 1.653 19.266 26.062 1 98.75 426 LEU B CA 1
ATOM 6522 C C . LEU B 1 426 ? 2.227 20.641 26.375 1 98.75 426 LEU B C 1
ATOM 6524 O O . LEU B 1 426 ? 2.646 21.359 25.469 1 98.75 426 LEU B O 1
ATOM 6528 N N . GLU B 1 427 ? 2.191 20.969 27.641 1 98.5 427 GLU B N 1
ATOM 6529 C CA . GLU B 1 427 ? 2.768 22.25 28.047 1 98.5 427 GLU B CA 1
ATOM 6530 C C . GLU B 1 427 ? 4.258 22.312 27.734 1 98.5 427 GLU B C 1
ATOM 6532 O O . GLU B 1 427 ? 4.758 23.328 27.266 1 98.5 427 GLU B O 1
ATOM 6537 N N . GLU B 1 428 ? 4.949 21.234 28.016 1 98.56 428 GLU B N 1
ATOM 6538 C CA . GLU B 1 428 ? 6.367 21.125 27.672 1 98.56 428 GLU B CA 1
ATOM 6539 C C . GLU B 1 428 ? 6.59 21.297 26.172 1 98.56 428 GLU B C 1
ATOM 6541 O O . GLU B 1 428 ? 7.504 22 25.75 1 98.56 428 GLU B O 1
ATOM 6546 N N . LEU B 1 429 ? 5.762 20.672 25.406 1 98.81 429 LEU B N 1
ATOM 6547 C CA . LEU B 1 429 ? 5.852 20.734 23.953 1 98.81 429 LEU B CA 1
ATOM 6548 C C . LEU B 1 429 ? 5.645 22.156 23.453 1 98.81 429 LEU B C 1
ATOM 6550 O O . LEU B 1 429 ? 6.461 22.672 22.688 1 98.81 429 LEU B O 1
ATOM 6554 N N . LEU B 1 430 ? 4.578 22.781 23.891 1 98.81 430 LEU B N 1
ATOM 6555 C CA . LEU B 1 430 ? 4.234 24.125 23.438 1 98.81 430 LEU B CA 1
ATOM 6556 C C . LEU B 1 430 ? 5.301 25.125 23.859 1 98.81 430 LEU B C 1
ATOM 6558 O O . LEU B 1 430 ? 5.703 25.984 23.062 1 98.81 430 LEU B O 1
ATOM 6562 N N . SER B 1 431 ? 5.762 25 25.094 1 98.62 431 SER B N 1
ATOM 6563 C CA . SER B 1 431 ? 6.801 25.906 25.594 1 98.62 431 SER B CA 1
ATOM 6564 C C . SER B 1 431 ? 8.109 25.703 24.828 1 98.62 431 SER B C 1
ATOM 6566 O O . SER B 1 431 ? 8.812 26.672 24.547 1 98.62 431 SER B O 1
ATOM 6568 N N . GLY B 1 432 ? 8.445 24.438 24.594 1 98.69 432 GLY B N 1
ATOM 6569 C CA . GLY B 1 432 ? 9.656 24.141 23.828 1 98.69 432 GLY B CA 1
ATOM 6570 C C . GLY B 1 432 ? 9.609 24.672 22.406 1 98.69 432 GLY B C 1
ATOM 6571 O O . GLY B 1 432 ? 10.609 25.156 21.891 1 98.69 432 GLY B O 1
ATOM 6572 N N . VAL B 1 433 ? 8.469 24.516 21.75 1 98.69 433 VAL B N 1
ATOM 6573 C CA . VAL B 1 433 ? 8.289 25.047 20.406 1 98.69 433 VAL B CA 1
ATOM 6574 C C . VAL B 1 433 ? 8.453 26.562 20.422 1 98.69 433 VAL B C 1
ATOM 6576 O O . VAL B 1 433 ? 9.164 27.125 19.578 1 98.69 433 VAL B O 1
ATOM 6579 N N . GLU B 1 434 ? 7.816 27.203 21.375 1 98.5 434 GLU B N 1
ATOM 6580 C CA . GLU B 1 434 ? 7.898 28.656 21.5 1 98.5 434 GLU B CA 1
ATOM 6581 C C . GLU B 1 434 ? 9.344 29.109 21.703 1 98.5 434 GLU B C 1
ATOM 6583 O O . GLU B 1 434 ? 9.805 30.047 21.031 1 98.5 434 GLU B O 1
ATOM 6588 N N . ALA B 1 435 ? 10.023 28.453 22.609 1 98.5 435 ALA B N 1
ATOM 6589 C CA . ALA B 1 435 ? 11.414 28.797 22.875 1 98.5 435 ALA B CA 1
ATOM 6590 C C . ALA B 1 435 ? 12.281 28.609 21.641 1 98.5 435 ALA B C 1
ATOM 6592 O O . ALA B 1 435 ? 13.203 29.391 21.391 1 98.5 435 ALA B O 1
ATOM 6593 N N . SER B 1 436 ? 12.031 27.562 20.891 1 98.44 436 SER B N 1
ATOM 6594 C CA . SER B 1 436 ? 12.789 27.266 19.672 1 98.44 436 SER B CA 1
ATOM 6595 C C . SER B 1 436 ? 12.523 28.328 18.609 1 98.44 436 SER B C 1
ATOM 6597 O O . SER B 1 436 ? 13.445 28.75 17.906 1 98.44 436 SER B O 1
ATOM 6599 N N . LEU B 1 437 ? 11.266 28.719 18.484 1 98 437 LEU B N 1
ATOM 6600 C CA . LEU B 1 437 ? 10.891 29.781 17.547 1 98 437 LEU B CA 1
ATOM 6601 C C . LEU B 1 437 ? 11.547 31.109 17.938 1 98 437 LEU B C 1
ATOM 6603 O O . LEU B 1 437 ? 12.039 31.828 17.078 1 98 437 LEU B O 1
ATOM 6607 N N . GLN B 1 438 ? 11.625 31.422 19.203 1 97.75 438 GLN B N 1
ATOM 6608 C CA . GLN B 1 438 ? 12.25 32.656 19.703 1 97.75 438 GLN B CA 1
ATOM 6609 C C . GLN B 1 438 ? 13.742 32.688 19.391 1 97.75 438 GLN B C 1
ATOM 6611 O O . GLN B 1 438 ? 14.281 33.719 18.984 1 97.75 438 GLN B O 1
ATOM 6616 N N . GLU B 1 439 ? 14.305 31.531 19.625 1 96.62 439 GLU B N 1
ATOM 6617 C CA . GLU B 1 439 ? 15.734 31.438 19.359 1 96.62 439 GLU B CA 1
ATOM 6618 C C . GLU B 1 439 ? 16.047 31.75 17.906 1 96.62 439 GLU B C 1
ATOM 6620 O O . GLU B 1 439 ? 17 32.469 17.609 1 96.62 439 GLU B O 1
ATOM 6625 N N . VAL B 1 440 ? 15.273 31.203 17.016 1 94.06 440 VAL B N 1
ATOM 6626 C CA . VAL B 1 440 ? 15.539 31.344 15.578 1 94.06 440 VAL B CA 1
ATOM 6627 C C . VAL B 1 440 ? 15.164 32.75 15.125 1 94.06 440 VAL B C 1
ATOM 6629 O O . VAL B 1 440 ? 15.82 33.312 14.258 1 94.06 440 VAL B O 1
ATOM 6632 N N . ALA B 1 441 ? 14.156 33.344 15.68 1 91.06 441 ALA B N 1
ATOM 6633 C CA . ALA B 1 441 ? 13.75 34.719 15.344 1 91.06 441 ALA B CA 1
ATOM 6634 C C . ALA B 1 441 ? 14.781 35.719 15.82 1 91.06 441 ALA B C 1
ATOM 6636 O O . ALA B 1 441 ? 14.961 36.781 15.203 1 91.06 441 ALA B O 1
ATOM 6637 N N . GLY B 1 442 ? 15.367 35.594 17.062 1 84.19 442 GLY B N 1
ATOM 6638 C CA . GLY B 1 442 ? 16.344 36.5 17.641 1 84.19 442 GLY B CA 1
ATOM 6639 C C . GLY B 1 442 ? 17.734 36.344 17.062 1 84.19 442 GLY B C 1
ATOM 6640 O O . GLY B 1 442 ? 18.625 37.156 17.344 1 84.19 442 GLY B O 1
ATOM 6641 N N . GLY B 1 443 ? 18.047 35.312 16.328 1 69 443 GLY B N 1
ATOM 6642 C CA . GLY B 1 443 ? 19.359 35.094 15.758 1 69 443 GLY B CA 1
ATOM 6643 C C . GLY B 1 443 ? 19.406 35.312 14.258 1 69 443 GLY B C 1
ATOM 6644 O O . GLY B 1 443 ? 18.359 35.344 13.602 1 69 443 GLY B O 1
#

Radius of gyration: 26.01 Å; Cα contacts (8 Å, |Δi|>4): 2148; chains: 2; bounding box: 67×79×64 Å

Solvent-accessible surface area (backbone atoms only — not comparable to full-atom values): 41770 Å² total; per-residue (Å²): 132,58,61,68,57,40,51,52,36,23,62,64,9,46,49,53,35,65,35,38,52,44,52,43,60,75,67,52,81,63,49,39,47,60,32,45,43,47,54,32,37,26,33,72,86,68,51,60,22,42,36,30,32,12,54,69,54,10,16,40,62,17,33,72,37,66,69,46,53,48,37,39,52,56,34,48,74,33,29,31,52,50,34,36,63,74,28,47,38,58,41,39,16,51,34,23,45,52,51,27,62,68,28,60,60,54,86,41,87,82,57,53,68,52,56,33,34,40,32,30,34,49,31,43,31,44,26,51,10,39,32,49,52,51,49,52,38,31,42,35,27,40,73,64,84,36,61,60,12,66,26,36,39,24,34,41,35,28,72,39,46,55,42,42,48,13,28,33,57,31,32,41,61,90,64,33,57,77,46,53,85,56,39,39,72,55,45,74,30,56,38,44,55,44,90,73,14,46,64,54,19,48,50,46,51,47,50,49,44,71,75,39,46,67,34,40,27,27,39,43,46,47,48,43,45,32,59,85,56,52,61,41,54,39,62,37,65,55,57,36,51,49,49,52,49,29,56,73,57,70,41,36,38,35,36,44,26,31,72,32,24,76,34,40,47,53,30,58,38,34,43,56,71,35,74,40,60,49,43,27,39,21,31,8,41,43,46,25,36,35,49,59,57,25,17,28,25,35,26,7,39,47,61,55,58,55,31,49,57,59,64,88,46,28,59,61,44,70,58,60,49,22,47,25,33,36,41,24,36,23,25,44,45,40,54,48,45,44,64,76,64,41,40,58,59,45,27,63,68,46,19,61,55,44,37,51,51,34,47,47,46,33,73,70,37,75,62,38,40,73,47,46,56,46,25,55,29,28,30,35,25,61,55,92,55,56,68,85,36,60,60,17,54,55,30,32,56,45,20,43,76,71,31,31,40,60,74,46,46,9,15,22,42,54,37,33,37,26,53,64,53,48,73,67,58,47,50,51,48,54,50,43,50,48,53,16,49,45,53,53,58,77,98,132,58,61,70,58,38,52,50,37,23,63,65,9,45,49,51,35,65,35,36,53,45,52,42,61,73,68,53,79,64,49,40,46,61,33,44,43,47,56,33,37,25,31,73,86,68,51,60,23,42,37,31,31,13,55,70,54,10,16,41,64,17,32,71,36,65,69,47,53,48,37,39,53,57,35,48,73,34,30,31,51,49,35,36,63,72,28,47,38,58,40,40,16,52,34,24,44,52,51,27,62,68,28,60,59,54,87,40,85,82,56,53,68,52,57,34,35,42,31,30,33,48,31,42,32,44,27,52,10,39,34,49,51,51,49,51,40,31,40,36,27,40,74,64,83,38,61,61,13,65,25,36,39,26,32,41,34,28,72,40,46,55,42,43,48,13,27,33,56,32,32,40,58,92,65,32,58,77,46,52,84,57,38,40,72,54,44,75,30,55,37,43,56,43,90,75,14,45,64,54,18,47,51,48,51,46,50,48,45,71,74,39,48,66,33,41,28,27,38,43,46,48,48,43,44,32,60,85,58,52,60,42,54,38,61,36,65,57,56,34,50,49,50,53,51,29,56,74,57,70,39,36,37,35,37,42,27,32,72,31,25,74,34,40,47,52,32,60,38,35,42,57,72,35,72,42,58,49,46,28,39,22,32,8,43,44,46,26,38,35,50,56,56,24,18,29,25,34,26,5,39,47,61,54,57,56,31,48,59,58,63,90,47,27,60,62,43,67,58,61,48,22,46,24,33,37,43,25,36,23,25,42,45,41,54,48,45,43,64,77,65,42,41,57,58,46,30,63,68,46,20,62,55,45,37,50,49,34,47,48,45,34,74,71,36,76,62,37,40,75,48,47,57,46,24,56,30,28,30,35,24,61,57,92,54,55,70,85,35,60,59,16,54,54,28,32,56,46,21,42,77,71,31,30,40,60,73,47,44,9,14,22,41,53,37,33,38,26,53,65,53,48,73,68,58,47,51,50,48,53,52,43,50,48,53,16,48,46,52,55,59,77,95

pLDDT: mean 96.54, std 4.27, range [65.25, 99.0]

Sequence (886 aa):
MKRADIVGLDKAHVWHPYTAMEAYIAETDPLVVVRSEGAYLHDADGTRYLDANGSWWVSTLGHRHPRLMRALAEQAAALPHVSLAGITHEPAALLASELAAIAPGSDRPGLPSSERLSRVFYSDNGSTAVEVAIKMAAQYWAQNGQPRRTRFITLSGAFHGETMGATSVGGVPLFREVFGPLLFDVVHVPSPAEEGGWARAFEQVQSTLRAHPEVIAGVILEPVLQGAAGMVMYSPDFVRAVREATSEVDTFLIADEVFTGLGRTGARFAVDLAGVVPDMLCLAKALSGGILPFGATLASERVFSGFLGASNRALYYGHSYCGNPLGAAIAREVLAVYRDEDVMGQVARKAPRVKAAFERMAASIPGLVRPRAVGMVGAVDLGGGGYLARGGWRVYEAARRRGLYLRPMGDTVYIAPALTISDEALEELLSGVEASLQEVAGGMKRADIVGLDKAHVWHPYTAMEAYIAETDPLVVVRSEGAYLHDADGTRYLDANGSWWVSTLGHRHPRLMRALAEQAAALPHVSLAGITHEPAALLASELAAIAPGSDRPGLPSSERLSRVFYSDNGSTAVEVAIKMAAQYWAQNGQPRRTRFITLSGAFHGETMGATSVGGVPLFREVFGPLLFDVVHVPSPAEEGGWARAFEQVQSTLRAHPEVIAGVILEPVLQGAAGMVMYSPDFVRAVREATSEVDTFLIADEVFTGLGRTGARFAVDLAGVVPDMLCLAKALSGGILPFGATLASERVFSGFLGASNRALYYGHSYCGNPLGAAIAREVLAVYRDEDVMGQVARKAPRVKAAFERMAASIPGLVRPRAVGMVGAVDLGGGGYLARGGWRVYEAARRRGLYLRPMGDTVYIAPALTISDEALEELLSGVEASLQEVAGG

InterPro domains:
  IPR005814 Aminotransferase class-III [PF00202] (30-434)
  IPR005814 Aminotransferase class-III [PIRSF000521] (35-439)
  IPR005814 Aminotransferase class-III [cd00610] (6-437)
  IPR005815 Adenosylmethionine--8-amino-7-oxononanoate aminotransferase BioA [MF_00834] (6-437)
  IPR005815 Adenosylmethionine--8-amino-7-oxononanoate aminotransferase BioA [TIGR00508] (14-437)
  IPR015421 Pyridoxal phosphate-dependent transferase, major domain [G3DSA:3.40.640.10] (65-341)
  IPR015422 Pyridoxal phosphate-dependent transferase, small domain [G3DSA:3.90.1150.10] (12-431)
  IPR015424 Pyridoxal phosphate-dependent transferase [SSF53383] (7-440)
  IPR049704 Aminotransferases class-III pyridoxal-phosphate attachment site [PS00600] (253-290)

Organism: Myxococcus xanthus (strain DK1622) (NCBI:txid246197)

Secondary structure (DSSP, 8-state):
--HHHHHHHHHHHB--TT--HHHHHHH---EEEEEEEBTEEEETTS-EEEESSHHHHT-TT-BT-HHHHHHHHHHHHH-S----SSEE-HHHHHHHHHHHHHSTTTT-TTS-GGGSEEEEEEESSHHHHHHHHHHHHHHHHHHTT-TT--EEEEETT----SSHHHHHT---HHHHGGGGGGSPPEEEE--TTSTTHHHHHHHHHHHHHHH-TTTEEEEEE-SSEESTTTSEE--HHHHHHHHHHHHHTT-EEEEE-TTTTTTTTSSSSGGGGGT---SEEEE-GGGGTTSS--EEEEEEHHHHHTT-SSGGGS-----TTTT-HHHHHHHHHHHHHHHHTTHHHHHHHHHHHHHHHHHHHHHHSTT-EEEEEETTEEEEESSS--TT-SHHHHHHHHHHHTTEE---BTTEEEE---TT--HHHHHHHHHHHHHHHHHHHH-/--HHHHHHHHHHHB--TT--HHHHHHH---EEEEEEEBTEEEETTS-EEEESSHHHHT-TT-BT-HHHHHHHHHHHHH-S----SSEE-HHHHHHHHHHHHHSTTTT-TTS-GGGSEEEEEEESSHHHHHHHHHHHHHHHHHHTT-TT--EEEEETT----SSHHHHHT---HHHHGGGGGGSPPEEEE--TTSTTHHHHHHHHHHHHHHH-TTTEEEEEE-SSEESTTTSEE--HHHHHHHHHHHHHTT-EEEEE-TTTTTTTTSSSSGGGGGT---SEEEE-GGGGTTSS--EEEEEEHHHHHTT-SSGGGS-----TTTT-HHHHHHHHHHHHHHHHTTHHHHHHHHHHHHHHHHHHHHHHSTT-EEEEEETTEEEEESSS--TT-SHHHHHHHHHHHTTEE---BTTEEEE---TT--HHHHHHHHHHHHHHHHHHHH-

Nearest PDB structures (foldseek):
  3tft-assembly1_A  TM=9.312E-01  e=1.581E-40  Mycobacterium tuberculosis
  4cxq-assembly1_B  TM=9.243E-01  e=1.860E-40  Mycobacterium tuberculosis
  4cxq-assembly1_A  TM=9.283E-01  e=2.367E-39  Mycobacterium tuberculosis
  4mqr-assembly1_B  TM=9.318E-01  e=3.649E-39  Mycobacterium tuberculosis
  4w1v-assembly1_A  TM=9.309E-01  e=3.457E-39  Mycobacterium tuberculosis CDC1551

Foldseek 3Di:
DQLVVVLVVCLVDPDDPPDPSVCCNPPDDDFAFDDFFFQWTAGRVGFIFREQACLVQQQQAGPPDPLLVVLLVVLVVPDQFDFPPVDDDDLLVVLLQVCQCVAQCNPPPPDDQQLRLNGKWKDFAQLVLVVLVLLLLQLLCCLVPQNLQNEEEAEALAQRDQPQARLLRGHDCVRRVVCVVSHDDYHYAYDCLDDVRLVRRLVVLLVCCVVCVSRHSEYEYAAQFRVLQQGRGDALCSVLSSLVSCVVSVHFYEYSQQNVACQLQLDNGSNVNNSDRTQKYKYFRNLLSNPGGMIMIGGRNNSVVSQDDDPVSHPPDDDRCTSRSSSSSSSVSSVVCCVPVVLSVLLVVCQVVLQVLQVVLQVPFPQWDDWDGGRQKTKIFNHDDAQPACLQVQLQVQLVVVRHHWDGRHRMTMGRTHSNRDPVSVVSHSVSSSVSSNVSRVD/DALVVVLVVCLVDPDDPPDPSVCCNPPDDDFAFDDFFFQWTAGRVGFIFREQACLVQQQQAGPPDPLLVVLLVVLVVPDQFDFPPVDDDDLLVVLLQVCQCVAQCNPPPPDDQQLRLRGKWKDFAQLVLVVLVLLLLQLLCCLVPQNLQNEEEAEALAQRDQPQARLLRGHDCVRRVVVVVSHDDYHYAYDCLDDVRLVRRLVVLLCCCVVCVSRHSEYEYAAQFRVLQQGRGDALCSVLSNLVSCVVSVHFYEYSQQNVACQLQLDNGSNVNNSDRTQKYKYWRNLLSNPGGMIMIGGRNNSVVSQDDDPVSHPPDDDRCTSRSSSSSSSVSSVVCCVPVVLSVLLVVCQVVQQVLQVVLQVPFPQWDDWDGGRQKTKIFNHDDFQPACLQVQLQVQLVVLRHHWDGRHRMTMGRTHSNRDPVSVVSHSVSSSVSSNVSRVD